Protein AF-0000000084854401 (afdb_homodimer)

Nearest PDB structures (foldseek):
  1ks9-assembly1_A  TM=8.233E-01  e=1.123E-18  Escherichia coli
  5x20-assembly1_A  TM=8.300E-01  e=5.896E-18  Enterococcus faecium DO
  5x20-assembly1_B  TM=8.232E-01  e=4.004E-18  Enterococcus faecium DO
  5ayv-assembly1_A  TM=8.591E-01  e=3.156E-16  Thermococcus kodakarensis KOD1
  5x20-assembly2_D  TM=7.701E-01  e=4.032E-09  Enterococcus faecium DO

pLDDT: mean 88.09, std 14.44, range [35.06, 98.75]

Sequence (808 aa):
MHLHVVGLGSIGSFLAHHLRRALPSEHSITLIHRTPSQAERTLISGNIIRVERDGVVVPSTGYKVDAFQDIPPNSRAPPYSKRNWGDQMSFNTPIHSLFVTTKAHHALTALRDLAPRLSPESTIVLFQNGMGIYEELSTHVFRNAEQRPHFILASNTHGTYTKGFHQVVHTGPGNIEFGIVPNPSRNFEANLSRPSASRVPNTLQLNDITNPEDPDFMRYKSLRDTVAVLLLLDSLHTKWRSISEMHIILRRKLVVNAVINPLTALMGCRNGDILSSPAAERLTSLICREAYLAFKEEFQADANNWFDDLQKQGENVDDIHASRLPTSLTQSALEKDVQRVAYATKGNISSMLSDVRLGRPTEIDWINGYLYKLGMKYDVWMPTNLSLINLVKLRSHIPLDQQLMHLHVVGLGSIGSFLAHHLRRALPSEHSITLIHRTPSQAERTLISGNIIRVERDGVVVPSTGYKVDAFQDIPPNSRAPPYSKRNWGDQMSFNTPIHSLFVTTKAHHALTALRDLAPRLSPESTIVLFQNGMGIYEELSTHVFRNAEQRPHFILASNTHGTYTKGFHQVVHTGPGNIEFGIVPNPSRNFEANLSRPSASRVPNTLQLNDITNPEDPDFMRYKSLRDTVAVLLLLDSLHTKWRSISEMHIILRRKLVVNAVINPLTALMGCRNGDILSSPAAERLTSLICREAYLAFKEEFQADANNWFDDLQKQGENVDDIHASRLPTSLTQSALEKDVQRVAYATKGNISSMLSDVRLGRPTEIDWINGYLYKLGMKYDVWMPTNLSLINLVKLRSHIPLDQQL

Structure (mmCIF, N/CA/C/O backbone):
data_AF-0000000084854401-model_v1
#
loop_
_entity.id
_entity.type
_entity.pdbx_description
1 polymer '2-dehydropantoate 2-reductase'
#
loop_
_atom_site.group_PDB
_atom_site.id
_atom_site.type_symbol
_atom_site.label_atom_id
_atom_site.label_alt_id
_atom_site.label_comp_id
_atom_site.label_asym_id
_atom_site.label_entity_id
_atom_site.label_seq_id
_atom_site.pdbx_PDB_ins_code
_atom_site.Cartn_x
_atom_site.Cartn_y
_atom_site.Cartn_z
_atom_site.occupancy
_atom_site.B_iso_or_equiv
_atom_site.auth_seq_id
_atom_site.auth_comp_id
_atom_site.auth_asym_id
_atom_site.auth_atom_id
_atom_site.pdbx_PDB_model_num
ATOM 1 N N . MET A 1 1 ? -5.461 -45.969 -16.328 1 88.75 1 MET A N 1
ATOM 2 C CA . MET A 1 1 ? -4.762 -45.031 -15.461 1 88.75 1 MET A CA 1
ATOM 3 C C . MET A 1 1 ? -5.688 -44.469 -14.375 1 88.75 1 MET A C 1
ATOM 5 O O . MET A 1 1 ? -6.91 -44.562 -14.5 1 88.75 1 MET A O 1
ATOM 9 N N . HIS A 1 2 ? -5.094 -44.125 -13.297 1 93.25 2 HIS A N 1
ATOM 10 C CA . HIS A 1 2 ? -5.801 -43.562 -12.148 1 93.25 2 HIS A CA 1
ATOM 11 C C . HIS A 1 2 ? -5.242 -42.188 -11.781 1 93.25 2 HIS A C 1
ATOM 13 O O . HIS A 1 2 ? -4.082 -42.062 -11.391 1 93.25 2 HIS A O 1
ATOM 19 N N . LEU A 1 3 ? -6.094 -41.188 -11.961 1 96.25 3 LEU A N 1
ATOM 20 C CA . LEU A 1 3 ? -5.703 -39.812 -11.68 1 96.25 3 LEU A CA 1
ATOM 21 C C . LEU A 1 3 ? -6.277 -39.344 -10.344 1 96.25 3 LEU A C 1
ATOM 23 O O . LEU A 1 3 ? -7.387 -39.719 -9.977 1 96.25 3 LEU A O 1
ATOM 27 N N . HIS A 1 4 ? -5.535 -38.562 -9.633 1 96.44 4 HIS A N 1
ATOM 28 C CA . HIS A 1 4 ? -5.984 -37.938 -8.391 1 96.44 4 HIS A CA 1
ATOM 29 C C . HIS A 1 4 ? -5.945 -36.438 -8.492 1 96.44 4 HIS A C 1
ATOM 31 O O . HIS A 1 4 ? -5.023 -35.875 -9.086 1 96.44 4 HIS A O 1
ATOM 37 N N . VAL A 1 5 ? -6.941 -35.75 -8.008 1 96.56 5 VAL A N 1
ATOM 38 C CA . VAL A 1 5 ? -7 -34.312 -7.965 1 96.56 5 VAL A CA 1
ATOM 39 C C . VAL A 1 5 ? -7.188 -33.844 -6.523 1 96.56 5 VAL A C 1
ATOM 41 O O . VAL A 1 5 ? -8.117 -34.25 -5.84 1 96.56 5 VAL A O 1
ATOM 44 N N . VAL A 1 6 ? -6.262 -33.031 -6.09 1 94.94 6 VAL A N 1
ATOM 45 C CA . VAL A 1 6 ? -6.383 -32.438 -4.75 1 94.94 6 VAL A CA 1
ATOM 46 C C . VAL A 1 6 ? -6.539 -30.938 -4.848 1 94.94 6 VAL A C 1
ATOM 48 O O . VAL A 1 6 ? -5.883 -30.281 -5.668 1 94.94 6 VAL A O 1
ATOM 51 N N . GLY A 1 7 ? -7.395 -30.375 -4.047 1 92.06 7 GLY A N 1
ATOM 52 C CA . GLY A 1 7 ? -7.77 -28.969 -4.148 1 92.06 7 GLY A CA 1
ATOM 53 C C . GLY A 1 7 ? -8.961 -28.734 -5.062 1 92.06 7 GLY A C 1
ATOM 54 O O . GLY A 1 7 ? -8.797 -28.281 -6.199 1 92.06 7 GLY A O 1
ATOM 55 N N . LEU A 1 8 ? -10.117 -28.875 -4.5 1 91.69 8 LEU A N 1
ATOM 56 C CA . LEU A 1 8 ? -11.328 -28.859 -5.312 1 91.69 8 LEU A CA 1
ATOM 57 C C . LEU A 1 8 ? -12.039 -27.516 -5.207 1 91.69 8 LEU A C 1
ATOM 59 O O . LEU A 1 8 ? -13.234 -27.453 -4.918 1 91.69 8 LEU A O 1
ATOM 63 N N . GLY A 1 9 ? -11.234 -26.484 -5.371 1 90.38 9 GLY A N 1
ATOM 64 C CA . GLY A 1 9 ? -11.805 -25.172 -5.602 1 90.38 9 GLY A CA 1
ATOM 65 C C . GLY A 1 9 ? -12.281 -24.969 -7.023 1 90.38 9 GLY A C 1
ATOM 66 O O . GLY A 1 9 ? -12.68 -25.922 -7.695 1 90.38 9 GLY A O 1
ATOM 67 N N . SER A 1 10 ? -12.273 -23.766 -7.461 1 92 10 SER A N 1
ATOM 68 C CA . SER A 1 10 ? -12.766 -23.453 -8.805 1 92 10 SER A CA 1
ATOM 69 C C . SER A 1 10 ? -11.898 -24.109 -9.875 1 92 10 SER A C 1
ATOM 71 O O . SER A 1 10 ? -12.406 -24.75 -10.789 1 92 10 SER A O 1
ATOM 73 N N . ILE A 1 11 ? -10.57 -24 -9.727 1 93.5 11 ILE A N 1
ATOM 74 C CA . ILE A 1 11 ? -9.656 -24.516 -10.734 1 93.5 11 ILE A CA 1
ATOM 75 C C . ILE A 1 11 ? -9.641 -26.047 -10.68 1 93.5 11 ILE A C 1
ATOM 77 O O . ILE A 1 11 ? -9.648 -26.703 -11.719 1 93.5 11 ILE A O 1
ATOM 81 N N . GLY A 1 12 ? -9.594 -26.594 -9.492 1 95.94 12 GLY A N 1
ATOM 82 C CA . GLY A 1 12 ? -9.57 -28.047 -9.344 1 95.94 12 GLY A CA 1
ATOM 83 C C . GLY A 1 12 ? -10.805 -28.719 -9.898 1 95.94 12 GLY A C 1
ATOM 84 O O . GLY A 1 12 ? -10.711 -29.734 -10.602 1 95.94 12 GLY A O 1
ATOM 85 N N . SER A 1 13 ? -11.938 -28.188 -9.586 1 95.69 13 SER A N 1
ATOM 86 C CA . SER A 1 13 ? -13.195 -28.734 -10.109 1 95.69 13 SER A CA 1
ATOM 87 C C . SER A 1 13 ? -13.281 -28.562 -11.625 1 95.69 13 SER A C 1
ATOM 89 O O . SER A 1 13 ? -13.727 -29.469 -12.328 1 95.69 13 SER A O 1
ATOM 91 N N . PHE A 1 14 ? -12.836 -27.391 -12.055 1 96.12 14 PHE A N 1
ATOM 92 C CA . PHE A 1 14 ? -12.797 -27.109 -13.484 1 96.12 14 PHE A CA 1
ATOM 93 C C . PHE A 1 14 ? -11.914 -28.109 -14.211 1 96.12 14 PHE A C 1
ATOM 95 O O . PHE A 1 14 ? -12.312 -28.672 -15.234 1 96.12 14 PHE A O 1
ATOM 102 N N . LEU A 1 15 ? -10.766 -28.391 -13.664 1 97 15 LEU A N 1
ATOM 103 C CA . LEU A 1 15 ? -9.812 -29.344 -14.234 1 97 15 LEU A CA 1
ATOM 104 C C . LEU A 1 15 ? -10.359 -30.766 -14.188 1 97 15 LEU A C 1
ATOM 106 O O . LEU A 1 15 ? -10.289 -31.5 -15.172 1 97 15 LEU A O 1
ATOM 110 N N . ALA A 1 16 ? -10.891 -31.188 -13.047 1 97.06 16 ALA A N 1
ATOM 111 C CA . ALA A 1 16 ? -11.453 -32.531 -12.883 1 97.06 16 ALA A CA 1
ATOM 112 C C . ALA A 1 16 ? -12.562 -32.781 -13.898 1 97.06 16 ALA A C 1
ATOM 114 O O . ALA A 1 16 ? -12.648 -33.875 -14.484 1 97.06 16 ALA A O 1
ATOM 115 N N . HIS A 1 17 ? -13.375 -31.781 -14.094 1 97.06 17 HIS A N 1
ATOM 116 C CA . HIS A 1 17 ? -14.469 -31.859 -15.055 1 97.06 17 HIS A CA 1
ATOM 117 C C . HIS A 1 17 ? -13.945 -32.156 -16.453 1 97.06 17 HIS A C 1
ATOM 119 O O . HIS A 1 17 ? -14.453 -33.031 -17.141 1 97.06 17 HIS A O 1
ATOM 125 N N . HIS A 1 18 ? -12.984 -31.469 -16.875 1 97.06 18 HIS A N 1
ATOM 126 C CA . HIS A 1 18 ? -12.461 -31.625 -18.219 1 97.06 18 HIS A CA 1
ATOM 127 C C . HIS A 1 18 ? -11.656 -32.906 -18.359 1 97.06 18 HIS A C 1
ATOM 129 O O . HIS A 1 18 ? -11.648 -33.531 -19.438 1 97.06 18 HIS A O 1
ATOM 135 N N . LEU A 1 19 ? -10.969 -33.312 -17.281 1 97.25 19 LEU A N 1
ATOM 136 C CA . LEU A 1 19 ? -10.297 -34.625 -17.297 1 97.25 19 LEU A CA 1
ATOM 137 C C . LEU A 1 19 ? -11.297 -35.75 -17.516 1 97.25 19 LEU A C 1
ATOM 139 O O . LEU A 1 19 ? -11.062 -36.656 -18.312 1 97.25 19 LEU A O 1
ATOM 143 N N . ARG A 1 20 ? -12.344 -35.656 -16.797 1 95.88 20 ARG A N 1
ATOM 144 C CA . ARG A 1 20 ? -13.375 -36.688 -16.906 1 95.88 20 ARG A CA 1
ATOM 145 C C . ARG A 1 20 ? -13.938 -36.75 -18.328 1 95.88 20 ARG A C 1
ATOM 147 O O . ARG A 1 20 ? -14.195 -37.844 -18.844 1 95.88 20 ARG A O 1
ATOM 154 N N . ARG A 1 21 ? -14.094 -35.625 -18.891 1 94.94 21 ARG A N 1
ATOM 155 C CA . ARG A 1 21 ? -14.68 -35.562 -20.234 1 94.94 21 ARG A CA 1
ATOM 156 C C . ARG A 1 21 ? -13.695 -36.031 -21.281 1 94.94 21 ARG A C 1
ATOM 158 O O . ARG A 1 21 ? -14.102 -36.562 -22.328 1 94.94 21 ARG A O 1
ATOM 165 N N . ALA A 1 22 ? -12.5 -35.844 -21.078 1 94.62 22 ALA A N 1
ATOM 166 C CA . ALA A 1 22 ? -11.469 -36.188 -22.062 1 94.62 22 ALA A CA 1
ATOM 167 C C . ALA A 1 22 ? -11.094 -37.656 -21.984 1 94.62 22 ALA A C 1
ATOM 169 O O . ALA A 1 22 ? -10.641 -38.25 -22.969 1 94.62 22 ALA A O 1
ATOM 170 N N . LEU A 1 23 ? -11.32 -38.312 -20.828 1 94.56 23 LEU A N 1
ATOM 171 C CA . LEU A 1 23 ? -10.828 -39.688 -20.609 1 94.56 23 LEU A CA 1
ATOM 172 C C . LEU A 1 23 ? -11.984 -40.688 -20.625 1 94.56 23 LEU A C 1
ATOM 174 O O . LEU A 1 23 ? -13.062 -40.375 -20.094 1 94.56 23 LEU A O 1
ATOM 178 N N . PRO A 1 24 ? -11.758 -41.812 -21.188 1 93.19 24 PRO A N 1
ATOM 179 C CA . PRO A 1 24 ? -12.758 -42.875 -21.094 1 93.19 24 PRO A CA 1
ATOM 180 C C . PRO A 1 24 ? -13.047 -43.312 -19.641 1 93.19 24 PRO A C 1
ATOM 182 O O . PRO A 1 24 ? -12.203 -43.094 -18.766 1 93.19 24 PRO A O 1
ATOM 185 N N . SER A 1 25 ? -14.141 -43.938 -19.453 1 90.12 25 SER A N 1
ATOM 186 C CA . SER A 1 25 ? -14.633 -44.25 -18.125 1 90.12 25 SER A CA 1
ATOM 187 C C . SER A 1 25 ? -13.727 -45.281 -17.438 1 90.12 25 SER A C 1
ATOM 189 O O . SER A 1 25 ? -13.742 -45.406 -16.219 1 90.12 25 SER A O 1
ATOM 191 N N . GLU A 1 26 ? -12.961 -45.969 -18.266 1 91.25 26 GLU A N 1
ATOM 192 C CA . GLU A 1 26 ? -12.078 -46.969 -17.703 1 91.25 26 GLU A CA 1
ATOM 193 C C . GLU A 1 26 ? -10.977 -46.344 -16.844 1 91.25 26 GLU A C 1
ATOM 195 O O . GLU A 1 26 ? -10.398 -47 -15.984 1 91.25 26 GLU A O 1
ATOM 200 N N . HIS A 1 27 ? -10.648 -45.125 -17.156 1 92.75 27 HIS A N 1
ATOM 201 C CA . HIS A 1 27 ? -9.672 -44.406 -16.344 1 92.75 27 HIS A CA 1
ATOM 202 C C . HIS A 1 27 ? -10.328 -43.781 -15.125 1 92.75 27 HIS A C 1
ATOM 204 O O . HIS A 1 27 ? -11.32 -43.062 -15.25 1 92.75 27 HIS A O 1
ATOM 210 N N . SER A 1 28 ? -9.859 -44.062 -13.984 1 92.69 28 SER A N 1
ATOM 211 C CA . SER A 1 28 ? -10.453 -43.562 -12.75 1 92.69 28 SER A CA 1
ATOM 212 C C . SER A 1 28 ? -9.914 -42.188 -12.383 1 92.69 28 SER A C 1
ATOM 214 O O . SER A 1 28 ? -8.734 -41.906 -12.609 1 92.69 28 SER A O 1
ATOM 216 N N . ILE A 1 29 ? -10.781 -41.375 -11.883 1 95.06 29 ILE A N 1
ATOM 217 C CA . ILE A 1 29 ? -10.43 -40.062 -11.328 1 95.06 29 ILE A CA 1
ATOM 218 C C . ILE A 1 29 ? -10.906 -39.969 -9.883 1 95.06 29 ILE A C 1
ATOM 220 O O . ILE A 1 29 ? -12.102 -40.125 -9.609 1 95.06 29 ILE A O 1
ATOM 224 N N . THR A 1 30 ? -10.016 -39.781 -8.953 1 94.19 30 THR A N 1
ATOM 225 C CA . THR A 1 30 ? -10.352 -39.688 -7.535 1 94.19 30 THR A CA 1
ATOM 226 C C . THR A 1 30 ? -10.203 -38.219 -7.051 1 94.19 30 THR A C 1
ATOM 228 O O . THR A 1 30 ? -9.156 -37.594 -7.25 1 94.19 30 THR A O 1
ATOM 231 N N . LEU A 1 31 ? -11.242 -37.75 -6.441 1 94.56 31 LEU A N 1
ATOM 232 C CA . LEU A 1 31 ? -11.219 -36.438 -5.805 1 94.56 31 LEU A CA 1
ATOM 233 C C . LEU A 1 31 ? -10.797 -36.531 -4.344 1 94.56 31 LEU A C 1
ATOM 235 O O . LEU A 1 31 ? -11.477 -37.188 -3.541 1 94.56 31 LEU A O 1
ATOM 239 N N . ILE A 1 32 ? -9.68 -35.875 -4.047 1 92.56 32 ILE A N 1
ATOM 240 C CA . ILE A 1 32 ? -9.18 -35.938 -2.68 1 92.56 32 ILE A CA 1
ATOM 241 C C . ILE A 1 32 ? -9.609 -34.688 -1.905 1 92.56 32 ILE A C 1
ATOM 243 O O . ILE A 1 32 ? -9.25 -33.562 -2.27 1 92.56 32 ILE A O 1
ATOM 247 N N . HIS A 1 33 ? -10.312 -34.938 -0.83 1 89.44 33 HIS A N 1
ATOM 248 C CA . HIS A 1 33 ? -10.797 -33.844 0.017 1 89.44 33 HIS A CA 1
ATOM 249 C C . HIS A 1 33 ? -9.938 -33.688 1.269 1 89.44 33 HIS A C 1
ATOM 251 O O . HIS A 1 33 ? -9.242 -34.625 1.665 1 89.44 33 HIS A O 1
ATOM 257 N N . ARG A 1 34 ? -9.953 -32.5 1.84 1 82.81 34 ARG A N 1
ATOM 258 C CA . ARG A 1 34 ? -9.164 -32.25 3.039 1 82.81 34 ARG A CA 1
ATOM 259 C C . ARG A 1 34 ? -9.703 -33.031 4.23 1 82.81 34 ARG A C 1
ATOM 261 O O . ARG A 1 34 ? -8.938 -33.469 5.078 1 82.81 34 ARG A O 1
ATOM 268 N N . THR A 1 35 ? -11.117 -33.031 4.246 1 81 35 THR A N 1
ATOM 269 C CA . THR A 1 35 ? -11.758 -33.656 5.391 1 81 35 THR A CA 1
ATOM 270 C C . THR A 1 35 ? -12.734 -34.75 4.93 1 81 35 THR A C 1
ATOM 272 O O . THR A 1 35 ? -13.281 -34.656 3.828 1 81 35 THR A O 1
ATOM 275 N N . PRO A 1 36 ? -12.969 -35.625 5.82 1 80.94 36 PRO A N 1
ATOM 276 C CA . PRO A 1 36 ? -13.969 -36.656 5.492 1 80.94 36 PRO A CA 1
ATOM 277 C C . PRO A 1 36 ? -15.367 -36.062 5.293 1 80.94 36 PRO A C 1
ATOM 279 O O . PRO A 1 36 ? -16.141 -36.562 4.473 1 80.94 36 PRO A O 1
ATOM 282 N N . SER A 1 37 ? -15.633 -35.031 6.031 1 81.38 37 SER A N 1
ATOM 283 C CA . SER A 1 37 ? -16.938 -34.375 5.902 1 81.38 37 SER A CA 1
ATOM 284 C C . SER A 1 37 ? -17.141 -33.844 4.492 1 81.38 37 SER A C 1
ATOM 286 O O . SER A 1 37 ? -18.234 -33.938 3.941 1 81.38 37 SER A O 1
ATOM 288 N N . GLN A 1 38 ? -16.125 -33.312 3.951 1 83.25 38 GLN A N 1
ATOM 289 C CA . GLN A 1 38 ? -16.203 -32.812 2.586 1 83.25 38 GLN A CA 1
ATOM 290 C C . GLN A 1 38 ? -16.359 -33.938 1.584 1 83.25 38 GLN A C 1
ATOM 292 O O . GLN A 1 38 ? -17.094 -33.812 0.6 1 83.25 38 GLN A O 1
ATOM 297 N N . ALA A 1 39 ? -15.672 -35 1.827 1 84.75 39 ALA A N 1
ATOM 298 C CA . ALA A 1 39 ? -15.789 -36.188 0.977 1 84.75 39 ALA A CA 1
ATOM 299 C C . ALA A 1 39 ? -17.203 -36.75 1.005 1 84.75 39 ALA A C 1
ATOM 301 O O . ALA A 1 39 ? -17.75 -37.156 -0.034 1 84.75 39 ALA A O 1
ATOM 302 N N . GLU A 1 40 ? -17.75 -36.781 2.127 1 82.94 40 GLU A N 1
ATOM 303 C CA . GLU A 1 40 ? -19.109 -37.25 2.293 1 82.94 40 GLU A CA 1
ATOM 304 C C . GLU A 1 40 ? -20.109 -36.375 1.563 1 82.94 40 GLU A C 1
ATOM 306 O O . GLU A 1 40 ? -21.078 -36.844 0.973 1 82.94 40 GLU A O 1
ATOM 311 N N . ARG A 1 41 ? -19.844 -35.156 1.699 1 84.94 41 ARG A N 1
ATOM 312 C CA . ARG A 1 41 ? -20.734 -34.188 1.015 1 84.94 41 ARG A CA 1
ATOM 313 C C . ARG A 1 41 ? -20.703 -34.438 -0.493 1 84.94 41 ARG A C 1
ATOM 315 O O . ARG A 1 41 ? -21.734 -34.312 -1.159 1 84.94 41 ARG A O 1
ATOM 322 N N . THR A 1 42 ? -19.578 -34.688 -0.971 1 86.25 42 THR A N 1
ATOM 323 C CA . THR A 1 42 ? -19.438 -34.969 -2.395 1 86.25 42 THR A CA 1
ATOM 324 C C . THR A 1 42 ? -20.188 -36.25 -2.777 1 86.25 42 THR A C 1
ATOM 326 O O . THR A 1 42 ? -20.859 -36.281 -3.812 1 86.25 42 THR A O 1
ATOM 329 N N . LEU A 1 43 ? -20.156 -37.188 -1.95 1 83.19 43 LEU A N 1
ATOM 330 C CA . LEU A 1 43 ? -20.844 -38.469 -2.199 1 83.19 43 LEU A CA 1
ATOM 331 C C . LEU A 1 43 ? -22.359 -38.25 -2.164 1 83.19 43 LEU A C 1
ATOM 333 O O . LEU A 1 43 ? -23.078 -38.781 -3.02 1 83.19 43 LEU A O 1
ATOM 337 N N . ILE A 1 44 ? -22.75 -37.469 -1.25 1 82.69 44 ILE A N 1
ATOM 338 C CA . ILE A 1 44 ? -24.172 -37.25 -1.062 1 82.69 44 ILE A CA 1
ATOM 339 C C . ILE A 1 44 ? -24.719 -36.406 -2.232 1 82.69 44 ILE A C 1
ATOM 341 O O . ILE A 1 44 ? -25.859 -36.625 -2.662 1 82.69 44 ILE A O 1
ATOM 345 N N . SER A 1 45 ? -23.859 -35.594 -2.744 1 83.06 45 SER A N 1
ATOM 346 C CA . SER A 1 45 ? -24.281 -34.75 -3.84 1 83.06 45 SER A CA 1
ATOM 347 C C . SER A 1 45 ? -24.234 -35.469 -5.176 1 83.06 45 SER A C 1
ATOM 349 O O . SER A 1 45 ? -24.516 -34.875 -6.223 1 83.06 45 SER A O 1
ATOM 351 N N . GLY A 1 46 ? -23.875 -36.812 -5.137 1 81.44 46 GLY A N 1
ATOM 352 C CA . GLY A 1 46 ? -23.938 -37.625 -6.332 1 81.44 46 GLY A CA 1
ATOM 353 C C . GLY A 1 46 ? -22.625 -37.656 -7.09 1 81.44 46 GLY A C 1
ATOM 354 O O . GLY A 1 46 ? -22.578 -38.094 -8.25 1 81.44 46 GLY A O 1
ATOM 355 N N . ASN A 1 47 ? -21.562 -37.125 -6.508 1 85.56 47 ASN A N 1
ATOM 356 C CA . ASN A 1 47 ? -20.234 -37.125 -7.137 1 85.56 47 ASN A CA 1
ATOM 357 C C . ASN A 1 47 ? -20.281 -36.438 -8.492 1 85.56 47 ASN A C 1
ATOM 359 O O . ASN A 1 47 ? -19.812 -36.969 -9.492 1 85.56 47 ASN A O 1
ATOM 363 N N . ILE A 1 48 ? -20.922 -35.312 -8.492 1 92.69 48 ILE A N 1
ATOM 364 C CA . ILE A 1 48 ? -21.125 -34.594 -9.742 1 92.69 48 ILE A CA 1
ATOM 365 C C . ILE A 1 48 ? -20.406 -33.219 -9.688 1 92.69 48 ILE A C 1
ATOM 367 O O . ILE A 1 48 ? -20.453 -32.531 -8.664 1 92.69 48 ILE A O 1
ATOM 371 N N . ILE A 1 49 ? -19.641 -32.906 -10.695 1 96 49 ILE A N 1
ATOM 372 C CA . ILE A 1 49 ? -19.094 -31.578 -10.898 1 96 49 ILE A CA 1
ATOM 373 C C . ILE A 1 49 ? -19.812 -30.906 -12.062 1 96 49 ILE A C 1
ATOM 375 O O . ILE A 1 49 ? -20.031 -31.516 -13.117 1 96 49 ILE A O 1
ATOM 379 N N . ARG A 1 50 ? -20.25 -29.641 -11.828 1 96.69 50 ARG A N 1
ATOM 380 C CA . ARG A 1 50 ? -20.938 -28.891 -12.859 1 96.69 50 ARG A CA 1
ATOM 381 C C . ARG A 1 50 ? -20.141 -27.672 -13.281 1 96.69 50 ARG A C 1
ATOM 383 O O . ARG A 1 50 ? -19.688 -26.891 -12.438 1 96.69 50 ARG A O 1
ATOM 390 N N . VAL A 1 51 ? -19.953 -27.5 -14.586 1 96.44 51 VAL A N 1
ATOM 391 C CA . VAL A 1 51 ? -19.266 -26.344 -15.125 1 96.44 51 VAL A CA 1
ATOM 392 C C . VAL A 1 51 ? -20.219 -25.547 -16.016 1 96.44 51 VAL A C 1
ATOM 394 O O . VAL A 1 51 ? -20.859 -26.094 -16.906 1 96.44 51 VAL A O 1
ATOM 397 N N . GLU A 1 52 ? -20.328 -24.297 -15.672 1 96.38 52 GLU A N 1
ATOM 398 C CA . GLU A 1 52 ? -21.203 -23.391 -16.406 1 96.38 52 GLU A CA 1
ATOM 399 C C . GLU A 1 52 ? -20.391 -22.453 -17.297 1 96.38 52 GLU A C 1
ATOM 401 O O . GLU A 1 52 ? -19.406 -21.859 -16.859 1 96.38 52 GLU A O 1
ATOM 406 N N . ARG A 1 53 ? -20.734 -22.375 -18.562 1 93.19 53 ARG A N 1
ATOM 407 C CA . ARG A 1 53 ? -20.172 -21.438 -19.516 1 93.19 53 ARG A CA 1
ATOM 408 C C . ARG A 1 53 ? -21.25 -20.781 -20.375 1 93.19 53 ARG A C 1
ATOM 410 O O . ARG A 1 53 ? -22.047 -21.484 -21.016 1 93.19 53 ARG A O 1
ATOM 417 N N . ASP A 1 54 ? -21.328 -19.453 -20.312 1 90.75 54 ASP A N 1
ATOM 418 C CA . ASP A 1 54 ? -22.297 -18.703 -21.094 1 90.75 54 ASP A CA 1
ATOM 419 C C . ASP A 1 54 ? -23.719 -19.172 -20.812 1 90.75 54 ASP A C 1
ATOM 421 O O . ASP A 1 54 ? -24.516 -19.391 -21.734 1 90.75 54 ASP A O 1
ATOM 425 N N . GLY A 1 55 ? -23.969 -19.531 -19.609 1 90.5 55 GLY A N 1
ATOM 426 C CA . GLY A 1 55 ? -25.312 -19.891 -19.172 1 90.5 55 GLY A CA 1
ATOM 427 C C . GLY A 1 55 ? -25.594 -21.375 -19.344 1 90.5 55 GLY A C 1
ATOM 428 O O . GLY A 1 55 ? -26.641 -21.859 -18.906 1 90.5 55 GLY A O 1
ATOM 429 N N . VAL A 1 56 ? -24.766 -22.094 -19.953 1 95.12 56 VAL A N 1
ATOM 430 C CA . VAL A 1 56 ? -24.969 -23.531 -20.188 1 95.12 56 VAL A CA 1
ATOM 431 C C . VAL A 1 56 ? -24.219 -24.328 -19.141 1 95.12 56 VAL A C 1
ATOM 433 O O . VAL A 1 56 ? -23 -24.156 -18.953 1 95.12 56 VAL A O 1
ATOM 436 N N . VAL A 1 57 ? -24.891 -25.203 -18.484 1 96.12 57 VAL A N 1
ATOM 437 C CA . VAL A 1 57 ? -24.297 -26.016 -17.422 1 96.12 57 VAL A CA 1
ATOM 438 C C . VAL A 1 57 ? -24.078 -27.438 -17.922 1 96.12 57 VAL A C 1
ATOM 440 O O . VAL A 1 57 ? -25 -28.078 -18.422 1 96.12 57 VAL A O 1
ATOM 443 N N . VAL A 1 58 ? -22.922 -27.953 -17.828 1 96.38 58 VAL A N 1
ATOM 444 C CA . VAL A 1 58 ? -22.578 -29.312 -18.234 1 96.38 58 VAL A CA 1
ATOM 445 C C . VAL A 1 58 ? -22.078 -30.094 -17.031 1 96.38 58 VAL A C 1
ATOM 447 O O . VAL A 1 58 ? -21.094 -29.719 -16.391 1 96.38 58 VAL A O 1
ATOM 450 N N . PRO A 1 59 ? -22.719 -31.172 -16.719 1 96 59 PRO A N 1
ATOM 451 C CA . PRO A 1 59 ? -22.281 -32 -15.594 1 96 59 PRO A CA 1
ATOM 452 C C . PRO A 1 59 ? -21.297 -33.094 -16 1 96 59 PRO A C 1
ATOM 454 O O . PRO A 1 59 ? -21.25 -33.5 -17.172 1 96 59 PRO A O 1
ATOM 457 N N . SER A 1 60 ? -20.469 -33.5 -15.164 1 95.56 60 SER A N 1
ATOM 458 C CA . SER A 1 60 ? -19.625 -34.688 -15.281 1 95.56 60 SER A CA 1
ATOM 459 C C . SER A 1 60 ? -19.703 -35.562 -14.031 1 95.56 60 SER A C 1
ATOM 461 O O . SER A 1 60 ? -19.828 -35.031 -12.914 1 95.56 60 SER A O 1
ATOM 463 N N . THR A 1 61 ? -19.672 -36.906 -14.234 1 92.81 61 THR A N 1
ATOM 464 C CA . THR A 1 61 ? -19.812 -37.844 -13.141 1 92.81 61 THR A CA 1
ATOM 465 C C . THR A 1 61 ? -18.766 -38.938 -13.242 1 92.81 61 THR A C 1
ATOM 467 O O . THR A 1 61 ? -17.875 -38.875 -14.086 1 92.81 61 THR A O 1
ATOM 470 N N . GLY A 1 62 ? -18.859 -39.844 -12.258 1 90.12 62 GLY A N 1
ATOM 471 C CA . GLY A 1 62 ? -17.984 -41 -12.32 1 90.12 62 GLY A CA 1
ATOM 472 C C . GLY A 1 62 ? -16.688 -40.781 -11.547 1 90.12 62 GLY A C 1
ATOM 473 O O . GLY A 1 62 ? -15.656 -41.375 -11.898 1 90.12 62 GLY A O 1
ATOM 474 N N . TYR A 1 63 ? -16.719 -39.969 -10.57 1 92.75 63 TYR A N 1
ATOM 475 C CA . TYR A 1 63 ? -15.547 -39.719 -9.734 1 92.75 63 TYR A CA 1
ATOM 476 C C . TYR A 1 63 ? -15.516 -40.688 -8.547 1 92.75 63 TYR A C 1
ATOM 478 O O . TYR A 1 63 ? -16.562 -41.125 -8.078 1 92.75 63 TYR A O 1
ATOM 486 N N . LYS A 1 64 ? -14.359 -41 -8.172 1 90.06 64 LYS A N 1
ATOM 487 C CA . LYS A 1 64 ? -14.156 -41.594 -6.848 1 90.06 64 LYS A CA 1
ATOM 488 C C . LYS A 1 64 ? -13.797 -40.5 -5.832 1 90.06 64 LYS A C 1
ATOM 490 O O . LYS A 1 64 ? -13.445 -39.375 -6.211 1 90.06 64 LYS A O 1
ATOM 495 N N . VAL A 1 65 ? -13.953 -40.844 -4.547 1 89.88 65 VAL A N 1
ATOM 496 C CA . VAL A 1 65 ? -13.719 -39.812 -3.525 1 89.88 65 VAL A CA 1
ATOM 497 C C . VAL A 1 65 ? -12.758 -40.344 -2.469 1 89.88 65 VAL A C 1
ATOM 499 O O . VAL A 1 65 ? -12.75 -41.562 -2.182 1 89.88 65 VAL A O 1
ATOM 502 N N . ASP A 1 66 ? -11.898 -39.438 -2.021 1 88.44 66 ASP A N 1
ATOM 503 C CA . ASP A 1 66 ? -10.922 -39.75 -0.98 1 88.44 66 ASP A CA 1
ATOM 504 C C . ASP A 1 66 ? -10.719 -38.562 -0.043 1 88.44 66 ASP A C 1
ATOM 506 O O . ASP A 1 66 ? -11.18 -37.469 -0.33 1 88.44 66 ASP A O 1
ATOM 510 N N . ALA A 1 67 ? -10.188 -38.812 1.231 1 83.88 67 ALA A N 1
ATOM 511 C CA . ALA A 1 67 ? -9.867 -37.75 2.178 1 83.88 67 ALA A CA 1
ATOM 512 C C . ALA A 1 67 ? -8.562 -38.031 2.908 1 83.88 67 ALA A C 1
ATOM 514 O O . ALA A 1 67 ? -8.117 -39.188 2.969 1 83.88 67 ALA A O 1
ATOM 515 N N . PHE A 1 68 ? -7.715 -36.938 3.32 1 73.94 68 PHE A N 1
ATOM 516 C CA . PHE A 1 68 ? -6.445 -37.094 4.02 1 73.94 68 PHE A CA 1
ATOM 517 C C . PHE A 1 68 ? -6.629 -37.906 5.301 1 73.94 68 PHE A C 1
ATOM 519 O O . PHE A 1 68 ? -5.863 -38.844 5.57 1 73.94 68 PHE A O 1
ATOM 526 N N . GLN A 1 69 ? -7.211 -37.156 6.508 1 59.72 69 GLN A N 1
ATOM 527 C CA . GLN A 1 69 ? -7.223 -37.75 7.836 1 59.72 69 GLN A CA 1
ATOM 528 C C . GLN A 1 69 ? -8.43 -38.688 8.016 1 59.72 69 GLN A C 1
ATOM 530 O O . GLN A 1 69 ? -9.516 -38.406 7.512 1 59.72 69 GLN A O 1
ATOM 535 N N . ASP A 1 70 ? -7.98 -39.969 8.383 1 51.31 70 ASP A N 1
ATOM 536 C CA . ASP A 1 70 ? -9.031 -40.812 8.914 1 51.31 70 ASP A CA 1
ATOM 537 C C . ASP A 1 70 ? -9.875 -40.094 9.953 1 51.31 70 ASP A C 1
ATOM 539 O O . ASP A 1 70 ? -9.383 -39.188 10.625 1 51.31 70 ASP A O 1
ATOM 543 N N . ILE A 1 71 ? -11.102 -40 9.906 1 45.91 71 ILE A N 1
ATOM 544 C CA . ILE A 1 71 ? -11.961 -39.5 10.977 1 45.91 71 ILE A CA 1
ATOM 545 C C . ILE A 1 71 ? -11.359 -39.844 12.336 1 45.91 71 ILE A C 1
ATOM 547 O O . ILE A 1 71 ? -11.008 -41.031 12.578 1 45.91 71 ILE A O 1
ATOM 551 N N . PRO A 1 72 ? -10.883 -38.875 13.133 1 44.19 72 PRO A N 1
ATOM 552 C CA . PRO A 1 72 ? -10.539 -39.375 14.461 1 44.19 72 PRO A CA 1
ATOM 553 C C . PRO A 1 72 ? -11.602 -40.344 15.016 1 44.19 72 PRO A C 1
ATOM 555 O O . PRO A 1 72 ? -12.789 -40.156 14.734 1 44.19 72 PRO A O 1
ATOM 558 N N . PRO A 1 73 ? -11.07 -41.406 15.609 1 40.56 73 PRO A N 1
ATOM 559 C CA . PRO A 1 73 ? -12.039 -42.312 16.203 1 40.56 73 PRO A CA 1
ATOM 560 C C . PRO A 1 73 ? -13.047 -41.625 17.109 1 40.56 73 PRO A C 1
ATOM 562 O O . PRO A 1 73 ? -14.141 -42.156 17.328 1 40.56 73 PRO A O 1
ATOM 565 N N . ASN A 1 74 ? -12.547 -40.719 18.078 1 39.34 74 ASN A N 1
ATOM 566 C CA . ASN A 1 74 ? -13.398 -40.188 19.141 1 39.34 74 ASN A CA 1
ATOM 567 C C . ASN A 1 74 ? -14.398 -39.156 18.609 1 39.34 74 ASN A C 1
ATOM 569 O O . ASN A 1 74 ? -14.922 -38.344 19.359 1 39.34 74 ASN A O 1
ATOM 573 N N . SER A 1 75 ? -14.375 -38.844 17.562 1 40 75 SER A N 1
ATOM 574 C CA . SER A 1 75 ? -15.352 -37.812 17.219 1 40 75 SER A CA 1
ATOM 575 C C . SER A 1 75 ? -16.781 -38.312 17.469 1 40 75 SER A C 1
ATOM 577 O O . SER A 1 75 ? -17.094 -39.469 17.188 1 40 75 SER A O 1
ATOM 579 N N . ARG A 1 76 ? -17.344 -37.75 18.5 1 42.41 76 ARG A N 1
ATOM 580 C CA . ARG A 1 76 ? -18.734 -38 18.844 1 42.41 76 ARG A CA 1
ATOM 581 C C . ARG A 1 76 ? -19.625 -38 17.594 1 42.41 76 ARG A C 1
ATOM 583 O O . ARG A 1 76 ? -20.844 -37.906 17.688 1 42.41 76 ARG A O 1
ATOM 590 N N . ALA A 1 77 ? -18.953 -37.531 16.578 1 40.31 77 ALA A N 1
ATOM 591 C CA . ALA A 1 77 ? -19.922 -37.625 15.484 1 40.31 77 ALA A CA 1
ATOM 592 C C . ALA A 1 77 ? -20.406 -39.062 15.297 1 40.31 77 ALA A C 1
ATOM 594 O O . ALA A 1 77 ? -19.641 -40 15.508 1 40.31 77 ALA A O 1
ATOM 595 N N . PRO A 1 78 ? -21.75 -39.344 15.445 1 37.69 78 PRO A N 1
ATOM 596 C CA . PRO A 1 78 ? -22.203 -40.719 15.297 1 37.69 78 PRO A CA 1
ATOM 597 C C . PRO A 1 78 ? -21.297 -41.531 14.391 1 37.69 78 PRO A C 1
ATOM 599 O O . PRO A 1 78 ? -20.656 -41 13.492 1 37.69 78 PRO A O 1
ATOM 602 N N . PRO A 1 79 ? -20.75 -42.688 15.039 1 35.88 79 PRO A N 1
ATOM 603 C CA . PRO A 1 79 ? -20.125 -43.594 14.078 1 35.88 79 PRO A CA 1
ATOM 604 C C . PRO A 1 79 ? -20.656 -43.406 12.656 1 35.88 79 PRO A C 1
ATOM 606 O O . PRO A 1 79 ? -21.859 -43.188 12.469 1 35.88 79 PRO A O 1
ATOM 609 N N . TYR A 1 80 ? -19.922 -42.656 11.914 1 38.84 80 TYR A N 1
ATOM 610 C CA . TYR A 1 80 ? -20.266 -42.594 10.5 1 38.84 80 TYR A CA 1
ATOM 611 C C . TYR A 1 80 ? -20.969 -43.875 10.047 1 38.84 80 TYR A C 1
ATOM 613 O O . TYR A 1 80 ? -20.531 -44.969 10.391 1 38.84 80 TYR A O 1
ATOM 621 N N . SER A 1 81 ? -22.266 -43.906 10.242 1 37.78 81 SER A N 1
ATOM 622 C CA . SER A 1 81 ? -22.844 -45.094 9.617 1 37.78 81 SER A CA 1
ATOM 623 C C . SER A 1 81 ? -21.953 -45.625 8.492 1 37.78 81 SER A C 1
ATOM 625 O O . SER A 1 81 ? -21.547 -44.875 7.609 1 37.78 81 SER A O 1
ATOM 627 N N . LYS A 1 82 ? -20.969 -46.438 8.648 1 43.41 82 LYS A N 1
ATOM 628 C CA . LYS A 1 82 ? -20.438 -47.312 7.598 1 43.41 82 LYS A CA 1
ATOM 629 C C . LYS A 1 82 ? -21.422 -47.438 6.438 1 43.41 82 LYS A C 1
ATOM 631 O O . LYS A 1 82 ? -22.203 -48.375 6.375 1 43.41 82 LYS A O 1
ATOM 636 N N . ARG A 1 83 ? -22.109 -46.344 6.141 1 42.25 83 ARG A N 1
ATOM 637 C CA . ARG A 1 83 ? -22.828 -46.656 4.906 1 42.25 83 ARG A CA 1
ATOM 638 C C . ARG A 1 83 ? -21.875 -47.219 3.854 1 42.25 83 ARG A C 1
ATOM 640 O O . ARG A 1 83 ? -20.719 -46.781 3.764 1 42.25 83 ARG A O 1
ATOM 647 N N . ASN A 1 84 ? -21.844 -48.375 3.531 1 42.84 84 ASN A N 1
ATOM 648 C CA . ASN A 1 84 ? -21.188 -49.156 2.494 1 42.84 84 ASN A CA 1
ATOM 649 C C . ASN A 1 84 ? -20.922 -48.312 1.241 1 42.84 84 ASN A C 1
ATOM 651 O O . ASN A 1 84 ? -21.75 -48.281 0.321 1 42.84 84 ASN A O 1
ATOM 655 N N . TRP A 1 85 ? -20.391 -47.094 1.488 1 48.28 85 TRP A N 1
ATOM 656 C CA . TRP A 1 85 ? -20.172 -46.344 0.253 1 48.28 85 TRP A CA 1
ATOM 657 C C . TRP A 1 85 ? -19.391 -47.188 -0.754 1 48.28 85 TRP A C 1
ATOM 659 O O . TRP A 1 85 ? -19.109 -46.719 -1.865 1 48.28 85 TRP A O 1
ATOM 669 N N . GLY A 1 86 ? -19.469 -48.438 -0.478 1 48.59 86 GLY A N 1
ATOM 670 C CA . GLY A 1 86 ? -18.922 -49.406 -1.427 1 48.59 86 GLY A CA 1
ATOM 671 C C . GLY A 1 86 ? -17.562 -49 -1.97 1 48.59 86 GLY A C 1
ATOM 672 O O . GLY A 1 86 ? -16.766 -48.406 -1.253 1 48.59 86 GLY A O 1
ATOM 673 N N . ASP A 1 87 ? -17.281 -49.219 -3.266 1 53.16 87 ASP A N 1
ATOM 674 C CA . ASP A 1 87 ? -16.125 -49.125 -4.16 1 53.16 87 ASP A CA 1
ATOM 675 C C . ASP A 1 87 ? -15.758 -47.688 -4.43 1 53.16 87 ASP A C 1
ATOM 677 O O . ASP A 1 87 ? -14.781 -47.406 -5.125 1 53.16 87 ASP A O 1
ATOM 681 N N . GLN A 1 88 ? -16.438 -46.781 -3.842 1 53.59 88 GLN A N 1
ATOM 682 C CA . GLN A 1 88 ? -16.234 -45.406 -4.246 1 53.59 88 GLN A CA 1
ATOM 683 C C . GLN A 1 88 ? -15.195 -44.719 -3.354 1 53.59 88 GLN A C 1
ATOM 685 O O . GLN A 1 88 ? -14.633 -43.688 -3.725 1 53.59 88 GLN A O 1
ATOM 690 N N . MET A 1 89 ? -14.883 -45.312 -2.152 1 55.53 89 MET A N 1
ATOM 691 C CA . MET A 1 89 ? -13.883 -44.688 -1.285 1 55.53 89 MET A CA 1
ATOM 692 C C . MET A 1 89 ? -12.547 -45.406 -1.392 1 55.53 89 MET A C 1
ATOM 694 O O . MET A 1 89 ? -12.492 -46.656 -1.304 1 55.53 89 MET A O 1
ATOM 698 N N . SER A 1 90 ? -11.547 -44.969 -2.064 1 57.34 90 SER A N 1
ATOM 699 C CA . SER A 1 90 ? -10.203 -45.5 -2.186 1 57.34 90 SER A CA 1
ATOM 700 C C . SER A 1 90 ? -9.234 -44.812 -1.25 1 57.34 90 SER A C 1
ATOM 702 O O . SER A 1 90 ? -8.609 -43.812 -1.631 1 57.34 90 SER A O 1
ATOM 704 N N . PHE A 1 91 ? -9.195 -45.281 0.091 1 62.72 91 PHE A N 1
ATOM 705 C CA . PHE A 1 91 ? -8.297 -44.625 1.041 1 62.72 91 PHE A CA 1
ATOM 706 C C . PHE A 1 91 ? -6.93 -45.312 1.03 1 62.72 91 PHE A C 1
ATOM 708 O O . PHE A 1 91 ? -6.836 -46.531 0.909 1 62.72 91 PHE A O 1
ATOM 715 N N . ASN A 1 92 ? -5.922 -44.531 0.911 1 66.88 92 ASN A N 1
ATOM 716 C CA . ASN A 1 92 ? -4.551 -44.938 1.215 1 66.88 92 ASN A CA 1
ATOM 717 C C . ASN A 1 92 ? -3.949 -45.781 0.098 1 66.88 92 ASN A C 1
ATOM 719 O O . ASN A 1 92 ? -3.158 -46.688 0.361 1 66.88 92 ASN A O 1
ATOM 723 N N . THR A 1 93 ? -4.547 -45.562 -1.08 1 81.56 93 THR A N 1
ATOM 724 C CA . THR A 1 93 ? -3.939 -46.25 -2.215 1 81.56 93 THR A CA 1
ATOM 725 C C . THR A 1 93 ? -2.799 -45.438 -2.799 1 81.56 93 THR A C 1
ATOM 727 O O . THR A 1 93 ? -2.764 -44.219 -2.633 1 81.56 93 THR A O 1
ATOM 730 N N . PRO A 1 94 ? -1.859 -46.156 -3.439 1 91.62 94 PRO A N 1
ATOM 731 C CA . PRO A 1 94 ? -0.767 -45.406 -4.078 1 91.62 94 PRO A CA 1
ATOM 732 C C . PRO A 1 94 ? -1.259 -44.438 -5.137 1 91.62 94 PRO A C 1
ATOM 734 O O . PRO A 1 94 ? -2.244 -44.688 -5.828 1 91.62 94 PRO A O 1
ATOM 737 N N . ILE A 1 95 ? -0.599 -43.344 -5.23 1 95.38 95 ILE A N 1
ATOM 738 C CA . ILE A 1 95 ? -0.943 -42.312 -6.191 1 95.38 95 ILE A CA 1
ATOM 739 C C . ILE A 1 95 ? 0.112 -42.25 -7.293 1 95.38 95 ILE A C 1
ATOM 741 O O . ILE A 1 95 ? 1.288 -41.969 -7.02 1 95.38 95 ILE A O 1
ATOM 745 N N . HIS A 1 96 ? -0.29 -42.5 -8.508 1 95.5 96 HIS A N 1
ATOM 746 C CA . HIS A 1 96 ? 0.64 -42.469 -9.633 1 95.5 96 HIS A CA 1
ATOM 747 C C . HIS A 1 96 ? 0.647 -41.094 -10.312 1 95.5 96 HIS A C 1
ATOM 749 O O . HIS A 1 96 ? 1.686 -40.656 -10.805 1 95.5 96 HIS A O 1
ATOM 755 N N . SER A 1 97 ? -0.499 -40.5 -10.445 1 97.62 97 SER A N 1
ATOM 756 C CA . SER A 1 97 ? -0.652 -39.188 -11.039 1 97.62 97 SER A CA 1
ATOM 757 C C . SER A 1 97 ? -1.509 -38.281 -10.156 1 97.62 97 SER A C 1
ATOM 759 O O . SER A 1 97 ? -2.684 -38.562 -9.922 1 97.62 97 SER A O 1
ATOM 761 N N . LEU A 1 98 ? -0.901 -37.156 -9.742 1 97.62 98 LEU A N 1
ATOM 762 C CA . LEU A 1 98 ? -1.568 -36.25 -8.812 1 97.62 98 LEU A CA 1
ATOM 763 C C . LEU A 1 98 ? -1.59 -34.844 -9.367 1 97.62 98 LEU A C 1
ATOM 765 O O . LEU A 1 98 ? -0.538 -34.25 -9.656 1 97.62 98 LEU A O 1
ATOM 769 N N . PHE A 1 99 ? -2.793 -34.312 -9.555 1 98.12 99 PHE A N 1
ATOM 770 C CA . PHE A 1 99 ? -2.975 -32.875 -9.883 1 98.12 99 PHE A CA 1
ATOM 771 C C . PHE A 1 99 ? -3.223 -32.062 -8.633 1 98.12 99 PHE A C 1
ATOM 773 O O . PHE A 1 99 ? -4.195 -32.312 -7.906 1 98.12 99 PHE A O 1
ATOM 780 N N . VAL A 1 100 ? -2.322 -31.094 -8.398 1 97.19 100 VAL A N 1
ATOM 781 C CA . VAL A 1 100 ? -2.424 -30.266 -7.207 1 97.19 100 VAL A CA 1
ATOM 782 C C . VAL A 1 100 ? -2.918 -28.875 -7.594 1 97.19 100 VAL A C 1
ATOM 784 O O . VAL A 1 100 ? -2.18 -28.094 -8.203 1 97.19 100 VAL A O 1
ATOM 787 N N . THR A 1 101 ? -4.145 -28.594 -7.199 1 95.5 101 THR A N 1
ATOM 788 C CA . THR A 1 101 ? -4.75 -27.312 -7.57 1 95.5 101 THR A CA 1
ATOM 789 C C . THR A 1 101 ? -5.125 -26.516 -6.332 1 95.5 101 THR A C 1
ATOM 791 O O . THR A 1 101 ? -5.973 -25.625 -6.395 1 95.5 101 THR A O 1
ATOM 794 N N . THR A 1 102 ? -4.547 -26.797 -5.207 1 90.25 102 THR A N 1
ATOM 795 C CA . THR A 1 102 ? -4.746 -26.016 -3.992 1 90.25 102 THR A CA 1
ATOM 796 C C . THR A 1 102 ? -4.055 -24.656 -4.098 1 90.25 102 THR A C 1
ATOM 798 O O . THR A 1 102 ? -3.225 -24.453 -4.984 1 90.25 102 THR A O 1
ATOM 801 N N . LYS A 1 103 ? -4.457 -23.844 -3.252 1 89.19 103 LYS A N 1
ATOM 802 C CA . LYS A 1 103 ? -3.658 -22.625 -3.092 1 89.19 103 LYS A CA 1
ATOM 803 C C . LYS A 1 103 ? -2.254 -22.953 -2.596 1 89.19 103 LYS A C 1
ATOM 805 O O . LYS A 1 103 ? -2.033 -24 -1.986 1 89.19 103 LYS A O 1
ATOM 810 N N . ALA A 1 104 ? -1.358 -22.031 -2.812 1 87.56 104 ALA A N 1
ATOM 811 C CA . ALA A 1 104 ? 0.062 -22.25 -2.561 1 87.56 104 ALA A CA 1
ATOM 812 C C . ALA A 1 104 ? 0.308 -22.625 -1.1 1 87.56 104 ALA A C 1
ATOM 814 O O . ALA A 1 104 ? 1.055 -23.562 -0.807 1 87.56 104 ALA A O 1
ATOM 815 N N . HIS A 1 105 ? -0.368 -21.938 -0.211 1 85.06 105 HIS A N 1
ATOM 816 C CA . HIS A 1 105 ? -0.097 -22.141 1.206 1 85.06 105 HIS A CA 1
ATOM 817 C C . HIS A 1 105 ? -0.601 -23.516 1.667 1 85.06 105 HIS A C 1
ATOM 819 O O . HIS A 1 105 ? -0.134 -24.047 2.678 1 85.06 105 HIS A O 1
ATOM 825 N N . HIS A 1 106 ? -1.445 -24.125 0.912 1 89 106 HIS A N 1
ATOM 826 C CA . HIS A 1 106 ? -1.982 -25.438 1.271 1 89 106 HIS A CA 1
ATOM 827 C C . HIS A 1 106 ? -1.259 -26.547 0.523 1 89 106 HIS A C 1
ATOM 829 O O . HIS A 1 106 ? -1.342 -27.719 0.91 1 89 106 HIS A O 1
ATOM 835 N N . ALA A 1 107 ? -0.615 -26.219 -0.517 1 91.38 107 ALA A N 1
ATOM 836 C CA . ALA A 1 107 ? 0.017 -27.219 -1.368 1 91.38 107 ALA A CA 1
ATOM 837 C C . ALA A 1 107 ? 1.076 -28 -0.598 1 91.38 107 ALA A C 1
ATOM 839 O O . ALA A 1 107 ? 1.142 -29.234 -0.695 1 91.38 107 ALA A O 1
ATOM 840 N N . LEU A 1 108 ? 1.86 -27.328 0.172 1 89.94 108 LEU A N 1
ATOM 841 C CA . LEU A 1 108 ? 2.93 -27.969 0.921 1 89.94 108 LEU A CA 1
ATOM 842 C C . LEU A 1 108 ? 2.363 -28.953 1.935 1 89.94 108 LEU A C 1
ATOM 844 O O . LEU A 1 108 ? 2.83 -30.094 2.029 1 89.94 108 LEU A O 1
ATOM 848 N N . THR A 1 109 ? 1.374 -28.5 2.65 1 89.94 109 THR A N 1
ATOM 849 C CA . THR A 1 109 ? 0.764 -29.359 3.662 1 89.94 109 THR A CA 1
ATOM 850 C C . THR A 1 109 ? 0.088 -30.562 3.018 1 89.94 109 THR A C 1
ATOM 852 O O . THR A 1 109 ? 0.221 -31.688 3.5 1 89.94 109 THR A O 1
ATOM 855 N N . ALA A 1 110 ? -0.608 -30.328 1.969 1 91.56 110 ALA A N 1
ATOM 856 C CA . ALA A 1 110 ? -1.292 -31.406 1.26 1 91.56 110 ALA A CA 1
ATOM 857 C C . ALA A 1 110 ? -0.3 -32.438 0.77 1 91.56 110 ALA A C 1
ATOM 859 O O . ALA A 1 110 ? -0.535 -33.656 0.917 1 91.56 110 ALA A O 1
ATOM 860 N N . LEU A 1 111 ? 0.8 -32.031 0.223 1 93.38 111 LEU A N 1
ATOM 861 C CA . LEU A 1 111 ? 1.77 -32.938 -0.349 1 93.38 111 LEU A CA 1
ATOM 862 C C . LEU A 1 111 ? 2.553 -33.656 0.749 1 93.38 111 LEU A C 1
ATOM 864 O O . LEU A 1 111 ? 2.951 -34.812 0.583 1 93.38 111 LEU A O 1
ATOM 868 N N . ARG A 1 112 ? 2.736 -32.938 1.855 1 91.62 112 ARG A N 1
ATOM 869 C CA . ARG A 1 112 ? 3.33 -33.625 3.004 1 91.62 112 ARG A CA 1
ATOM 870 C C . ARG A 1 112 ? 2.439 -34.781 3.486 1 91.62 112 ARG A C 1
ATOM 872 O O . ARG A 1 112 ? 2.93 -35.844 3.797 1 91.62 112 ARG A O 1
ATOM 879 N N . ASP A 1 113 ? 1.199 -34.5 3.541 1 89.25 113 ASP A N 1
ATOM 880 C CA . ASP A 1 113 ? 0.237 -35.469 4.02 1 89.25 113 ASP A CA 1
ATOM 881 C C . ASP A 1 113 ? 0.115 -36.656 3.039 1 89.25 113 ASP A C 1
ATOM 883 O O . ASP A 1 113 ? -0.111 -37.781 3.449 1 89.25 113 ASP A O 1
ATOM 887 N N . LEU A 1 114 ? 0.31 -36.406 1.812 1 92.12 114 LEU A N 1
ATOM 888 C CA . LEU A 1 114 ? 0.146 -37.438 0.786 1 92.12 114 LEU A CA 1
ATOM 889 C C . LEU A 1 114 ? 1.471 -38.125 0.499 1 92.12 114 LEU A C 1
ATOM 891 O O . LEU A 1 114 ? 1.509 -39.125 -0.234 1 92.12 114 LEU A O 1
ATOM 895 N N . ALA A 1 115 ? 2.516 -37.656 1.047 1 92.56 115 ALA A N 1
ATOM 896 C CA . ALA A 1 115 ? 3.869 -38.125 0.747 1 92.56 115 ALA A CA 1
ATOM 897 C C . ALA A 1 115 ? 3.982 -39.625 0.896 1 92.56 115 ALA A C 1
ATOM 899 O O . ALA A 1 115 ? 4.613 -40.312 0.072 1 92.56 115 ALA A O 1
ATOM 900 N N . PRO A 1 116 ? 3.32 -40.25 1.955 1 90.88 116 PRO A N 1
ATOM 901 C CA . PRO A 1 116 ? 3.443 -41.719 2.129 1 90.88 116 PRO A CA 1
ATOM 902 C C . PRO A 1 116 ? 2.826 -42.5 0.975 1 90.88 116 PRO A C 1
ATOM 904 O O . PRO A 1 116 ? 3.145 -43.688 0.786 1 90.88 116 PRO A O 1
ATOM 907 N N . ARG A 1 117 ? 1.989 -41.844 0.211 1 93.56 117 ARG A N 1
ATOM 908 C CA . ARG A 1 117 ? 1.301 -42.5 -0.886 1 93.56 117 ARG A CA 1
ATOM 909 C C . ARG A 1 117 ? 2.006 -42.25 -2.215 1 93.56 117 ARG A C 1
ATOM 911 O O . ARG A 1 117 ? 1.591 -42.781 -3.254 1 93.56 117 ARG A O 1
ATOM 918 N N . LEU A 1 118 ? 3.039 -41.469 -2.17 1 95.19 118 LEU A N 1
ATOM 919 C CA . LEU A 1 118 ? 3.783 -41.094 -3.367 1 95.19 118 LEU A CA 1
ATOM 920 C C . LEU A 1 118 ? 5.113 -41.844 -3.439 1 95.19 118 LEU A C 1
ATOM 922 O O . LEU A 1 118 ? 5.656 -42.25 -2.412 1 95.19 118 LEU A O 1
ATOM 926 N N . SER A 1 119 ? 5.613 -42.094 -4.637 1 94.94 119 SER A N 1
ATOM 927 C CA . SER A 1 119 ? 6.871 -42.781 -4.887 1 94.94 119 SER A CA 1
ATOM 928 C C . SER A 1 119 ? 7.664 -42.094 -6 1 94.94 119 SER A C 1
ATOM 930 O O . SER A 1 119 ? 7.176 -41.156 -6.637 1 94.94 119 SER A O 1
ATOM 932 N N . PRO A 1 120 ? 8.875 -42.531 -6.262 1 94.75 120 PRO A N 1
ATOM 933 C CA . PRO A 1 120 ? 9.656 -42 -7.363 1 94.75 120 PRO A CA 1
ATOM 934 C C . PRO A 1 120 ? 9.008 -42.219 -8.727 1 94.75 120 PRO A C 1
ATOM 936 O O . PRO A 1 120 ? 9.398 -41.594 -9.711 1 94.75 120 PRO A O 1
ATOM 939 N N . GLU A 1 121 ? 8.031 -43.094 -8.742 1 96.06 121 GLU A N 1
ATOM 940 C CA . GLU A 1 121 ? 7.332 -43.406 -9.984 1 96.06 121 GLU A CA 1
ATOM 941 C C . GLU A 1 121 ? 6.082 -42.531 -10.141 1 96.06 121 GLU A C 1
ATOM 943 O O . GLU A 1 121 ? 5.426 -42.562 -11.18 1 96.06 121 GLU A O 1
ATOM 948 N N . SER A 1 122 ? 5.793 -41.719 -9.109 1 97.44 122 SER A N 1
ATOM 949 C CA . SER A 1 122 ? 4.613 -40.875 -9.141 1 97.44 122 SER A CA 1
ATOM 950 C C . SER A 1 122 ? 4.887 -39.594 -9.906 1 97.44 122 SER A C 1
ATOM 952 O O . SER A 1 122 ? 6.039 -39.156 -10.016 1 97.44 122 SER A O 1
ATOM 954 N N . THR A 1 123 ? 3.871 -39.031 -10.5 1 98.19 123 THR A N 1
ATOM 955 C CA . THR A 1 123 ? 3.932 -37.719 -11.164 1 98.19 123 THR A CA 1
ATOM 956 C C . THR A 1 123 ? 3.008 -36.719 -10.484 1 98.19 123 THR A C 1
ATOM 958 O O . THR A 1 123 ? 1.836 -37 -10.234 1 98.19 123 THR A O 1
ATOM 961 N N . ILE A 1 124 ? 3.555 -35.531 -10.148 1 98.06 124 ILE A N 1
ATOM 962 C CA . ILE A 1 124 ? 2.803 -34.469 -9.508 1 98.06 124 ILE A CA 1
ATOM 963 C C . ILE A 1 124 ? 2.732 -33.25 -10.445 1 98.06 124 ILE A C 1
ATOM 965 O O . ILE A 1 124 ? 3.762 -32.781 -10.922 1 98.06 124 ILE A O 1
ATOM 969 N N . VAL A 1 125 ? 1.526 -32.812 -10.75 1 98.31 125 VAL A N 1
ATOM 970 C CA . VAL A 1 125 ? 1.318 -31.625 -11.547 1 98.31 125 VAL A CA 1
ATOM 971 C C . VAL A 1 125 ? 0.938 -30.453 -10.633 1 98.31 125 VAL A C 1
ATOM 973 O O . VAL A 1 125 ? -0.092 -30.5 -9.953 1 98.31 125 VAL A O 1
ATOM 976 N N . LEU A 1 126 ? 1.74 -29.391 -10.648 1 97.25 126 LEU A N 1
ATOM 977 C CA . LEU A 1 126 ? 1.509 -28.219 -9.805 1 97.25 126 LEU A CA 1
ATOM 978 C C . LEU A 1 126 ? 0.822 -27.109 -10.586 1 97.25 126 LEU A C 1
ATOM 980 O O . LEU A 1 126 ? 1.366 -26.609 -11.578 1 97.25 126 LEU A O 1
ATOM 984 N N . PHE A 1 127 ? -0.378 -26.656 -10.117 1 95 127 PHE A N 1
ATOM 985 C CA . PHE A 1 127 ? -1.166 -25.625 -10.797 1 95 127 PHE A CA 1
ATOM 986 C C . PHE A 1 127 ? -1.192 -24.344 -9.984 1 95 127 PHE A C 1
ATOM 988 O O . PHE A 1 127 ? -1.985 -23.438 -10.266 1 95 127 PHE A O 1
ATOM 995 N N . GLN A 1 128 ? -0.404 -24.156 -9.008 1 86 128 GLN A N 1
ATOM 996 C CA . GLN A 1 128 ? -0.506 -23.016 -8.094 1 86 128 GLN A CA 1
ATOM 997 C C . GLN A 1 128 ? -0.127 -21.719 -8.781 1 86 128 GLN A C 1
ATOM 999 O O . GLN A 1 128 ? 0.634 -21.719 -9.758 1 86 128 GLN A O 1
ATOM 1004 N N . ASN A 1 129 ? -0.928 -20.672 -8.164 1 80.81 129 ASN A N 1
ATOM 1005 C CA . ASN A 1 129 ? -0.548 -19.328 -8.547 1 80.81 129 ASN A CA 1
ATOM 1006 C C . ASN A 1 129 ? 0.666 -18.844 -7.758 1 80.81 129 ASN A C 1
ATOM 1008 O O . ASN A 1 129 ? 0.876 -19.25 -6.613 1 80.81 129 ASN A O 1
ATOM 1012 N N . GLY A 1 130 ? 1.724 -18.547 -8.398 1 85.06 130 GLY A N 1
ATOM 1013 C CA . GLY A 1 130 ? 2.965 -18.141 -7.758 1 85.06 130 GLY A CA 1
ATOM 1014 C C . GLY A 1 130 ? 4.129 -19.062 -8.078 1 85.06 130 GLY A C 1
ATOM 1015 O O . GLY A 1 130 ? 4 -19.969 -8.906 1 85.06 130 GLY A O 1
ATOM 1016 N N . MET A 1 131 ? 5.168 -18.734 -7.348 1 92.06 131 MET A N 1
ATOM 1017 C CA . MET A 1 131 ? 6.371 -19.531 -7.594 1 92.06 131 MET A CA 1
ATOM 1018 C C . MET A 1 131 ? 7.062 -19.891 -6.281 1 92.06 131 MET A C 1
ATOM 1020 O O . MET A 1 131 ? 6.762 -19.312 -5.238 1 92.06 131 MET A O 1
ATOM 1024 N N . GLY A 1 132 ? 7.828 -20.969 -6.312 1 92.62 132 GLY A N 1
ATOM 1025 C CA . GLY A 1 132 ? 8.609 -21.375 -5.156 1 92.62 132 GLY A CA 1
ATOM 1026 C C . GLY A 1 132 ? 8.117 -22.672 -4.52 1 92.62 132 GLY A C 1
ATOM 1027 O O . GLY A 1 132 ? 8.773 -23.219 -3.637 1 92.62 132 GLY A O 1
ATOM 1028 N N . ILE A 1 133 ? 6.996 -23.125 -4.945 1 92.62 133 ILE A N 1
ATOM 1029 C CA . ILE A 1 133 ? 6.391 -24.297 -4.332 1 92.62 133 ILE A CA 1
ATOM 1030 C C . ILE A 1 133 ? 7.266 -25.516 -4.598 1 92.62 133 ILE A C 1
ATOM 1032 O O . ILE A 1 133 ? 7.531 -26.312 -3.691 1 92.62 133 ILE A O 1
ATOM 1036 N N . TYR A 1 134 ? 7.648 -25.688 -5.863 1 93.81 134 TYR A N 1
ATOM 1037 C CA . TYR A 1 134 ? 8.5 -26.828 -6.195 1 93.81 134 TYR A CA 1
ATOM 1038 C C . TYR A 1 134 ? 9.773 -26.812 -5.355 1 93.81 134 TYR A C 1
ATOM 1040 O O . TYR A 1 134 ? 10.188 -27.859 -4.844 1 93.81 134 TYR A O 1
ATOM 1048 N N . GLU A 1 135 ? 10.367 -25.609 -5.246 1 92 135 GLU A N 1
ATOM 1049 C CA . GLU A 1 135 ? 11.594 -25.484 -4.469 1 92 135 GLU A CA 1
ATOM 1050 C C . GLU A 1 135 ? 11.367 -25.859 -3.01 1 92 135 GLU A C 1
ATOM 1052 O O . GLU A 1 135 ? 12.18 -26.562 -2.41 1 92 135 GLU A O 1
ATOM 1057 N N . GLU A 1 136 ? 10.281 -25.422 -2.512 1 92.75 136 GLU A N 1
ATOM 1058 C CA . GLU A 1 136 ? 9.961 -25.75 -1.127 1 92.75 136 GLU A CA 1
ATOM 1059 C C . GLU A 1 136 ? 9.727 -27.25 -0.958 1 92.75 136 GLU A C 1
ATOM 1061 O O . GLU A 1 136 ? 10.172 -27.844 0.027 1 92.75 136 GLU A O 1
ATOM 1066 N N . LEU A 1 137 ? 9.07 -27.844 -1.876 1 93.56 137 LEU A N 1
ATOM 1067 C CA . LEU A 1 137 ? 8.789 -29.281 -1.834 1 93.56 137 LEU A CA 1
ATOM 1068 C C . LEU A 1 137 ? 10.086 -30.078 -1.939 1 93.56 137 LEU A C 1
ATOM 1070 O O . LEU A 1 137 ? 10.266 -31.062 -1.219 1 93.56 137 LEU A O 1
ATOM 1074 N N . SER A 1 138 ? 10.945 -29.672 -2.822 1 93.19 138 SER A N 1
ATOM 1075 C CA . SER A 1 138 ? 12.219 -30.359 -3.035 1 93.19 138 SER A CA 1
ATOM 1076 C C . SER A 1 138 ? 13.117 -30.266 -1.808 1 93.19 138 SER A C 1
ATOM 1078 O O . SER A 1 138 ? 13.906 -31.172 -1.526 1 93.19 138 SER A O 1
ATOM 1080 N N . THR A 1 139 ? 12.945 -29.188 -1.058 1 92.81 139 THR A N 1
ATOM 1081 C CA . THR A 1 139 ? 13.805 -28.922 0.088 1 92.81 139 THR A CA 1
ATOM 1082 C C . THR A 1 139 ? 13.242 -29.578 1.35 1 92.81 139 THR A C 1
ATOM 1084 O O . THR A 1 139 ? 14 -30.094 2.182 1 92.81 139 THR A O 1
ATOM 1087 N N . HIS A 1 140 ? 11.93 -29.625 1.441 1 91.94 140 HIS A N 1
ATOM 1088 C CA . HIS A 1 140 ? 11.391 -29.938 2.758 1 91.94 140 HIS A CA 1
ATOM 1089 C C . HIS A 1 140 ? 10.617 -31.25 2.736 1 91.94 140 HIS A C 1
ATOM 1091 O O . HIS A 1 140 ? 10.383 -31.859 3.787 1 91.94 140 HIS A O 1
ATOM 1097 N N . VAL A 1 141 ? 10.156 -31.641 1.597 1 92.31 141 VAL A N 1
ATOM 1098 C CA . VAL A 1 141 ? 9.297 -32.812 1.546 1 92.31 141 VAL A CA 1
ATOM 1099 C C . VAL A 1 141 ? 10.008 -33.938 0.783 1 92.31 141 VAL A C 1
ATOM 1101 O O . VAL A 1 141 ? 10.156 -35.062 1.298 1 92.31 141 VAL A O 1
ATOM 1104 N N . PHE A 1 142 ? 10.367 -33.625 -0.433 1 93.81 142 PHE A N 1
ATOM 1105 C CA . PHE A 1 142 ? 11.055 -34.594 -1.274 1 93.81 142 PHE A CA 1
ATOM 1106 C C . PHE A 1 142 ? 12.539 -34.25 -1.403 1 93.81 142 PHE A C 1
ATOM 1108 O O . PHE A 1 142 ? 13.008 -33.906 -2.492 1 93.81 142 PHE A O 1
ATOM 1115 N N . ARG A 1 143 ? 13.359 -34.5 -0.42 1 90.88 143 ARG A N 1
ATOM 1116 C CA . ARG A 1 143 ? 14.719 -34 -0.261 1 90.88 143 ARG A CA 1
ATOM 1117 C C . ARG A 1 143 ? 15.695 -34.781 -1.141 1 90.88 143 ARG A C 1
ATOM 1119 O O . ARG A 1 143 ? 16.656 -34.219 -1.648 1 90.88 143 ARG A O 1
ATOM 1126 N N . ASN A 1 144 ? 15.422 -36 -1.305 1 91.12 144 ASN A N 1
ATOM 1127 C CA . ASN A 1 144 ? 16.297 -36.844 -2.125 1 91.12 144 ASN A CA 1
ATOM 1128 C C . ASN A 1 144 ? 15.914 -36.781 -3.6 1 91.12 144 ASN A C 1
ATOM 1130 O O . ASN A 1 144 ? 14.906 -37.344 -4.012 1 91.12 144 ASN A O 1
ATOM 1134 N N . ALA A 1 145 ? 16.719 -36.25 -4.43 1 88.19 145 ALA A N 1
ATOM 1135 C CA . ALA A 1 145 ? 16.438 -36 -5.84 1 88.19 145 ALA A CA 1
ATOM 1136 C C . ALA A 1 145 ? 16.188 -37.281 -6.59 1 88.19 145 ALA A C 1
ATOM 1138 O O . ALA A 1 145 ? 15.375 -37.344 -7.516 1 88.19 145 ALA A O 1
ATOM 1139 N N . GLU A 1 146 ? 16.828 -38.312 -6.199 1 86.31 146 GLU A N 1
ATOM 1140 C CA . GLU A 1 146 ? 16.734 -39.594 -6.891 1 86.31 146 GLU A CA 1
ATOM 1141 C C . GLU A 1 146 ? 15.414 -40.281 -6.555 1 86.31 146 GLU A C 1
ATOM 1143 O O . GLU A 1 146 ? 14.922 -41.094 -7.336 1 86.31 146 GLU A O 1
ATOM 1148 N N . GLN A 1 147 ? 14.922 -40 -5.422 1 89.69 147 GLN A N 1
ATOM 1149 C CA . GLN A 1 147 ? 13.703 -40.656 -4.969 1 89.69 147 GLN A CA 1
ATOM 1150 C C . GLN A 1 147 ? 12.5 -39.719 -5.074 1 89.69 147 GLN A C 1
ATOM 1152 O O . GLN A 1 147 ? 11.398 -40.062 -4.633 1 89.69 147 GLN A O 1
ATOM 1157 N N . ARG A 1 148 ? 12.719 -38.562 -5.633 1 94.06 148 ARG A N 1
ATOM 1158 C CA . ARG A 1 148 ? 11.672 -37.562 -5.762 1 94.06 148 ARG A CA 1
ATOM 1159 C C . ARG A 1 148 ? 10.703 -37.938 -6.887 1 94.06 148 ARG A C 1
ATOM 1161 O O . ARG A 1 148 ? 11.117 -38.406 -7.938 1 94.06 148 ARG A O 1
ATOM 1168 N N . PRO A 1 149 ? 9.422 -37.719 -6.652 1 96.88 149 PRO A N 1
ATOM 1169 C CA . PRO A 1 149 ? 8.484 -37.875 -7.762 1 96.88 149 PRO A CA 1
ATOM 1170 C C . PRO A 1 149 ? 8.789 -36.969 -8.945 1 96.88 149 PRO A C 1
ATOM 1172 O O . PRO A 1 149 ? 9.609 -36.062 -8.82 1 96.88 149 PRO A O 1
ATOM 1175 N N . HIS A 1 150 ? 8.203 -37.312 -10.078 1 96.75 150 HIS A N 1
ATOM 1176 C CA . HIS A 1 150 ? 8.281 -36.406 -11.219 1 96.75 150 HIS A CA 1
ATOM 1177 C C . HIS A 1 150 ? 7.363 -35.188 -11.023 1 96.75 150 HIS A C 1
ATOM 1179 O O . HIS A 1 150 ? 6.273 -35.344 -10.469 1 96.75 150 HIS A O 1
ATOM 1185 N N . PHE A 1 151 ? 7.859 -34.031 -11.422 1 97.31 151 PHE A N 1
ATOM 1186 C CA . PHE A 1 151 ? 7.051 -32.844 -11.273 1 97.31 151 PHE A CA 1
ATOM 1187 C C . PHE A 1 151 ? 6.793 -32.188 -12.625 1 97.31 151 PHE A C 1
ATOM 1189 O O . PHE A 1 151 ? 7.691 -32.125 -13.469 1 97.31 151 PHE A O 1
ATOM 1196 N N . ILE A 1 152 ? 5.586 -31.797 -12.828 1 97.94 152 ILE A N 1
ATOM 1197 C CA . ILE A 1 152 ? 5.168 -30.953 -13.938 1 97.94 152 ILE A CA 1
ATOM 1198 C C . ILE A 1 152 ? 4.688 -29.609 -13.406 1 97.94 152 ILE A C 1
ATOM 1200 O O . ILE A 1 152 ? 3.881 -29.547 -12.477 1 97.94 152 ILE A O 1
ATOM 1204 N N . LEU A 1 153 ? 5.297 -28.531 -13.914 1 97.38 153 LEU A N 1
ATOM 1205 C CA . LEU A 1 153 ? 4.805 -27.203 -13.602 1 97.38 153 LEU A CA 1
ATOM 1206 C C . LEU A 1 153 ? 3.756 -26.75 -14.617 1 97.38 153 LEU A C 1
ATOM 1208 O O . LEU A 1 153 ? 3.965 -26.891 -15.828 1 97.38 153 LEU A O 1
ATOM 1212 N N . ALA A 1 154 ? 2.648 -26.266 -14.133 1 97.5 154 ALA A N 1
ATOM 1213 C CA . ALA A 1 154 ? 1.588 -25.828 -15.039 1 97.5 154 ALA A CA 1
ATOM 1214 C C . ALA A 1 154 ? 1.152 -24.406 -14.727 1 97.5 154 ALA A C 1
ATOM 1216 O O . ALA A 1 154 ? 1.156 -23.984 -13.57 1 97.5 154 ALA A O 1
ATOM 1217 N N . SER A 1 155 ? 0.833 -23.656 -15.75 1 96.69 155 SER A N 1
ATOM 1218 C CA . SER A 1 155 ? 0.26 -22.312 -15.664 1 96.69 155 SER A CA 1
ATOM 1219 C C . SER A 1 155 ? -1.132 -22.266 -16.281 1 96.69 155 SER A C 1
ATOM 1221 O O . SER A 1 155 ? -1.311 -22.641 -17.453 1 96.69 155 SER A O 1
ATOM 1223 N N . ASN A 1 156 ? -2.062 -21.891 -15.516 1 95.31 156 ASN A N 1
ATOM 1224 C CA . ASN A 1 156 ? -3.443 -21.781 -15.977 1 95.31 156 ASN A CA 1
ATOM 1225 C C . ASN A 1 156 ? -3.881 -20.312 -16.094 1 95.31 156 ASN A C 1
ATOM 1227 O O . ASN A 1 156 ? -3.619 -19.516 -15.195 1 95.31 156 ASN A O 1
ATOM 1231 N N . THR A 1 157 ? -4.527 -19.891 -17.219 1 93 157 THR A N 1
ATOM 1232 C CA . THR A 1 157 ? -5.02 -18.531 -17.375 1 93 157 THR A CA 1
ATOM 1233 C C . THR A 1 157 ? -6.535 -18.516 -17.562 1 93 157 THR A C 1
ATOM 1235 O O . THR A 1 157 ? -7.133 -17.469 -17.797 1 93 157 THR A O 1
ATOM 1238 N N . HIS A 1 158 ? -7.113 -19.734 -17.484 1 92.31 158 HIS A N 1
ATOM 1239 C CA . HIS A 1 158 ? -8.57 -19.766 -17.5 1 92.31 158 HIS A CA 1
ATOM 1240 C C . HIS A 1 158 ? -9.148 -19.062 -16.266 1 92.31 158 HIS A C 1
ATOM 1242 O O . HIS A 1 158 ? -8.648 -19.25 -15.156 1 92.31 158 HIS A O 1
ATOM 1248 N N . GLY A 1 159 ? -10.164 -18.25 -16.516 1 89.38 159 GLY A N 1
ATOM 1249 C CA . GLY A 1 159 ? -10.891 -17.625 -15.43 1 89.38 159 GLY A CA 1
ATOM 1250 C C . GLY A 1 159 ? -12.078 -18.453 -14.961 1 89.38 159 GLY A C 1
ATOM 1251 O O . GLY A 1 159 ? -12.891 -18.891 -15.773 1 89.38 159 GLY A O 1
ATOM 1252 N N . THR A 1 160 ? -12.102 -18.75 -13.664 1 91.5 160 THR A N 1
ATOM 1253 C CA . THR A 1 160 ? -13.211 -19.516 -13.094 1 91.5 160 THR A CA 1
ATOM 1254 C C . THR A 1 160 ? -13.562 -19 -11.703 1 91.5 160 THR A C 1
ATOM 1256 O O . THR A 1 160 ? -12.734 -18.359 -11.039 1 91.5 160 THR A O 1
ATOM 1259 N N . TYR A 1 161 ? -14.805 -19.156 -11.336 1 89.38 161 TYR A N 1
ATOM 1260 C CA . TYR A 1 161 ? -15.18 -18.953 -9.945 1 89.38 161 TYR A CA 1
ATOM 1261 C C . TYR A 1 161 ? -16.234 -19.969 -9.508 1 89.38 161 TYR A C 1
ATOM 1263 O O . TYR A 1 161 ? -16.922 -20.562 -10.344 1 89.38 161 TYR A O 1
ATOM 1271 N N . THR A 1 162 ? -16.281 -20.188 -8.219 1 90.19 162 THR A N 1
ATOM 1272 C CA . THR A 1 162 ? -17.203 -21.156 -7.668 1 90.19 162 THR A CA 1
ATOM 1273 C C . THR A 1 162 ? -18.547 -20.5 -7.348 1 90.19 162 THR A C 1
ATOM 1275 O O . THR A 1 162 ? -18.594 -19.438 -6.711 1 90.19 162 THR A O 1
ATOM 1278 N N . LYS A 1 163 ? -19.609 -20.938 -7.715 1 87.75 163 LYS A N 1
ATOM 1279 C CA . LYS A 1 163 ? -20.969 -20.5 -7.414 1 87.75 163 LYS A CA 1
ATOM 1280 C C . LYS A 1 163 ? -21.609 -21.359 -6.332 1 87.75 163 LYS A C 1
ATOM 1282 O O . LYS A 1 163 ? -22.578 -20.953 -5.695 1 87.75 163 LYS A O 1
ATOM 1287 N N . GLY A 1 164 ? -21.094 -22.5 -6.027 1 84.38 164 GLY A N 1
ATOM 1288 C CA . GLY A 1 164 ? -21.578 -23.484 -5.066 1 84.38 164 GLY A CA 1
ATOM 1289 C C . GLY A 1 164 ? -20.672 -24.688 -4.938 1 84.38 164 GLY A C 1
ATOM 1290 O O . GLY A 1 164 ? -19.594 -24.719 -5.516 1 84.38 164 GLY A O 1
ATOM 1291 N N . PHE A 1 165 ? -21.203 -25.641 -4.262 1 86.56 165 PHE A N 1
ATOM 1292 C CA . PHE A 1 165 ? -20.406 -26.859 -4.051 1 86.56 165 PHE A CA 1
ATOM 1293 C C . PHE A 1 165 ? -20.234 -27.625 -5.359 1 86.56 165 PHE A C 1
ATOM 1295 O O . PHE A 1 165 ? -21.219 -28.125 -5.922 1 86.56 165 PHE A O 1
ATOM 1302 N N . HIS A 1 166 ? -19 -27.703 -5.879 1 91 166 HIS A N 1
ATOM 1303 C CA . HIS A 1 166 ? -18.625 -28.375 -7.121 1 91 166 HIS A CA 1
ATOM 1304 C C . HIS A 1 166 ? -19.359 -27.766 -8.312 1 91 166 HIS A C 1
ATOM 1306 O O . HIS A 1 166 ? -19.75 -28.484 -9.234 1 91 166 HIS A O 1
ATOM 1312 N N . GLN A 1 167 ? -19.719 -26.547 -8.227 1 93.5 167 GLN A N 1
ATOM 1313 C CA . GLN A 1 167 ? -20.266 -25.766 -9.328 1 93.5 167 GLN A CA 1
ATOM 1314 C C . GLN A 1 167 ? -19.328 -24.609 -9.695 1 93.5 167 GLN A C 1
ATOM 1316 O O . GLN A 1 167 ? -19.094 -23.719 -8.883 1 93.5 167 GLN A O 1
ATOM 1321 N N . VAL A 1 168 ? -18.875 -24.688 -10.914 1 95.69 168 VAL A N 1
ATOM 1322 C CA . VAL A 1 168 ? -17.859 -23.719 -11.344 1 95.69 168 VAL A CA 1
ATOM 1323 C C . VAL A 1 168 ? -18.344 -22.984 -12.586 1 95.69 168 VAL A C 1
ATOM 1325 O O . VAL A 1 168 ? -18.984 -23.578 -13.461 1 95.69 168 VAL A O 1
ATOM 1328 N N . VAL A 1 169 ? -18.156 -21.703 -12.609 1 94.5 169 VAL A N 1
ATOM 1329 C CA . VAL A 1 169 ? -18.453 -20.891 -13.789 1 94.5 169 VAL A CA 1
ATOM 1330 C C . VAL A 1 169 ? -17.156 -20.547 -14.516 1 94.5 169 VAL A C 1
ATOM 1332 O O . VAL A 1 169 ? -16.219 -20.031 -13.906 1 94.5 169 VAL A O 1
ATOM 1335 N N . HIS A 1 170 ? -17.094 -20.938 -15.703 1 94.19 170 HIS A N 1
ATOM 1336 C CA . HIS A 1 170 ? -15.969 -20.594 -16.578 1 94.19 170 HIS A CA 1
ATOM 1337 C C . HIS A 1 170 ? -16.188 -19.219 -17.203 1 94.19 170 HIS A C 1
ATOM 1339 O O . HIS A 1 170 ? -16.953 -19.078 -18.156 1 94.19 170 HIS A O 1
ATOM 1345 N N . THR A 1 171 ? -15.516 -18.188 -16.75 1 86.19 171 THR A N 1
ATOM 1346 C CA . THR A 1 171 ? -15.781 -16.797 -17.094 1 86.19 171 THR A CA 1
ATOM 1347 C C . THR A 1 171 ? -14.914 -16.359 -18.266 1 86.19 171 THR A C 1
ATOM 1349 O O . THR A 1 171 ? -15.289 -15.445 -19.016 1 86.19 171 THR A O 1
ATOM 1352 N N . GLY A 1 172 ? -13.773 -16.875 -18.484 1 84.81 172 GLY A N 1
ATOM 1353 C CA . GLY A 1 172 ? -12.883 -16.406 -19.516 1 84.81 172 GLY A CA 1
ATOM 1354 C C . GLY A 1 172 ? -11.961 -17.484 -20.047 1 84.81 172 GLY A C 1
ATOM 1355 O O . GLY A 1 172 ? -11.195 -18.094 -19.281 1 84.81 172 GLY A O 1
ATOM 1356 N N . PRO A 1 173 ? -12.086 -17.766 -21.344 1 88.81 173 PRO A N 1
ATOM 1357 C CA . PRO A 1 173 ? -11.18 -18.75 -21.938 1 88.81 173 PRO A CA 1
ATOM 1358 C C . PRO A 1 173 ? -9.719 -18.328 -21.875 1 88.81 173 PRO A C 1
ATOM 1360 O O . PRO A 1 173 ? -9.406 -17.141 -22.031 1 88.81 173 PRO A O 1
ATOM 1363 N N . GLY A 1 174 ? -8.891 -19.234 -21.5 1 92.88 174 GLY A N 1
ATOM 1364 C CA . GLY A 1 174 ? -7.441 -19.078 -21.453 1 92.88 174 GLY A CA 1
ATOM 1365 C C . GLY A 1 174 ? -6.703 -20.281 -22.016 1 92.88 174 GLY A C 1
ATOM 1366 O O . GLY A 1 174 ? -7.129 -20.875 -23.016 1 92.88 174 GLY A O 1
ATOM 1367 N N . ASN A 1 175 ? -5.609 -20.531 -21.5 1 95.81 175 ASN A N 1
ATOM 1368 C CA . ASN A 1 175 ? -4.809 -21.688 -21.875 1 95.81 175 ASN A CA 1
ATOM 1369 C C . ASN A 1 175 ? -4.09 -22.297 -20.688 1 95.81 175 ASN A C 1
ATOM 1371 O O . ASN A 1 175 ? -4.051 -21.703 -19.609 1 95.81 175 ASN A O 1
ATOM 1375 N N . ILE A 1 176 ? -3.693 -23.5 -20.812 1 97.38 176 ILE A N 1
ATOM 1376 C CA . ILE A 1 176 ? -2.83 -24.188 -19.859 1 97.38 176 ILE A CA 1
ATOM 1377 C C . ILE A 1 176 ? -1.499 -24.531 -20.531 1 97.38 176 ILE A C 1
ATOM 1379 O O . ILE A 1 176 ? -1.467 -25.219 -21.547 1 97.38 176 ILE A O 1
ATOM 1383 N N . GLU A 1 177 ? -0.448 -23.984 -20.031 1 97.75 177 GLU A N 1
ATOM 1384 C CA . GLU A 1 177 ? 0.902 -24.344 -20.453 1 97.75 177 GLU A CA 1
ATOM 1385 C C . GLU A 1 177 ? 1.646 -25.109 -19.375 1 97.75 177 GLU A C 1
ATOM 1387 O O . GLU A 1 177 ? 1.485 -24.812 -18.188 1 97.75 177 GLU A O 1
ATOM 1392 N N . PHE A 1 178 ? 2.379 -26.141 -19.781 1 97.94 178 PHE A N 1
ATOM 1393 C CA . PHE A 1 178 ? 3.061 -26.922 -18.75 1 97.94 178 PHE A CA 1
ATOM 1394 C C . PHE A 1 178 ? 4.43 -27.375 -19.25 1 97.94 178 PHE A C 1
ATOM 1396 O O . PHE A 1 178 ? 4.695 -27.391 -20.453 1 97.94 178 PHE A O 1
ATOM 1403 N N . GLY A 1 179 ? 5.324 -27.625 -18.312 1 97.62 179 GLY A N 1
ATOM 1404 C CA . GLY A 1 179 ? 6.664 -28.141 -18.562 1 97.62 179 GLY A CA 1
ATOM 1405 C C . GLY A 1 179 ? 7.113 -29.156 -17.531 1 97.62 179 GLY A C 1
ATOM 1406 O O . GLY A 1 179 ? 6.672 -29.125 -16.375 1 97.62 179 GLY A O 1
ATOM 1407 N N . ILE A 1 180 ? 7.988 -30.094 -17.953 1 97.69 180 ILE A N 1
ATOM 1408 C CA . ILE A 1 180 ? 8.484 -31.156 -17.078 1 97.69 180 ILE A CA 1
ATOM 1409 C C . ILE A 1 180 ? 9.75 -30.688 -16.375 1 97.69 180 ILE A C 1
ATOM 1411 O O . ILE A 1 180 ? 10.688 -30.203 -17 1 97.69 180 ILE A O 1
ATOM 1415 N N . VAL A 1 181 ? 9.703 -30.766 -15.008 1 95.62 181 VAL A N 1
ATOM 1416 C CA . VAL A 1 181 ? 10.906 -30.453 -14.25 1 95.62 181 VAL A CA 1
ATOM 1417 C C . VAL A 1 181 ? 12.016 -31.438 -14.602 1 95.62 181 VAL A C 1
ATOM 1419 O O . VAL A 1 181 ? 11.773 -32.656 -14.656 1 95.62 181 VAL A O 1
ATOM 1422 N N . PRO A 1 182 ? 13.148 -30.938 -14.797 1 90.44 182 PRO A N 1
ATOM 1423 C CA . PRO A 1 182 ? 14.234 -31.828 -15.219 1 90.44 182 PRO A CA 1
ATOM 1424 C C . PRO A 1 182 ? 14.602 -32.844 -14.148 1 90.44 182 PRO A C 1
ATOM 1426 O O . PRO A 1 182 ? 14.43 -32.594 -12.953 1 90.44 182 PRO A O 1
ATOM 1429 N N . ASN A 1 183 ? 14.953 -33.969 -14.609 1 85.5 183 ASN A N 1
ATOM 1430 C CA . ASN A 1 183 ? 15.5 -35.062 -13.828 1 85.5 183 ASN A CA 1
ATOM 1431 C C . ASN A 1 183 ? 16.969 -35.312 -14.172 1 85.5 183 ASN A C 1
ATOM 1433 O O . ASN A 1 183 ? 17.344 -35.281 -15.344 1 85.5 183 ASN A O 1
ATOM 1437 N N . PRO A 1 184 ? 17.812 -35.469 -13.172 1 79.5 184 PRO A N 1
ATOM 1438 C CA . PRO A 1 184 ? 19.234 -35.688 -13.453 1 79.5 184 PRO A CA 1
ATOM 1439 C C . PRO A 1 184 ? 19.484 -36.906 -14.32 1 79.5 184 PRO A C 1
ATOM 1441 O O . PRO A 1 184 ? 20.469 -36.938 -15.055 1 79.5 184 PRO A O 1
ATOM 1444 N N . SER A 1 185 ? 18.625 -37.844 -14.273 1 83.12 185 SER A N 1
ATOM 1445 C CA . SER A 1 185 ? 18.891 -39.156 -14.883 1 83.12 185 SER A CA 1
ATOM 1446 C C . SER A 1 185 ? 18.359 -39.219 -16.297 1 83.12 185 SER A C 1
ATOM 1448 O O . SER A 1 185 ? 18.656 -40.156 -17.047 1 83.12 185 SER A O 1
ATOM 1450 N N . ARG A 1 186 ? 17.547 -38.219 -16.688 1 88 186 ARG A N 1
ATOM 1451 C CA . ARG A 1 186 ? 16.922 -38.344 -18 1 88 186 ARG A CA 1
ATOM 1452 C C . ARG A 1 186 ? 16.609 -36.969 -18.594 1 88 186 ARG A C 1
ATOM 1454 O O . ARG A 1 186 ? 16.125 -36.062 -17.875 1 88 186 ARG A O 1
ATOM 1461 N N . ASN A 1 187 ? 16.859 -36.875 -19.875 1 90.06 187 ASN A N 1
ATOM 1462 C CA . ASN A 1 187 ? 16.484 -35.688 -20.625 1 90.06 187 ASN A CA 1
ATOM 1463 C C . ASN A 1 187 ? 15.133 -35.844 -21.297 1 90.06 187 ASN A C 1
ATOM 1465 O O . ASN A 1 187 ? 15.031 -36.5 -22.359 1 90.06 187 ASN A O 1
ATOM 1469 N N . PHE A 1 188 ? 14.156 -35.188 -20.812 1 94 188 PHE A N 1
ATOM 1470 C CA . PHE A 1 188 ? 12.797 -35.312 -21.328 1 94 188 PHE A CA 1
ATOM 1471 C C . PHE A 1 188 ? 12.594 -34.469 -22.578 1 94 188 PHE A C 1
ATOM 1473 O O . PHE A 1 188 ? 11.539 -34.5 -23.203 1 94 188 PHE A O 1
ATOM 1480 N N . GLU A 1 189 ? 13.594 -33.656 -22.922 1 92.81 189 GLU A N 1
ATOM 1481 C CA . GLU A 1 189 ? 13.5 -32.75 -24.047 1 92.81 189 GLU A CA 1
ATOM 1482 C C . GLU A 1 189 ? 14.562 -33.031 -25.094 1 92.81 189 GLU A C 1
ATOM 1484 O O . GLU A 1 189 ? 15.07 -32.125 -25.75 1 92.81 189 GLU A O 1
ATOM 1489 N N . ALA A 1 190 ? 14.953 -34.188 -25.281 1 87.56 190 ALA A N 1
ATOM 1490 C CA . ALA A 1 190 ? 16.078 -34.594 -26.109 1 87.56 190 ALA A CA 1
ATOM 1491 C C . ALA A 1 190 ? 15.844 -34.25 -27.578 1 87.56 190 ALA A C 1
ATOM 1493 O O . ALA A 1 190 ? 16.781 -33.844 -28.281 1 87.56 190 ALA A O 1
ATOM 1494 N N . ASN A 1 191 ? 14.664 -34.375 -28.031 1 87.81 191 ASN A N 1
ATOM 1495 C CA . ASN A 1 191 ? 14.367 -34.156 -29.438 1 87.81 191 ASN A CA 1
ATOM 1496 C C . ASN A 1 191 ? 14.555 -32.688 -29.797 1 87.81 191 ASN A C 1
ATOM 1498 O O . ASN A 1 191 ? 14.719 -32.344 -30.984 1 87.81 191 ASN A O 1
ATOM 1502 N N . LEU A 1 192 ? 14.43 -31.797 -28.812 1 86.62 192 LEU A N 1
ATOM 1503 C CA . LEU A 1 192 ? 14.586 -30.359 -29.094 1 86.62 192 LEU A CA 1
ATOM 1504 C C . LEU A 1 192 ? 16 -30.047 -29.547 1 86.62 192 LEU A C 1
ATOM 1506 O O . LEU A 1 192 ? 16.234 -29.062 -30.234 1 86.62 192 LEU A O 1
ATOM 1510 N N . SER A 1 193 ? 17.031 -30.766 -29.078 1 78.81 193 SER A N 1
ATOM 1511 C CA . SER A 1 193 ? 18.438 -30.516 -29.375 1 78.81 193 SER A CA 1
ATOM 1512 C C . SER A 1 193 ? 18.922 -31.344 -30.562 1 78.81 193 SER A C 1
ATOM 1514 O O . SER A 1 193 ? 20.109 -31.344 -30.891 1 78.81 193 SER A O 1
ATOM 1516 N N . ARG A 1 194 ? 18.094 -32.125 -31.188 1 75.19 194 ARG A N 1
ATOM 1517 C CA . ARG A 1 194 ? 18.531 -32.938 -32.312 1 75.19 194 ARG A CA 1
ATOM 1518 C C . ARG A 1 194 ? 18.844 -32.094 -33.531 1 75.19 194 ARG A C 1
ATOM 1520 O O . ARG A 1 194 ? 18.125 -31.141 -33.812 1 75.19 194 ARG A O 1
ATOM 1527 N N . PRO A 1 195 ? 20.047 -32.375 -34 1 64.38 195 PRO A N 1
ATOM 1528 C CA . PRO A 1 195 ? 20.422 -31.609 -35.219 1 64.38 195 PRO A CA 1
ATOM 1529 C C . PRO A 1 195 ? 19.375 -31.703 -36.312 1 64.38 195 PRO A C 1
ATOM 1531 O O . PRO A 1 195 ? 18.641 -32.688 -36.406 1 64.38 195 PRO A O 1
ATOM 1534 N N . SER A 1 196 ? 19.016 -30.453 -36.969 1 59.56 196 SER A N 1
ATOM 1535 C CA . SER A 1 196 ? 18 -30.234 -37.969 1 59.56 196 SER A CA 1
ATOM 1536 C C . SER A 1 196 ? 18.016 -31.344 -39.031 1 59.56 196 SER A C 1
ATOM 1538 O O . SER A 1 196 ? 17.078 -31.469 -39.812 1 59.56 196 SER A O 1
ATOM 1540 N N . ALA A 1 197 ? 19.047 -31.969 -39.375 1 60.47 197 ALA A N 1
ATOM 1541 C CA . ALA A 1 197 ? 19.109 -32.875 -40.5 1 60.47 197 ALA A CA 1
ATOM 1542 C C . ALA A 1 197 ? 18.156 -34.062 -40.312 1 60.47 197 ALA A C 1
ATOM 1544 O O . ALA A 1 197 ? 17.891 -34.812 -41.25 1 60.47 197 ALA A O 1
ATOM 1545 N N . SER A 1 198 ? 17.656 -34.125 -39.188 1 56.19 198 SER A N 1
ATOM 1546 C CA . SER A 1 198 ? 16.719 -35.219 -38.969 1 56.19 198 SER A CA 1
ATOM 1547 C C . SER A 1 198 ? 15.312 -34.844 -39.406 1 56.19 198 SER A C 1
ATOM 1549 O O . SER A 1 198 ? 14.961 -33.656 -39.438 1 56.19 198 SER A O 1
ATOM 1551 N N . ARG A 1 199 ? 14.812 -35.469 -40.125 1 59.72 199 ARG A N 1
ATOM 1552 C CA . ARG A 1 199 ? 13.484 -35.312 -40.719 1 59.72 199 ARG A CA 1
ATOM 1553 C C . ARG A 1 199 ? 12.422 -35.125 -39.625 1 59.72 199 ARG A C 1
ATOM 1555 O O . ARG A 1 199 ? 11.266 -34.844 -39.938 1 59.72 199 ARG A O 1
ATOM 1562 N N . VAL A 1 200 ? 12.859 -35.219 -38.344 1 58.12 200 VAL A N 1
ATOM 1563 C CA . VAL A 1 200 ? 11.859 -35.094 -37.281 1 58.12 200 VAL A CA 1
ATOM 1564 C C . VAL A 1 200 ? 11.82 -33.656 -36.781 1 58.12 200 VAL A C 1
ATOM 1566 O O . VAL A 1 200 ? 12.867 -33.062 -36.5 1 58.12 200 VAL A O 1
ATOM 1569 N N . PRO A 1 201 ? 10.617 -33.125 -36.688 1 71.38 201 PRO A N 1
ATOM 1570 C CA . PRO A 1 201 ? 10.516 -31.781 -36.156 1 71.38 201 PRO A CA 1
ATOM 1571 C C . PRO A 1 201 ? 11.016 -31.656 -34.719 1 71.38 201 PRO A C 1
ATOM 1573 O O . PRO A 1 201 ? 10.828 -32.594 -33.906 1 71.38 201 PRO A O 1
ATOM 1576 N N . ASN A 1 202 ? 11.758 -30.672 -34.406 1 76.81 202 ASN A N 1
ATOM 1577 C CA . ASN A 1 202 ? 12.305 -30.406 -33.094 1 76.81 202 ASN A CA 1
ATOM 1578 C C . ASN A 1 202 ? 11.211 -29.984 -32.094 1 76.81 202 ASN A C 1
ATOM 1580 O O . ASN A 1 202 ? 11.109 -28.797 -31.766 1 76.81 202 ASN A O 1
ATOM 1584 N N . THR A 1 203 ? 10.336 -31 -31.797 1 88.25 203 THR A N 1
ATOM 1585 C CA . THR A 1 203 ? 9.242 -30.781 -30.859 1 88.25 203 THR A CA 1
ATOM 1586 C C . THR A 1 203 ? 9.352 -31.719 -29.656 1 88.25 203 THR A C 1
ATOM 1588 O O . THR A 1 203 ? 10.07 -32.719 -29.719 1 88.25 203 THR A O 1
ATOM 1591 N N . LEU A 1 204 ? 8.789 -31.375 -28.656 1 93.69 204 LEU A N 1
ATOM 1592 C CA . LEU A 1 204 ? 8.734 -32.25 -27.5 1 93.69 204 LEU A CA 1
ATOM 1593 C C . LEU A 1 204 ? 7.965 -33.531 -27.812 1 93.69 204 LEU A C 1
ATOM 1595 O O . LEU A 1 204 ? 6.906 -33.469 -28.453 1 93.69 204 LEU A O 1
ATOM 1599 N N . GLN A 1 205 ? 8.516 -34.625 -27.453 1 93.69 205 GLN A N 1
ATOM 1600 C CA . GLN A 1 205 ? 7.941 -35.906 -27.812 1 93.69 205 GLN A CA 1
ATOM 1601 C C . GLN A 1 205 ? 7.758 -36.812 -26.578 1 93.69 205 GLN A C 1
ATOM 1603 O O . GLN A 1 205 ? 8.633 -36.844 -25.719 1 93.69 205 GLN A O 1
ATOM 1608 N N . LEU A 1 206 ? 6.645 -37.562 -26.516 1 95.56 206 LEU A N 1
ATOM 1609 C CA . LEU A 1 206 ? 6.352 -38.469 -25.422 1 95.56 206 LEU A CA 1
ATOM 1610 C C . LEU A 1 206 ? 7.422 -39.562 -25.312 1 95.56 206 LEU A C 1
ATOM 1612 O O . LEU A 1 206 ? 7.75 -40 -24.203 1 95.56 206 LEU A O 1
ATOM 1616 N N . ASN A 1 207 ? 7.895 -39.875 -26.453 1 93.75 207 ASN A N 1
ATOM 1617 C CA . ASN A 1 207 ? 8.867 -40.969 -26.469 1 93.75 207 ASN A CA 1
ATOM 1618 C C . ASN A 1 207 ? 10.188 -40.531 -25.828 1 93.75 207 ASN A C 1
ATOM 1620 O O . ASN A 1 207 ? 11.016 -41.375 -25.469 1 93.75 207 ASN A O 1
ATOM 1624 N N . ASP A 1 208 ? 10.445 -39.219 -25.766 1 93.25 208 ASP A N 1
ATOM 1625 C CA . ASP A 1 208 ? 11.625 -38.719 -25.062 1 93.25 208 ASP A CA 1
ATOM 1626 C C . ASP A 1 208 ? 11.508 -38.969 -23.562 1 93.25 208 ASP A C 1
ATOM 1628 O O . ASP A 1 208 ? 12.516 -39 -22.844 1 93.25 208 ASP A O 1
ATOM 1632 N N . ILE A 1 209 ? 10.25 -39.094 -23.078 1 96.5 209 ILE A N 1
ATOM 1633 C CA . ILE A 1 209 ? 10.039 -39.406 -21.656 1 96.5 209 ILE A CA 1
ATOM 1634 C C . ILE A 1 209 ? 10.352 -40.875 -21.391 1 96.5 209 ILE A C 1
ATOM 1636 O O . ILE A 1 209 ? 11.234 -41.188 -20.594 1 96.5 209 ILE A O 1
ATOM 1640 N N . THR A 1 210 ? 9.617 -41.719 -22.078 1 95.56 210 THR A N 1
ATOM 1641 C CA . THR A 1 210 ? 9.883 -43.156 -22.062 1 95.56 210 THR A CA 1
ATOM 1642 C C . 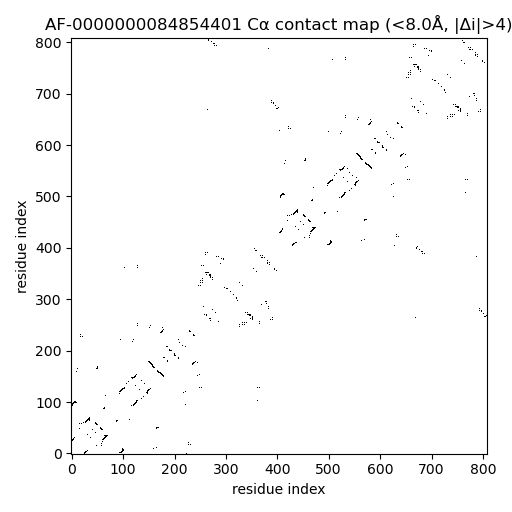THR A 1 210 ? 9.109 -43.875 -23.172 1 95.56 210 THR A C 1
ATOM 1644 O O . THR A 1 210 ? 8.234 -43.281 -23.797 1 95.56 210 THR A O 1
ATOM 1647 N N . ASN A 1 211 ? 9.508 -45.031 -23.516 1 94.25 211 ASN A N 1
ATOM 1648 C CA . ASN A 1 211 ? 8.836 -45.906 -24.469 1 94.25 211 ASN A CA 1
ATOM 1649 C C . ASN A 1 211 ? 8.844 -47.375 -24 1 94.25 211 ASN A C 1
ATOM 1651 O O . ASN A 1 211 ? 9.594 -47.719 -23.094 1 94.25 211 ASN A O 1
ATOM 1655 N N . PRO A 1 212 ? 8 -48.156 -24.578 1 92.12 212 PRO A N 1
ATOM 1656 C CA . PRO A 1 212 ? 7.844 -49.531 -24.094 1 92.12 212 PRO A CA 1
ATOM 1657 C C . PRO A 1 212 ? 9.156 -50.312 -24.109 1 92.12 212 PRO A C 1
ATOM 1659 O O . PRO A 1 212 ? 9.312 -51.281 -23.328 1 92.12 212 PRO A O 1
ATOM 1662 N N . GLU A 1 213 ? 10.07 -49.969 -24.922 1 94.31 213 GLU A N 1
ATOM 1663 C CA . GLU A 1 213 ? 11.336 -50.688 -25.031 1 94.31 213 GLU A CA 1
ATOM 1664 C C . GLU A 1 213 ? 12.359 -50.156 -24.031 1 94.31 213 GLU A C 1
ATOM 1666 O O . GLU A 1 213 ? 13.422 -50.75 -23.844 1 94.31 213 GLU A O 1
ATOM 1671 N N . ASP A 1 214 ? 12 -49.062 -23.406 1 93.81 214 ASP A N 1
ATOM 1672 C CA . ASP A 1 214 ? 12.859 -48.438 -22.406 1 93.81 214 ASP A CA 1
ATOM 1673 C C . ASP A 1 214 ? 13 -49.312 -21.156 1 93.81 214 ASP A C 1
ATOM 1675 O O . ASP A 1 214 ? 11.992 -49.719 -20.578 1 93.81 214 ASP A O 1
ATOM 1679 N N . PRO A 1 215 ? 14.227 -49.719 -20.75 1 94.56 215 PRO A N 1
ATOM 1680 C CA . PRO A 1 215 ? 14.414 -50.531 -19.531 1 94.56 215 PRO A CA 1
ATOM 1681 C C . PRO A 1 215 ? 13.836 -49.844 -18.281 1 94.56 215 PRO A C 1
ATOM 1683 O O . PRO A 1 215 ? 13.477 -50.531 -17.328 1 94.56 215 PRO A O 1
ATOM 1686 N N . ASP A 1 216 ? 13.734 -48.562 -18.266 1 94.19 216 ASP A N 1
ATOM 1687 C CA . ASP A 1 216 ? 13.195 -47.812 -17.125 1 94.19 216 ASP A CA 1
ATOM 1688 C C . ASP A 1 216 ? 11.758 -47.375 -17.375 1 94.19 216 ASP A C 1
ATOM 1690 O O . ASP A 1 216 ? 11.305 -46.375 -16.844 1 94.19 216 ASP A O 1
ATOM 1694 N N . PHE A 1 217 ? 11.062 -48.062 -18.172 1 95.75 217 PHE A N 1
ATOM 1695 C CA . PHE A 1 217 ? 9.711 -47.688 -18.594 1 95.75 217 PHE A CA 1
ATOM 1696 C C . PHE A 1 217 ? 8.805 -47.469 -17.391 1 95.75 217 PHE A C 1
ATOM 1698 O O . PHE A 1 217 ? 8.078 -46.5 -17.328 1 95.75 217 PHE A O 1
ATOM 1705 N N . MET A 1 218 ? 8.875 -48.375 -16.438 1 94.62 218 MET A N 1
ATOM 1706 C CA . MET A 1 218 ? 7.98 -48.312 -15.281 1 94.62 218 MET A CA 1
ATOM 1707 C C . MET A 1 218 ? 8.234 -47.062 -14.461 1 94.62 218 MET A C 1
ATOM 1709 O O . MET A 1 218 ? 7.301 -46.469 -13.906 1 94.62 218 MET A O 1
ATOM 1713 N N . ARG A 1 219 ? 9.422 -46.562 -14.422 1 94.81 219 ARG A N 1
ATOM 1714 C CA . ARG A 1 219 ? 9.82 -45.406 -13.656 1 94.81 219 ARG A CA 1
ATOM 1715 C C . ARG A 1 219 ? 9.172 -44.125 -14.211 1 94.81 219 ARG A C 1
ATOM 1717 O O . ARG A 1 219 ? 8.805 -43.219 -13.461 1 94.81 219 ARG A O 1
ATOM 1724 N N . TYR A 1 220 ? 9.031 -44.125 -15.531 1 96.75 220 TYR A N 1
ATOM 1725 C CA . TYR A 1 220 ? 8.625 -42.875 -16.172 1 96.75 220 TYR A CA 1
ATOM 1726 C C . TYR A 1 220 ? 7.242 -43 -16.797 1 96.75 220 TYR A C 1
ATOM 1728 O O . TYR A 1 220 ? 6.758 -42.062 -17.438 1 96.75 220 TYR A O 1
ATOM 1736 N N . LYS A 1 221 ? 6.629 -44.156 -16.578 1 97.19 221 LYS A N 1
ATOM 1737 C CA . LYS A 1 221 ? 5.336 -44.438 -17.203 1 97.19 221 LYS A CA 1
ATOM 1738 C C . LYS A 1 221 ? 4.285 -43.438 -16.75 1 97.19 221 LYS A C 1
ATOM 1740 O O . LYS A 1 221 ? 3.523 -42.906 -17.562 1 97.19 221 LYS A O 1
ATOM 1745 N N . SER A 1 222 ? 4.188 -43.156 -15.461 1 97.44 222 SER A N 1
ATOM 1746 C CA . SER A 1 222 ? 3.199 -42.219 -14.945 1 97.44 222 SER A CA 1
ATOM 1747 C C . SER A 1 222 ? 3.416 -40.812 -15.523 1 97.44 222 SER A C 1
ATOM 1749 O O . SER A 1 222 ? 2.455 -40.094 -15.789 1 97.44 222 SER A O 1
ATOM 1751 N N . LEU A 1 223 ? 4.684 -40.406 -15.695 1 97.88 223 LEU A N 1
ATOM 1752 C CA . LEU A 1 223 ? 5.004 -39.125 -16.281 1 97.88 223 LEU A CA 1
ATOM 1753 C C . LEU A 1 223 ? 4.531 -39.031 -17.734 1 97.88 223 LEU A C 1
ATOM 1755 O O . LEU A 1 223 ? 3.877 -38.062 -18.125 1 97.88 223 LEU A O 1
ATOM 1759 N N . ARG A 1 224 ? 4.887 -40.062 -18.453 1 97.69 224 ARG A N 1
ATOM 1760 C CA . ARG A 1 224 ? 4.469 -40.125 -19.844 1 97.69 224 ARG A CA 1
ATOM 1761 C C . ARG A 1 224 ? 2.947 -40.094 -19.969 1 97.69 224 ARG A C 1
ATOM 1763 O O . ARG A 1 224 ? 2.406 -39.344 -20.781 1 97.69 224 ARG A O 1
ATOM 1770 N N . ASP A 1 225 ? 2.314 -40.906 -19.188 1 97.25 225 ASP A N 1
ATOM 1771 C CA . ASP A 1 225 ? 0.858 -40.969 -19.234 1 97.25 225 ASP A CA 1
ATOM 1772 C C . ASP A 1 225 ? 0.218 -39.656 -18.844 1 97.25 225 ASP A C 1
ATOM 1774 O O . ASP A 1 225 ? -0.778 -39.25 -19.438 1 97.25 225 ASP A O 1
ATOM 1778 N N . THR A 1 226 ? 0.708 -39 -17.828 1 98.19 226 THR A N 1
ATOM 1779 C CA . THR A 1 226 ? 0.169 -37.719 -17.359 1 98.19 226 THR A CA 1
ATOM 1780 C C . THR A 1 226 ? 0.323 -36.625 -18.422 1 98.19 226 THR A C 1
ATOM 1782 O O . THR A 1 226 ? -0.591 -35.844 -18.641 1 98.19 226 THR A O 1
ATOM 1785 N N . VAL A 1 227 ? 1.482 -36.594 -19.047 1 98.06 227 VAL A N 1
ATOM 1786 C CA . VAL A 1 227 ? 1.708 -35.625 -20.141 1 98.06 227 VAL A CA 1
ATOM 1787 C C . VAL A 1 227 ? 0.717 -35.906 -21.266 1 98.06 227 VAL A C 1
ATOM 1789 O O . VAL A 1 227 ? 0.143 -34.969 -21.828 1 98.06 227 VAL A O 1
ATOM 1792 N N . ALA A 1 228 ? 0.562 -37.156 -21.594 1 97.25 228 ALA A N 1
ATOM 1793 C CA . ALA A 1 228 ? -0.386 -37.531 -22.641 1 97.25 228 ALA A CA 1
ATOM 1794 C C . ALA A 1 228 ? -1.796 -37.062 -22.297 1 97.25 228 ALA A C 1
ATOM 1796 O O . ALA A 1 228 ? -2.518 -36.562 -23.172 1 97.25 228 ALA A O 1
ATOM 1797 N N . VAL A 1 229 ? -2.188 -37.25 -21.078 1 97.38 229 VAL A N 1
ATOM 1798 C CA . VAL A 1 229 ? -3.506 -36.812 -20.625 1 97.38 229 VAL A CA 1
ATOM 1799 C C . VAL A 1 229 ? -3.639 -35.312 -20.766 1 97.38 229 VAL A C 1
ATOM 1801 O O . VAL A 1 229 ? -4.668 -34.812 -21.219 1 97.38 229 VAL A O 1
ATOM 1804 N N . LEU A 1 230 ? -2.648 -34.562 -20.328 1 97.88 230 LEU A N 1
ATOM 1805 C CA . LEU A 1 230 ? -2.664 -33.094 -20.422 1 97.88 230 LEU A CA 1
ATOM 1806 C C . LEU A 1 230 ? -2.824 -32.656 -21.875 1 97.88 230 LEU A C 1
ATOM 1808 O O . LEU A 1 230 ? -3.545 -31.703 -22.156 1 97.88 230 LEU A O 1
ATOM 1812 N N . LEU A 1 231 ? -2.164 -33.344 -22.766 1 96.62 231 LEU A N 1
ATOM 1813 C CA . LEU A 1 231 ? -2.221 -33.031 -24.188 1 96.62 231 LEU A CA 1
ATOM 1814 C C . LEU A 1 231 ? -3.594 -33.344 -24.766 1 96.62 231 LEU A C 1
ATOM 1816 O O . LEU A 1 231 ? -3.975 -32.781 -25.797 1 96.62 231 LEU A O 1
ATOM 1820 N N . LEU A 1 232 ? -4.34 -34.219 -24.141 1 95.88 232 LEU A N 1
ATOM 1821 C CA . LEU A 1 232 ? -5.684 -34.562 -24.594 1 95.88 232 LEU A CA 1
ATOM 1822 C C . LEU A 1 232 ? -6.688 -33.5 -24.203 1 95.88 232 LEU A C 1
ATOM 1824 O O . LEU A 1 232 ? -7.812 -33.469 -24.719 1 95.88 232 LEU A O 1
ATOM 1828 N N . LEU A 1 233 ? -6.32 -32.625 -23.312 1 96.06 233 LEU A N 1
ATOM 1829 C CA . LEU A 1 233 ? -7.199 -31.531 -22.891 1 96.06 233 LEU A CA 1
ATOM 1830 C C . LEU A 1 233 ? -7.191 -30.391 -23.891 1 96.06 233 LEU A C 1
ATOM 1832 O O . LEU A 1 233 ? -6.973 -29.234 -23.531 1 96.06 233 LEU A O 1
ATOM 1836 N N . ASP A 1 234 ? -7.523 -30.641 -25.078 1 90.5 234 ASP A N 1
ATOM 1837 C CA . ASP A 1 234 ? -7.484 -29.688 -26.188 1 90.5 234 ASP A CA 1
ATOM 1838 C C . ASP A 1 234 ? -8.461 -28.531 -25.938 1 90.5 234 ASP A C 1
ATOM 1840 O O . ASP A 1 234 ? -8.188 -27.391 -26.328 1 90.5 234 ASP A O 1
ATOM 1844 N N . SER A 1 235 ? -9.586 -28.844 -25.344 1 90.38 235 SER A N 1
ATOM 1845 C CA . SER A 1 235 ? -10.594 -27.812 -25.062 1 90.38 235 SER A CA 1
ATOM 1846 C C . SER A 1 235 ? -10.055 -26.75 -24.125 1 90.38 235 SER A C 1
ATOM 1848 O O . SER A 1 235 ? -10.609 -25.641 -24.047 1 90.38 235 SER A O 1
ATOM 1850 N N . LEU A 1 236 ? -8.984 -27.047 -23.438 1 95.25 236 LEU A N 1
ATOM 1851 C CA . LEU A 1 236 ? -8.383 -26.078 -22.516 1 95.25 236 LEU A CA 1
ATOM 1852 C C . LEU A 1 236 ? -7.148 -25.438 -23.141 1 95.25 236 LEU A C 1
ATOM 1854 O O . LEU A 1 236 ? -6.375 -24.781 -22.438 1 95.25 236 LEU A O 1
ATOM 1858 N N . HIS A 1 237 ? -6.934 -25.688 -24.438 1 96.5 237 HIS A N 1
ATOM 1859 C CA . HIS A 1 237 ? -5.789 -25.125 -25.156 1 96.5 237 HIS A CA 1
ATOM 1860 C C . HIS A 1 237 ? -4.484 -25.438 -24.438 1 96.5 237 HIS A C 1
ATOM 1862 O O . HIS A 1 237 ? -3.682 -24.531 -24.188 1 96.5 237 HIS A O 1
ATOM 1868 N N . THR A 1 238 ? -4.297 -26.656 -24.078 1 97.06 238 THR A N 1
ATOM 1869 C CA . THR A 1 238 ? -3.117 -27.094 -23.344 1 97.06 238 THR A CA 1
ATOM 1870 C C . THR A 1 238 ? -1.907 -27.188 -24.266 1 97.06 238 THR A C 1
ATOM 1872 O O . THR A 1 238 ? -2.018 -27.672 -25.391 1 97.06 238 THR A O 1
ATOM 1875 N N . LYS A 1 239 ? -0.768 -26.703 -23.844 1 97.12 239 LYS A N 1
ATOM 1876 C CA . LYS A 1 239 ? 0.466 -26.75 -24.625 1 97.12 239 LYS A CA 1
ATOM 1877 C C . LYS A 1 239 ? 1.644 -27.203 -23.766 1 97.12 239 LYS A C 1
ATOM 1879 O O . LYS A 1 239 ? 1.816 -26.734 -22.641 1 97.12 239 LYS A O 1
ATOM 1884 N N . TRP A 1 240 ? 2.365 -28.172 -24.297 1 97.69 240 TRP A N 1
ATOM 1885 C CA . TRP A 1 240 ? 3.609 -28.625 -23.688 1 97.69 240 TRP A CA 1
ATOM 1886 C C . TRP A 1 240 ? 4.773 -27.719 -24.078 1 97.69 240 TRP A C 1
ATOM 1888 O O . TRP A 1 240 ? 5.035 -27.516 -25.266 1 97.69 240 TRP A O 1
ATOM 1898 N N . ARG A 1 241 ? 5.402 -27.062 -23.062 1 97.12 241 ARG A N 1
ATOM 1899 C CA . ARG A 1 241 ? 6.531 -26.156 -23.281 1 97.12 241 ARG A CA 1
ATOM 1900 C C . ARG A 1 241 ? 7.82 -26.766 -22.719 1 97.12 241 ARG A C 1
ATOM 1902 O O . ARG A 1 241 ? 7.777 -27.594 -21.797 1 97.12 241 ARG A O 1
ATOM 1909 N N . SER A 1 242 ? 8.953 -26.328 -23.344 1 95.38 242 SER A N 1
ATOM 1910 C CA . SER A 1 242 ? 10.211 -26.641 -22.688 1 95.38 242 SER A CA 1
ATOM 1911 C C . SER A 1 242 ? 10.281 -26.031 -21.297 1 95.38 242 SER A C 1
ATOM 1913 O O . SER A 1 242 ? 9.594 -25.047 -21.016 1 95.38 242 SER A O 1
ATOM 1915 N N . ILE A 1 243 ? 11.055 -26.609 -20.453 1 94.69 243 ILE A N 1
ATOM 1916 C CA . ILE A 1 243 ? 11.133 -26.125 -19.078 1 94.69 243 ILE A CA 1
ATOM 1917 C C . ILE A 1 243 ? 11.688 -24.703 -19.062 1 94.69 243 ILE A C 1
ATOM 1919 O O . ILE A 1 243 ? 11.297 -23.891 -18.219 1 94.69 243 ILE A O 1
ATOM 1923 N N . SER A 1 244 ? 12.609 -24.344 -19.953 1 91.88 244 SER A N 1
ATOM 1924 C CA . SER A 1 244 ? 13.141 -22.984 -20.078 1 91.88 244 SER A CA 1
ATOM 1925 C C . SER A 1 244 ? 12.047 -21.984 -20.453 1 91.88 244 SER A C 1
ATOM 1927 O O . SER A 1 244 ? 11.969 -20.906 -19.875 1 91.88 244 SER A O 1
ATOM 1929 N N . GLU A 1 245 ? 11.242 -22.391 -21.391 1 94.44 245 GLU A N 1
ATOM 1930 C CA . GLU A 1 245 ? 10.117 -21.547 -21.766 1 94.44 245 GLU A CA 1
ATOM 1931 C C . GLU A 1 245 ? 9.109 -21.422 -20.625 1 94.44 245 GLU A C 1
ATOM 1933 O O . GLU A 1 245 ? 8.562 -20.328 -20.406 1 94.44 245 GLU A O 1
ATOM 1938 N N . MET A 1 246 ? 8.898 -22.516 -19.984 1 95.38 246 MET A N 1
ATOM 1939 C CA . MET A 1 246 ? 7.93 -22.531 -18.891 1 95.38 246 MET A CA 1
ATOM 1940 C C . MET A 1 246 ? 8.352 -21.578 -17.781 1 95.38 246 MET A C 1
ATOM 1942 O O . MET A 1 246 ? 7.508 -20.891 -17.188 1 95.38 246 MET A O 1
ATOM 1946 N N . HIS A 1 247 ? 9.625 -21.531 -17.516 1 94.44 247 HIS A N 1
ATOM 1947 C CA . HIS A 1 247 ? 10.125 -20.641 -16.469 1 94.44 247 HIS A CA 1
ATOM 1948 C C . HIS A 1 247 ? 9.859 -19.188 -16.812 1 94.44 247 HIS A C 1
ATOM 1950 O O . HIS A 1 247 ? 9.547 -18.391 -15.93 1 94.44 247 HIS A O 1
ATOM 1956 N N . ILE A 1 248 ? 10.008 -18.828 -18.047 1 96.19 248 ILE A N 1
ATOM 1957 C CA . ILE A 1 248 ? 9.742 -17.469 -18.5 1 96.19 248 ILE A CA 1
ATOM 1958 C C . ILE A 1 248 ? 8.25 -17.156 -18.359 1 96.19 248 ILE A C 1
ATOM 1960 O O . ILE A 1 248 ? 7.871 -16.109 -17.844 1 96.19 248 ILE A O 1
ATOM 1964 N N . ILE A 1 249 ? 7.449 -18.125 -18.766 1 96.69 249 ILE A N 1
ATOM 1965 C CA . ILE A 1 249 ? 6 -17.984 -18.703 1 96.69 249 ILE A CA 1
ATOM 1966 C C . ILE A 1 249 ? 5.566 -17.781 -17.25 1 96.69 249 ILE A C 1
ATOM 1968 O O . ILE A 1 249 ? 4.766 -16.891 -16.953 1 96.69 249 ILE A O 1
ATOM 1972 N N . LEU A 1 250 ? 6.094 -18.547 -16.359 1 97.12 250 LEU A N 1
ATOM 1973 C CA . LEU A 1 250 ? 5.742 -18.469 -14.953 1 97.12 250 LEU A CA 1
ATOM 1974 C C . LEU A 1 250 ? 6.18 -17.141 -14.352 1 97.12 250 LEU A C 1
ATOM 1976 O O . LEU A 1 250 ? 5.461 -16.547 -13.547 1 97.12 250 LEU A O 1
ATOM 1980 N N . ARG A 1 251 ? 7.363 -16.672 -14.727 1 97.31 251 ARG A N 1
ATOM 1981 C CA . ARG A 1 251 ? 7.883 -15.414 -14.211 1 97.31 251 ARG A CA 1
ATOM 1982 C C . ARG A 1 251 ? 7.039 -14.234 -14.688 1 97.31 251 ARG A C 1
ATOM 1984 O O . ARG A 1 251 ? 6.746 -13.32 -13.922 1 97.31 251 ARG A O 1
ATOM 1991 N N . ARG A 1 252 ? 6.723 -14.258 -15.953 1 97.81 252 ARG A N 1
ATOM 1992 C CA . ARG A 1 252 ? 5.871 -13.203 -16.5 1 97.81 252 ARG A CA 1
ATOM 1993 C C . ARG A 1 252 ? 4.523 -13.164 -15.797 1 97.81 252 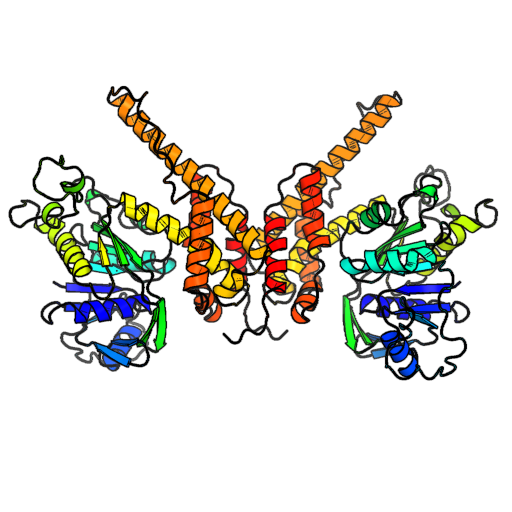ARG A C 1
ATOM 1995 O O . ARG A 1 252 ? 4.051 -12.094 -15.414 1 97.81 252 ARG A O 1
ATOM 2002 N N . LYS A 1 253 ? 3.904 -14.289 -15.617 1 97.31 253 LYS A N 1
ATOM 2003 C CA . LYS A 1 253 ? 2.625 -14.383 -14.922 1 97.31 253 LYS A CA 1
ATOM 2004 C C . LYS A 1 253 ? 2.75 -13.914 -13.477 1 97.31 253 LYS A C 1
ATOM 2006 O O . LYS A 1 253 ? 1.849 -13.258 -12.945 1 97.31 253 LYS A O 1
ATOM 2011 N N . LEU A 1 254 ? 3.832 -14.273 -12.859 1 98.06 254 LEU A N 1
ATOM 2012 C CA . LEU A 1 254 ? 4.102 -13.867 -11.484 1 98.06 254 LEU A CA 1
ATOM 2013 C C . LEU A 1 254 ? 4.074 -12.352 -11.344 1 98.06 254 LEU A C 1
ATOM 2015 O O . LEU A 1 254 ? 3.459 -11.82 -10.414 1 98.06 254 LEU A O 1
ATOM 2019 N N . VAL A 1 255 ? 4.738 -11.648 -12.25 1 98.69 255 VAL A N 1
ATOM 2020 C CA . VAL A 1 255 ? 4.848 -10.195 -12.18 1 98.69 255 VAL A CA 1
ATOM 2021 C C . VAL A 1 255 ? 3.48 -9.562 -12.43 1 98.69 255 VAL A C 1
ATOM 2023 O O . VAL A 1 255 ? 3.102 -8.609 -11.758 1 98.69 255 VAL A O 1
ATOM 2026 N N . VAL A 1 256 ? 2.756 -10.086 -13.391 1 98.12 256 VAL A N 1
ATOM 2027 C CA . VAL A 1 256 ? 1.405 -9.602 -13.656 1 98.12 256 VAL A CA 1
ATOM 2028 C C . VAL A 1 256 ? 0.561 -9.703 -12.391 1 98.12 256 VAL A C 1
ATOM 2030 O O . VAL A 1 256 ? -0.097 -8.734 -11.992 1 98.12 256 VAL A O 1
ATOM 2033 N N . ASN A 1 257 ? 0.592 -10.852 -11.781 1 97.38 257 ASN A N 1
ATOM 2034 C CA . ASN A 1 257 ? -0.167 -11.086 -10.555 1 97.38 257 ASN A CA 1
ATOM 2035 C C . ASN A 1 257 ? 0.329 -10.203 -9.414 1 97.38 257 ASN A C 1
ATOM 2037 O O . ASN A 1 257 ? -0.456 -9.781 -8.562 1 97.38 257 ASN A O 1
ATOM 2041 N N . ALA A 1 258 ? 1.642 -9.914 -9.406 1 98.69 258 ALA A N 1
ATOM 2042 C CA . ALA A 1 258 ? 2.248 -9.125 -8.344 1 98.69 258 ALA A CA 1
ATOM 2043 C C . ALA A 1 258 ? 1.785 -7.672 -8.406 1 98.69 258 ALA A C 1
ATOM 2045 O O . ALA A 1 258 ? 1.908 -6.93 -7.426 1 98.69 258 ALA A O 1
ATOM 2046 N N . VAL A 1 259 ? 1.336 -7.258 -9.555 1 98.62 259 VAL A N 1
ATOM 2047 C CA . VAL A 1 259 ? 0.824 -5.902 -9.719 1 98.62 259 VAL A CA 1
ATOM 2048 C C . VAL A 1 259 ? -0.688 -5.891 -9.5 1 98.62 259 VAL A C 1
ATOM 2050 O O . VAL A 1 259 ? -1.192 -5.195 -8.617 1 98.62 259 VAL A O 1
ATOM 2053 N N . ILE A 1 260 ? -1.444 -6.711 -10.203 1 97.75 260 ILE A N 1
ATOM 2054 C CA . ILE A 1 260 ? -2.898 -6.629 -10.297 1 97.75 260 ILE A CA 1
ATOM 2055 C C . ILE A 1 260 ? -3.525 -7.105 -8.992 1 97.75 260 ILE A C 1
ATOM 2057 O O . ILE A 1 260 ? -4.414 -6.449 -8.445 1 97.75 260 ILE A O 1
ATOM 2061 N N . ASN A 1 261 ? -3.043 -8.242 -8.492 1 97.56 261 ASN A N 1
ATOM 2062 C CA . ASN A 1 261 ? -3.711 -8.883 -7.363 1 97.56 261 ASN A CA 1
ATOM 2063 C C . ASN A 1 261 ? -3.654 -8.023 -6.105 1 97.56 261 ASN A C 1
ATOM 2065 O O . ASN A 1 261 ? -4.688 -7.738 -5.496 1 97.56 261 ASN A O 1
ATOM 2069 N N . PRO A 1 262 ? -2.451 -7.574 -5.684 1 98.31 262 PRO A N 1
ATOM 2070 C CA . PRO A 1 262 ? -2.432 -6.777 -4.453 1 98.31 262 PRO A CA 1
ATOM 2071 C C . PRO A 1 262 ? -3.148 -5.438 -4.605 1 98.31 262 PRO A C 1
ATOM 2073 O O . PRO A 1 262 ? -3.824 -4.988 -3.68 1 98.31 262 PRO A O 1
ATOM 2076 N N . LEU A 1 263 ? -2.992 -4.742 -5.742 1 97.88 263 LEU A N 1
ATOM 2077 C CA . LEU A 1 263 ? -3.615 -3.439 -5.93 1 97.88 263 LEU A CA 1
ATOM 2078 C C . LEU A 1 263 ? -5.137 -3.553 -5.898 1 97.88 263 LEU A C 1
ATOM 2080 O O . LEU A 1 263 ? -5.809 -2.756 -5.242 1 97.88 263 LEU A O 1
ATOM 2084 N N . THR A 1 264 ? -5.719 -4.539 -6.543 1 96.56 264 THR A N 1
ATOM 2085 C CA . THR A 1 264 ? -7.164 -4.719 -6.555 1 96.56 264 THR A CA 1
ATOM 2086 C C . THR A 1 264 ? -7.664 -5.172 -5.188 1 96.56 264 THR A C 1
ATOM 2088 O O . THR A 1 264 ? -8.758 -4.793 -4.762 1 96.56 264 THR A O 1
ATOM 2091 N N . ALA A 1 265 ? -6.883 -6.012 -4.57 1 96.38 265 ALA A N 1
ATOM 2092 C CA . ALA A 1 265 ? -7.266 -6.488 -3.244 1 96.38 265 ALA A CA 1
ATOM 2093 C C . ALA A 1 265 ? -7.297 -5.34 -2.236 1 96.38 265 ALA A C 1
ATOM 2095 O O . ALA A 1 265 ? -8.172 -5.297 -1.364 1 96.38 265 ALA A O 1
ATOM 2096 N N . LEU A 1 266 ? -6.367 -4.441 -2.354 1 96.31 266 LEU A N 1
ATOM 2097 C CA . LEU A 1 266 ? -6.297 -3.307 -1.439 1 96.31 266 LEU A CA 1
ATOM 2098 C C . LEU A 1 266 ? -7.395 -2.295 -1.742 1 96.31 266 LEU A C 1
ATOM 2100 O O . LEU A 1 266 ? -7.977 -1.711 -0.825 1 96.31 266 LEU A O 1
ATOM 2104 N N . MET A 1 267 ? -7.68 -2.113 -3.004 1 95 267 MET A N 1
ATOM 2105 C CA . MET A 1 267 ? -8.617 -1.076 -3.416 1 95 267 MET A CA 1
ATOM 2106 C C . MET A 1 267 ? -10.047 -1.602 -3.402 1 95 267 MET A C 1
ATOM 2108 O O . MET A 1 267 ? -11 -0.82 -3.414 1 95 267 MET A O 1
ATOM 2112 N N . GLY A 1 268 ? -10.203 -2.9 -3.373 1 93.12 268 GLY A N 1
ATOM 2113 C CA . GLY A 1 268 ? -11.539 -3.465 -3.5 1 93.12 268 GLY A CA 1
ATOM 2114 C C . GLY A 1 268 ? -12.195 -3.143 -4.828 1 93.12 268 GLY A C 1
ATOM 2115 O O . GLY A 1 268 ? -13.344 -2.691 -4.863 1 93.12 268 GLY A O 1
ATOM 2116 N N . CYS A 1 269 ? -11.477 -3.455 -5.906 1 94 269 CYS A N 1
ATOM 2117 C CA . CYS A 1 269 ? -12 -3.051 -7.207 1 94 269 CYS A CA 1
ATOM 2118 C C . CYS A 1 269 ? -11.727 -4.121 -8.258 1 94 269 CYS A C 1
ATOM 2120 O O . CYS A 1 269 ? -11.047 -5.109 -7.984 1 94 269 CYS A O 1
ATOM 2122 N N . ARG A 1 270 ? -12.328 -3.963 -9.43 1 94 270 ARG A N 1
ATOM 2123 C CA . ARG A 1 270 ? -12.109 -4.879 -10.547 1 94 270 ARG A CA 1
ATOM 2124 C C . ARG A 1 270 ? -10.758 -4.625 -11.203 1 94 270 ARG A C 1
ATOM 2126 O O . ARG A 1 270 ? -10.156 -3.566 -11.016 1 94 270 ARG A O 1
ATOM 2133 N N . ASN A 1 271 ? -10.242 -5.578 -12.047 1 93.75 271 ASN A N 1
ATOM 2134 C CA . ASN A 1 271 ? -8.922 -5.504 -12.664 1 93.75 271 ASN A CA 1
ATOM 2135 C C . ASN A 1 271 ? -8.789 -4.273 -13.555 1 93.75 271 ASN A C 1
ATOM 2137 O O . ASN A 1 271 ? -7.738 -3.637 -13.594 1 93.75 271 ASN A O 1
ATOM 2141 N N . GLY A 1 272 ? -9.828 -3.887 -14.188 1 93.12 272 GLY A N 1
ATOM 2142 C CA . GLY A 1 272 ? -9.789 -2.779 -15.125 1 93.12 272 GLY A CA 1
ATOM 2143 C C . GLY A 1 272 ? -9.672 -1.426 -14.445 1 93.12 272 GLY A C 1
ATOM 2144 O O . GLY A 1 272 ? -9.289 -0.441 -15.078 1 93.12 272 GLY A O 1
ATOM 2145 N N . ASP A 1 273 ? -10.016 -1.322 -13.188 1 91.75 273 ASP A N 1
ATOM 2146 C CA . ASP A 1 273 ? -10.055 -0.056 -12.461 1 91.75 273 ASP A CA 1
ATOM 2147 C C . ASP A 1 273 ? -8.641 0.476 -12.219 1 91.75 273 ASP A C 1
ATOM 2149 O O . ASP A 1 273 ? -8.453 1.668 -11.961 1 91.75 273 ASP A O 1
ATOM 2153 N N . ILE A 1 274 ? -7.645 -0.336 -12.289 1 92.31 274 ILE A N 1
ATOM 2154 C CA . ILE A 1 274 ? -6.281 0.111 -12.016 1 92.31 274 ILE A CA 1
ATOM 2155 C C . ILE A 1 274 ? -5.656 0.667 -13.297 1 92.31 274 ILE A C 1
ATOM 2157 O O . ILE A 1 274 ? -4.586 1.278 -13.25 1 92.31 274 ILE A O 1
ATOM 2161 N N . LEU A 1 275 ? -6.242 0.528 -14.477 1 86.12 275 LEU A N 1
ATOM 2162 C CA . LEU A 1 275 ? -5.699 0.893 -15.773 1 86.12 275 LEU A CA 1
ATOM 2163 C C . LEU A 1 275 ? -5.711 2.406 -15.969 1 86.12 275 LEU A C 1
ATOM 2165 O O . LEU A 1 275 ? -4.859 2.955 -16.672 1 86.12 275 LEU A O 1
ATOM 2169 N N . SER A 1 276 ? -6.5 3.072 -15.406 1 82.38 276 SER A N 1
ATOM 2170 C CA . SER A 1 276 ? -6.707 4.473 -15.758 1 82.38 276 SER A CA 1
ATOM 2171 C C . SER A 1 276 ? -6.117 5.402 -14.703 1 82.38 276 SER A C 1
ATOM 2173 O O . SER A 1 276 ? -6.266 6.621 -14.789 1 82.38 276 SER A O 1
ATOM 2175 N N . SER A 1 277 ? -5.387 4.961 -13.891 1 90.62 277 SER A N 1
ATOM 2176 C CA . SER A 1 277 ? -4.852 5.797 -12.82 1 90.62 277 SER A CA 1
ATOM 2177 C C . SER A 1 277 ? -3.352 6.016 -12.992 1 90.62 277 SER A C 1
ATOM 2179 O O . SER A 1 277 ? -2.58 5.059 -13.062 1 90.62 277 SER A O 1
ATOM 2181 N N . PRO A 1 278 ? -2.926 7.289 -13.102 1 94.75 278 PRO A N 1
ATOM 2182 C CA . PRO A 1 278 ? -1.484 7.543 -13.156 1 94.75 278 PRO A CA 1
ATOM 2183 C C . PRO A 1 278 ? -0.738 6.945 -11.969 1 94.75 278 PRO A C 1
ATOM 2185 O O . PRO A 1 278 ? 0.407 6.508 -12.109 1 94.75 278 PRO A O 1
ATOM 2188 N N . ALA A 1 279 ? -1.392 6.965 -10.867 1 96.31 279 ALA A N 1
ATOM 2189 C CA . ALA A 1 279 ? -0.78 6.383 -9.672 1 96.31 279 ALA A CA 1
ATOM 2190 C C . ALA A 1 279 ? -0.562 4.883 -9.844 1 96.31 279 ALA A C 1
ATOM 2192 O O . ALA A 1 279 ? 0.467 4.348 -9.422 1 96.31 279 ALA A O 1
ATOM 2193 N N . ALA A 1 280 ? -1.508 4.215 -10.43 1 96.25 280 ALA A N 1
ATOM 2194 C CA . ALA A 1 280 ? -1.371 2.785 -10.688 1 96.25 280 ALA A CA 1
ATOM 2195 C C . ALA A 1 280 ? -0.245 2.514 -11.68 1 96.25 280 ALA A C 1
ATOM 2197 O O . ALA A 1 280 ? 0.464 1.512 -11.57 1 96.25 280 ALA A O 1
ATOM 2198 N N . GLU A 1 281 ? -0.158 3.383 -12.641 1 96.94 281 GLU A N 1
ATOM 2199 C CA . GLU A 1 281 ? 0.92 3.256 -13.617 1 96.94 281 GLU A CA 1
ATOM 2200 C C . GLU A 1 281 ? 2.287 3.361 -12.945 1 96.94 281 GLU A C 1
ATOM 2202 O O . GLU A 1 281 ? 3.203 2.602 -13.273 1 96.94 281 GLU A O 1
ATOM 2207 N N . ARG A 1 282 ? 2.418 4.305 -12.086 1 97.56 282 ARG A N 1
ATOM 2208 C CA . ARG A 1 282 ? 3.678 4.477 -11.367 1 97.56 282 ARG A CA 1
ATOM 2209 C C . ARG A 1 282 ? 3.984 3.264 -10.5 1 97.56 282 ARG A C 1
ATOM 2211 O O . ARG A 1 282 ? 5.129 2.805 -10.445 1 97.56 282 ARG A O 1
ATOM 2218 N N . LEU A 1 283 ? 2.973 2.76 -9.789 1 98 283 LEU A N 1
ATOM 2219 C CA . LEU A 1 283 ? 3.154 1.568 -8.969 1 98 283 LEU A CA 1
ATOM 2220 C C . LEU A 1 283 ? 3.564 0.375 -9.828 1 98 283 LEU A C 1
ATOM 2222 O O . LEU A 1 283 ? 4.449 -0.394 -9.445 1 98 283 LEU A O 1
ATOM 2226 N N . THR A 1 284 ? 2.885 0.224 -10.984 1 98.31 284 THR A N 1
ATOM 2227 C CA . THR A 1 284 ? 3.221 -0.846 -11.914 1 98.31 284 THR A CA 1
ATOM 2228 C C . THR A 1 284 ? 4.688 -0.766 -12.32 1 98.31 284 THR A C 1
ATOM 2230 O O . THR A 1 284 ? 5.395 -1.775 -12.312 1 98.31 284 THR A O 1
ATOM 2233 N N . SER A 1 285 ? 5.078 0.449 -12.617 1 98.25 285 SER A N 1
ATOM 2234 C CA . SER A 1 285 ? 6.461 0.664 -13.039 1 98.25 285 SER A CA 1
ATOM 2235 C C . SER A 1 285 ? 7.441 0.286 -11.938 1 98.25 285 SER A C 1
ATOM 2237 O O . SER A 1 285 ? 8.484 -0.311 -12.203 1 98.25 285 SER A O 1
ATOM 2239 N N . LEU A 1 286 ? 7.156 0.644 -10.734 1 97.88 286 LEU A N 1
ATOM 2240 C CA . LEU A 1 286 ? 8.031 0.349 -9.609 1 97.88 286 LEU A CA 1
ATOM 2241 C C . LEU A 1 286 ? 8.133 -1.154 -9.375 1 97.88 286 LEU A C 1
ATOM 2243 O O . LEU A 1 286 ? 9.227 -1.686 -9.18 1 97.88 286 LEU A O 1
ATOM 2247 N N . ILE A 1 287 ? 7.027 -1.861 -9.398 1 98.69 287 ILE A N 1
ATOM 2248 C CA . ILE A 1 287 ? 6.988 -3.301 -9.164 1 98.69 287 ILE A CA 1
ATOM 2249 C C . ILE A 1 287 ? 7.734 -4.027 -10.281 1 98.69 287 ILE A C 1
ATOM 2251 O O . ILE A 1 287 ? 8.547 -4.918 -10.016 1 98.69 287 ILE A O 1
ATOM 2255 N N . CYS A 1 288 ? 7.457 -3.623 -11.5 1 98.75 288 CYS A N 1
ATOM 2256 C CA . CYS A 1 288 ? 8.094 -4.254 -12.656 1 98.75 288 CYS A CA 1
ATOM 2257 C C . CYS A 1 288 ? 9.594 -3.996 -12.656 1 98.75 288 CYS A C 1
ATOM 2259 O O . CYS A 1 288 ? 10.375 -4.863 -13.055 1 98.75 288 CYS A O 1
ATOM 2261 N N . ARG A 1 289 ? 9.992 -2.805 -12.25 1 98.5 289 ARG A N 1
ATOM 2262 C CA . ARG A 1 289 ? 11.414 -2.492 -12.172 1 98.5 289 ARG A CA 1
ATOM 2263 C C . ARG A 1 289 ? 12.117 -3.398 -11.164 1 98.5 289 ARG A C 1
ATOM 2265 O O . ARG A 1 289 ? 13.195 -3.928 -11.445 1 98.5 289 ARG A O 1
ATOM 2272 N N . GLU A 1 290 ? 11.516 -3.521 -9.984 1 98.56 290 GLU A N 1
ATOM 2273 C CA . GLU A 1 290 ? 12.078 -4.406 -8.977 1 98.56 290 GLU A CA 1
ATOM 2274 C C . GLU A 1 290 ? 12.203 -5.836 -9.492 1 98.56 290 GLU A C 1
ATOM 2276 O O . GLU A 1 290 ? 13.234 -6.484 -9.305 1 98.56 290 GLU A O 1
ATOM 2281 N N . ALA A 1 291 ? 11.188 -6.348 -10.164 1 98.69 291 ALA A N 1
ATOM 2282 C CA . ALA A 1 291 ? 11.195 -7.699 -10.711 1 98.69 291 ALA A CA 1
ATOM 2283 C C . ALA A 1 291 ? 12.281 -7.848 -11.773 1 98.69 291 ALA A C 1
ATOM 2285 O O . ALA A 1 291 ? 13.039 -8.82 -11.766 1 98.69 291 ALA A O 1
ATOM 2286 N N . TYR A 1 292 ? 12.359 -6.855 -12.688 1 98.56 292 TYR A N 1
ATOM 2287 C CA . TYR A 1 292 ? 13.359 -6.848 -13.75 1 98.56 292 TYR A CA 1
ATOM 2288 C C . TYR A 1 292 ? 14.766 -6.945 -13.18 1 98.56 292 TYR A C 1
ATOM 2290 O O . TYR A 1 292 ? 15.578 -7.754 -13.633 1 98.56 292 TYR A O 1
ATOM 2298 N N . LEU A 1 293 ? 15.039 -6.117 -12.156 1 97.94 293 LEU A N 1
ATOM 2299 C CA . LEU A 1 293 ? 16.375 -6.094 -11.555 1 97.94 293 LEU A CA 1
ATOM 2300 C C . LEU A 1 293 ? 16.688 -7.426 -10.891 1 97.94 293 LEU A C 1
ATOM 2302 O O . LEU A 1 293 ? 17.828 -7.914 -10.984 1 97.94 293 LEU A O 1
ATOM 2306 N N . ALA A 1 294 ? 15.719 -8.008 -10.203 1 98 294 ALA A N 1
ATOM 2307 C CA . ALA A 1 294 ? 15.922 -9.312 -9.57 1 98 294 ALA A CA 1
ATOM 2308 C C . ALA A 1 294 ? 16.203 -10.391 -10.617 1 98 294 ALA A C 1
ATOM 2310 O O . ALA A 1 294 ? 17.125 -11.203 -10.445 1 98 294 ALA A O 1
ATOM 2311 N N . PHE A 1 295 ? 15.406 -10.422 -11.711 1 97.75 295 PHE A N 1
ATOM 2312 C CA . PHE A 1 295 ? 15.602 -11.391 -12.773 1 97.75 295 PHE A CA 1
ATOM 2313 C C . PHE A 1 295 ? 16.969 -11.211 -13.438 1 97.75 295 PHE A C 1
ATOM 2315 O O . PHE A 1 295 ? 17.641 -12.195 -13.758 1 97.75 295 PHE A O 1
ATOM 2322 N N . LYS A 1 296 ? 17.281 -9.945 -13.664 1 96.31 296 LYS A N 1
ATOM 2323 C CA . LYS A 1 296 ? 18.578 -9.633 -14.281 1 96.31 296 LYS A CA 1
ATOM 2324 C C . LYS A 1 296 ? 19.734 -10.227 -13.477 1 96.31 296 LYS A C 1
ATOM 2326 O O . LYS A 1 296 ? 20.609 -10.875 -14.039 1 96.31 296 LYS A O 1
ATOM 2331 N N . GLU A 1 297 ? 19.688 -10 -12.18 1 95.88 297 GLU A N 1
ATOM 2332 C CA . GLU A 1 297 ? 20.75 -10.516 -11.312 1 95.88 297 GLU A CA 1
ATOM 2333 C C . GLU A 1 297 ? 20.734 -12.039 -11.258 1 95.88 297 GLU A C 1
ATOM 2335 O O . GLU A 1 297 ? 21.781 -12.68 -11.211 1 95.88 297 GLU A O 1
ATOM 2340 N N . GLU A 1 298 ? 19.578 -12.641 -11.227 1 93.94 298 GLU A N 1
ATOM 2341 C CA . GLU A 1 298 ? 19.453 -14.094 -11.242 1 93.94 298 GLU A CA 1
ATOM 2342 C C . GLU A 1 298 ? 20.062 -14.688 -12.508 1 93.94 298 GLU A C 1
ATOM 2344 O O . GLU A 1 298 ? 20.828 -15.656 -12.438 1 93.94 298 GLU A O 1
ATOM 2349 N N . PHE A 1 299 ? 19.703 -14.125 -13.633 1 92.31 299 PHE A N 1
ATOM 2350 C CA . PHE A 1 299 ? 20.203 -14.625 -14.906 1 92.31 299 PHE A CA 1
ATOM 2351 C C . PHE A 1 299 ? 21.703 -14.438 -15.016 1 92.31 299 PHE A C 1
ATOM 2353 O O . PHE A 1 299 ? 22.406 -15.281 -15.586 1 92.31 299 PHE A O 1
ATOM 2360 N N . GLN A 1 300 ? 22.172 -13.352 -14.492 1 90.06 300 GLN A N 1
ATOM 2361 C CA . GLN A 1 300 ? 23.609 -13.109 -14.477 1 90.06 300 GLN A CA 1
ATOM 2362 C C . GLN A 1 300 ? 24.328 -14.141 -13.617 1 90.06 300 GLN A C 1
ATOM 2364 O O . GLN A 1 300 ? 25.406 -14.633 -14 1 90.06 300 GLN A O 1
ATOM 2369 N N . ALA A 1 301 ? 23.766 -14.414 -12.523 1 90 301 ALA A N 1
ATOM 2370 C CA . ALA A 1 301 ? 24.359 -15.414 -11.641 1 90 301 ALA A CA 1
ATOM 2371 C C . ALA A 1 301 ? 24.391 -16.781 -12.305 1 90 301 ALA A C 1
ATOM 2373 O O . ALA A 1 301 ? 25.359 -17.531 -12.172 1 90 301 ALA A O 1
ATOM 2374 N N . ASP A 1 302 ? 23.344 -17.203 -12.938 1 85.12 302 ASP A N 1
ATOM 2375 C CA . ASP A 1 302 ? 23.266 -18.469 -13.641 1 85.12 302 ASP A CA 1
ATOM 2376 C C . ASP A 1 302 ? 24.281 -18.562 -14.758 1 85.12 302 ASP A C 1
ATOM 2378 O O . ASP A 1 302 ? 24.891 -19.609 -14.992 1 85.12 302 ASP A O 1
ATOM 2382 N N . ALA A 1 303 ? 24.438 -17.469 -15.477 1 78.19 303 ALA A N 1
ATOM 2383 C CA . ALA A 1 303 ? 25.422 -17.406 -16.547 1 78.19 303 ALA A CA 1
ATOM 2384 C C . ALA A 1 303 ? 26.844 -17.578 -16 1 78.19 303 ALA A C 1
ATOM 2386 O O . ALA A 1 303 ? 27.656 -18.281 -16.578 1 78.19 303 ALA A O 1
ATOM 2387 N N . ASN A 1 304 ? 27.078 -16.938 -14.922 1 77.88 304 ASN A N 1
ATOM 2388 C CA . ASN A 1 304 ? 28.406 -17.031 -14.297 1 77.88 304 ASN A CA 1
ATOM 2389 C C . ASN A 1 304 ? 28.703 -18.453 -13.844 1 77.88 304 ASN A C 1
ATOM 2391 O O . ASN A 1 304 ? 29.812 -18.938 -14.008 1 77.88 304 ASN A O 1
ATOM 2395 N N . ASN A 1 305 ? 27.719 -19.031 -13.336 1 75.88 305 ASN A N 1
ATOM 2396 C CA . ASN A 1 305 ? 27.891 -20.422 -12.906 1 75.88 305 ASN A CA 1
ATOM 2397 C C . ASN A 1 305 ? 28.156 -21.344 -14.094 1 75.88 305 ASN A C 1
ATOM 2399 O O . ASN A 1 305 ? 28.953 -22.281 -13.992 1 75.88 305 ASN A O 1
ATOM 2403 N N . TRP A 1 306 ? 27.516 -21.094 -15.102 1 69.62 306 TRP A N 1
ATOM 2404 C CA . TRP A 1 306 ? 27.703 -21.891 -16.312 1 69.62 306 TRP A CA 1
ATOM 2405 C C . TRP A 1 306 ? 29.109 -21.703 -16.875 1 69.62 306 TRP A C 1
ATOM 2407 O O . TRP A 1 306 ? 29.766 -22.656 -17.281 1 69.62 306 TRP A O 1
ATOM 2417 N N . PHE A 1 307 ? 29.469 -20.438 -16.859 1 64.5 307 PHE A N 1
ATOM 2418 C CA . PHE A 1 307 ? 30.812 -20.125 -17.328 1 64.5 307 PHE A CA 1
ATOM 2419 C C . PHE A 1 307 ? 31.875 -20.797 -16.469 1 64.5 307 PHE A C 1
ATOM 2421 O O . PHE A 1 307 ? 32.844 -21.344 -16.984 1 64.5 307 PHE A O 1
ATOM 2428 N N . ASP A 1 308 ? 31.594 -20.734 -15.266 1 68.69 308 ASP A N 1
ATOM 2429 C CA . ASP A 1 308 ? 32.531 -21.359 -14.336 1 68.69 308 ASP A CA 1
ATOM 2430 C C . ASP A 1 308 ? 32.594 -22.859 -14.562 1 68.69 308 ASP A C 1
ATOM 2432 O O . ASP A 1 308 ? 33.688 -23.453 -14.516 1 68.69 308 ASP A O 1
ATOM 2436 N N . ASP A 1 309 ? 31.438 -23.422 -14.844 1 68.44 309 ASP A N 1
ATOM 2437 C CA . ASP A 1 309 ? 31.391 -24.859 -15.094 1 68.44 309 ASP A CA 1
ATOM 2438 C C . ASP A 1 309 ? 32.094 -25.234 -16.391 1 68.44 309 ASP A C 1
ATOM 2440 O O . ASP A 1 309 ? 32.781 -26.234 -16.453 1 68.44 309 ASP A O 1
ATOM 2444 N N . LEU A 1 310 ? 31.969 -24.328 -17.312 1 64.38 310 LEU A N 1
ATOM 2445 C CA . LEU A 1 310 ? 32.656 -24.562 -18.594 1 64.38 310 LEU A CA 1
ATOM 2446 C C . LEU A 1 310 ? 34.156 -24.391 -18.438 1 64.38 310 LEU A C 1
ATOM 2448 O O . LEU A 1 310 ? 34.938 -25.156 -19.031 1 64.38 310 LEU A O 1
ATOM 2452 N N . GLN A 1 311 ? 34.531 -23.297 -17.781 1 63.5 311 GLN A N 1
ATOM 2453 C CA . GLN A 1 311 ? 35.969 -23.062 -17.531 1 63.5 311 GLN A CA 1
ATOM 2454 C C . GLN A 1 311 ? 36.594 -24.25 -16.812 1 63.5 311 GLN A C 1
ATOM 2456 O O . GLN A 1 311 ? 37.719 -24.656 -17.141 1 63.5 311 GLN A O 1
ATOM 2461 N N . LYS A 1 312 ? 35.906 -24.781 -16.016 1 68.44 312 LYS A N 1
ATOM 2462 C CA . LYS A 1 312 ? 36.406 -25.938 -15.281 1 68.44 312 LYS A CA 1
ATOM 2463 C C . LYS A 1 312 ? 36.594 -27.141 -16.203 1 68.44 312 LYS A C 1
ATOM 2465 O O . LYS A 1 312 ? 37.438 -27.984 -15.961 1 68.44 312 LYS A O 1
ATOM 2470 N N . GLN A 1 313 ? 35.656 -27.031 -17.281 1 62.25 313 GLN A N 1
ATOM 2471 C CA . GLN A 1 313 ? 35.719 -28.109 -18.25 1 62.25 313 GLN A CA 1
ATOM 2472 C C . GLN A 1 313 ? 36.719 -27.797 -19.359 1 62.25 313 GLN A C 1
ATOM 2474 O O . GLN A 1 313 ? 36.938 -28.594 -20.266 1 62.25 313 GLN A O 1
ATOM 2479 N N . GLY A 1 314 ? 37.344 -26.688 -19.25 1 61.03 314 GLY A N 1
ATOM 2480 C CA . GLY A 1 314 ? 38.406 -26.312 -20.172 1 61.03 314 GLY A CA 1
ATOM 2481 C C . GLY A 1 314 ? 37.906 -25.609 -21.406 1 61.03 314 GLY A C 1
ATOM 2482 O O . GLY A 1 314 ? 38.625 -25.5 -22.406 1 61.03 314 GLY A O 1
ATOM 2483 N N . GLU A 1 315 ? 36.656 -25.312 -21.406 1 58.41 315 GLU A N 1
ATOM 2484 C CA . GLU A 1 315 ? 36.125 -24.688 -22.609 1 58.41 315 GLU A CA 1
ATOM 2485 C C . GLU A 1 315 ? 36.375 -23.172 -22.594 1 58.41 315 GLU A C 1
ATOM 2487 O O . GLU A 1 315 ? 36.438 -22.562 -21.531 1 58.41 315 GLU A O 1
ATOM 2492 N N . ASN A 1 316 ? 36.875 -22.656 -23.828 1 53.56 316 ASN A N 1
ATOM 2493 C CA . ASN A 1 316 ? 37.094 -21.203 -23.953 1 53.56 316 ASN A CA 1
ATOM 2494 C C . ASN A 1 316 ? 35.781 -20.438 -23.891 1 53.56 316 ASN A C 1
ATOM 2496 O O . ASN A 1 316 ? 34.938 -20.578 -24.781 1 53.56 316 ASN A O 1
ATOM 2500 N N . VAL A 1 317 ? 35.438 -19.859 -22.844 1 54.94 317 VAL A N 1
ATOM 2501 C CA . VAL A 1 317 ? 34.156 -19.234 -22.516 1 54.94 317 VAL A CA 1
ATOM 2502 C C . VAL A 1 317 ? 34.188 -17.766 -22.969 1 54.94 317 VAL A C 1
ATOM 2504 O O . VAL A 1 317 ? 33.188 -17.047 -22.75 1 54.94 317 VAL A O 1
ATOM 2507 N N . ASP A 1 318 ? 35.219 -17.328 -23.5 1 52.84 318 ASP A N 1
ATOM 2508 C CA . ASP A 1 318 ? 35.344 -15.93 -23.875 1 52.84 318 ASP A CA 1
ATOM 2509 C C . ASP A 1 318 ? 34.25 -15.516 -24.828 1 52.84 318 ASP A C 1
ATOM 2511 O O . ASP A 1 318 ? 33.812 -14.352 -24.844 1 52.84 318 ASP A O 1
ATOM 2515 N N . ASP A 1 319 ? 33.781 -16.547 -25.625 1 48.09 319 ASP A N 1
ATOM 2516 C CA . ASP A 1 319 ? 32.844 -16.203 -26.688 1 48.09 319 ASP A CA 1
ATOM 2517 C C . ASP A 1 319 ? 31.406 -16.422 -26.234 1 48.09 319 ASP A C 1
ATOM 2519 O O . ASP A 1 319 ? 30.469 -16.266 -27.031 1 48.09 319 ASP A O 1
ATOM 2523 N N . ILE A 1 320 ? 31.359 -17.094 -25.234 1 49.25 320 ILE A N 1
ATOM 2524 C CA . ILE A 1 320 ? 29.984 -17.422 -24.859 1 49.25 320 ILE A CA 1
ATOM 2525 C C . ILE A 1 320 ? 29.297 -16.203 -24.266 1 49.25 320 ILE A C 1
ATOM 2527 O O . ILE A 1 320 ? 29.781 -15.617 -23.297 1 49.25 320 ILE A O 1
ATOM 2531 N N . HIS A 1 321 ? 28.594 -15.531 -25.031 1 47.41 321 HIS A N 1
ATOM 2532 C CA . HIS A 1 321 ? 27.781 -14.375 -24.672 1 47.41 321 HIS A CA 1
ATOM 2533 C C . HIS A 1 321 ? 26.891 -14.688 -23.469 1 47.41 321 HIS A C 1
ATOM 2535 O O . HIS A 1 321 ? 26.219 -15.711 -23.438 1 47.41 321 HIS A O 1
ATOM 2541 N N . ALA A 1 322 ? 27.266 -14.25 -22.422 1 51.12 322 ALA A N 1
ATOM 2542 C CA . ALA A 1 322 ? 26.578 -14.203 -21.141 1 51.12 322 ALA A CA 1
ATOM 2543 C C . ALA A 1 322 ? 25.062 -14.219 -21.312 1 51.12 322 ALA A C 1
ATOM 2545 O O . ALA A 1 322 ? 24.547 -13.586 -22.234 1 51.12 322 ALA A O 1
ATOM 2546 N N . SER A 1 323 ? 24.391 -15.391 -20.812 1 57.06 323 SER A N 1
ATOM 2547 C CA . SER A 1 323 ? 22.953 -15.625 -20.766 1 57.06 323 SER A CA 1
ATOM 2548 C C . SER A 1 323 ? 22.188 -14.336 -20.516 1 57.06 323 SER A C 1
ATOM 2550 O O . SER A 1 323 ? 22.312 -13.734 -19.438 1 57.06 323 SER A O 1
ATOM 2552 N N . ARG A 1 324 ? 21.734 -13.711 -21.594 1 75.81 324 ARG A N 1
ATOM 2553 C CA . ARG A 1 324 ? 21.016 -12.445 -21.688 1 75.81 324 ARG A CA 1
ATOM 2554 C C . ARG A 1 324 ? 19.578 -12.594 -21.203 1 75.81 324 ARG A C 1
ATOM 2556 O O . ARG A 1 324 ? 18.953 -13.633 -21.406 1 75.81 324 ARG A O 1
ATOM 2563 N N . LEU A 1 325 ? 19.234 -11.906 -20.312 1 88.88 325 LEU A N 1
ATOM 2564 C CA . LEU A 1 325 ? 17.844 -11.82 -19.875 1 88.88 325 LEU A CA 1
ATOM 2565 C C . LEU A 1 325 ? 16.891 -11.812 -21.078 1 88.88 325 LEU A C 1
ATOM 2567 O O . LEU A 1 325 ? 17.062 -11.031 -22 1 88.88 325 LEU A O 1
ATOM 2571 N N . PRO A 1 326 ? 16.062 -12.805 -21.141 1 93.25 326 PRO A N 1
ATOM 2572 C CA . PRO A 1 326 ? 15.078 -12.797 -22.234 1 93.25 326 PRO A CA 1
ATOM 2573 C C . PRO A 1 326 ? 14.391 -11.438 -22.375 1 93.25 326 PRO A C 1
ATOM 2575 O O . PRO A 1 326 ? 14.086 -10.781 -21.375 1 93.25 326 PRO A O 1
ATOM 2578 N N . THR A 1 327 ? 14.086 -11.055 -23.578 1 94.56 327 THR A N 1
ATOM 2579 C CA . THR A 1 327 ? 13.5 -9.75 -23.859 1 94.56 327 THR A CA 1
ATOM 2580 C C . THR A 1 327 ? 12.117 -9.633 -23.234 1 94.56 327 THR A C 1
ATOM 2582 O O . THR A 1 327 ? 11.672 -8.531 -22.906 1 94.56 327 THR A O 1
ATOM 2585 N N . SER A 1 328 ? 11.492 -10.75 -23.016 1 96.5 328 SER A N 1
ATOM 2586 C CA . SER A 1 328 ? 10.141 -10.75 -22.469 1 96.5 328 SER A CA 1
ATOM 2587 C C . SER A 1 328 ? 10.164 -10.461 -20.969 1 96.5 328 SER A C 1
ATOM 2589 O O . SER A 1 328 ? 9.117 -10.211 -20.359 1 96.5 328 SER A O 1
ATOM 2591 N N . LEU A 1 329 ? 11.383 -10.367 -20.391 1 97.75 329 LEU A N 1
ATOM 2592 C CA . LEU A 1 329 ? 11.484 -10.133 -18.953 1 97.75 329 LEU A CA 1
ATOM 2593 C C . LEU A 1 329 ? 12.07 -8.75 -18.672 1 97.75 329 LEU A C 1
ATOM 2595 O O . LEU A 1 329 ? 12.438 -8.453 -17.531 1 97.75 329 LEU A O 1
ATOM 2599 N N . THR A 1 330 ? 12.164 -7.902 -19.75 1 97.62 330 THR A N 1
ATOM 2600 C CA . THR A 1 330 ? 12.547 -6.512 -19.531 1 97.62 330 THR A CA 1
ATOM 2601 C C . THR A 1 330 ? 11.438 -5.754 -18.812 1 97.62 330 THR A C 1
ATOM 2603 O O . THR A 1 330 ? 10.281 -6.168 -18.828 1 97.62 330 THR A O 1
ATOM 2606 N N . GLN A 1 331 ? 11.867 -4.699 -18.188 1 98 331 GLN A N 1
ATOM 2607 C CA . GLN A 1 331 ? 10.883 -3.908 -17.453 1 98 331 GLN A CA 1
ATOM 2608 C C . GLN A 1 331 ? 9.727 -3.498 -18.359 1 98 331 GLN A C 1
ATOM 2610 O O . GLN A 1 331 ? 8.562 -3.635 -17.984 1 98 331 GLN A O 1
ATOM 2615 N N . SER A 1 332 ? 10.023 -2.961 -19.531 1 98.12 332 SER A N 1
ATOM 2616 C CA . SER A 1 332 ? 9.008 -2.488 -20.469 1 98.12 332 SER A CA 1
ATOM 2617 C C . SER A 1 332 ? 8.078 -3.617 -20.906 1 98.12 332 SER A C 1
ATOM 2619 O O . SER A 1 332 ? 6.863 -3.428 -20.984 1 98.12 332 SER A O 1
ATOM 2621 N N . ALA A 1 333 ? 8.625 -4.777 -21.172 1 98.38 333 ALA A N 1
ATOM 2622 C CA . ALA A 1 333 ? 7.824 -5.926 -21.578 1 98.38 333 ALA A CA 1
ATOM 2623 C C . ALA A 1 333 ? 6.887 -6.367 -20.453 1 98.38 333 ALA A C 1
ATOM 2625 O O . ALA A 1 333 ? 5.73 -6.711 -20.703 1 98.38 333 ALA A O 1
ATOM 2626 N N . LEU A 1 334 ? 7.438 -6.395 -19.281 1 98.62 334 LEU A N 1
ATOM 2627 C CA . LEU A 1 334 ? 6.629 -6.777 -18.141 1 98.62 334 LEU A CA 1
ATOM 2628 C C . LEU A 1 334 ? 5.477 -5.797 -17.938 1 98.62 334 LEU A C 1
ATOM 2630 O O . LEU A 1 334 ? 4.348 -6.211 -17.656 1 98.62 334 LEU A O 1
ATOM 2634 N N . GLU A 1 335 ? 5.746 -4.504 -18.047 1 98.25 335 GLU A N 1
ATOM 2635 C CA . GLU A 1 335 ? 4.711 -3.484 -17.906 1 98.25 335 GLU A CA 1
ATOM 2636 C C . GLU A 1 335 ? 3.619 -3.658 -18.953 1 98.25 335 GLU A C 1
ATOM 2638 O O . GLU A 1 335 ? 2.434 -3.506 -18.656 1 98.25 335 GLU A O 1
ATOM 2643 N N . LYS A 1 336 ? 4.016 -3.949 -20.156 1 98 336 LYS A N 1
ATOM 2644 C CA . LYS A 1 336 ? 3.059 -4.184 -21.234 1 98 336 LYS A CA 1
ATOM 2645 C C . LYS A 1 336 ? 2.191 -5.406 -20.953 1 98 336 LYS A C 1
ATOM 2647 O O . LYS A 1 336 ? 0.999 -5.418 -21.266 1 98 336 LYS A O 1
ATOM 2652 N N . ASP A 1 337 ? 2.783 -6.43 -20.406 1 97.75 337 ASP A N 1
ATOM 2653 C CA . ASP A 1 337 ? 2.035 -7.629 -20.047 1 97.75 337 ASP A CA 1
ATOM 2654 C C . ASP A 1 337 ? 0.962 -7.305 -19 1 97.75 337 ASP A C 1
ATOM 2656 O O . ASP A 1 337 ? -0.165 -7.797 -19.094 1 97.75 337 ASP A O 1
ATOM 2660 N N . VAL A 1 338 ? 1.369 -6.52 -18 1 98.06 338 VAL A N 1
ATOM 2661 C CA . VAL A 1 338 ? 0.432 -6.141 -16.953 1 98.06 338 VAL A CA 1
ATOM 2662 C C . VAL A 1 338 ? -0.757 -5.398 -17.562 1 98.06 338 VAL A C 1
ATOM 2664 O O . VAL A 1 338 ? -1.911 -5.699 -17.25 1 98.06 338 VAL A O 1
ATOM 2667 N N . GLN A 1 339 ? -0.479 -4.477 -18.453 1 97.06 339 GLN A N 1
ATOM 2668 C CA . GLN A 1 339 ? -1.533 -3.705 -19.094 1 97.06 339 GLN A CA 1
ATOM 2669 C C . GLN A 1 339 ? -2.443 -4.605 -19.922 1 97.06 339 GLN A C 1
ATOM 2671 O O . GLN A 1 339 ? -3.668 -4.473 -19.875 1 97.06 339 GLN A O 1
ATOM 2676 N N . ARG A 1 340 ? -1.866 -5.461 -20.641 1 96.06 340 ARG A N 1
ATOM 2677 C CA . ARG A 1 340 ? -2.615 -6.379 -21.484 1 96.06 340 ARG A CA 1
ATOM 2678 C C . ARG A 1 340 ? -3.555 -7.25 -20.656 1 96.06 340 ARG A C 1
ATOM 2680 O O . ARG A 1 340 ? -4.734 -7.387 -20.984 1 96.06 340 ARG A O 1
ATOM 2687 N N . VAL A 1 341 ? -3.068 -7.84 -19.625 1 95.12 341 VAL A N 1
ATOM 2688 C CA . VAL A 1 341 ? -3.861 -8.75 -18.812 1 95.12 341 VAL A CA 1
ATOM 2689 C C . VAL A 1 341 ? -4.945 -7.969 -18.062 1 95.12 341 VAL A C 1
ATOM 2691 O O . VAL A 1 341 ? -6.086 -8.422 -17.969 1 95.12 341 VAL A O 1
ATOM 2694 N N . ALA A 1 342 ? -4.594 -6.801 -17.531 1 95.56 342 ALA A N 1
ATOM 2695 C CA . ALA A 1 342 ? -5.582 -5.965 -16.844 1 95.56 342 ALA A CA 1
ATOM 2696 C C . ALA A 1 342 ? -6.734 -5.613 -17.781 1 95.56 342 ALA A C 1
ATOM 2698 O O . ALA A 1 342 ? -7.898 -5.621 -17.375 1 95.56 342 ALA A O 1
ATOM 2699 N N . TYR A 1 343 ? -6.371 -5.324 -19 1 94.5 343 TYR A N 1
ATOM 2700 C CA . TYR A 1 343 ? -7.383 -4.977 -20 1 94.5 343 TYR A CA 1
ATOM 2701 C C . TYR A 1 343 ? -8.227 -6.191 -20.359 1 94.5 343 TYR A C 1
ATOM 2703 O O . TYR A 1 343 ? -9.453 -6.109 -20.422 1 94.5 343 TYR A O 1
ATOM 2711 N N . ALA A 1 344 ? -7.613 -7.305 -20.609 1 91.44 344 ALA A N 1
ATOM 2712 C CA . ALA A 1 344 ? -8.297 -8.531 -21.016 1 91.44 344 ALA A CA 1
ATOM 2713 C C . ALA A 1 344 ? -9.219 -9.039 -19.906 1 91.44 344 ALA A C 1
ATOM 2715 O O . ALA A 1 344 ? -10.234 -9.68 -20.188 1 91.44 344 ALA A O 1
ATOM 2716 N N . THR A 1 345 ? -8.867 -8.75 -18.719 1 91.06 345 THR A N 1
ATOM 2717 C CA . THR A 1 345 ? -9.656 -9.227 -17.578 1 91.06 345 THR A CA 1
ATOM 2718 C C . THR A 1 345 ? -10.305 -8.055 -16.844 1 91.06 345 THR A C 1
ATOM 2720 O O . THR A 1 345 ? -10.5 -8.117 -15.633 1 91.06 345 THR A O 1
ATOM 2723 N N . LYS A 1 346 ? -10.633 -6.973 -17.5 1 92.62 346 LYS A N 1
ATOM 2724 C CA . LYS A 1 346 ? -11.031 -5.695 -16.906 1 92.62 346 LYS A CA 1
ATOM 2725 C C . LYS A 1 346 ? -12.258 -5.859 -16.031 1 92.62 346 LYS A C 1
ATOM 2727 O O . LYS A 1 346 ? -12.383 -5.199 -14.992 1 92.62 346 LYS A O 1
ATOM 2732 N N . GLY A 1 347 ? -13.148 -6.723 -16.375 1 90.25 347 GLY A N 1
ATOM 2733 C CA . GLY A 1 347 ? -14.383 -6.898 -15.617 1 90.25 347 GLY A CA 1
ATOM 2734 C C . GLY A 1 347 ? -14.258 -7.926 -14.508 1 90.25 347 GLY A C 1
ATOM 2735 O O . GLY A 1 347 ? -15.18 -8.086 -13.703 1 90.25 347 GLY A O 1
ATOM 2736 N N . ASN A 1 348 ? -13.102 -8.578 -14.336 1 89 348 ASN A N 1
ATOM 2737 C CA . ASN A 1 348 ? -12.93 -9.68 -13.398 1 89 348 ASN A CA 1
ATOM 2738 C C . ASN A 1 348 ? -12.469 -9.18 -12.031 1 89 348 ASN A C 1
ATOM 2740 O O . ASN A 1 348 ? -11.945 -8.07 -11.914 1 89 348 ASN A O 1
ATOM 2744 N N . ILE A 1 349 ? -12.773 -10.023 -11.07 1 92.12 349 ILE A N 1
ATOM 2745 C CA . ILE A 1 349 ? -12.227 -9.891 -9.719 1 92.12 349 ILE A CA 1
ATOM 2746 C C . ILE A 1 349 ? -11.008 -10.789 -9.57 1 92.12 349 ILE A C 1
ATOM 2748 O O . ILE A 1 349 ? -11.047 -11.969 -9.914 1 92.12 349 ILE A O 1
ATOM 2752 N N . SER A 1 350 ? -9.945 -10.094 -9.109 1 93.56 350 SER A N 1
ATOM 2753 C CA . SER A 1 350 ? -8.742 -10.898 -8.945 1 93.56 350 SER A CA 1
ATOM 2754 C C . SER A 1 350 ? -8.945 -11.992 -7.906 1 93.56 350 SER A C 1
ATOM 2756 O O . SER A 1 350 ? -9.828 -11.883 -7.047 1 93.56 350 SER A O 1
ATOM 2758 N N . SER A 1 351 ? -8.164 -13.07 -8.016 1 91.31 351 SER A N 1
ATOM 2759 C CA . SER A 1 351 ? -8.25 -14.164 -7.059 1 91.31 351 SER A CA 1
ATOM 2760 C C . SER A 1 351 ? -7.895 -13.695 -5.648 1 91.31 351 SER A C 1
ATOM 2762 O O . SER A 1 351 ? -8.477 -14.164 -4.672 1 91.31 351 SER A O 1
ATOM 2764 N N . MET A 1 352 ? -7.039 -12.758 -5.547 1 95.25 352 MET A N 1
ATOM 2765 C CA . MET A 1 352 ? -6.637 -12.25 -4.234 1 95.25 352 MET A CA 1
ATOM 2766 C C . MET A 1 352 ? -7.75 -11.414 -3.611 1 95.25 352 MET A C 1
ATOM 2768 O O . MET A 1 352 ? -8.008 -11.508 -2.408 1 95.25 352 MET A O 1
ATOM 2772 N N . LEU A 1 353 ? -8.359 -10.555 -4.418 1 95.31 353 LEU A N 1
ATOM 2773 C CA . LEU A 1 353 ? -9.508 -9.812 -3.904 1 95.31 353 LEU A CA 1
ATOM 2774 C C . LEU A 1 353 ? -10.602 -10.758 -3.434 1 95.31 353 LEU A C 1
ATOM 2776 O O . LEU A 1 353 ? -11.234 -10.523 -2.398 1 95.31 353 LEU A O 1
ATOM 2780 N N . SER A 1 354 ? -10.844 -11.82 -4.211 1 91.25 354 SER A N 1
ATOM 2781 C CA . SER A 1 354 ? -11.828 -12.828 -3.816 1 91.25 354 SER A CA 1
ATOM 2782 C C . SER A 1 354 ? -11.492 -13.414 -2.449 1 91.25 354 SER A C 1
ATOM 2784 O O . SER A 1 354 ? -12.375 -13.586 -1.605 1 91.25 354 SER A O 1
ATOM 2786 N N . ASP A 1 355 ? -10.242 -13.719 -2.256 1 92.88 355 ASP A N 1
ATOM 2787 C CA . ASP A 1 355 ? -9.805 -14.266 -0.978 1 92.88 355 ASP A CA 1
ATOM 2788 C C . ASP A 1 355 ? -10.023 -13.266 0.155 1 92.88 355 ASP A C 1
ATOM 2790 O O . ASP A 1 355 ? -10.516 -13.633 1.225 1 92.88 355 ASP A O 1
ATOM 2794 N N . VAL A 1 356 ? -9.672 -12.023 -0.053 1 94.25 356 VAL A N 1
ATOM 2795 C CA . VAL A 1 356 ? -9.836 -10.984 0.953 1 94.25 356 VAL A CA 1
ATOM 2796 C C . VAL A 1 356 ? -11.312 -10.836 1.307 1 94.25 356 VAL A C 1
ATOM 2798 O O . VAL A 1 356 ? -11.672 -10.758 2.484 1 94.25 356 VAL A O 1
ATOM 2801 N N . ARG A 1 357 ? -12.18 -10.844 0.355 1 91.31 357 ARG A N 1
ATOM 2802 C CA . ARG A 1 357 ? -13.609 -10.664 0.56 1 91.31 357 ARG A CA 1
ATOM 2803 C C . ARG A 1 357 ? -14.203 -11.836 1.332 1 91.31 357 ARG A C 1
ATOM 2805 O O . ARG A 1 357 ? -15.164 -11.664 2.092 1 91.31 357 ARG A O 1
ATOM 2812 N N . LEU A 1 358 ? -13.609 -12.953 1.139 1 89.12 358 LEU A N 1
ATOM 2813 C CA . LEU A 1 358 ? -14.117 -14.164 1.781 1 89.12 358 LEU A CA 1
ATOM 2814 C C . LEU A 1 358 ? -13.406 -14.406 3.109 1 89.12 358 LEU A C 1
ATOM 2816 O O . LEU A 1 358 ? -13.68 -15.406 3.783 1 89.12 358 LEU A O 1
ATOM 2820 N N . GLY A 1 359 ? -12.477 -13.539 3.436 1 91.12 359 GLY A N 1
ATOM 2821 C CA . GLY A 1 359 ? -11.742 -13.672 4.684 1 91.12 359 GLY A CA 1
ATOM 2822 C C . GLY A 1 359 ? -10.773 -14.844 4.684 1 91.12 359 GLY A C 1
ATOM 2823 O O . GLY A 1 359 ? -10.562 -15.477 5.719 1 91.12 359 GLY A O 1
ATOM 2824 N N . ARG A 1 360 ? -10.234 -15.227 3.543 1 90.19 360 ARG A N 1
ATOM 2825 C CA . ARG A 1 360 ? -9.289 -16.328 3.381 1 90.19 360 ARG A CA 1
ATOM 2826 C C . ARG A 1 360 ? -7.859 -15.812 3.248 1 90.19 360 ARG A C 1
ATOM 2828 O O . ARG A 1 360 ? -7.645 -14.656 2.869 1 90.19 360 ARG A O 1
ATOM 2835 N N . PRO A 1 361 ? -6.91 -16.672 3.629 1 91.88 361 PRO A N 1
ATOM 2836 C CA . PRO A 1 361 ? -5.52 -16.281 3.377 1 91.88 361 PRO A CA 1
ATOM 2837 C C . PRO A 1 361 ? -5.227 -16.062 1.894 1 91.88 361 PRO A C 1
ATOM 2839 O O . PRO A 1 361 ? -5.742 -16.797 1.046 1 91.88 361 PRO A O 1
ATOM 2842 N N . THR A 1 362 ? -4.398 -15.102 1.66 1 94.88 362 THR A N 1
ATOM 2843 C CA . THR A 1 362 ? -4.043 -14.812 0.275 1 94.88 362 THR A CA 1
ATOM 2844 C C . THR A 1 362 ? -2.734 -15.5 -0.103 1 94.88 362 THR A C 1
ATOM 2846 O O . THR A 1 362 ? -2.062 -16.078 0.752 1 94.88 362 THR A O 1
ATOM 2849 N N . GLU A 1 363 ? -2.387 -15.43 -1.348 1 95.44 363 GLU A N 1
ATOM 2850 C CA . GLU A 1 363 ? -1.153 -16.031 -1.853 1 95.44 363 GLU A CA 1
ATOM 2851 C C . GLU A 1 363 ? -0.048 -14.984 -1.979 1 95.44 363 GLU A C 1
ATOM 2853 O O . GLU A 1 363 ? 0.913 -15.172 -2.729 1 95.44 363 GLU A O 1
ATOM 2858 N N . ILE A 1 364 ? -0.143 -13.867 -1.225 1 97.56 364 ILE A N 1
ATOM 2859 C CA . ILE A 1 364 ? 0.763 -12.727 -1.33 1 97.56 364 ILE A CA 1
ATOM 2860 C C . ILE A 1 364 ? 2.199 -13.188 -1.081 1 97.56 364 ILE A C 1
ATOM 2862 O O . ILE A 1 364 ? 3.135 -12.68 -1.705 1 97.56 364 ILE A O 1
ATOM 2866 N N . ASP A 1 365 ? 2.455 -14.18 -0.206 1 96.25 365 ASP A N 1
ATOM 2867 C CA . ASP A 1 365 ? 3.789 -14.648 0.151 1 96.25 365 ASP A CA 1
ATOM 2868 C C . ASP A 1 365 ? 4.426 -15.43 -1.001 1 96.25 365 ASP A C 1
ATOM 2870 O O . ASP A 1 365 ? 5.648 -15.523 -1.091 1 96.25 365 ASP A O 1
ATOM 2874 N N . TRP A 1 366 ? 3.564 -15.922 -1.88 1 96.31 366 TRP A N 1
ATOM 2875 C CA . TRP A 1 366 ? 4.051 -16.766 -2.973 1 96.31 366 TRP A CA 1
ATOM 2876 C C . TRP A 1 366 ? 4.09 -15.977 -4.281 1 96.31 366 TRP A C 1
ATOM 2878 O O . TRP A 1 366 ? 4.504 -16.5 -5.316 1 96.31 366 TRP A O 1
ATOM 2888 N N . ILE A 1 367 ? 3.596 -14.789 -4.215 1 97.5 367 ILE A N 1
ATOM 2889 C CA . ILE A 1 367 ? 3.627 -13.898 -5.371 1 97.5 367 ILE A CA 1
ATOM 2890 C C . ILE A 1 367 ? 4.648 -12.789 -5.145 1 97.5 367 ILE A C 1
ATOM 2892 O O . ILE A 1 367 ? 5.82 -12.93 -5.5 1 97.5 367 ILE A O 1
ATOM 2896 N N . ASN A 1 368 ? 4.203 -11.719 -4.41 1 98.56 368 ASN A N 1
ATOM 2897 C CA . ASN A 1 368 ? 5.148 -10.664 -4.078 1 98.56 368 ASN A CA 1
ATOM 2898 C C . ASN A 1 368 ? 6.234 -11.156 -3.121 1 98.56 368 ASN A C 1
ATOM 2900 O O . ASN A 1 368 ? 7.375 -10.703 -3.184 1 98.56 368 ASN A O 1
ATOM 2904 N N . GLY A 1 369 ? 5.836 -12.031 -2.244 1 97.88 369 GLY A N 1
ATOM 2905 C CA . GLY A 1 369 ? 6.812 -12.617 -1.337 1 97.88 369 GLY A CA 1
ATOM 2906 C C . GLY A 1 369 ? 7.91 -13.375 -2.055 1 97.88 369 GLY A C 1
ATOM 2907 O O . GLY A 1 369 ? 9.078 -13.32 -1.653 1 97.88 369 GLY A O 1
ATOM 2908 N N . TYR A 1 370 ? 7.566 -14.102 -3.102 1 97.56 370 TYR A N 1
ATOM 2909 C CA . TYR A 1 370 ? 8.586 -14.797 -3.887 1 97.56 370 TYR A CA 1
ATOM 2910 C C . TYR A 1 370 ? 9.555 -13.812 -4.516 1 97.56 370 TYR A C 1
ATOM 2912 O O . TYR A 1 370 ? 10.773 -14.016 -4.477 1 97.56 370 TYR A O 1
ATOM 2920 N N . LEU A 1 371 ? 9.008 -12.773 -5.145 1 98.31 371 LEU A N 1
ATOM 2921 C CA . LEU A 1 371 ? 9.852 -11.75 -5.758 1 98.31 371 LEU A CA 1
ATOM 2922 C C . LEU A 1 371 ? 10.789 -11.125 -4.727 1 98.31 371 LEU A C 1
ATOM 2924 O O . LEU A 1 371 ? 11.977 -10.922 -5.004 1 98.31 371 LEU A O 1
ATOM 2928 N N . TYR A 1 372 ? 10.219 -10.844 -3.578 1 98.38 372 TYR A N 1
ATOM 2929 C CA . TYR A 1 372 ? 11.008 -10.258 -2.502 1 98.38 372 TYR A CA 1
ATOM 2930 C C . TYR A 1 372 ? 12.156 -11.172 -2.102 1 98.38 372 TYR A C 1
ATOM 2932 O O . TYR A 1 372 ? 13.297 -10.727 -1.953 1 98.38 372 TYR A O 1
ATOM 2940 N N . LYS A 1 373 ? 11.883 -12.414 -1.867 1 97.44 373 LYS A N 1
ATOM 2941 C CA . LYS A 1 373 ? 12.906 -13.391 -1.504 1 97.44 373 LYS A CA 1
ATOM 2942 C C . LYS A 1 373 ? 13.969 -13.508 -2.594 1 97.44 373 LYS A C 1
ATOM 2944 O O . LYS A 1 373 ? 15.164 -13.625 -2.297 1 97.44 373 LYS A O 1
ATOM 2949 N N . LEU A 1 374 ? 13.508 -13.547 -3.832 1 97.12 374 LEU A N 1
ATOM 2950 C CA . LEU A 1 374 ? 14.43 -13.594 -4.957 1 97.12 374 LEU A CA 1
ATOM 2951 C C . LEU A 1 374 ? 15.375 -12.391 -4.934 1 97.12 374 LEU A C 1
ATOM 2953 O O . LEU A 1 374 ? 16.578 -12.539 -5.137 1 97.12 374 LEU A O 1
ATOM 2957 N N . GLY A 1 375 ? 14.797 -11.188 -4.77 1 97.88 375 GLY A N 1
ATOM 2958 C CA . GLY A 1 375 ? 15.625 -9.992 -4.66 1 97.88 375 GLY A CA 1
ATOM 2959 C C . GLY A 1 375 ? 16.656 -10.086 -3.555 1 97.88 375 GLY A C 1
ATOM 2960 O O . GLY A 1 375 ? 17.828 -9.766 -3.766 1 97.88 375 GLY A O 1
ATOM 2961 N N . MET A 1 376 ? 16.234 -10.508 -2.404 1 96.5 376 MET A N 1
ATOM 2962 C CA . MET A 1 376 ? 17.141 -10.641 -1.264 1 96.5 376 MET A CA 1
ATOM 2963 C C . MET A 1 376 ? 18.281 -11.609 -1.579 1 96.5 376 MET A C 1
ATOM 2965 O O . MET A 1 376 ? 19.438 -11.359 -1.217 1 96.5 376 MET A O 1
ATOM 2969 N N . LYS A 1 377 ? 17.984 -12.68 -2.254 1 96.06 377 LYS A N 1
ATOM 2970 C CA . LYS A 1 377 ? 18.969 -13.688 -2.619 1 96.06 377 LYS A CA 1
ATOM 2971 C C . LYS A 1 377 ? 20.078 -13.086 -3.467 1 96.06 377 LYS A C 1
ATOM 2973 O O . LYS A 1 377 ? 21.25 -13.477 -3.348 1 96.06 377 LYS A O 1
ATOM 2978 N N . TYR A 1 378 ? 19.75 -12.164 -4.25 1 96 378 TYR A N 1
ATOM 2979 C CA . TYR A 1 378 ? 20.734 -11.617 -5.184 1 96 378 TYR A CA 1
ATOM 2980 C C . TYR A 1 378 ? 21.047 -10.164 -4.848 1 96 378 TYR A C 1
ATOM 2982 O O . TYR A 1 378 ? 21.469 -9.398 -5.719 1 96 378 TYR A O 1
ATOM 2990 N N . ASP A 1 379 ? 20.656 -9.719 -3.635 1 96.44 379 ASP A N 1
ATOM 2991 C CA . ASP A 1 379 ? 21 -8.43 -3.062 1 96.44 379 ASP A CA 1
ATOM 2992 C C . ASP A 1 379 ? 20.344 -7.285 -3.826 1 96.44 379 ASP A C 1
ATOM 2994 O O . ASP A 1 379 ? 20.984 -6.277 -4.129 1 96.44 379 ASP A O 1
ATOM 2998 N N . VAL A 1 380 ? 19.219 -7.531 -4.332 1 96.88 380 VAL A N 1
ATOM 2999 C CA . VAL A 1 380 ? 18.375 -6.496 -4.941 1 96.88 380 VAL A CA 1
ATOM 3000 C C . VAL A 1 380 ? 17.328 -6.027 -3.938 1 96.88 380 VAL A C 1
ATOM 3002 O O . VAL A 1 380 ? 16.562 -6.836 -3.398 1 96.88 380 VAL A O 1
ATOM 3005 N N . TRP A 1 381 ? 17.281 -4.754 -3.641 1 94.94 381 TRP A N 1
ATOM 3006 C CA . TRP A 1 381 ? 16.312 -4.184 -2.709 1 94.94 381 TRP A CA 1
ATOM 3007 C C . TRP A 1 381 ? 14.945 -4.07 -3.357 1 94.94 381 TRP A C 1
ATOM 3009 O O . TRP A 1 381 ? 14.805 -3.508 -4.445 1 94.94 381 TRP A O 1
ATOM 3019 N N . MET A 1 382 ? 13.914 -4.707 -2.703 1 97.56 382 MET A N 1
ATOM 3020 C CA . MET A 1 382 ? 12.57 -4.801 -3.266 1 97.56 382 MET A CA 1
ATOM 3021 C C . MET A 1 382 ? 11.555 -4.082 -2.381 1 97.56 382 MET A C 1
ATOM 3023 O O . MET A 1 382 ? 10.609 -4.695 -1.893 1 97.56 382 MET A O 1
ATOM 3027 N N . PRO A 1 383 ? 11.664 -2.779 -2.238 1 97.38 383 PRO A N 1
ATOM 3028 C CA . PRO A 1 383 ? 10.867 -2.086 -1.229 1 97.38 383 PRO A CA 1
ATOM 3029 C C . PRO A 1 383 ? 9.383 -2.029 -1.589 1 97.38 383 PRO A C 1
ATOM 3031 O O . PRO A 1 383 ? 8.523 -2.094 -0.705 1 97.38 383 PRO A O 1
ATOM 3034 N N . THR A 1 384 ? 9.031 -1.791 -2.84 1 98.12 384 THR A N 1
ATOM 3035 C CA . THR A 1 384 ? 7.629 -1.712 -3.23 1 98.12 384 THR A CA 1
ATOM 3036 C C . THR A 1 384 ? 6.922 -3.043 -2.984 1 98.12 384 THR A C 1
ATOM 3038 O O . THR A 1 384 ? 5.812 -3.072 -2.445 1 98.12 384 THR A O 1
ATOM 3041 N N . ASN A 1 385 ? 7.574 -4.125 -3.373 1 98.56 385 ASN A N 1
ATOM 3042 C CA . ASN A 1 385 ? 7.016 -5.445 -3.104 1 98.56 385 ASN A CA 1
ATOM 3043 C C . ASN A 1 385 ? 6.863 -5.691 -1.605 1 98.56 385 ASN A C 1
ATOM 3045 O O . ASN A 1 385 ? 5.855 -6.254 -1.166 1 98.56 385 ASN A O 1
ATOM 3049 N N . LEU A 1 386 ? 7.879 -5.324 -0.832 1 98.31 386 LEU A N 1
ATOM 3050 C CA . LEU A 1 386 ? 7.82 -5.492 0.617 1 98.31 386 LEU A CA 1
ATOM 3051 C C . LEU A 1 386 ? 6.645 -4.719 1.205 1 98.31 386 LEU A C 1
ATOM 3053 O O . LEU A 1 386 ? 5.941 -5.223 2.084 1 98.31 386 LEU A O 1
ATOM 3057 N N . SER A 1 387 ? 6.461 -3.48 0.755 1 98.25 387 SER A N 1
ATOM 3058 C CA . SER A 1 387 ? 5.34 -2.672 1.222 1 98.25 387 SER A CA 1
ATOM 3059 C C . SER A 1 387 ? 4.004 -3.34 0.901 1 98.25 387 SER A C 1
ATOM 3061 O O . SER A 1 387 ? 3.107 -3.381 1.745 1 98.25 387 SER A O 1
ATOM 3063 N N . LEU A 1 388 ? 3.869 -3.873 -0.311 1 98.69 388 LEU A N 1
ATOM 3064 C CA . LEU A 1 388 ? 2.625 -4.512 -0.729 1 98.69 388 LEU A CA 1
ATOM 3065 C C . LEU A 1 388 ? 2.361 -5.773 0.087 1 98.69 388 LEU A C 1
ATOM 3067 O O . LEU A 1 388 ? 1.212 -6.066 0.428 1 98.69 388 LEU A O 1
ATOM 3071 N N . ILE A 1 389 ? 3.457 -6.559 0.363 1 98.56 389 ILE A N 1
ATOM 3072 C CA . ILE A 1 389 ? 3.322 -7.754 1.191 1 98.56 389 ILE A CA 1
ATOM 3073 C C . ILE A 1 389 ? 2.703 -7.379 2.537 1 98.56 389 ILE A C 1
ATOM 3075 O O . ILE A 1 389 ? 1.707 -7.973 2.953 1 98.56 389 ILE A O 1
ATOM 3079 N N . ASN A 1 390 ? 3.221 -6.375 3.141 1 98.25 390 ASN A N 1
ATOM 3080 C CA . ASN A 1 390 ? 2.754 -5.98 4.465 1 98.25 390 ASN A CA 1
ATOM 3081 C C . ASN A 1 390 ? 1.362 -5.355 4.406 1 98.25 390 ASN A C 1
ATOM 3083 O O . ASN A 1 390 ? 0.547 -5.559 5.309 1 98.25 390 ASN A O 1
ATOM 3087 N N . LEU A 1 391 ? 1.075 -4.598 3.396 1 98.38 391 LEU A N 1
ATOM 3088 C CA . LEU A 1 391 ? -0.229 -3.955 3.264 1 98.38 391 LEU A CA 1
ATOM 3089 C C . LEU A 1 391 ? -1.327 -4.996 3.062 1 98.38 391 LEU A C 1
ATOM 3091 O O . LEU A 1 391 ? -2.406 -4.887 3.648 1 98.38 391 LEU A O 1
ATOM 3095 N N . VAL A 1 392 ? -1.075 -5.961 2.207 1 98.06 392 VAL A N 1
ATOM 3096 C CA . VAL A 1 392 ? -2.072 -7 1.969 1 98.06 392 VAL A CA 1
ATOM 3097 C C . VAL A 1 392 ? -2.279 -7.82 3.24 1 98.06 392 VAL A C 1
ATOM 3099 O O . VAL A 1 392 ? -3.408 -8.195 3.566 1 98.06 392 VAL A O 1
ATOM 3102 N N . LYS A 1 393 ? -1.165 -8.148 3.912 1 97.19 393 LYS A N 1
ATOM 3103 C CA . LYS A 1 393 ? -1.288 -8.859 5.184 1 97.19 393 LYS A CA 1
ATOM 3104 C C . LYS A 1 393 ? -2.098 -8.047 6.191 1 97.19 393 LYS A C 1
ATOM 3106 O O . LYS A 1 393 ? -2.908 -8.602 6.934 1 97.19 393 LYS A O 1
ATOM 3111 N N . LEU A 1 394 ? -1.879 -6.742 6.207 1 95.88 394 LEU A N 1
ATOM 3112 C CA . LEU A 1 394 ? -2.654 -5.859 7.07 1 95.88 394 LEU A CA 1
ATOM 3113 C C . LEU A 1 394 ? -4.129 -5.867 6.68 1 95.88 394 LEU A C 1
ATOM 3115 O O . LEU A 1 394 ? -5.004 -5.938 7.543 1 95.88 394 LEU A O 1
ATOM 3119 N N . ARG A 1 395 ? -4.41 -5.805 5.418 1 94.44 395 ARG A N 1
ATOM 3120 C CA . ARG A 1 395 ? -5.773 -5.852 4.898 1 94.44 395 ARG A CA 1
ATOM 3121 C C . ARG A 1 395 ? -6.488 -7.121 5.352 1 94.44 395 ARG A C 1
ATOM 3123 O O . ARG A 1 395 ? -7.672 -7.082 5.691 1 94.44 395 ARG A O 1
ATOM 3130 N N . SER A 1 396 ? -5.766 -8.18 5.332 1 92.12 396 SER A N 1
ATOM 3131 C CA . SER A 1 396 ? -6.34 -9.469 5.703 1 92.12 396 SER A CA 1
ATOM 3132 C C . SER A 1 396 ? -6.621 -9.539 7.203 1 92.12 396 SER A C 1
ATOM 3134 O O . SER A 1 396 ? -7.469 -10.312 7.645 1 92.12 396 SER A O 1
ATOM 3136 N N . HIS A 1 397 ? -5.922 -8.695 7.945 1 89.25 397 HIS A N 1
ATOM 3137 C CA . HIS A 1 397 ? -6.062 -8.688 9.398 1 89.25 397 HIS A CA 1
ATOM 3138 C C . HIS A 1 397 ? -7.242 -7.82 9.828 1 89.25 397 HIS A C 1
ATOM 3140 O O . HIS A 1 397 ? -7.824 -8.047 10.891 1 89.25 397 HIS A O 1
ATOM 3146 N N . ILE A 1 398 ? -7.547 -6.805 9.086 1 88.38 398 ILE A N 1
ATOM 3147 C CA . ILE A 1 398 ? -8.586 -5.836 9.414 1 88.38 398 ILE A CA 1
ATOM 3148 C C . ILE A 1 398 ? -9.914 -6.266 8.797 1 88.38 398 ILE A C 1
ATOM 3150 O O . ILE A 1 398 ? -10.008 -6.445 7.582 1 88.38 398 ILE A O 1
ATOM 3154 N N . PRO A 1 399 ? -10.922 -6.379 9.555 1 80.69 399 PRO A N 1
ATOM 3155 C CA . PRO A 1 399 ? -12.219 -6.762 9 1 80.69 399 PRO A CA 1
ATOM 3156 C C . PRO A 1 399 ? -12.742 -5.762 7.973 1 80.69 399 PRO A C 1
ATOM 3158 O O . PRO A 1 399 ? -12.547 -4.555 8.125 1 80.69 399 PRO A O 1
ATOM 3161 N N . LEU A 1 400 ? -13.344 -6.184 6.895 1 76.06 400 LEU A N 1
ATOM 3162 C CA . LEU A 1 400 ? -13.828 -5.34 5.805 1 76.06 400 LEU A CA 1
ATOM 3163 C C . LEU A 1 400 ? -15.055 -4.547 6.234 1 76.06 400 LEU A C 1
ATOM 3165 O O . LEU A 1 400 ? -15.25 -3.404 5.805 1 76.06 400 LEU A O 1
ATOM 3169 N N . ASP A 1 401 ? -15.938 -5.086 6.887 1 66.5 401 ASP A N 1
ATOM 3170 C CA . ASP A 1 401 ? -17.203 -4.441 7.238 1 66.5 401 ASP A CA 1
ATOM 3171 C C . ASP A 1 401 ? -17.062 -3.631 8.523 1 66.5 401 ASP A C 1
ATOM 3173 O O . ASP A 1 401 ? -17.562 -4.031 9.578 1 66.5 401 ASP A O 1
ATOM 3177 N N . GLN A 1 402 ? -16.266 -2.703 8.359 1 67 402 GLN A N 1
ATOM 3178 C CA . GLN A 1 402 ? -16.188 -1.899 9.578 1 67 402 GLN A CA 1
ATOM 3179 C C . GLN A 1 402 ? -17.281 -0.84 9.609 1 67 402 GLN A C 1
ATOM 3181 O O . GLN A 1 402 ? -17.609 -0.248 8.578 1 67 402 GLN A O 1
ATOM 3186 N N . GLN A 1 403 ? -18.219 -1.02 10.367 1 65.62 403 GLN A N 1
ATOM 3187 C CA . GLN A 1 403 ? -19.219 0.012 10.555 1 65.62 403 GLN A CA 1
ATOM 3188 C C . GLN A 1 403 ? -18.609 1.294 11.109 1 65.62 403 GLN A C 1
ATOM 3190 O O . GLN A 1 403 ? -18.422 1.427 12.32 1 65.62 403 GLN A O 1
ATOM 3195 N N . LEU A 1 404 ? -17.984 1.997 10.172 1 69.62 404 LEU A N 1
ATOM 3196 C CA . LEU A 1 404 ? -17.406 3.25 10.633 1 69.62 404 LEU A CA 1
ATOM 3197 C C . LEU A 1 404 ? -18.422 4.383 10.578 1 69.62 404 LEU A C 1
ATOM 3199 O O . LEU A 1 404 ? -19.281 4.406 9.703 1 69.62 404 LEU A O 1
ATOM 3203 N N . MET B 1 1 ? -8.766 44.906 17.719 1 88.69 1 MET B N 1
ATOM 3204 C CA . MET B 1 1 ? -8.133 44.062 16.719 1 88.69 1 MET B CA 1
ATOM 3205 C C . MET B 1 1 ? -9.18 43.375 15.844 1 88.69 1 MET B C 1
ATOM 3207 O O . MET B 1 1 ? -10.344 43.25 16.234 1 88.69 1 MET B O 1
ATOM 3211 N N . HIS B 1 2 ? -8.797 43.094 14.648 1 93 2 HIS B N 1
ATOM 3212 C CA . HIS B 1 2 ? -9.641 42.406 13.688 1 93 2 HIS B CA 1
ATOM 3213 C C . HIS B 1 2 ? -8.969 41.125 13.18 1 93 2 HIS B C 1
ATOM 3215 O O . HIS B 1 2 ? -7.918 41.188 12.539 1 93 2 HIS B O 1
ATOM 3221 N N . LEU B 1 3 ? -9.594 40 13.531 1 96.25 3 LEU B N 1
ATOM 3222 C CA . LEU B 1 3 ? -9.07 38.688 13.148 1 96.25 3 LEU B CA 1
ATOM 3223 C C . LEU B 1 3 ? -9.844 38.125 11.961 1 96.25 3 LEU B C 1
ATOM 3225 O O . LEU B 1 3 ? -11.055 38.344 11.852 1 96.25 3 LEU B O 1
ATOM 3229 N N . HIS B 1 4 ? -9.164 37.469 11.094 1 96.38 4 HIS B N 1
ATOM 3230 C CA . HIS B 1 4 ? -9.773 36.781 9.969 1 96.38 4 HIS B CA 1
ATOM 3231 C C . HIS B 1 4 ? -9.477 35.281 10.039 1 96.38 4 HIS B C 1
ATOM 3233 O O . HIS B 1 4 ? -8.375 34.875 10.406 1 96.38 4 HIS B O 1
ATOM 3239 N N . VAL B 1 5 ? -10.445 34.438 9.773 1 96.5 5 VAL B N 1
ATOM 3240 C CA . VAL B 1 5 ? -10.281 33 9.727 1 96.5 5 VAL B CA 1
ATOM 3241 C C . VAL B 1 5 ? -10.703 32.469 8.352 1 96.5 5 VAL B C 1
ATOM 3243 O O . VAL B 1 5 ? -11.82 32.75 7.891 1 96.5 5 VAL B O 1
ATOM 3246 N N . VAL B 1 6 ? -9.789 31.812 7.699 1 94.88 6 VAL B N 1
ATOM 3247 C CA . VAL B 1 6 ? -10.109 31.203 6.414 1 94.88 6 VAL B CA 1
ATOM 3248 C C . VAL B 1 6 ? -10.008 29.688 6.52 1 94.88 6 VAL B C 1
ATOM 3250 O O . VAL B 1 6 ? -9.094 29.172 7.164 1 94.88 6 VAL B O 1
ATOM 3253 N N . GLY B 1 7 ? -10.922 28.984 5.918 1 92 7 GLY B N 1
ATOM 3254 C CA . GLY B 1 7 ? -11.047 27.547 6.082 1 92 7 GLY B CA 1
ATOM 3255 C C . GLY B 1 7 ? -11.953 27.156 7.227 1 92 7 GLY B C 1
ATOM 3256 O O . GLY B 1 7 ? -11.484 26.766 8.297 1 92 7 GLY B O 1
ATOM 3257 N N . LEU B 1 8 ? -13.211 27.109 6.941 1 91.44 8 LEU B N 1
ATOM 3258 C CA . LEU B 1 8 ? -14.203 26.906 8 1 91.44 8 LEU B CA 1
ATOM 3259 C C . LEU B 1 8 ? -14.695 25.469 8.023 1 91.44 8 LEU B C 1
ATOM 3261 O O . LEU B 1 8 ? -15.906 25.219 8 1 91.44 8 LEU B O 1
ATOM 3265 N N . GLY B 1 9 ? -13.734 24.578 7.988 1 90.25 9 GLY B N 1
ATOM 3266 C CA . GLY B 1 9 ? -14.031 23.188 8.312 1 90.25 9 GLY B CA 1
ATOM 3267 C C . GLY B 1 9 ? -14.148 22.938 9.805 1 90.25 9 GLY B C 1
ATOM 3268 O O . GLY B 1 9 ? -14.531 23.828 10.562 1 90.25 9 GLY B O 1
ATOM 3269 N N . SER B 1 10 ? -13.844 21.766 10.211 1 91.94 10 SER B N 1
ATOM 3270 C CA . SER B 1 10 ? -13.977 21.406 11.625 1 91.94 10 SER B CA 1
ATOM 3271 C C . SER B 1 10 ? -13.008 22.203 12.492 1 91.94 10 SER B C 1
ATOM 3273 O O . SER B 1 10 ? -13.406 22.797 13.5 1 91.94 10 SER B O 1
ATOM 3275 N N . ILE B 1 11 ? -11.75 22.297 12.055 1 93.38 11 ILE B N 1
ATOM 3276 C CA . ILE B 1 11 ? -10.734 22.969 12.844 1 93.38 11 ILE B CA 1
ATOM 3277 C C . ILE B 1 11 ? -10.961 24.484 12.812 1 93.38 11 ILE B C 1
ATOM 3279 O O . ILE B 1 11 ? -10.844 25.156 13.836 1 93.38 11 ILE B O 1
ATOM 3283 N N . GLY B 1 12 ? -11.266 25.016 11.656 1 95.81 12 GLY B N 1
ATOM 3284 C CA . GLY B 1 12 ? -11.5 26.453 11.531 1 95.81 12 GLY B CA 1
ATOM 3285 C C . GLY B 1 12 ? -12.672 26.938 12.352 1 95.81 12 GLY B C 1
ATOM 3286 O O . GLY B 1 12 ? -12.578 27.969 13.023 1 95.81 12 GLY B O 1
ATOM 3287 N N . SER B 1 13 ? -13.75 26.234 12.289 1 95.62 13 SER B N 1
ATOM 3288 C CA . SER B 1 13 ? -14.93 26.594 13.078 1 95.62 13 SER B CA 1
ATOM 3289 C C . SER B 1 13 ? -14.656 26.438 14.57 1 95.62 13 SER B C 1
ATOM 3291 O O . SER B 1 13 ? -15.078 27.266 15.375 1 95.62 13 SER B O 1
ATOM 3293 N N . PHE B 1 14 ? -13.953 25.328 14.867 1 95.94 14 PHE B N 1
ATOM 3294 C CA . PHE B 1 14 ? -13.562 25.094 16.25 1 95.94 14 PHE B CA 1
ATOM 3295 C C . PHE B 1 14 ? -12.695 26.219 16.781 1 95.94 14 PHE B C 1
ATOM 3297 O O . PHE B 1 14 ? -12.945 26.734 17.875 1 95.94 14 PHE B O 1
ATOM 3304 N N . LEU B 1 15 ? -11.75 26.688 16.016 1 96.94 15 LEU B N 1
ATOM 3305 C CA . LEU B 1 15 ? -10.852 27.781 16.375 1 96.94 15 LEU B CA 1
ATOM 3306 C C . LEU B 1 15 ? -11.617 29.094 16.469 1 96.94 15 LEU B C 1
ATOM 3308 O O . LEU B 1 15 ? -11.445 29.859 17.422 1 96.94 15 LEU B O 1
ATOM 3312 N N . ALA B 1 16 ? -12.438 29.422 15.477 1 96.94 16 ALA B N 1
ATOM 3313 C CA . ALA B 1 16 ? -13.227 30.641 15.469 1 96.94 16 ALA B CA 1
ATOM 3314 C C . ALA B 1 16 ? -14.117 30.734 16.703 1 96.94 16 ALA B C 1
ATOM 3316 O O . ALA B 1 16 ? -14.234 31.812 17.312 1 96.94 16 ALA B O 1
ATOM 3317 N N . HIS B 1 17 ? -14.703 29.625 17.062 1 97 17 HIS B N 1
ATOM 3318 C CA . HIS B 1 17 ? -15.555 29.562 18.234 1 97 17 HIS B CA 1
ATOM 3319 C C . HIS B 1 17 ? -14.781 29.953 19.5 1 97 17 HIS B C 1
ATOM 3321 O O . HIS B 1 17 ? -15.266 30.766 20.297 1 97 17 HIS B O 1
ATOM 3327 N N . HIS B 1 18 ? -13.68 29.438 19.672 1 96.94 18 HIS B N 1
ATOM 3328 C CA . HIS B 1 18 ? -12.898 29.688 20.875 1 96.94 18 HIS B CA 1
ATOM 3329 C C . HIS B 1 18 ? -12.289 31.094 20.859 1 96.94 18 HIS B C 1
ATOM 3331 O O . HIS B 1 18 ? -12.141 31.719 21.906 1 96.94 18 HIS B O 1
ATOM 3337 N N . LEU B 1 19 ? -11.922 31.594 19.656 1 97.12 19 LEU B N 1
ATOM 3338 C CA . LEU B 1 19 ? -11.477 32.969 19.547 1 97.12 19 LEU B CA 1
ATOM 3339 C C . LEU B 1 19 ? -12.57 33.938 19.984 1 97.12 19 LEU B C 1
ATOM 3341 O O . LEU B 1 19 ? -12.297 34.875 20.734 1 97.12 19 LEU B O 1
ATOM 3345 N N . ARG B 1 20 ? -13.727 33.688 19.516 1 95.75 20 ARG B N 1
ATOM 3346 C CA . ARG B 1 20 ? -14.852 34.531 19.875 1 95.75 20 ARG B CA 1
ATOM 3347 C C . ARG B 1 20 ? -15.094 34.531 21.375 1 95.75 20 ARG B C 1
ATOM 3349 O O . ARG B 1 20 ? -15.391 35.594 21.953 1 95.75 20 ARG B O 1
ATOM 3356 N N . ARG B 1 21 ? -14.938 33.406 21.953 1 94.75 21 ARG B N 1
ATOM 3357 C CA . ARG B 1 21 ? -15.195 33.281 23.391 1 94.75 21 ARG B CA 1
ATOM 3358 C C . ARG B 1 21 ? -14.094 33.938 24.203 1 94.75 21 ARG B C 1
ATOM 3360 O O . ARG B 1 21 ? -14.336 34.406 25.312 1 94.75 21 ARG B O 1
ATOM 3367 N N . ALA B 1 22 ? -12.969 33.938 23.734 1 94.44 22 ALA B N 1
ATOM 3368 C CA . ALA B 1 22 ? -11.805 34.438 24.469 1 94.44 22 ALA B CA 1
ATOM 3369 C C . ALA B 1 22 ? -11.695 35.938 24.328 1 94.44 22 ALA B C 1
ATOM 3371 O O . ALA B 1 22 ? -11.125 36.594 25.203 1 94.44 22 ALA B O 1
ATOM 3372 N N . LEU B 1 23 ? -12.266 36.531 23.266 1 94.38 23 LEU B N 1
ATOM 3373 C CA . LEU B 1 23 ? -12.055 37.938 22.969 1 94.38 23 LEU B CA 1
ATOM 3374 C C . LEU B 1 23 ? -13.32 38.75 23.234 1 94.38 23 LEU B C 1
ATOM 3376 O O . LEU B 1 23 ? -14.43 38.281 22.953 1 94.38 23 LEU B O 1
ATOM 3380 N N . PRO B 1 24 ? -13.164 39.938 23.781 1 92.94 24 PRO B N 1
ATOM 3381 C CA . PRO B 1 24 ? -14.312 40.812 23.922 1 92.94 24 PRO B CA 1
ATOM 3382 C C . PRO B 1 24 ? -14.969 41.156 22.578 1 92.94 24 PRO B C 1
ATOM 3384 O O . PRO B 1 24 ? -14.32 41.062 21.531 1 92.94 24 PRO B O 1
ATOM 3387 N N . SER B 1 25 ? -16.156 41.625 22.641 1 89.94 25 SER B N 1
ATOM 3388 C CA . SER B 1 25 ? -16.969 41.844 21.453 1 89.94 25 SER B CA 1
ATOM 3389 C C . SER B 1 25 ? -16.406 42.969 20.609 1 89.94 25 SER B C 1
ATOM 3391 O O . SER B 1 25 ? -16.703 43.062 19.406 1 89.94 25 SER B O 1
ATOM 3393 N N . GLU B 1 26 ? -15.594 43.781 21.25 1 91.06 26 GLU B N 1
ATOM 3394 C CA . GLU B 1 26 ? -15.023 44.906 20.516 1 91.06 26 GLU B CA 1
ATOM 3395 C C . GLU B 1 26 ? -14.047 44.438 19.438 1 91.06 26 GLU B C 1
ATOM 3397 O O . GLU B 1 26 ? -13.781 45.156 18.484 1 91.06 26 GLU B O 1
ATOM 3402 N N . HIS B 1 27 ? -13.484 43.312 19.656 1 92.56 27 HIS B N 1
ATOM 3403 C CA . HIS B 1 27 ? -12.602 42.719 18.641 1 92.56 27 HIS B CA 1
ATOM 3404 C C . HIS B 1 27 ? -13.406 41.969 17.578 1 92.56 27 HIS B C 1
ATOM 3406 O O . HIS B 1 27 ? -14.227 41.125 17.906 1 92.56 27 HIS B O 1
ATOM 3412 N N . SER B 1 28 ? -13.25 42.312 16.359 1 92.56 28 SER B N 1
ATOM 3413 C CA . SER B 1 28 ? -14.016 41.688 15.273 1 92.56 28 SER B CA 1
ATOM 3414 C C . SER B 1 28 ? -13.359 40.406 14.781 1 92.56 28 SER B C 1
ATOM 3416 O O . SER B 1 28 ? -12.125 40.312 14.742 1 92.56 28 SER B O 1
ATOM 3418 N N . ILE B 1 29 ? -14.164 39.469 14.484 1 95 29 ILE B N 1
ATOM 3419 C CA . ILE B 1 29 ? -13.742 38.219 13.844 1 95 29 ILE B CA 1
ATOM 3420 C C . ILE B 1 29 ? -14.516 38.031 12.539 1 95 29 ILE B C 1
ATOM 3422 O O . ILE B 1 29 ? -15.742 38 12.539 1 95 29 ILE B O 1
ATOM 3426 N N . THR B 1 30 ? -13.82 37.969 11.43 1 94.06 30 THR B N 1
ATOM 3427 C CA . THR B 1 30 ? -14.438 37.781 10.125 1 94.06 30 THR B CA 1
ATOM 3428 C C . THR B 1 30 ? -14.18 36.375 9.594 1 94.06 30 THR B C 1
ATOM 3430 O O . THR B 1 30 ? -13.031 35.906 9.547 1 94.06 30 THR B O 1
ATOM 3433 N N . LEU B 1 31 ? -15.234 35.719 9.219 1 94.44 31 LEU B N 1
ATOM 3434 C CA . LEU B 1 31 ? -15.156 34.406 8.578 1 94.44 31 LEU B CA 1
ATOM 3435 C C . LEU B 1 31 ? -15.078 34.562 7.059 1 94.44 31 LEU B C 1
ATOM 3437 O O . LEU B 1 31 ? -16.016 35.062 6.434 1 94.44 31 LEU B O 1
ATOM 3441 N N . ILE B 1 32 ? -13.969 34.062 6.512 1 92.44 32 ILE B N 1
ATOM 3442 C CA . ILE B 1 32 ? -13.797 34.188 5.07 1 92.44 32 ILE B CA 1
ATOM 3443 C C . ILE B 1 32 ? -14.18 32.875 4.391 1 92.44 32 ILE B C 1
ATOM 3445 O O . ILE B 1 32 ? -13.586 31.844 4.656 1 92.44 32 ILE B O 1
ATOM 3449 N N . HIS B 1 33 ? -15.141 32.969 3.506 1 89.25 33 HIS B N 1
ATOM 3450 C CA . HIS B 1 33 ? -15.617 31.812 2.771 1 89.25 33 HIS B CA 1
ATOM 3451 C C . HIS B 1 33 ? -15.039 31.766 1.361 1 89.25 33 HIS B C 1
ATOM 3453 O O . HIS B 1 33 ? -14.602 32.812 0.838 1 89.25 33 HIS B O 1
ATOM 3459 N N . ARG B 1 34 ? -15 30.578 0.788 1 82.38 34 ARG B N 1
ATOM 3460 C CA . ARG B 1 34 ? -14.461 30.406 -0.56 1 82.38 34 ARG B CA 1
ATOM 3461 C C . ARG B 1 34 ? -15.367 31.078 -1.592 1 82.38 34 ARG B C 1
ATOM 3463 O O . ARG B 1 34 ? -14.883 31.625 -2.58 1 82.38 34 ARG B O 1
ATOM 3470 N N . THR B 1 35 ? -16.719 30.875 -1.297 1 80.5 35 THR B N 1
ATOM 3471 C CA . THR B 1 35 ? -17.688 31.391 -2.266 1 80.5 35 THR B CA 1
ATOM 3472 C C . THR B 1 35 ? -18.703 32.312 -1.588 1 80.5 35 THR B C 1
ATOM 3474 O O . THR B 1 35 ? -18.969 32.156 -0.395 1 80.5 35 THR B O 1
ATOM 3477 N N . PRO B 1 36 ? -19.25 33.094 -2.42 1 80.62 36 PRO B N 1
ATOM 3478 C CA . PRO B 1 36 ? -20.297 33.969 -1.865 1 80.62 36 PRO B CA 1
ATOM 3479 C C . PRO B 1 36 ? -21.516 33.188 -1.373 1 80.62 36 PRO B C 1
ATOM 3481 O O . PRO B 1 36 ? -22.156 33.594 -0.399 1 80.62 36 PRO B O 1
ATOM 3484 N N . SER B 1 37 ? -21.766 32.094 -2.039 1 81.06 37 SER B N 1
ATOM 3485 C CA . SER B 1 37 ? -22.891 31.281 -1.637 1 81.06 37 SER B CA 1
ATOM 3486 C C . SER B 1 37 ? -22.703 30.734 -0.223 1 81.06 37 SER B C 1
ATOM 3488 O O . SER B 1 37 ? -23.656 30.672 0.556 1 81.06 37 SER B O 1
ATOM 3490 N N . GLN B 1 38 ? -21.531 30.375 0.08 1 83.12 38 GLN B N 1
ATOM 3491 C CA . GLN B 1 38 ? -21.234 29.891 1.424 1 83.12 38 GLN B CA 1
ATOM 3492 C C . GLN B 1 38 ? -21.344 31.016 2.451 1 83.12 38 GLN B C 1
ATOM 3494 O O . GLN B 1 38 ? -21.812 30.797 3.568 1 83.12 38 GLN B O 1
ATOM 3499 N N . ALA B 1 39 ? -20.891 32.188 2.078 1 84.38 39 ALA B N 1
ATOM 3500 C CA . ALA B 1 39 ? -21 33.344 2.947 1 84.38 39 ALA B CA 1
ATOM 3501 C C . ALA B 1 39 ? -22.453 33.688 3.236 1 84.38 39 ALA B C 1
ATOM 3503 O O . ALA B 1 39 ? -22.812 34 4.375 1 84.38 39 ALA B O 1
ATOM 3504 N N . GLU B 1 40 ? -23.219 33.562 2.248 1 82.81 40 GLU B N 1
ATOM 3505 C CA . GLU B 1 40 ? -24.656 33.844 2.391 1 82.81 40 GLU B CA 1
ATOM 3506 C C . GLU B 1 40 ? -25.312 32.812 3.307 1 82.81 40 GLU B C 1
ATOM 3508 O O . GLU B 1 40 ? -26.188 33.188 4.102 1 82.81 40 GLU B O 1
ATOM 3513 N N . ARG B 1 41 ? -24.906 31.656 3.117 1 84.56 41 ARG B N 1
ATOM 3514 C CA . ARG B 1 41 ? -25.453 30.609 3.965 1 84.56 41 ARG B CA 1
ATOM 3515 C C . ARG B 1 41 ? -25.141 30.875 5.434 1 84.56 41 ARG B C 1
ATOM 3517 O O . ARG B 1 41 ? -25.969 30.609 6.309 1 84.56 41 ARG B O 1
ATOM 3524 N N . THR B 1 42 ? -23.984 31.312 5.66 1 85.94 42 THR B N 1
ATOM 3525 C CA . THR B 1 42 ? -23.578 31.656 7.02 1 85.94 42 THR B CA 1
ATOM 3526 C C . THR B 1 42 ? -24.422 32.781 7.578 1 85.94 42 THR B C 1
ATOM 3528 O O . THR B 1 42 ? -24.844 32.75 8.734 1 85.94 42 THR B O 1
ATOM 3531 N N . LEU B 1 43 ? -24.719 33.719 6.77 1 82.94 43 LEU B N 1
ATOM 3532 C CA . LEU B 1 43 ? -25.531 34.844 7.184 1 82.94 43 LEU B CA 1
ATOM 3533 C C . LEU B 1 43 ? -26.969 34.438 7.477 1 82.94 43 LEU B C 1
ATOM 3535 O O . LEU B 1 43 ? -27.547 34.844 8.477 1 82.94 43 LEU B O 1
ATOM 3539 N N . ILE B 1 44 ? -27.406 33.594 6.66 1 82.25 44 ILE B N 1
ATOM 3540 C CA . ILE B 1 44 ? -28.781 33.125 6.785 1 82.25 44 ILE B CA 1
ATOM 3541 C C . ILE B 1 44 ? -28.922 32.25 8.031 1 82.25 44 ILE B C 1
ATOM 3543 O O . ILE B 1 44 ? -29.953 32.281 8.703 1 82.25 44 ILE B O 1
ATOM 3547 N N . SER B 1 45 ? -27.875 31.594 8.336 1 82.88 45 SER B N 1
ATOM 3548 C CA . SER B 1 45 ? -27.906 30.688 9.484 1 82.88 45 SER B CA 1
ATOM 3549 C C . SER B 1 45 ? -27.672 31.453 10.789 1 82.88 45 SER B C 1
ATOM 3551 O O . SER B 1 45 ? -27.656 30.844 11.859 1 82.88 45 SER B O 1
ATOM 3553 N N . GLY B 1 46 ? -27.547 32.812 10.68 1 81.25 46 GLY B N 1
ATOM 3554 C CA . GLY B 1 46 ? -27.469 33.656 11.867 1 81.25 46 GLY B CA 1
ATOM 3555 C C . GLY B 1 46 ? -26.031 33.906 12.328 1 81.25 46 GLY B C 1
ATOM 3556 O O . GLY B 1 46 ? -25.812 34.344 13.453 1 81.25 46 GLY B O 1
ATOM 3557 N N . ASN B 1 47 ? -25.062 33.531 11.523 1 85.06 47 ASN B N 1
ATOM 3558 C CA . ASN B 1 47 ? -23.656 33.719 11.852 1 85.06 47 ASN B CA 1
ATOM 3559 C C . ASN B 1 47 ? -23.281 33.062 13.172 1 85.06 47 ASN B C 1
ATOM 3561 O O . ASN B 1 47 ? -22.703 33.688 14.055 1 85.06 47 ASN B O 1
ATOM 3565 N N . ILE B 1 48 ? -23.734 31.859 13.297 1 92.44 48 ILE B N 1
ATOM 3566 C CA . ILE B 1 48 ? -23.547 31.141 14.547 1 92.44 48 ILE B CA 1
ATOM 3567 C C . ILE B 1 48 ? -22.656 29.906 14.312 1 92.44 48 ILE B C 1
ATOM 3569 O O . ILE B 1 48 ? -22.812 29.203 13.312 1 92.44 48 ILE B O 1
ATOM 3573 N N . ILE B 1 49 ? -21.656 29.719 15.133 1 95.88 49 ILE B N 1
ATOM 3574 C CA . ILE B 1 49 ? -20.891 28.484 15.188 1 95.88 49 ILE B CA 1
ATOM 3575 C C . ILE B 1 49 ? -21.219 27.734 16.469 1 95.88 49 ILE B C 1
ATOM 3577 O O . ILE B 1 49 ? -21.297 28.328 17.547 1 95.88 49 ILE B O 1
ATOM 3581 N N . ARG B 1 50 ? -21.484 26.438 16.312 1 96.62 50 ARG B N 1
ATOM 3582 C CA . ARG B 1 50 ? -21.812 25.594 17.469 1 96.62 50 ARG B CA 1
ATOM 3583 C C . ARG B 1 50 ? -20.75 24.516 17.672 1 96.62 50 ARG B C 1
ATOM 3585 O O . ARG B 1 50 ? -20.391 23.812 16.734 1 96.62 50 ARG B O 1
ATOM 3592 N N . VAL B 1 51 ? -20.266 24.406 18.906 1 96.38 51 VAL B N 1
ATOM 3593 C CA . VAL B 1 51 ? -19.312 23.359 19.266 1 96.38 51 VAL B CA 1
ATOM 3594 C C . VAL B 1 51 ? -19.922 22.438 20.312 1 96.38 51 VAL B C 1
ATOM 3596 O O . VAL B 1 51 ? -20.422 22.906 21.344 1 96.38 51 VAL B O 1
ATOM 3599 N N . GLU B 1 52 ? -19.906 21.188 19.984 1 96.31 52 GLU B N 1
ATOM 3600 C CA . GLU B 1 52 ? -20.438 20.172 20.891 1 96.31 52 GLU B CA 1
ATOM 3601 C C . GLU B 1 52 ? -19.328 19.391 21.562 1 96.31 52 GLU B C 1
ATOM 3603 O O . GLU B 1 52 ? -18.375 18.953 20.906 1 96.31 52 GLU B O 1
ATOM 3608 N N . ARG B 1 53 ? -19.375 19.297 22.875 1 93 53 ARG B N 1
ATOM 3609 C CA . ARG B 1 53 ? -18.469 18.453 23.656 1 93 53 ARG B CA 1
ATOM 3610 C C . ARG B 1 53 ? -19.234 17.672 24.703 1 93 53 ARG B C 1
ATOM 3612 O O . ARG B 1 53 ? -19.953 18.25 25.516 1 93 53 ARG B O 1
ATOM 3619 N N . ASP B 1 54 ? -19.109 16.344 24.656 1 90.69 54 ASP B N 1
ATOM 3620 C CA . ASP B 1 54 ? -19.766 15.461 25.609 1 90.69 54 ASP B CA 1
ATOM 3621 C C . ASP B 1 54 ? -21.266 15.703 25.656 1 90.69 54 ASP B C 1
ATOM 3623 O O . ASP B 1 54 ? -21.859 15.805 26.734 1 90.69 54 ASP B O 1
ATOM 3627 N N . GLY B 1 55 ? -21.812 16 24.531 1 90.44 55 GLY B N 1
ATOM 3628 C CA . GLY B 1 55 ? -23.266 16.156 24.422 1 90.44 55 GLY B CA 1
ATOM 3629 C C . GLY B 1 55 ? -23.734 17.578 24.672 1 90.44 55 GLY B C 1
ATOM 3630 O O . GLY B 1 55 ? -24.906 17.891 24.469 1 90.44 55 GLY B O 1
ATOM 3631 N N . VAL B 1 56 ? -22.906 18.438 25.109 1 95.06 56 VAL B N 1
ATOM 3632 C CA . VAL B 1 56 ? -23.266 19.812 25.406 1 95.06 56 VAL B CA 1
ATOM 3633 C C . VAL B 1 56 ? -22.906 20.703 24.219 1 95.06 56 VAL B C 1
ATOM 3635 O O . VAL B 1 56 ? -21.75 20.734 23.797 1 95.06 56 VAL B O 1
ATOM 3638 N N . VAL B 1 57 ? -23.812 21.438 23.734 1 96.06 57 VAL B N 1
ATOM 3639 C CA . VAL B 1 57 ? -23.609 22.312 22.578 1 96.06 57 VAL B CA 1
ATOM 3640 C C . VAL B 1 57 ? -23.5 23.766 23.047 1 96.06 57 VAL B C 1
ATOM 3642 O O . VAL B 1 57 ? -24.375 24.266 23.75 1 96.06 57 VAL B O 1
ATOM 3645 N N . VAL B 1 58 ? -22.5 24.453 22.734 1 96.25 58 VAL B N 1
ATOM 3646 C CA . VAL B 1 58 ? -22.266 25.859 23.078 1 96.25 58 VAL B CA 1
ATOM 3647 C C . VAL B 1 58 ? -22.188 26.688 21.797 1 96.25 58 VAL B C 1
ATOM 3649 O O . VAL B 1 58 ? -21.312 26.453 20.953 1 96.25 58 VAL B O 1
ATOM 3652 N N . PRO B 1 59 ? -23.031 27.641 21.641 1 95.94 59 PRO B N 1
ATOM 3653 C CA . PRO B 1 59 ? -23 28.516 20.469 1 95.94 59 PRO B CA 1
ATOM 3654 C C . PRO B 1 59 ? -22.125 29.75 20.672 1 95.94 59 PRO B C 1
ATOM 3656 O O . PRO B 1 59 ? -21.891 30.156 21.812 1 95.94 59 PRO B O 1
ATOM 3659 N N . SER B 1 60 ? -21.562 30.281 19.672 1 95.44 60 SER B N 1
ATOM 3660 C CA . SER B 1 60 ? -20.922 31.578 19.625 1 95.44 60 SER B CA 1
ATOM 3661 C C . SER B 1 60 ? -21.391 32.406 18.438 1 95.44 60 SER B C 1
ATOM 3663 O O . SER B 1 60 ? -21.672 31.844 17.375 1 95.44 60 SER B O 1
ATOM 3665 N N . THR B 1 61 ? -21.547 33.719 18.656 1 92.62 61 THR B N 1
ATOM 3666 C CA . THR B 1 61 ? -22.062 34.625 17.625 1 92.62 61 THR B CA 1
ATOM 3667 C C . THR B 1 61 ? -21.203 35.875 17.516 1 92.62 61 THR B C 1
ATOM 3669 O O . THR B 1 61 ? -20.141 35.969 18.141 1 92.62 61 THR B O 1
ATOM 3672 N N . GLY B 1 62 ? -21.625 36.719 16.594 1 90 62 GLY B N 1
ATOM 3673 C CA . GLY B 1 62 ? -20.938 38 16.469 1 90 62 GLY B CA 1
ATOM 3674 C C . GLY B 1 62 ? -19.844 37.969 15.43 1 90 62 GLY B C 1
ATOM 3675 O O . GLY B 1 62 ? -18.859 38.719 15.555 1 90 62 GLY B O 1
ATOM 3676 N N . TYR B 1 63 ? -19.953 37.125 14.477 1 92.62 63 TYR B N 1
ATOM 3677 C CA . TYR B 1 63 ? -18.969 37.062 13.398 1 92.62 63 TYR B CA 1
ATOM 3678 C C . TYR B 1 63 ? -19.344 37.969 12.25 1 92.62 63 TYR B C 1
ATOM 3680 O O . TYR B 1 63 ? -20.531 38.25 12.031 1 92.62 63 TYR B O 1
ATOM 3688 N N . LYS B 1 64 ? -18.375 38.5 11.641 1 89.88 64 LYS B N 1
ATOM 3689 C CA . LYS B 1 64 ? -18.547 39.062 10.305 1 89.88 64 LYS B CA 1
ATOM 3690 C C . LYS B 1 64 ? -18.266 38.031 9.219 1 89.88 64 LYS B C 1
ATOM 3692 O O . LYS B 1 64 ? -17.656 37 9.492 1 89.88 64 LYS B O 1
ATOM 3697 N N . VAL B 1 65 ? -18.75 38.312 8.008 1 89.75 65 VAL B N 1
ATOM 3698 C CA . VAL B 1 65 ? -18.594 37.312 6.945 1 89.75 65 VAL B CA 1
ATOM 3699 C C . VAL B 1 65 ? -17.984 38 5.715 1 89.75 65 VAL B C 1
ATOM 3701 O O . VAL B 1 65 ? -18.219 39.156 5.445 1 89.75 65 VAL B O 1
ATOM 3704 N N . ASP B 1 66 ? -17.109 37.219 5.086 1 88.12 66 ASP B N 1
ATOM 3705 C CA . ASP B 1 66 ? -16.438 37.656 3.859 1 88.12 66 ASP B CA 1
ATOM 3706 C C . ASP B 1 66 ? -16.266 36.5 2.885 1 88.12 66 ASP B C 1
ATOM 3708 O O . ASP B 1 66 ? -16.469 35.344 3.25 1 88.12 66 ASP B O 1
ATOM 3712 N N . ALA B 1 67 ? -16.094 36.781 1.542 1 83.25 67 ALA B N 1
ATOM 3713 C CA . ALA B 1 67 ? -15.82 35.75 0.53 1 83.25 67 ALA B CA 1
ATOM 3714 C C . ALA B 1 67 ? -14.758 36.219 -0.456 1 83.25 67 ALA B C 1
ATOM 3716 O O . ALA B 1 67 ? -14.516 37.438 -0.586 1 83.25 67 ALA B O 1
ATOM 3717 N N . PHE B 1 68 ? -13.891 35.25 -1.001 1 73.88 68 PHE B N 1
ATOM 3718 C CA . PHE B 1 68 ? -12.859 35.625 -1.963 1 73.88 68 PHE B CA 1
ATOM 3719 C C . PHE B 1 68 ? -13.453 36.406 -3.123 1 73.88 68 PHE B C 1
ATOM 3721 O O . PHE B 1 68 ? -12.984 37.5 -3.432 1 73.88 68 PHE B O 1
ATOM 3728 N N . GLN B 1 69 ? -13.906 35.594 -4.387 1 58.59 69 GLN B N 1
ATOM 3729 C CA . GLN B 1 69 ? -14.258 36.219 -5.652 1 58.59 69 GLN B CA 1
ATOM 3730 C C . GLN B 1 69 ? -15.641 36.844 -5.582 1 58.59 69 GLN B C 1
ATOM 3732 O O . GLN B 1 69 ? -16.531 36.344 -4.906 1 58.59 69 GLN B O 1
ATOM 3737 N N . ASP B 1 70 ? -15.57 38.156 -5.953 1 50.66 70 ASP B N 1
ATOM 3738 C CA . ASP B 1 70 ? -16.828 38.844 -6.301 1 50.66 70 ASP B CA 1
ATOM 3739 C C . ASP B 1 70 ? -17.719 37.906 -7.133 1 50.66 70 ASP B C 1
ATOM 3741 O O . ASP B 1 70 ? -17.234 37.062 -7.855 1 50.66 70 ASP B O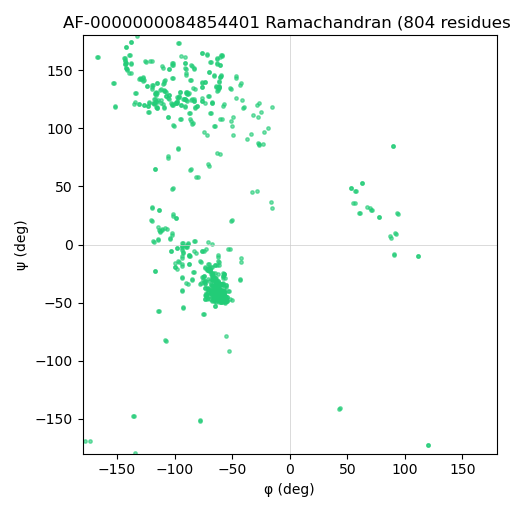 1
ATOM 3745 N N . ILE B 1 71 ? -18.875 37.594 -6.84 1 45.38 71 ILE B N 1
ATOM 3746 C CA . ILE B 1 71 ? -19.844 36.938 -7.715 1 45.38 71 ILE B CA 1
ATOM 3747 C C . ILE B 1 71 ? -19.547 37.281 -9.172 1 45.38 71 ILE B C 1
ATOM 3749 O O . ILE B 1 71 ? -19.406 38.469 -9.516 1 45.38 71 ILE B O 1
ATOM 3753 N N . PRO B 1 72 ? -19.078 36.344 -9.984 1 43.62 72 PRO B N 1
ATOM 3754 C CA . PRO B 1 72 ? -19.062 36.812 -11.375 1 43.62 72 PRO B CA 1
ATOM 3755 C C . PRO B 1 72 ? -20.328 37.594 -11.75 1 43.62 72 PRO B C 1
ATOM 3757 O O . PRO B 1 72 ? -21.406 37.312 -11.219 1 43.62 72 PRO B O 1
ATOM 3760 N N . PRO B 1 73 ? -20.078 38.656 -12.492 1 39.81 73 PRO B N 1
ATOM 3761 C CA . PRO B 1 73 ? -21.25 39.438 -12.906 1 39.81 73 PRO B CA 1
ATOM 3762 C C . PRO B 1 73 ? -22.328 38.562 -13.57 1 39.81 73 PRO B C 1
ATOM 3764 O O . PRO B 1 73 ? -23.5 38.938 -13.602 1 39.81 73 PRO B O 1
ATOM 3767 N N . ASN B 1 74 ? -21.891 37.625 -14.586 1 38.47 74 ASN B N 1
ATOM 3768 C CA . ASN B 1 74 ? -22.859 36.96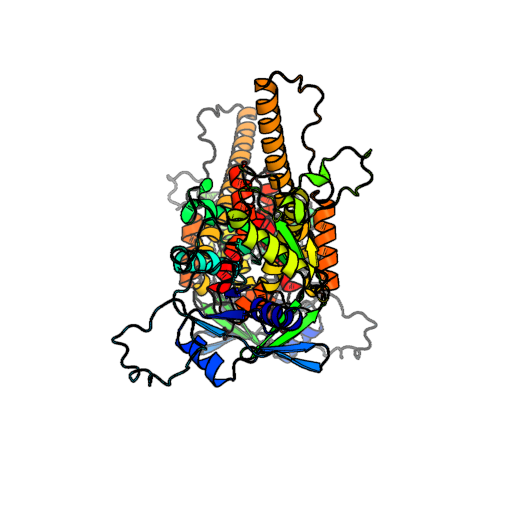9 -15.438 1 38.47 74 ASN B CA 1
ATOM 3769 C C . ASN B 1 74 ? -23.594 35.844 -14.688 1 38.47 74 ASN B C 1
ATOM 3771 O O . ASN B 1 74 ? -24.125 34.938 -15.297 1 38.47 74 ASN B O 1
ATOM 3775 N N . SER B 1 75 ? -23.312 35.562 -13.68 1 39.41 75 SER B N 1
ATOM 3776 C CA . SER B 1 75 ? -24.062 34.438 -13.125 1 39.41 75 SER B CA 1
ATOM 3777 C C . SER B 1 75 ? -25.562 34.75 -13.094 1 39.41 75 SER B C 1
ATOM 3779 O O . SER B 1 75 ? -25.969 35.844 -12.766 1 39.41 75 SER B O 1
ATOM 3781 N N . ARG B 1 76 ? -26.219 34.062 -13.984 1 42.28 76 ARG B N 1
ATOM 3782 C CA . ARG B 1 76 ? -27.688 34.094 -14.047 1 42.28 76 ARG B CA 1
ATOM 3783 C C . ARG B 1 76 ? -28.281 34.031 -12.648 1 42.28 76 ARG B C 1
ATOM 3785 O O . ARG B 1 76 ? -29.484 33.75 -12.5 1 42.28 76 ARG B O 1
ATOM 3792 N N . ALA B 1 77 ? -27.375 33.656 -11.773 1 40.25 77 ALA B N 1
ATOM 3793 C CA . ALA B 1 77 ? -28.109 33.625 -10.508 1 40.25 77 ALA B CA 1
ATOM 3794 C C . ALA B 1 77 ? -28.75 35 -10.219 1 40.25 77 ALA B C 1
ATOM 3796 O O . ALA B 1 77 ? -28.188 36.031 -10.57 1 40.25 77 ALA B O 1
ATOM 3797 N N . PRO B 1 78 ? -30.109 35.062 -10.07 1 37.44 78 PRO B N 1
ATOM 3798 C CA . PRO B 1 78 ? -30.719 36.375 -9.828 1 37.44 78 PRO B CA 1
ATOM 3799 C C . PRO B 1 78 ? -29.766 37.344 -9.102 1 37.44 78 PRO B C 1
ATOM 3801 O O . PRO B 1 78 ? -28.891 36.906 -8.352 1 37.44 78 PRO B O 1
ATOM 3804 N N . PRO B 1 79 ? -29.453 38.531 -9.797 1 35.06 79 PRO B N 1
ATOM 3805 C CA . PRO B 1 79 ? -28.766 39.531 -8.977 1 35.06 79 PRO B CA 1
ATOM 3806 C C . PRO B 1 79 ? -28.953 39.281 -7.48 1 35.06 79 PRO B C 1
ATOM 3808 O O . PRO B 1 79 ? -30.047 38.906 -7.047 1 35.06 79 PRO B O 1
ATOM 3811 N N . TYR B 1 80 ? -27.953 38.688 -6.867 1 38.84 80 TYR B N 1
ATOM 3812 C CA . TYR B 1 80 ? -27.969 38.625 -5.41 1 38.84 80 TYR B CA 1
ATOM 3813 C C . TYR B 1 80 ? -28.781 39.781 -4.84 1 38.84 80 TYR B C 1
ATOM 3815 O O . TYR B 1 80 ? -28.625 40.938 -5.277 1 38.84 80 TYR B O 1
ATOM 3823 N N . SER B 1 81 ? -30 39.625 -4.723 1 37.78 81 SER B N 1
ATOM 3824 C CA . SER B 1 81 ? -30.672 40.719 -4.02 1 37.78 81 SER B CA 1
ATOM 3825 C C . SER B 1 81 ? -29.719 41.406 -3.045 1 37.78 81 SER B C 1
ATOM 3827 O O . SER B 1 81 ? -29.078 40.75 -2.229 1 37.78 81 SER B O 1
ATOM 3829 N N . LYS B 1 82 ? -28.859 42.469 -3.383 1 41.53 82 LYS B N 1
ATOM 3830 C CA . LYS B 1 82 ? -28.297 43.438 -2.455 1 41.53 82 LYS B CA 1
ATOM 3831 C C . LYS B 1 82 ? -29.031 43.406 -1.114 1 41.53 82 LYS B C 1
ATOM 3833 O O . LYS B 1 82 ? -29.922 44.219 -0.873 1 41.53 82 LYS B O 1
ATOM 3838 N N . ARG B 1 83 ? -29.516 42.312 -0.703 1 42.94 83 ARG B N 1
ATOM 3839 C CA . ARG B 1 83 ? -29.969 42.562 0.662 1 42.94 83 ARG B CA 1
ATOM 3840 C C . ARG B 1 83 ? -28.891 43.25 1.491 1 42.94 83 ARG B C 1
ATOM 3842 O O . ARG B 1 83 ? -27.703 43 1.306 1 42.94 83 ARG B O 1
ATOM 3849 N N . ASN B 1 84 ? -29.047 44.406 1.809 1 42.06 84 ASN B N 1
ATOM 3850 C CA . ASN B 1 84 ? -28.297 45.312 2.674 1 42.06 84 ASN B CA 1
ATOM 3851 C C . ASN B 1 84 ? -27.656 44.562 3.84 1 42.06 84 ASN B C 1
ATOM 3853 O O . ASN B 1 84 ? -28.25 44.469 4.914 1 42.06 84 ASN B O 1
ATOM 3857 N N . TRP B 1 85 ? -27.062 43.438 3.494 1 47.28 85 TRP B N 1
ATOM 3858 C CA . TRP B 1 85 ? -26.484 42.75 4.652 1 47.28 85 TRP B CA 1
ATOM 3859 C C . TRP B 1 85 ? -25.625 43.719 5.477 1 47.28 85 TRP B C 1
ATOM 3861 O O . TRP B 1 85 ? -25.047 43.344 6.492 1 47.28 85 TRP B O 1
ATOM 3871 N N . GLY B 1 86 ? -25.984 45 5.219 1 48.19 86 GLY B N 1
ATOM 3872 C CA . GLY B 1 86 ? -25.406 46.031 6.035 1 48.19 86 GLY B CA 1
ATOM 3873 C C . GLY B 1 86 ? -23.922 45.844 6.289 1 48.19 86 GLY B C 1
ATOM 3874 O O . GLY B 1 86 ? -23.203 45.375 5.414 1 48.19 86 GLY B O 1
ATOM 3875 N N . ASP B 1 87 ? -23.406 46.156 7.52 1 52.75 87 ASP B N 1
ATOM 3876 C CA . ASP B 1 87 ? -22.109 46.219 8.164 1 52.75 87 ASP B CA 1
ATOM 3877 C C . ASP B 1 87 ? -21.484 44.844 8.336 1 52.75 87 ASP B C 1
ATOM 3879 O O . ASP B 1 87 ? -20.344 44.719 8.797 1 52.75 87 ASP B O 1
ATOM 3883 N N . GLN B 1 88 ? -22.156 43.844 7.906 1 53.06 88 GLN B N 1
ATOM 3884 C CA . GLN B 1 88 ? -21.672 42.531 8.242 1 53.06 88 GLN B CA 1
ATOM 3885 C C . GLN B 1 88 ? -20.766 41.969 7.145 1 53.06 88 GLN B C 1
ATOM 3887 O O . GLN B 1 88 ? -19.969 41.062 7.383 1 53.06 88 GLN B O 1
ATOM 3892 N N . MET B 1 89 ? -20.828 42.531 5.906 1 55.22 89 MET B N 1
ATOM 3893 C CA . MET B 1 89 ? -19.953 42.062 4.84 1 55.22 89 MET B CA 1
ATOM 3894 C C . MET B 1 89 ? -18.766 43 4.641 1 55.22 89 MET B C 1
ATOM 3896 O O . MET B 1 89 ? -18.938 44.219 4.531 1 55.22 89 MET B O 1
ATOM 3900 N N . SER B 1 90 ? -17.594 42.75 5.086 1 57.22 90 SER B N 1
ATOM 3901 C CA . SER B 1 90 ? -16.359 43.5 4.906 1 57.22 90 SER B CA 1
ATOM 3902 C C . SER B 1 90 ? -15.516 42.938 3.777 1 57.22 90 SER B C 1
ATOM 3904 O O . SER B 1 90 ? -14.695 42.031 4 1 57.22 90 SER B O 1
ATOM 3906 N N . PHE B 1 91 ? -15.852 43.344 2.469 1 62.53 91 PHE B N 1
ATOM 3907 C CA . PHE B 1 91 ? -15.078 42.844 1.339 1 62.53 91 PHE B CA 1
ATOM 3908 C C . PHE B 1 91 ? -13.867 43.719 1.072 1 62.53 91 PHE B C 1
ATOM 3910 O O . PHE B 1 91 ? -13.938 44.969 1.204 1 62.53 91 PHE B O 1
ATOM 3917 N N . ASN B 1 92 ? -12.758 43.125 0.954 1 66.81 92 ASN B N 1
ATOM 3918 C CA . ASN B 1 92 ? -11.555 43.719 0.375 1 66.81 92 ASN B CA 1
ATOM 3919 C C . ASN B 1 92 ? -10.867 44.656 1.357 1 66.81 92 ASN B C 1
ATOM 3921 O O . ASN B 1 92 ? -10.305 45.688 0.953 1 66.81 92 ASN B O 1
ATOM 3925 N N . THR B 1 93 ? -11.164 44.375 2.627 1 81.31 93 THR B N 1
ATOM 3926 C CA . THR B 1 93 ? -10.445 45.156 3.621 1 81.31 93 THR B CA 1
ATOM 3927 C C . THR B 1 93 ? -9.086 44.531 3.928 1 81.31 93 THR B C 1
ATOM 3929 O O . THR B 1 93 ? -8.906 43.312 3.744 1 81.31 93 THR B O 1
ATOM 3932 N N . PRO B 1 94 ? -8.156 45.406 4.359 1 91.5 94 PRO B N 1
ATOM 3933 C CA . PRO B 1 94 ? -6.848 44.844 4.73 1 91.5 94 PRO B CA 1
ATOM 3934 C C . PRO B 1 94 ? -6.938 43.812 5.855 1 91.5 94 PRO B C 1
ATOM 3936 O O . PRO B 1 94 ? -7.773 43.969 6.754 1 91.5 94 PRO B O 1
ATOM 3939 N N . ILE B 1 95 ? -6.109 42.844 5.789 1 95.31 95 ILE B N 1
ATOM 3940 C CA . ILE B 1 95 ? -6.07 41.781 6.785 1 95.31 95 ILE B CA 1
ATOM 3941 C C . ILE B 1 95 ? -4.805 41.906 7.629 1 95.31 95 ILE B C 1
ATOM 3943 O O . ILE B 1 95 ? -3.691 41.844 7.102 1 95.31 95 ILE B O 1
ATOM 3947 N N . HIS B 1 96 ? -4.965 42.125 8.906 1 95.44 96 HIS B N 1
ATOM 3948 C CA . HIS B 1 96 ? -3.816 42.25 9.797 1 95.44 96 HIS B CA 1
ATOM 3949 C C . HIS B 1 96 ? -3.449 40.938 10.438 1 95.44 96 HIS B C 1
ATOM 3951 O O . HIS B 1 96 ? -2.271 40.656 10.664 1 95.44 96 HIS B O 1
ATOM 3957 N N . SER B 1 97 ? -4.434 40.156 10.82 1 97.62 97 SER B N 1
ATOM 3958 C CA . SER B 1 97 ? -4.246 38.844 11.406 1 97.62 97 SER B CA 1
ATOM 3959 C C . SER B 1 97 ? -5.125 37.812 10.719 1 97.62 97 SER B C 1
ATOM 3961 O O . SER B 1 97 ? -6.352 37.906 10.75 1 97.62 97 SER B O 1
ATOM 3963 N N . LEU B 1 98 ? -4.469 36.781 10.156 1 97.56 98 LEU B N 1
ATOM 3964 C CA . LEU B 1 98 ? -5.176 35.781 9.383 1 97.56 98 LEU B CA 1
ATOM 3965 C C . LEU B 1 98 ? -4.855 34.375 9.906 1 97.56 98 LEU B C 1
ATOM 3967 O O . LEU B 1 98 ? -3.688 34 9.953 1 97.56 98 LEU B O 1
ATOM 3971 N N . PHE B 1 99 ? -5.887 33.656 10.344 1 98.12 99 PHE B N 1
ATOM 3972 C CA . PHE B 1 99 ? -5.77 32.25 10.688 1 98.12 99 PHE B CA 1
ATOM 3973 C C . PHE B 1 99 ? -6.16 31.375 9.5 1 98.12 99 PHE B C 1
ATOM 3975 O O . PHE B 1 99 ? -7.293 31.438 9.023 1 98.12 99 PHE B O 1
ATOM 3982 N N . VAL B 1 100 ? -5.199 30.562 9.055 1 97.19 100 VAL B N 1
ATOM 3983 C CA . VAL B 1 100 ? -5.43 29.688 7.906 1 97.19 100 VAL B CA 1
ATOM 3984 C C . VAL B 1 100 ? -5.605 28.25 8.375 1 97.19 100 VAL B C 1
ATOM 3986 O O . VAL B 1 100 ? -4.641 27.609 8.797 1 97.19 100 VAL B O 1
ATOM 3989 N N . THR B 1 101 ? -6.824 27.781 8.258 1 95.44 101 THR B N 1
ATOM 3990 C CA . THR B 1 101 ? -7.129 26.438 8.734 1 95.44 101 THR B CA 1
ATOM 3991 C C . THR B 1 101 ? -7.633 25.562 7.594 1 95.44 101 THR B C 1
ATOM 3993 O O . THR B 1 101 ? -8.297 24.547 7.824 1 95.44 101 THR B O 1
ATOM 3996 N N . THR B 1 102 ? -7.367 25.906 6.371 1 90.12 102 THR B N 1
ATOM 3997 C CA . THR B 1 102 ? -7.707 25.078 5.219 1 90.12 102 THR B CA 1
ATOM 3998 C C . THR B 1 102 ? -6.805 23.859 5.145 1 90.12 102 THR B C 1
ATOM 4000 O O . THR B 1 102 ? -5.773 23.797 5.812 1 90.12 102 THR B O 1
ATOM 4003 N N . LYS B 1 103 ? -7.25 22.969 4.387 1 89.12 103 LYS B N 1
ATOM 4004 C CA . LYS B 1 103 ? -6.328 21.891 4.035 1 89.12 103 LYS B CA 1
ATOM 4005 C C . LYS B 1 103 ? -5.137 22.422 3.246 1 89.12 103 LYS B C 1
ATOM 4007 O O . LYS B 1 103 ? -5.223 23.484 2.625 1 89.12 103 LYS B O 1
ATOM 4012 N N . ALA B 1 104 ? -4.09 21.641 3.242 1 87.44 104 ALA B N 1
ATOM 4013 C CA . ALA B 1 104 ? -2.814 22.094 2.686 1 87.44 104 ALA B CA 1
ATOM 4014 C C . ALA B 1 104 ? -2.957 22.469 1.214 1 87.44 104 ALA B C 1
ATOM 4016 O O . ALA B 1 104 ? -2.441 23.5 0.777 1 87.44 104 ALA B O 1
ATOM 4017 N N . HIS B 1 105 ? -3.705 21.672 0.478 1 84.88 105 HIS B N 1
ATOM 4018 C CA . HIS B 1 105 ? -3.791 21.891 -0.961 1 84.88 105 HIS B CA 1
ATOM 4019 C C . HIS B 1 105 ? -4.586 23.156 -1.276 1 84.88 105 HIS B C 1
ATOM 4021 O O . HIS B 1 105 ? -4.434 23.734 -2.354 1 84.88 105 HIS B O 1
ATOM 4027 N N . HIS B 1 106 ? -5.332 23.641 -0.337 1 88.81 106 HIS B N 1
ATOM 4028 C CA . HIS B 1 106 ? -6.129 24.844 -0.543 1 88.81 106 HIS B CA 1
ATOM 4029 C C . HIS B 1 106 ? -5.441 26.078 0.045 1 88.81 106 HIS B C 1
ATOM 4031 O O . HIS B 1 106 ? -5.781 27.203 -0.296 1 88.81 106 HIS B O 1
ATOM 4037 N N . ALA B 1 107 ? -4.539 25.844 0.918 1 91.25 107 ALA B N 1
ATOM 4038 C CA . ALA B 1 107 ? -3.896 26.953 1.625 1 91.25 107 ALA B CA 1
ATOM 4039 C C . ALA B 1 107 ? -3.166 27.875 0.653 1 91.25 107 ALA B C 1
ATOM 4041 O O . ALA B 1 107 ? -3.264 29.094 0.757 1 91.25 107 ALA B O 1
ATOM 4042 N N . LEU B 1 108 ? -2.479 27.312 -0.288 1 89.94 108 LEU B N 1
ATOM 4043 C CA . LEU B 1 108 ? -1.712 28.109 -1.245 1 89.94 108 LEU B CA 1
ATOM 4044 C C . LEU B 1 108 ? -2.633 28.984 -2.094 1 89.94 108 LEU B C 1
ATOM 4046 O O . LEU B 1 108 ? -2.375 30.172 -2.271 1 89.94 108 LEU B O 1
ATOM 4050 N N . THR B 1 109 ? -3.67 28.375 -2.572 1 89.81 109 THR B N 1
ATOM 4051 C CA . THR B 1 109 ? -4.613 29.094 -3.412 1 89.81 109 THR B CA 1
ATOM 4052 C C . THR B 1 109 ? -5.309 30.203 -2.615 1 89.81 109 THR B C 1
ATOM 4054 O O . THR B 1 109 ? -5.457 31.328 -3.1 1 89.81 109 THR B O 1
ATOM 4057 N N . ALA B 1 110 ? -5.699 29.875 -1.444 1 91.44 110 ALA B N 1
ATOM 4058 C CA . ALA B 1 110 ? -6.371 30.844 -0.585 1 91.44 110 ALA B CA 1
ATOM 4059 C C . ALA B 1 110 ? -5.465 32.062 -0.308 1 91.44 110 ALA B C 1
ATOM 4061 O O . ALA B 1 110 ? -5.91 33.188 -0.377 1 91.44 110 ALA B O 1
ATOM 4062 N N . LEU B 1 111 ? -4.227 31.797 -0.021 1 93.31 111 LEU B N 1
ATOM 4063 C CA . LEU B 1 111 ? -3.309 32.875 0.34 1 93.31 111 LEU B CA 1
ATOM 4064 C C . LEU B 1 111 ? -2.902 33.656 -0.89 1 93.31 111 LEU B C 1
ATOM 4066 O O . LEU B 1 111 ? -2.66 34.875 -0.796 1 93.31 111 LEU B O 1
ATOM 4070 N N . ARG B 1 112 ? -2.863 32.969 -2.025 1 91.5 112 ARG B N 1
ATOM 4071 C CA . ARG B 1 112 ? -2.648 33.719 -3.266 1 91.5 112 ARG B CA 1
ATOM 4072 C C . ARG B 1 112 ? -3.785 34.719 -3.521 1 91.5 112 ARG B C 1
ATOM 4074 O O . ARG B 1 112 ? -3.547 35.844 -3.916 1 91.5 112 ARG B O 1
ATOM 4081 N N . ASP B 1 113 ? -4.953 34.25 -3.309 1 89 113 ASP B N 1
ATOM 4082 C CA . ASP B 1 113 ? -6.133 35.062 -3.543 1 89 113 ASP B CA 1
ATOM 4083 C C . ASP B 1 113 ? -6.211 36.219 -2.541 1 89 113 ASP B C 1
ATOM 4085 O O . ASP B 1 113 ? -6.695 37.312 -2.869 1 89 113 ASP B O 1
ATOM 4089 N N . LEU B 1 114 ? -5.715 36.031 -1.388 1 92 114 LEU B N 1
ATOM 4090 C CA . LEU B 1 114 ? -5.801 37.031 -0.332 1 92 114 LEU B CA 1
ATOM 4091 C C . LEU B 1 114 ? -4.566 37.938 -0.33 1 92 114 LEU B C 1
ATOM 4093 O O . LEU B 1 114 ? -4.523 38.938 0.391 1 92 114 LEU B O 1
ATOM 4097 N N . ALA B 1 115 ? -3.611 37.625 -1.105 1 92.5 115 ALA B N 1
ATOM 4098 C CA . ALA B 1 115 ? -2.311 38.281 -1.103 1 92.5 115 ALA B CA 1
ATOM 4099 C C . ALA B 1 115 ? -2.465 39.781 -1.25 1 92.5 115 ALA B C 1
ATOM 4101 O O . ALA B 1 115 ? -1.776 40.562 -0.577 1 92.5 115 ALA B O 1
ATOM 4102 N N . PRO B 1 116 ? -3.434 40.281 -2.131 1 90.75 116 PRO B N 1
ATOM 4103 C CA . PRO B 1 116 ? -3.574 41.75 -2.305 1 90.75 116 PRO B CA 1
ATOM 4104 C C . PRO B 1 116 ? -4.035 42.438 -1.031 1 90.75 116 PRO B C 1
ATOM 4106 O O . PRO B 1 116 ? -3.867 43.656 -0.898 1 90.75 116 PRO B O 1
ATOM 4109 N N . ARG B 1 117 ? -4.578 41.688 -0.114 1 93.5 117 ARG B N 1
ATOM 4110 C CA . ARG B 1 117 ? -5.105 42.25 1.118 1 93.5 117 ARG B CA 1
ATOM 4111 C C . ARG B 1 117 ? -4.094 42.125 2.254 1 93.5 117 ARG B C 1
ATOM 4113 O O . ARG B 1 117 ? -4.34 42.594 3.365 1 93.5 117 ARG B O 1
ATOM 4120 N N . LEU B 1 118 ? -2.984 41.5 1.963 1 95.12 118 LEU B N 1
ATOM 4121 C CA . LEU B 1 118 ? -1.948 41.281 2.963 1 95.12 118 LEU B CA 1
ATOM 4122 C C . LEU B 1 118 ? -0.765 42.219 2.752 1 95.12 118 LEU B C 1
ATOM 4124 O O . LEU B 1 118 ? -0.522 42.688 1.635 1 95.12 118 LEU B O 1
ATOM 4128 N N . SER B 1 119 ? -0.063 42.562 3.822 1 94.88 119 SER B N 1
ATOM 4129 C CA . SER B 1 119 ? 1.1 43.438 3.801 1 94.88 119 SER B CA 1
ATOM 4130 C C . SER B 1 119 ? 2.211 42.906 4.699 1 94.88 119 SER B C 1
ATOM 4132 O O . SER B 1 119 ? 2.021 41.938 5.418 1 94.88 119 SER B O 1
ATOM 4134 N N . PRO B 1 120 ? 3.357 43.531 4.695 1 94.69 120 PRO B N 1
ATOM 4135 C CA . PRO B 1 120 ? 4.445 43.125 5.59 1 94.69 120 PRO B CA 1
ATOM 4136 C C . PRO B 1 120 ? 4.082 43.281 7.066 1 94.69 120 PRO B C 1
ATOM 4138 O O . PRO B 1 120 ? 4.77 42.75 7.934 1 94.69 120 PRO B O 1
ATOM 4141 N N . GLU B 1 121 ? 3.014 44 7.309 1 96.06 121 GLU B N 1
ATOM 4142 C CA . GLU B 1 121 ? 2.568 44.219 8.68 1 96.06 121 GLU B CA 1
ATOM 4143 C C . GLU B 1 121 ? 1.528 43.188 9.094 1 96.06 121 GLU B C 1
ATOM 4145 O O . GLU B 1 121 ? 1.124 43.125 10.258 1 96.06 121 GLU B O 1
ATOM 4150 N N . SER B 1 122 ? 1.147 42.312 8.141 1 97.44 122 SER B N 1
ATOM 4151 C CA . SER B 1 122 ? 0.148 41.281 8.414 1 97.44 122 SER B CA 1
ATOM 4152 C C . SER B 1 122 ? 0.779 40.062 9.078 1 97.44 122 SER B C 1
ATOM 4154 O O . SER B 1 122 ? 1.978 39.812 8.93 1 97.44 122 SER B O 1
ATOM 4156 N N . THR B 1 123 ? 0.015 39.375 9.875 1 98.12 123 THR B N 1
ATOM 4157 C CA . THR B 1 123 ? 0.418 38.125 10.492 1 98.12 123 THR B CA 1
ATOM 4158 C C . THR B 1 123 ? -0.468 36.969 10.008 1 98.12 123 THR B C 1
ATOM 4160 O O . THR B 1 123 ? -1.695 37.062 10.031 1 98.12 123 THR B O 1
ATOM 4163 N N . ILE B 1 124 ? 0.169 35.875 9.539 1 98 124 ILE B N 1
ATOM 4164 C CA . ILE B 1 124 ? -0.531 34.688 9.07 1 98 124 ILE B CA 1
ATOM 4165 C C . ILE B 1 124 ? -0.208 33.5 9.977 1 98 124 ILE B C 1
ATOM 4167 O O . ILE B 1 124 ? 0.963 33.188 10.211 1 98 124 ILE B O 1
ATOM 4171 N N . VAL B 1 125 ? -1.239 32.906 10.539 1 98.31 125 VAL B N 1
ATOM 4172 C CA . VAL B 1 125 ? -1.08 31.703 11.344 1 98.31 125 VAL B CA 1
ATOM 4173 C C . VAL B 1 125 ? -1.467 30.469 10.516 1 98.31 125 VAL B C 1
ATOM 4175 O O . VAL B 1 125 ? -2.615 30.344 10.086 1 98.31 125 VAL B O 1
ATOM 4178 N N . LEU B 1 126 ? -0.531 29.531 10.328 1 97.19 126 LEU B N 1
ATOM 4179 C CA . LEU B 1 126 ? -0.76 28.328 9.539 1 97.19 126 LEU B CA 1
ATOM 4180 C C . LEU B 1 126 ? -1.078 27.141 10.438 1 97.19 126 LEU B C 1
ATOM 4182 O O . LEU B 1 126 ? -0.26 26.75 11.273 1 97.19 126 LEU B O 1
ATOM 4186 N N . PHE B 1 127 ? -2.266 26.5 10.242 1 94.88 127 PHE B N 1
ATOM 4187 C CA . PHE B 1 127 ? -2.719 25.391 11.055 1 94.88 127 PHE B CA 1
ATOM 4188 C C . PHE B 1 127 ? -2.721 24.094 10.242 1 94.88 127 PHE B C 1
ATOM 4190 O O . PHE B 1 127 ? -3.285 23.078 10.672 1 94.88 127 PHE B O 1
ATOM 4197 N N . GLN B 1 128 ? -2.143 24.016 9.117 1 85.88 128 GLN B N 1
ATOM 4198 C CA . GLN B 1 128 ? -2.262 22.859 8.234 1 85.88 128 GLN B CA 1
ATOM 4199 C C . GLN B 1 128 ? -1.542 21.641 8.805 1 85.88 128 GLN B C 1
ATOM 4201 O O . GLN B 1 128 ? -0.598 21.781 9.586 1 85.88 128 GLN B O 1
ATOM 4206 N N . ASN B 1 129 ? -2.289 20.484 8.352 1 80.69 129 ASN B N 1
ATOM 4207 C CA . ASN B 1 129 ? -1.623 19.203 8.625 1 80.69 129 ASN B CA 1
ATOM 4208 C C . ASN B 1 129 ? -0.556 18.906 7.574 1 80.69 129 ASN B C 1
ATOM 4210 O O . ASN B 1 129 ? -0.676 19.312 6.422 1 80.69 129 ASN B O 1
ATOM 4214 N N . GLY B 1 130 ? 0.646 18.781 7.973 1 85.19 130 GLY B N 1
ATOM 4215 C CA . GLY B 1 130 ? 1.758 18.562 7.062 1 85.19 130 GLY B CA 1
ATOM 4216 C C . GLY B 1 130 ? 2.811 19.656 7.137 1 85.19 130 GLY B C 1
ATOM 4217 O O . GLY B 1 130 ? 2.738 20.531 7.992 1 85.19 130 GLY B O 1
ATOM 4218 N N . MET B 1 131 ? 3.695 19.484 6.188 1 91.88 131 MET B N 1
ATOM 4219 C CA . MET B 1 131 ? 4.793 20.453 6.18 1 91.88 131 MET B CA 1
ATOM 4220 C C . MET B 1 131 ? 5.113 20.891 4.754 1 91.88 131 MET B C 1
ATOM 4222 O O . MET B 1 131 ? 4.684 20.266 3.791 1 91.88 131 MET B O 1
ATOM 4226 N N . GLY B 1 132 ? 5.688 22.078 4.633 1 92.62 132 GLY B N 1
ATOM 4227 C CA . GLY B 1 132 ? 6.121 22.578 3.34 1 92.62 132 GLY B CA 1
ATOM 4228 C C . GLY B 1 132 ? 5.305 23.766 2.85 1 92.62 132 GLY B C 1
ATOM 4229 O O . GLY B 1 132 ? 5.66 24.406 1.856 1 92.62 132 GLY B O 1
ATOM 4230 N N . ILE B 1 133 ? 4.25 24.047 3.512 1 92.62 133 ILE B N 1
ATOM 4231 C CA . ILE B 1 133 ? 3.352 25.109 3.07 1 92.62 133 ILE B CA 1
ATOM 4232 C C . ILE B 1 133 ? 4.062 26.453 3.16 1 92.62 133 ILE B C 1
ATOM 4234 O O . ILE B 1 133 ? 3.996 27.266 2.23 1 92.62 133 ILE B O 1
ATOM 4238 N N . TYR B 1 134 ? 4.691 26.688 4.309 1 93.69 134 TYR B N 1
ATOM 4239 C CA . TYR B 1 134 ? 5.41 27.953 4.465 1 93.69 134 TYR B CA 1
ATOM 4240 C C . TYR B 1 134 ? 6.449 28.125 3.365 1 93.69 134 TYR B C 1
ATOM 4242 O O . TYR B 1 134 ? 6.582 29.203 2.793 1 93.69 134 TYR B O 1
ATOM 4250 N N . GLU B 1 135 ? 7.172 27.031 3.104 1 91.94 135 GLU B N 1
ATOM 4251 C CA . GLU B 1 135 ? 8.203 27.078 2.07 1 91.94 135 GLU B CA 1
ATOM 4252 C C . GLU B 1 135 ? 7.602 27.391 0.704 1 91.94 135 GLU B C 1
ATOM 4254 O O . GLU B 1 135 ? 8.148 28.203 -0.05 1 91.94 135 GLU B O 1
ATOM 4259 N N . GLU B 1 136 ? 6.531 26.781 0.449 1 92.75 136 GLU B N 1
ATOM 4260 C CA . GLU B 1 136 ? 5.859 27.031 -0.823 1 92.75 136 GLU B CA 1
ATOM 4261 C C . GLU B 1 136 ? 5.375 28.469 -0.915 1 92.75 136 GLU B C 1
ATOM 4263 O O . GLU B 1 136 ? 5.492 29.109 -1.965 1 92.75 136 GLU B O 1
ATOM 4268 N N . LEU B 1 137 ? 4.848 28.969 0.145 1 93.5 137 LEU B N 1
ATOM 4269 C CA . LEU B 1 137 ? 4.355 30.344 0.19 1 93.5 137 LEU B CA 1
ATOM 4270 C C . LEU B 1 137 ? 5.496 31.344 0.025 1 93.5 137 LEU B C 1
ATOM 4272 O O . LEU B 1 137 ? 5.363 32.344 -0.699 1 93.5 137 LEU B O 1
ATOM 4276 N N . SER B 1 138 ? 6.59 31.094 0.693 1 93.12 138 SER B N 1
ATOM 4277 C CA . SER B 1 138 ? 7.754 31.969 0.636 1 93.12 138 SER B CA 1
ATOM 4278 C C . SER B 1 138 ? 8.367 31.984 -0.759 1 93.12 138 SER B C 1
ATOM 4280 O O . SER B 1 138 ? 8.93 33 -1.188 1 93.12 138 SER B O 1
ATOM 4282 N N . THR B 1 139 ? 8.195 30.891 -1.478 1 92.75 139 THR B N 1
ATOM 4283 C CA . THR B 1 139 ? 8.82 30.75 -2.789 1 92.75 139 THR B CA 1
ATOM 4284 C C . THR B 1 139 ? 7.902 31.281 -3.887 1 92.75 139 THR B C 1
ATOM 4286 O O . THR B 1 139 ? 8.367 31.875 -4.855 1 92.75 139 THR B O 1
ATOM 4289 N N . HIS B 1 140 ? 6.613 31.125 -3.688 1 91.88 140 HIS B N 1
ATOM 4290 C CA . HIS B 1 140 ? 5.754 31.328 -4.848 1 91.88 140 HIS B CA 1
ATOM 4291 C C . HIS B 1 140 ? 4.812 32.5 -4.641 1 91.88 140 HIS B C 1
ATOM 4293 O O . HIS B 1 140 ? 4.262 33.031 -5.605 1 91.88 140 HIS B O 1
ATOM 4299 N N . VAL B 1 141 ? 4.555 32.844 -3.418 1 92.19 141 VAL B N 1
ATOM 4300 C CA . VAL B 1 141 ? 3.557 33.875 -3.162 1 92.19 141 VAL B CA 1
ATOM 4301 C C . VAL B 1 141 ? 4.23 35.094 -2.555 1 92.19 141 VAL B C 1
ATOM 4303 O O . VAL B 1 141 ? 4.09 36.219 -3.072 1 92.19 141 VAL B O 1
ATOM 4306 N N . PHE B 1 142 ? 4.902 34.875 -1.45 1 93.81 142 PHE B N 1
ATOM 4307 C CA . PHE B 1 142 ? 5.598 35.938 -0.764 1 93.81 142 PHE B CA 1
ATOM 4308 C C . PHE B 1 142 ? 7.105 35.844 -0.966 1 93.81 142 PHE B C 1
ATOM 4310 O O . PHE B 1 142 ? 7.848 35.594 -0.011 1 93.81 142 PHE B O 1
ATOM 4317 N N . ARG B 1 143 ? 7.637 36.188 -2.107 1 90.94 143 ARG B N 1
ATOM 4318 C CA . ARG B 1 143 ? 8.992 35.906 -2.566 1 90.94 143 ARG B CA 1
ATOM 4319 C C . ARG B 1 143 ? 10.008 36.844 -1.91 1 90.94 143 ARG B C 1
ATOM 4321 O O . ARG B 1 143 ? 11.141 36.438 -1.642 1 90.94 143 ARG B O 1
ATOM 4328 N N . ASN B 1 144 ? 9.586 38 -1.668 1 91.06 144 ASN B N 1
ATOM 4329 C CA . ASN B 1 144 ? 10.484 38.969 -1.046 1 91.06 144 ASN B CA 1
ATOM 4330 C C . ASN B 1 144 ? 10.445 38.875 0.477 1 91.06 144 ASN B C 1
ATOM 4332 O O . ASN B 1 144 ? 9.477 39.312 1.108 1 91.06 144 ASN B O 1
ATOM 4336 N N . ALA B 1 145 ? 11.484 38.469 1.099 1 88.06 145 ALA B N 1
ATOM 4337 C CA . ALA B 1 145 ? 11.555 38.219 2.533 1 88.06 145 ALA B CA 1
ATOM 4338 C C . ALA B 1 145 ? 11.281 39.469 3.342 1 88.06 145 ALA B C 1
ATOM 4340 O O . ALA B 1 145 ? 10.688 39.406 4.422 1 88.06 145 ALA B O 1
ATOM 4341 N N . GLU B 1 146 ? 11.672 40.562 2.832 1 86.06 146 GLU B N 1
ATOM 4342 C CA . GLU B 1 146 ? 11.523 41.844 3.553 1 86.06 146 GLU B CA 1
ATOM 4343 C C . GLU B 1 146 ? 10.078 42.312 3.521 1 86.06 146 GLU B C 1
ATOM 4345 O O . GLU B 1 146 ? 9.641 43.062 4.406 1 86.06 146 GLU B O 1
ATOM 4350 N N . GLN B 1 147 ? 9.391 41.938 2.514 1 89.44 147 GLN B N 1
ATOM 4351 C CA . GLN B 1 147 ? 8.016 42.406 2.346 1 89.44 147 GLN B CA 1
ATOM 4352 C C . GLN B 1 147 ? 7.02 41.312 2.699 1 89.44 147 GLN B C 1
ATOM 4354 O O . GLN B 1 147 ? 5.812 41.469 2.521 1 89.44 147 GLN B O 1
ATOM 4359 N N . ARG B 1 148 ? 7.535 40.188 3.189 1 94 148 ARG B N 1
ATOM 4360 C CA . ARG B 1 148 ? 6.707 39.031 3.529 1 94 148 ARG B CA 1
ATOM 4361 C C . ARG B 1 148 ? 5.969 39.281 4.844 1 94 148 ARG B C 1
ATOM 4363 O O . ARG B 1 148 ? 6.523 39.844 5.789 1 94 148 ARG B O 1
ATOM 4370 N N . PRO B 1 149 ? 4.723 38.875 4.883 1 96.81 149 PRO B N 1
ATOM 4371 C CA . PRO B 1 149 ? 4.035 38.906 6.176 1 96.81 149 PRO B CA 1
ATOM 4372 C C . PRO B 1 149 ? 4.727 38.062 7.246 1 96.81 149 PRO B C 1
ATOM 4374 O O . PRO B 1 149 ? 5.621 37.281 6.934 1 96.81 149 PRO B O 1
ATOM 4377 N N . HIS B 1 150 ? 4.367 38.344 8.492 1 96.69 150 HIS B N 1
ATOM 4378 C CA . HIS B 1 150 ? 4.828 37.469 9.57 1 96.69 150 HIS B CA 1
ATOM 4379 C C . HIS B 1 150 ? 4.094 36.156 9.57 1 96.69 150 HIS B C 1
ATOM 4381 O O . HIS B 1 150 ? 2.9 36.094 9.258 1 96.69 150 HIS B O 1
ATOM 4387 N N . PHE B 1 151 ? 4.824 35.062 9.82 1 97.25 151 PHE B N 1
ATOM 4388 C CA . PHE B 1 151 ? 4.199 33.75 9.828 1 97.25 151 PHE B CA 1
ATOM 4389 C C . PHE B 1 151 ? 4.348 33.094 11.195 1 97.25 151 PHE B C 1
ATOM 4391 O O . PHE B 1 151 ? 5.406 33.188 11.828 1 97.25 151 PHE B O 1
ATOM 4398 N N . ILE B 1 152 ? 3.291 32.562 11.664 1 97.94 152 ILE B N 1
ATOM 4399 C CA . ILE B 1 152 ? 3.262 31.672 12.828 1 97.94 152 ILE B CA 1
ATOM 4400 C C . ILE B 1 152 ? 2.887 30.25 12.383 1 97.94 152 ILE B C 1
ATOM 4402 O O . ILE B 1 152 ? 1.917 30.062 11.648 1 97.94 152 ILE B O 1
ATOM 4406 N N . LEU B 1 153 ? 3.744 29.297 12.719 1 97.31 153 LEU B N 1
ATOM 4407 C CA . LEU B 1 153 ? 3.408 27.891 12.508 1 97.31 153 LEU B CA 1
ATOM 4408 C C . LEU B 1 153 ? 2.689 27.312 13.719 1 97.31 153 LEU B C 1
ATOM 4410 O O . LEU B 1 153 ? 3.133 27.5 14.852 1 97.31 153 LEU B O 1
ATOM 4414 N N . ALA B 1 154 ? 1.599 26.656 13.484 1 97.44 154 ALA B N 1
ATOM 4415 C CA . ALA B 1 154 ? 0.843 26.078 14.594 1 97.44 154 ALA B CA 1
ATOM 4416 C C . ALA B 1 154 ? 0.575 24.594 14.367 1 97.44 154 ALA B C 1
ATOM 4418 O O . ALA B 1 154 ? 0.39 24.156 13.227 1 97.44 154 ALA B O 1
ATOM 4419 N N . SER B 1 155 ? 0.598 23.812 15.406 1 96.62 155 SER B N 1
ATOM 4420 C CA . SER B 1 155 ? 0.233 22.406 15.43 1 96.62 155 SER B CA 1
ATOM 4421 C C . SER B 1 155 ? -0.963 22.156 16.344 1 96.62 155 SER B C 1
ATOM 4423 O O . SER B 1 155 ? -0.937 22.516 17.531 1 96.62 155 SER B O 1
ATOM 4425 N N . ASN B 1 156 ? -1.97 21.625 15.797 1 95.31 156 ASN B N 1
ATOM 4426 C CA . ASN B 1 156 ? -3.18 21.312 16.547 1 95.31 156 ASN B CA 1
ATOM 4427 C C . ASN B 1 156 ? -3.355 19.812 16.734 1 95.31 156 ASN B C 1
ATOM 4429 O O . ASN B 1 156 ? -3.18 19.047 15.781 1 95.31 156 ASN B O 1
ATOM 4433 N N . THR B 1 157 ? -3.66 19.312 17.969 1 92.88 157 THR B N 1
ATOM 4434 C CA . THR B 1 157 ? -3.891 17.891 18.203 1 92.88 157 THR B CA 1
ATOM 4435 C C . THR B 1 157 ? -5.312 17.656 18.703 1 92.88 157 THR B C 1
ATOM 4437 O O . THR B 1 157 ? -5.672 16.531 19.047 1 92.88 157 THR B O 1
ATOM 4440 N N . HIS B 1 158 ? -6.066 18.766 18.781 1 92.19 158 HIS B N 1
ATOM 4441 C CA . HIS B 1 158 ? -7.473 18.562 19.125 1 92.19 158 HIS B CA 1
ATOM 4442 C C . HIS B 1 158 ? -8.188 17.766 18.031 1 92.19 158 HIS B C 1
ATOM 4444 O O . HIS B 1 158 ? -7.988 18.016 16.844 1 92.19 158 HIS B O 1
ATOM 4450 N N . GLY B 1 159 ? -8.984 16.812 18.484 1 89.31 159 GLY B N 1
ATOM 4451 C CA . GLY B 1 159 ? -9.836 16.062 17.562 1 89.31 159 GLY B CA 1
ATOM 4452 C C . GLY B 1 159 ? -11.203 16.688 17.391 1 89.31 159 GLY B C 1
ATOM 4453 O O . GLY B 1 159 ? -11.883 17 18.359 1 89.31 159 GLY B O 1
ATOM 4454 N N . THR B 1 160 ? -11.57 16.953 16.141 1 91.38 160 THR B N 1
ATOM 4455 C CA . THR B 1 160 ? -12.875 17.531 15.836 1 91.38 160 THR B CA 1
ATOM 4456 C C . THR B 1 160 ? -13.438 16.938 14.547 1 91.38 160 THR B C 1
ATOM 4458 O O . THR B 1 160 ? -12.688 16.422 13.711 1 91.38 160 THR B O 1
ATOM 4461 N N . TYR B 1 161 ? -14.742 16.906 14.461 1 89.25 161 TYR B N 1
ATOM 4462 C CA . TYR B 1 161 ? -15.383 16.609 13.188 1 89.25 161 TYR B CA 1
ATOM 4463 C C . TYR B 1 161 ? -16.641 17.453 13.008 1 89.25 161 TYR B C 1
ATOM 4465 O O . TYR B 1 161 ? -17.219 17.938 13.984 1 89.25 161 TYR B O 1
ATOM 4473 N N . THR B 1 162 ? -17 17.641 11.758 1 90.06 162 THR B N 1
ATOM 4474 C CA . THR B 1 162 ? -18.172 18.438 11.445 1 90.06 162 THR B CA 1
ATOM 4475 C C . THR B 1 162 ? -19.422 17.578 11.414 1 90.06 162 THR B C 1
ATOM 4477 O O . THR B 1 162 ? -19.453 16.531 10.773 1 90.06 162 THR B O 1
ATOM 4480 N N . LYS B 1 163 ? -20.422 17.859 12.023 1 87.69 163 LYS B N 1
ATOM 4481 C CA . LYS B 1 163 ? -21.734 17.203 12.016 1 87.69 163 LYS B CA 1
ATOM 4482 C C . LYS B 1 163 ? -22.703 17.922 11.086 1 87.69 163 LYS B C 1
ATOM 4484 O O . LYS B 1 163 ? -23.688 17.328 10.633 1 87.69 163 LYS B O 1
ATOM 4489 N N . GLY B 1 164 ? -22.469 19.156 10.758 1 84.38 164 GLY B N 1
ATOM 4490 C CA . GLY B 1 164 ? -23.281 20.016 9.922 1 84.38 164 GLY B CA 1
ATOM 4491 C C . GLY B 1 164 ? -22.625 21.344 9.617 1 84.38 164 GLY B C 1
ATOM 4492 O O . GLY B 1 164 ? -21.469 21.562 9.953 1 84.38 164 GLY B O 1
ATOM 4493 N N . PHE B 1 165 ? -23.438 22.188 9.07 1 86.38 165 PHE B N 1
ATOM 4494 C CA . PHE B 1 165 ? -22.906 23.5 8.719 1 86.38 165 PHE B CA 1
ATOM 4495 C C . PHE B 1 165 ? -22.578 24.312 9.969 1 86.38 165 PHE B C 1
ATOM 4497 O O . PHE B 1 165 ? -23.469 24.672 10.734 1 86.38 165 PHE B O 1
ATOM 4504 N N . HIS B 1 166 ? -21.297 24.578 10.211 1 90.69 166 HIS B N 1
ATOM 4505 C CA . HIS B 1 166 ? -20.766 25.328 11.352 1 90.69 166 HIS B CA 1
ATOM 4506 C C . HIS B 1 166 ? -21.109 24.625 12.664 1 90.69 166 HIS B C 1
ATOM 4508 O O . HIS B 1 166 ? -21.406 25.297 13.664 1 90.69 166 HIS B O 1
ATOM 4514 N N . GLN B 1 167 ? -21.281 23.375 12.633 1 93.31 167 GLN B N 1
ATOM 4515 C CA . GLN B 1 167 ? -21.453 22.531 13.812 1 93.31 167 GLN B CA 1
ATOM 4516 C C . GLN B 1 167 ? -20.297 21.547 13.945 1 93.31 167 GLN B C 1
ATOM 4518 O O . GLN B 1 167 ? -20.109 20.688 13.086 1 93.31 167 GLN B O 1
ATOM 4523 N N . VAL B 1 168 ? -19.609 21.719 15.039 1 95.69 168 VAL B N 1
ATOM 4524 C CA . VAL B 1 168 ? -18.391 20.938 15.219 1 95.69 168 VAL B CA 1
ATOM 4525 C C . VAL B 1 168 ? -18.469 20.141 16.531 1 95.69 168 VAL B C 1
ATOM 4527 O O . VAL B 1 168 ? -18.984 20.656 17.531 1 95.69 168 VAL B O 1
ATOM 4530 N N . VAL B 1 169 ? -18.078 18.922 16.484 1 94.5 169 VAL B N 1
ATOM 4531 C CA . VAL B 1 169 ? -17.984 18.094 17.688 1 94.5 169 VAL B CA 1
ATOM 4532 C C . VAL B 1 169 ? -16.516 17.969 18.109 1 94.5 169 VAL B C 1
ATOM 4534 O O . VAL B 1 169 ? -15.664 17.594 17.297 1 94.5 169 VAL B O 1
ATOM 4537 N N . HIS B 1 170 ? -16.25 18.375 19.266 1 94.12 170 HIS B N 1
ATOM 4538 C CA . HIS B 1 170 ? -14.93 18.219 19.859 1 94.12 170 HIS B CA 1
ATOM 4539 C C . HIS B 1 170 ? -14.781 16.844 20.5 1 94.12 170 HIS B C 1
ATOM 4541 O O . HIS B 1 170 ? -15.297 16.594 21.594 1 94.12 170 HIS B O 1
ATOM 4547 N N . THR B 1 171 ? -14.086 15.93 19.891 1 86.12 171 THR B N 1
ATOM 4548 C CA . THR B 1 171 ? -14.055 14.516 20.266 1 86.12 171 THR B CA 1
ATOM 4549 C C . THR B 1 171 ? -12.891 14.234 21.203 1 86.12 171 THR B C 1
ATOM 4551 O O . THR B 1 171 ? -12.953 13.289 22 1 86.12 171 THR B O 1
ATOM 4554 N N . GLY B 1 172 ? -11.836 14.922 21.172 1 84.44 172 GLY B N 1
ATOM 4555 C CA . GLY B 1 172 ? -10.664 14.617 21.984 1 84.44 172 GLY B CA 1
ATOM 4556 C C . GLY B 1 172 ? -9.828 15.836 22.312 1 84.44 172 GLY B C 1
ATOM 4557 O O . GLY B 1 172 ? -9.359 16.531 21.406 1 84.44 172 GLY B O 1
ATOM 4558 N N . PRO B 1 173 ? -9.711 16.125 23.594 1 88.56 173 PRO B N 1
ATOM 4559 C CA . PRO B 1 173 ? -8.859 17.25 24 1 88.56 173 PRO B CA 1
ATOM 4560 C C . PRO B 1 173 ? -7.398 17.047 23.609 1 88.56 173 PRO B C 1
ATOM 4562 O O . PRO B 1 173 ? -6.875 15.93 23.688 1 88.56 173 PRO B O 1
ATOM 4565 N N . GLY B 1 174 ? -6.816 18.062 23.078 1 92.75 174 GLY B N 1
ATOM 4566 C CA . GLY B 1 174 ? -5.41 18.141 22.719 1 92.75 174 GLY B CA 1
ATOM 4567 C C . GLY B 1 174 ? -4.758 19.438 23.125 1 92.75 174 GLY B C 1
ATOM 4568 O O . GLY B 1 174 ? -5.043 19.969 24.203 1 92.75 174 GLY B O 1
ATOM 4569 N N . ASN B 1 175 ? -3.861 19.859 22.391 1 95.75 175 ASN B N 1
ATOM 4570 C CA . ASN B 1 175 ? -3.186 21.125 22.609 1 95.75 175 ASN B CA 1
ATOM 4571 C C . ASN B 1 175 ? -2.848 21.812 21.297 1 95.75 175 ASN B C 1
ATOM 4573 O O . ASN B 1 175 ? -2.947 21.219 20.219 1 95.75 175 ASN B O 1
ATOM 4577 N N . ILE B 1 176 ? -2.621 23.062 21.359 1 97.31 176 ILE B N 1
ATOM 4578 C CA . ILE B 1 176 ? -2.107 23.844 20.234 1 97.31 176 ILE B CA 1
ATOM 4579 C C . ILE B 1 176 ? -0.733 24.406 20.594 1 97.31 176 ILE B C 1
ATOM 4581 O O . ILE B 1 176 ? -0.586 25.125 21.594 1 97.31 176 ILE B O 1
ATOM 4585 N N . GLU B 1 177 ? 0.25 24.031 19.875 1 97.69 177 GLU B N 1
ATOM 4586 C CA . GLU B 1 177 ? 1.59 24.594 20 1 97.69 177 GLU B CA 1
ATOM 4587 C C . GLU B 1 177 ? 1.947 25.438 18.781 1 97.69 177 GLU B C 1
ATOM 4589 O O . GLU B 1 177 ? 1.579 25.109 17.656 1 97.69 177 GLU B O 1
ATOM 4594 N N . PHE B 1 178 ? 2.582 26.578 19.047 1 97.94 178 PHE B N 1
ATOM 4595 C CA . PHE B 1 178 ? 2.896 27.438 17.906 1 97.94 178 PHE B CA 1
ATOM 4596 C C . PHE B 1 178 ? 4.254 28.109 18.094 1 97.94 178 PHE B C 1
ATOM 4598 O O . PHE B 1 178 ? 4.77 28.188 19.203 1 97.94 178 PHE B O 1
ATOM 4605 N N . GLY B 1 179 ? 4.875 28.484 17 1 97.62 179 GLY B N 1
ATOM 4606 C CA . GLY B 1 179 ? 6.141 29.203 16.953 1 97.62 179 GLY B CA 1
ATOM 4607 C C . GLY B 1 179 ? 6.191 30.25 15.859 1 97.62 179 GLY B C 1
ATOM 4608 O O . GLY B 1 179 ? 5.52 30.125 14.836 1 97.62 179 GLY B O 1
ATOM 4609 N N . ILE B 1 180 ? 6.98 31.328 16.094 1 97.62 180 ILE B N 1
ATOM 4610 C CA . ILE B 1 180 ? 7.109 32.438 15.164 1 97.62 180 ILE B CA 1
ATOM 4611 C C . ILE B 1 180 ? 8.242 32.156 14.18 1 97.62 180 ILE B C 1
ATOM 4613 O O . ILE B 1 180 ? 9.359 31.828 14.586 1 97.62 180 ILE B O 1
ATOM 4617 N N . VAL B 1 181 ? 7.895 32.188 12.859 1 95.5 181 VAL B N 1
ATOM 4618 C CA . VAL B 1 181 ? 8.938 32.062 11.852 1 95.5 181 VAL B CA 1
ATOM 4619 C C . VAL B 1 181 ? 9.93 33.219 11.969 1 95.5 181 VAL B C 1
ATOM 4621 O O . VAL B 1 181 ? 9.523 34.375 12.094 1 95.5 181 VAL B O 1
ATOM 4624 N N . PRO B 1 182 ? 11.141 32.875 11.898 1 90.25 182 PRO B N 1
ATOM 4625 C CA . PRO B 1 182 ? 12.141 33.938 12.078 1 90.25 182 PRO B CA 1
ATOM 4626 C C . PRO B 1 182 ? 12.102 34.969 10.969 1 90.25 182 PRO B C 1
ATOM 4628 O O . PRO B 1 182 ? 11.711 34.688 9.844 1 90.25 182 PRO B O 1
ATOM 4631 N N . ASN B 1 183 ? 12.367 36.125 11.367 1 85.38 183 ASN B N 1
ATOM 4632 C CA . ASN B 1 183 ? 12.562 37.281 10.492 1 85.38 183 ASN B CA 1
ATOM 4633 C C . ASN B 1 183 ? 14.008 37.781 10.516 1 85.38 183 ASN B C 1
ATOM 4635 O O . ASN B 1 183 ? 14.633 37.844 11.57 1 85.38 183 ASN B O 1
ATOM 4639 N N . PRO B 1 184 ? 14.57 38.031 9.359 1 79.25 184 PRO B N 1
ATOM 4640 C CA . PRO B 1 184 ? 15.969 38.469 9.32 1 79.25 184 PRO B CA 1
ATOM 4641 C C . PRO B 1 184 ? 16.203 39.75 10.133 1 79.25 184 PRO B C 1
ATOM 4643 O O . PRO B 1 184 ? 17.312 39.969 10.633 1 79.25 184 PRO B O 1
ATOM 4646 N N . SER B 1 185 ? 15.227 40.562 10.297 1 82.88 185 SER B N 1
ATOM 4647 C CA . SER B 1 185 ? 15.422 41.875 10.844 1 82.88 185 SER B CA 1
ATOM 4648 C C . SER B 1 185 ? 15.195 41.906 12.359 1 82.88 185 SER B C 1
ATOM 4650 O O . SER B 1 185 ? 15.5 42.875 13.023 1 82.88 185 SER B O 1
ATOM 4652 N N . ARG B 1 186 ? 14.664 40.781 12.906 1 87.88 186 ARG B N 1
ATOM 4653 C CA . ARG B 1 186 ? 14.328 40.812 14.32 1 87.88 186 ARG B CA 1
ATOM 4654 C C . ARG B 1 186 ? 14.367 39.438 14.945 1 87.88 186 ARG B C 1
ATOM 4656 O O . ARG B 1 186 ? 13.891 38.469 14.344 1 87.88 186 ARG B O 1
ATOM 4663 N N . ASN B 1 187 ? 14.898 39.406 16.141 1 89.88 187 ASN B N 1
ATOM 4664 C CA . ASN B 1 187 ? 14.883 38.188 16.938 1 89.88 187 ASN B CA 1
ATOM 4665 C C . ASN B 1 187 ? 13.703 38.156 17.906 1 89.88 187 ASN B C 1
ATOM 4667 O O . ASN B 1 187 ? 13.734 38.781 18.953 1 89.88 187 ASN B O 1
ATOM 4671 N N . PHE B 1 188 ? 12.758 37.344 17.641 1 93.94 188 PHE B N 1
ATOM 4672 C CA . PHE B 1 188 ? 11.531 37.281 18.422 1 93.94 188 PHE B CA 1
ATOM 4673 C C . PHE B 1 188 ? 11.75 36.406 19.672 1 93.94 188 PHE B C 1
ATOM 4675 O O . PHE B 1 188 ? 10.852 36.312 20.516 1 93.94 188 PHE B O 1
ATOM 4682 N N . GLU B 1 189 ? 12.906 35.781 19.781 1 92.62 189 GLU B N 1
ATOM 4683 C CA . GLU B 1 189 ? 13.211 34.875 20.891 1 92.62 189 GLU B CA 1
ATOM 4684 C C . GLU B 1 189 ? 14.414 35.375 21.688 1 92.62 189 GLU B C 1
ATOM 4686 O O . GLU B 1 189 ? 15.188 34.562 22.203 1 92.62 189 GLU B O 1
ATOM 4691 N N . ALA B 1 190 ? 14.656 36.562 21.797 1 87.44 190 ALA B N 1
ATOM 4692 C CA . ALA B 1 190 ? 15.859 37.156 22.375 1 87.44 190 ALA B CA 1
ATOM 4693 C C . ALA B 1 190 ? 16.016 36.781 23.844 1 87.44 190 ALA B C 1
ATOM 4695 O O . ALA B 1 190 ? 17.125 36.562 24.312 1 87.44 190 ALA B O 1
ATOM 4696 N N . ASN B 1 191 ? 14.945 36.75 24.547 1 87.69 191 ASN B N 1
ATOM 4697 C CA . ASN B 1 191 ? 15.008 36.5 25.984 1 87.69 191 ASN B CA 1
ATOM 4698 C C . ASN B 1 191 ? 15.492 35.062 26.281 1 87.69 191 ASN B C 1
ATOM 4700 O O . ASN B 1 191 ? 15.961 34.781 27.375 1 87.69 191 ASN B O 1
ATOM 4704 N N . LEU B 1 192 ? 15.289 34.156 25.312 1 86.44 192 LEU B N 1
ATOM 4705 C CA . LEU B 1 192 ? 15.719 32.781 25.516 1 86.44 192 LEU B CA 1
ATOM 4706 C C . LEU B 1 192 ? 17.234 32.719 25.641 1 86.44 192 LEU B C 1
ATOM 4708 O O . LEU B 1 192 ? 17.766 31.766 26.25 1 86.44 192 LEU B O 1
ATOM 4712 N N . SER B 1 193 ? 18.016 33.562 24.969 1 78.88 193 SER B N 1
ATOM 4713 C CA . SER B 1 193 ? 19.469 33.531 24.953 1 78.88 193 SER B CA 1
ATOM 4714 C C . SER B 1 193 ? 20.062 34.438 26.031 1 78.88 193 SER B C 1
ATOM 4716 O O . SER B 1 193 ? 21.281 34.625 26.094 1 78.88 193 SER B O 1
ATOM 4718 N N . ARG B 1 194 ? 19.297 35.094 26.828 1 75.06 194 ARG B N 1
ATOM 4719 C CA . ARG B 1 194 ? 19.828 36 27.828 1 75.06 194 ARG B CA 1
ATOM 4720 C C . ARG B 1 194 ? 20.516 35.219 28.953 1 75.06 194 ARG B C 1
ATOM 4722 O O . ARG B 1 194 ? 20.047 34.156 29.359 1 75.06 194 ARG B O 1
ATOM 4729 N N . PRO B 1 195 ? 21.75 35.656 29.188 1 64.31 195 PRO B N 1
ATOM 4730 C CA . PRO B 1 195 ? 22.484 35 30.266 1 64.31 195 PRO B CA 1
ATOM 4731 C C . PRO B 1 195 ? 21.688 34.938 31.562 1 64.31 195 PRO B C 1
ATOM 4733 O O . PRO B 1 195 ? 20.859 35.812 31.828 1 64.31 195 PRO B O 1
ATOM 4736 N N . SER B 1 196 ? 21.672 33.656 32.25 1 59.47 196 SER B N 1
ATOM 4737 C CA . SER B 1 196 ? 20.922 33.312 33.469 1 59.47 196 SER B CA 1
ATOM 4738 C C . SER B 1 196 ? 21.016 34.406 34.5 1 59.47 196 SER B C 1
ATOM 4740 O O . SER B 1 196 ? 20.281 34.406 35.5 1 59.47 196 SER B O 1
ATOM 4742 N N . ALA B 1 197 ? 21.984 35.188 34.625 1 60.53 197 ALA B N 1
ATOM 4743 C CA . ALA B 1 197 ? 22.156 36.125 35.75 1 60.53 197 ALA B CA 1
ATOM 4744 C C . ALA B 1 197 ? 21.031 37.125 35.781 1 60.53 197 ALA B C 1
ATOM 4746 O O . ALA B 1 197 ? 20.875 37.875 36.75 1 60.53 197 ALA B O 1
ATOM 4747 N N . SER B 1 198 ? 20.297 37.125 34.781 1 56.12 198 SER B N 1
ATOM 4748 C CA . SER B 1 198 ? 19.203 38.062 34.781 1 56.12 198 SER B CA 1
ATOM 4749 C C . SER B 1 198 ? 17.984 37.5 35.5 1 56.12 198 SER B C 1
ATOM 4751 O O . SER B 1 198 ? 17.812 36.281 35.594 1 56.12 198 SER B O 1
ATOM 4753 N N . ARG B 1 199 ? 17.562 38.094 36.312 1 60.03 199 ARG B N 1
ATOM 4754 C CA . ARG B 1 199 ? 16.438 37.75 37.188 1 60.03 199 ARG B CA 1
ATOM 4755 C C . ARG B 1 199 ? 15.203 37.375 36.375 1 60.03 199 ARG B C 1
ATOM 4757 O O . ARG B 1 199 ? 14.203 36.938 36.938 1 60.03 199 ARG B O 1
ATOM 4764 N N . VAL B 1 200 ? 15.32 37.5 35 1 58 200 VAL B N 1
ATOM 4765 C CA . VAL B 1 200 ? 14.148 37.188 34.188 1 58 200 VAL B CA 1
ATOM 4766 C C . VAL B 1 200 ? 14.219 35.75 33.688 1 58 200 VAL B C 1
ATOM 4768 O O . VAL B 1 200 ? 15.258 35.312 33.156 1 58 200 VAL B O 1
ATOM 4771 N N . PRO B 1 201 ? 13.117 35.062 33.875 1 71 201 PRO B N 1
ATOM 4772 C CA . PRO B 1 201 ? 13.117 33.688 33.344 1 71 201 PRO B CA 1
ATOM 4773 C C . PRO B 1 201 ? 13.305 33.625 31.828 1 71 201 PRO B C 1
ATOM 4775 O O . PRO B 1 201 ? 12.812 34.5 31.109 1 71 201 PRO B O 1
ATOM 4778 N N . ASN B 1 202 ? 14.102 32.75 31.359 1 76.75 202 ASN B N 1
ATOM 4779 C CA . ASN B 1 202 ? 14.383 32.562 29.938 1 76.75 202 ASN B CA 1
ATOM 4780 C C . ASN B 1 202 ? 13.188 31.953 29.219 1 76.75 202 ASN B C 1
ATOM 4782 O O . ASN B 1 202 ? 13.188 30.766 28.891 1 76.75 202 ASN B O 1
ATOM 4786 N N . THR B 1 203 ? 12.109 32.844 29.125 1 87.94 203 THR B N 1
ATOM 4787 C CA . THR B 1 203 ? 10.883 32.406 28.453 1 87.94 203 THR B CA 1
ATOM 4788 C C . THR B 1 203 ? 10.586 33.344 27.281 1 87.94 203 THR B C 1
ATOM 4790 O O . THR B 1 203 ? 11.133 34.438 27.188 1 87.94 203 THR B O 1
ATOM 4793 N N . LEU B 1 204 ? 9.883 32.906 26.406 1 93.56 204 LEU B N 1
ATOM 4794 C CA . LEU B 1 204 ? 9.445 33.75 25.297 1 93.56 204 LEU B CA 1
ATOM 4795 C C . LEU B 1 204 ? 8.578 34.906 25.797 1 93.56 204 LEU B C 1
ATOM 4797 O O . LEU B 1 204 ? 7.703 34.688 26.641 1 93.56 204 LEU B O 1
ATOM 4801 N N . GLN B 1 205 ? 8.867 36.062 25.344 1 93.62 205 GLN B N 1
ATOM 4802 C CA . GLN B 1 205 ? 8.188 37.25 25.828 1 93.62 205 GLN B CA 1
ATOM 4803 C C . GLN B 1 205 ? 7.598 38.062 24.672 1 93.62 205 GLN B C 1
ATOM 4805 O O . GLN B 1 205 ? 8.242 38.25 23.641 1 93.62 205 GLN B O 1
ATOM 4810 N N . LEU B 1 206 ? 6.398 38.625 24.875 1 95.56 206 LEU B N 1
ATOM 4811 C CA . LEU B 1 206 ? 5.73 39.469 23.875 1 95.56 206 LEU B CA 1
ATOM 4812 C C . LEU B 1 206 ? 6.57 40.688 23.562 1 95.56 206 LEU B C 1
ATOM 4814 O O . LEU B 1 206 ? 6.574 41.156 22.406 1 95.56 206 LEU B O 1
ATOM 4818 N N . ASN B 1 207 ? 7.234 41.125 24.578 1 93.69 207 ASN B N 1
ATOM 4819 C CA . ASN B 1 207 ? 8.008 42.344 24.391 1 93.69 207 ASN B CA 1
ATOM 4820 C C . ASN B 1 207 ? 9.211 42.125 23.469 1 93.69 207 ASN B C 1
ATOM 4822 O O . ASN B 1 207 ? 9.789 43.094 22.953 1 93.69 207 ASN B O 1
ATOM 4826 N N . ASP B 1 208 ? 9.633 40.875 23.328 1 93.25 208 ASP B N 1
ATOM 4827 C CA . ASP B 1 208 ? 10.695 40.531 22.391 1 93.25 208 ASP B CA 1
ATOM 4828 C C . ASP B 1 208 ? 10.219 40.719 20.938 1 93.25 208 ASP B C 1
ATOM 4830 O O . ASP B 1 208 ? 11.023 40.875 20.031 1 93.25 208 ASP B O 1
ATOM 4834 N N . ILE B 1 209 ? 8.883 40.625 20.75 1 96.5 209 ILE B N 1
ATOM 4835 C CA . ILE B 1 209 ? 8.328 40.875 19.422 1 96.5 209 ILE B CA 1
ATOM 4836 C C . ILE B 1 209 ? 8.344 42.375 19.125 1 96.5 209 ILE B C 1
ATOM 4838 O O . ILE B 1 209 ? 8.961 42.812 18.156 1 96.5 209 ILE B O 1
ATOM 4842 N N . THR B 1 210 ? 7.656 43.125 19.953 1 95.5 210 THR B N 1
ATOM 4843 C CA . THR B 1 210 ? 7.684 44.594 19.891 1 95.5 210 THR B CA 1
ATOM 4844 C C . THR B 1 210 ? 7.078 45.188 21.156 1 95.5 210 THR B C 1
ATOM 4846 O O . THR B 1 210 ? 6.469 44.469 21.969 1 95.5 210 THR B O 1
ATOM 4849 N N . ASN B 1 211 ? 7.344 46.406 21.438 1 94.19 211 ASN B N 1
ATOM 4850 C CA . ASN B 1 211 ? 6.773 47.188 22.531 1 94.19 211 ASN B CA 1
ATOM 4851 C C . ASN B 1 211 ? 6.453 48.625 22.094 1 94.19 211 ASN B C 1
ATOM 4853 O O . ASN B 1 211 ? 6.918 49.062 21.047 1 94.19 211 ASN B O 1
ATOM 4857 N N . PRO B 1 212 ? 5.652 49.281 22.859 1 92.06 212 PRO B N 1
ATOM 4858 C CA . PRO B 1 212 ? 5.176 50.594 22.453 1 92.06 212 PRO B CA 1
ATOM 4859 C C . PRO B 1 212 ? 6.316 51.594 22.188 1 92.06 212 PRO B C 1
ATOM 4861 O O . PRO B 1 212 ? 6.152 52.531 21.422 1 92.06 212 PRO B O 1
ATOM 4864 N N . GLU B 1 213 ? 7.441 51.406 22.766 1 94.31 213 GLU B N 1
ATOM 4865 C CA . GLU B 1 213 ? 8.57 52.312 22.609 1 94.31 213 GLU B CA 1
ATOM 4866 C C . GLU B 1 213 ? 9.422 51.938 21.391 1 94.31 213 GLU B C 1
ATOM 4868 O O . GLU B 1 213 ? 10.305 52.688 20.984 1 94.31 213 GLU B O 1
ATOM 4873 N N . ASP B 1 214 ? 9.102 50.781 20.844 1 93.69 214 ASP B N 1
ATOM 4874 C CA . ASP B 1 214 ? 9.82 50.25 19.672 1 93.69 214 ASP B CA 1
ATOM 4875 C C . ASP B 1 214 ? 9.547 51.125 18.453 1 93.69 214 ASP B C 1
ATOM 4877 O O . ASP B 1 214 ? 8.383 51.344 18.094 1 93.69 214 ASP B O 1
ATOM 4881 N N . PRO B 1 215 ? 10.578 51.719 17.766 1 94.44 215 PRO B N 1
ATOM 4882 C CA . PRO B 1 215 ? 10.375 52.531 16.562 1 94.44 215 PRO B CA 1
ATOM 4883 C C . PRO B 1 215 ? 9.648 51.75 15.461 1 94.44 215 PRO B C 1
ATOM 4885 O O . PRO B 1 215 ? 8.977 52.344 14.617 1 94.44 215 PRO B O 1
ATOM 4888 N N . ASP B 1 216 ? 9.734 50.438 15.438 1 94.06 216 ASP B N 1
ATOM 4889 C CA . ASP B 1 216 ? 9.086 49.594 14.438 1 94.06 216 ASP B CA 1
ATOM 4890 C C . ASP B 1 216 ? 7.816 48.969 14.992 1 94.06 216 ASP B C 1
ATOM 4892 O O . ASP B 1 216 ? 7.418 47.875 14.547 1 94.06 216 ASP B O 1
ATOM 4896 N N . PHE B 1 217 ? 7.211 49.531 15.93 1 95.69 217 PHE B N 1
ATOM 4897 C CA . PHE B 1 217 ? 6.055 48.969 16.625 1 95.69 217 PHE B CA 1
ATOM 4898 C C . PHE B 1 217 ? 4.957 48.594 15.648 1 95.69 217 PHE B C 1
ATOM 4900 O O . PHE B 1 217 ? 4.395 47.5 15.734 1 95.69 217 PHE B O 1
ATOM 4907 N N . MET B 1 218 ? 4.68 49.469 14.711 1 94.62 218 MET B N 1
ATOM 4908 C CA . MET B 1 218 ? 3.578 49.25 13.773 1 94.62 218 MET B CA 1
ATOM 4909 C C . MET B 1 218 ? 3.84 48.031 12.898 1 94.62 218 MET B C 1
ATOM 4911 O O . MET B 1 218 ? 2.91 47.312 12.555 1 94.62 218 MET B O 1
ATOM 4915 N N . ARG B 1 219 ? 5.059 47.75 12.602 1 94.81 219 ARG B N 1
ATOM 4916 C CA . ARG B 1 219 ? 5.453 46.625 11.742 1 94.81 219 ARG B CA 1
ATOM 4917 C C . ARG B 1 219 ? 5.145 45.281 12.414 1 94.81 219 ARG B C 1
ATOM 4919 O O . ARG B 1 219 ? 4.781 44.344 11.742 1 94.81 219 ARG B O 1
ATOM 4926 N N . TYR B 1 220 ? 5.297 45.281 13.734 1 96.69 220 TYR B N 1
ATOM 4927 C CA . TYR B 1 220 ? 5.238 44 14.422 1 96.69 220 TYR B CA 1
ATOM 4928 C C . TYR B 1 220 ? 4.02 43.938 15.336 1 96.69 220 TYR B C 1
ATOM 4930 O O . TYR B 1 220 ? 3.836 42.938 16.062 1 96.69 220 TYR B O 1
ATOM 4938 N N . LYS B 1 221 ? 3.201 44.969 15.281 1 97.12 221 LYS B N 1
A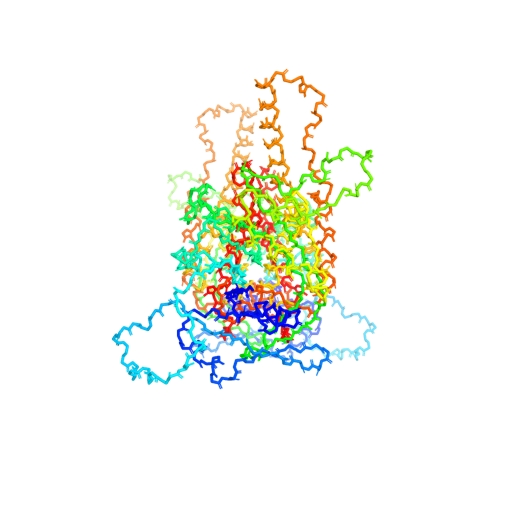TOM 4939 C CA . LYS B 1 221 ? 2.047 45.062 16.172 1 97.12 221 LYS B CA 1
ATOM 4940 C C . LYS B 1 221 ? 1.092 43.906 15.953 1 97.12 221 LYS B C 1
ATOM 4942 O O . LYS B 1 221 ? 0.616 43.281 16.906 1 97.12 221 LYS B O 1
ATOM 4947 N N . SER B 1 222 ? 0.754 43.594 14.711 1 97.38 222 SER B N 1
ATOM 4948 C CA . SER B 1 222 ? -0.165 42.5 14.414 1 97.38 222 SER B CA 1
ATOM 4949 C C . SER B 1 222 ? 0.388 41.156 14.906 1 97.38 222 SER B C 1
ATOM 4951 O O . SER B 1 222 ? -0.367 40.281 15.367 1 97.38 222 SER B O 1
ATOM 4953 N N . LEU B 1 223 ? 1.708 40.969 14.789 1 97.88 223 LEU B N 1
ATOM 4954 C CA . LEU B 1 223 ? 2.346 39.719 15.266 1 97.88 223 LEU B CA 1
ATOM 4955 C C . LEU B 1 223 ? 2.217 39.594 16.781 1 97.88 223 LEU B C 1
ATOM 4957 O O . LEU B 1 223 ? 1.822 38.562 17.281 1 97.88 223 LEU B O 1
ATOM 4961 N N . ARG B 1 224 ? 2.568 40.688 17.438 1 97.69 224 ARG B N 1
ATOM 4962 C CA . ARG B 1 224 ? 2.459 40.719 18.891 1 97.69 224 ARG B CA 1
ATOM 4963 C C . ARG B 1 224 ? 1.028 40.438 19.328 1 97.69 224 ARG B C 1
ATOM 4965 O O . ARG B 1 224 ? 0.801 39.625 20.234 1 97.69 224 ARG B O 1
ATOM 4972 N N . ASP B 1 225 ? 0.121 41.125 18.734 1 97.19 225 ASP B N 1
ATOM 4973 C CA . ASP B 1 225 ? -1.285 41 19.094 1 97.19 225 ASP B CA 1
ATOM 4974 C C . ASP B 1 225 ? -1.785 39.562 18.828 1 97.19 225 ASP B C 1
ATOM 4976 O O . ASP B 1 225 ? -2.549 39.031 19.625 1 97.19 225 ASP B O 1
ATOM 4980 N N . THR B 1 226 ? -1.431 38.969 17.719 1 98.12 226 THR B N 1
ATOM 4981 C CA . THR B 1 226 ? -1.855 37.625 17.359 1 98.12 226 THR B CA 1
ATOM 4982 C C . THR B 1 226 ? -1.306 36.594 18.359 1 98.12 226 THR B C 1
ATOM 4984 O O . THR B 1 226 ? -2.014 35.688 18.75 1 98.12 226 THR B O 1
ATOM 4987 N N . VAL B 1 227 ? -0.044 36.75 18.703 1 98.06 227 VAL B N 1
ATOM 4988 C CA . VAL B 1 227 ? 0.557 35.875 19.703 1 98.06 227 VAL B CA 1
ATOM 4989 C C . VAL B 1 227 ? -0.192 36 21.016 1 98.06 227 VAL B C 1
ATOM 4991 O O . VAL B 1 227 ? -0.474 35 21.688 1 98.06 227 VAL B O 1
ATOM 4994 N N . ALA B 1 228 ? -0.467 37.219 21.391 1 97.19 228 ALA B N 1
ATOM 4995 C CA . ALA B 1 228 ? -1.209 37.469 22.625 1 97.19 228 ALA B CA 1
ATOM 4996 C C . ALA B 1 228 ? -2.568 36.781 22.594 1 97.19 228 ALA B C 1
ATOM 4998 O O . ALA B 1 228 ? -2.998 36.188 23.594 1 97.19 228 ALA B O 1
ATOM 4999 N N . VAL B 1 229 ? -3.242 36.875 21.5 1 97.31 229 VAL B N 1
ATOM 5000 C CA . VAL B 1 229 ? -4.547 36.25 21.344 1 97.31 229 VAL B CA 1
ATOM 5001 C C . VAL B 1 229 ? -4.414 34.719 21.469 1 97.31 229 VAL B C 1
ATOM 5003 O O . VAL B 1 229 ? -5.23 34.094 22.141 1 97.31 229 VAL B O 1
ATOM 5006 N N . LEU B 1 230 ? -3.436 34.125 20.812 1 97.88 230 LEU B N 1
ATOM 5007 C CA . LEU B 1 230 ? -3.203 32.688 20.906 1 97.88 230 LEU B CA 1
ATOM 5008 C C . LEU B 1 230 ? -2.971 32.25 22.344 1 97.88 230 LEU B C 1
ATOM 5010 O O . LEU B 1 230 ? -3.455 31.203 22.766 1 97.88 230 LEU B O 1
ATOM 5014 N N . LEU B 1 231 ? -2.244 33.062 23.078 1 96.56 231 LEU B N 1
ATOM 5015 C CA . LEU B 1 231 ? -1.934 32.75 24.469 1 96.56 231 LEU B CA 1
ATOM 5016 C C . LEU B 1 231 ? -3.18 32.875 25.344 1 96.56 231 LEU B C 1
ATOM 5018 O O . LEU B 1 231 ? -3.234 32.281 26.438 1 96.56 231 LEU B O 1
ATOM 5022 N N . LEU B 1 232 ? -4.176 33.625 24.906 1 95.75 232 LEU B N 1
ATOM 5023 C CA . LEU B 1 232 ? -5.426 33.781 25.641 1 95.75 232 LEU B CA 1
ATOM 5024 C C . LEU B 1 232 ? -6.312 32.562 25.484 1 95.75 232 LEU B C 1
ATOM 5026 O O . LEU B 1 232 ? -7.277 32.375 26.234 1 95.75 232 LEU B O 1
ATOM 5030 N N . LEU B 1 233 ? -6.016 31.703 24.516 1 96 233 LEU B N 1
ATOM 5031 C CA . LEU B 1 233 ? -6.793 30.5 24.266 1 96 233 LEU B CA 1
ATOM 5032 C C . LEU B 1 233 ? -6.387 29.391 25.234 1 96 233 LEU B C 1
ATOM 5034 O O . LEU B 1 233 ? -6.074 28.266 24.812 1 96 233 LEU B O 1
ATOM 5038 N N . ASP B 1 234 ? -6.484 29.609 26.469 1 90.38 234 ASP B N 1
ATOM 5039 C CA . ASP B 1 234 ? -6.059 28.703 27.531 1 90.38 234 ASP B CA 1
ATOM 5040 C C . ASP B 1 234 ? -6.867 27.406 27.484 1 90.38 234 ASP B C 1
ATOM 5042 O O . ASP B 1 234 ? -6.344 26.328 27.781 1 90.38 234 ASP B O 1
ATOM 5046 N N . SER B 1 235 ? -8.133 27.516 27.141 1 90.19 235 SER B N 1
ATOM 5047 C CA . SER B 1 235 ? -9.008 26.344 27.078 1 90.19 235 SER B CA 1
ATOM 5048 C C . SER B 1 235 ? -8.531 25.344 26.016 1 90.19 235 SER B C 1
ATOM 5050 O O . SER B 1 235 ? -8.898 24.172 26.062 1 90.19 235 SER B O 1
ATOM 5052 N N . LEU B 1 236 ? -7.695 25.797 25.125 1 95.12 236 LEU B N 1
ATOM 5053 C CA . LEU B 1 236 ? -7.168 24.938 24.078 1 95.12 236 LEU B CA 1
ATOM 5054 C C . LEU B 1 236 ? -5.742 24.484 24.391 1 95.12 236 LEU B C 1
ATOM 5056 O O . LEU B 1 236 ? -5.051 23.938 23.531 1 95.12 236 LEU B O 1
ATOM 5060 N N . HIS B 1 237 ? -5.285 24.797 25.625 1 96.44 237 HIS B N 1
ATOM 5061 C CA . HIS B 1 237 ? -3.941 24.438 26.062 1 96.44 237 HIS B CA 1
ATOM 5062 C C . HIS B 1 237 ? -2.887 24.922 25.078 1 96.44 237 HIS B C 1
ATOM 5064 O O . HIS B 1 237 ? -2.033 24.141 24.641 1 96.44 237 HIS B O 1
ATOM 5070 N N . THR B 1 238 ? -2.984 26.156 24.703 1 97.06 238 THR B N 1
ATOM 5071 C CA . THR B 1 238 ? -2.072 26.75 23.734 1 97.06 238 THR B CA 1
ATOM 5072 C C . THR B 1 238 ? -0.718 27.047 24.375 1 97.06 238 THR B C 1
ATOM 5074 O O . THR B 1 238 ? -0.651 27.516 25.516 1 97.06 238 THR B O 1
ATOM 5077 N N . LYS B 1 239 ? 0.363 26.734 23.719 1 97.12 239 LYS B N 1
ATOM 5078 C CA . LYS B 1 239 ? 1.717 26.984 24.203 1 97.12 239 LYS B CA 1
ATOM 5079 C C . LYS B 1 239 ? 2.594 27.594 23.125 1 97.12 239 LYS B C 1
ATOM 5081 O O . LYS B 1 239 ? 2.586 27.141 21.969 1 97.12 239 LYS B O 1
ATOM 5086 N N . TRP B 1 240 ? 3.258 28.672 23.484 1 97.69 240 TRP B N 1
ATOM 5087 C CA . TRP B 1 240 ? 4.254 29.312 22.625 1 97.69 240 TRP B CA 1
ATOM 5088 C C . TRP B 1 240 ? 5.598 28.609 22.734 1 97.69 240 TRP B C 1
ATOM 5090 O O . TRP B 1 240 ? 6.148 28.469 23.844 1 97.69 240 TRP B O 1
ATOM 5100 N N . ARG B 1 241 ? 6.078 28.031 21.609 1 97.06 241 ARG B N 1
ATOM 5101 C CA . ARG B 1 241 ? 7.352 27.312 21.547 1 97.06 241 ARG B CA 1
ATOM 5102 C C . ARG B 1 241 ? 8.375 28.094 20.719 1 97.06 241 ARG B C 1
ATOM 5104 O O . ARG B 1 241 ? 8.008 28.891 19.859 1 97.06 241 ARG B O 1
ATOM 5111 N N . SER B 1 242 ? 9.672 27.844 21.094 1 95.31 242 SER B N 1
ATOM 5112 C CA . SER B 1 242 ? 10.695 28.344 20.188 1 95.31 242 SER B CA 1
ATOM 5113 C C . SER B 1 242 ? 10.547 27.719 18.797 1 95.31 242 SER B C 1
ATOM 5115 O O . SER B 1 242 ? 9.977 26.625 18.656 1 95.31 242 SER B O 1
ATOM 5117 N N . ILE B 1 243 ? 11.008 28.391 17.797 1 94.62 243 ILE B N 1
ATOM 5118 C CA . ILE B 1 243 ? 10.859 27.906 16.438 1 94.62 243 ILE B CA 1
ATOM 5119 C C . ILE B 1 243 ? 11.609 26.578 16.281 1 94.62 243 ILE B C 1
ATOM 5121 O O . ILE B 1 243 ? 11.18 25.703 15.531 1 94.62 243 ILE B O 1
ATOM 5125 N N . SER B 1 244 ? 12.758 26.375 16.953 1 91.81 244 SER B N 1
ATOM 5126 C CA . SER B 1 244 ? 13.5 25.125 16.922 1 91.81 244 SER B CA 1
ATOM 5127 C C . SER B 1 244 ? 12.68 23.984 17.516 1 91.81 244 SER B C 1
ATOM 5129 O O . SER B 1 244 ? 12.648 22.891 16.953 1 91.81 244 SER B O 1
ATOM 5131 N N . GLU B 1 245 ? 12.055 24.281 18.609 1 94.31 245 GLU B N 1
ATOM 5132 C CA . GLU B 1 245 ? 11.18 23.281 19.219 1 94.31 245 GLU B CA 1
ATOM 5133 C C . GLU B 1 245 ? 9.984 22.969 18.328 1 94.31 245 GLU B C 1
ATOM 5135 O O . GLU B 1 245 ? 9.578 21.812 18.219 1 94.31 245 GLU B O 1
ATOM 5140 N N . MET B 1 246 ? 9.469 24.016 17.766 1 95.25 246 MET B N 1
ATOM 5141 C CA . MET B 1 246 ? 8.297 23.859 16.906 1 95.25 246 MET B CA 1
ATOM 5142 C C . MET B 1 246 ? 8.609 22.969 15.711 1 95.25 246 MET B C 1
ATOM 5144 O O . MET B 1 246 ? 7.773 22.141 15.312 1 95.25 246 MET B O 1
ATOM 5148 N N . HIS B 1 247 ? 9.781 23.109 15.172 1 94.38 247 HIS B N 1
ATOM 5149 C CA . HIS B 1 247 ? 10.172 22.297 14.031 1 94.38 247 HIS B CA 1
ATOM 5150 C C . HIS B 1 247 ? 10.219 20.812 14.398 1 94.38 247 HIS B C 1
ATOM 5152 O O . HIS B 1 247 ? 9.844 19.953 13.594 1 94.38 247 HIS B O 1
ATOM 5158 N N . ILE B 1 248 ? 10.695 20.516 15.562 1 96.06 248 ILE B N 1
ATOM 5159 C CA . ILE B 1 248 ? 10.742 19.141 16.031 1 96.06 248 ILE B CA 1
ATOM 5160 C C . ILE B 1 248 ? 9.32 18.594 16.219 1 96.06 248 ILE B C 1
ATOM 5162 O O . ILE B 1 248 ? 9.008 17.484 15.797 1 96.06 248 ILE B O 1
ATOM 5166 N N . ILE B 1 249 ? 8.492 19.438 16.812 1 96.69 249 ILE B N 1
ATOM 5167 C CA . ILE B 1 249 ? 7.102 19.078 17.062 1 96.69 249 ILE B CA 1
ATOM 5168 C C . ILE B 1 249 ? 6.402 18.781 15.742 1 96.69 249 ILE B C 1
ATOM 5170 O O . ILE B 1 249 ? 5.699 17.766 15.617 1 96.69 249 ILE B O 1
ATOM 5174 N N . LEU B 1 250 ? 6.602 19.594 14.766 1 97.06 250 LEU B N 1
ATOM 5175 C CA . LEU B 1 250 ? 5.965 19.438 13.461 1 97.06 250 LEU B CA 1
ATOM 5176 C C . LEU B 1 250 ? 6.461 18.188 12.766 1 97.06 250 LEU B C 1
ATOM 5178 O O . LEU B 1 250 ? 5.684 17.469 12.125 1 97.06 250 LEU B O 1
ATOM 5182 N N . ARG B 1 251 ? 7.75 17.922 12.875 1 97.25 251 ARG B N 1
ATOM 5183 C CA . ARG B 1 251 ? 8.328 16.734 12.234 1 97.25 251 ARG B CA 1
ATOM 5184 C C . ARG B 1 251 ? 7.797 15.461 12.867 1 97.25 251 ARG B C 1
ATOM 5186 O O . ARG B 1 251 ? 7.488 14.492 12.164 1 97.25 251 ARG B O 1
ATOM 5193 N N . ARG B 1 252 ? 7.766 15.445 14.164 1 97.75 252 ARG B N 1
ATOM 5194 C CA . ARG B 1 252 ? 7.23 14.281 14.875 1 97.75 252 ARG B CA 1
ATOM 5195 C C . ARG B 1 252 ? 5.781 14.023 14.477 1 97.75 252 ARG B C 1
ATOM 5197 O O . ARG B 1 252 ? 5.406 12.891 14.188 1 97.75 252 ARG B O 1
ATOM 5204 N N . LYS B 1 253 ? 4.977 15.047 14.453 1 97.31 253 LYS B N 1
ATOM 5205 C CA . LYS B 1 253 ? 3.576 14.93 14.055 1 97.31 253 LYS B CA 1
ATOM 5206 C C . LYS B 1 253 ? 3.453 14.461 12.609 1 97.31 253 LYS B C 1
ATOM 5208 O O . LYS B 1 253 ? 2.568 13.664 12.281 1 97.31 253 LYS B O 1
ATOM 5213 N N . LEU B 1 254 ? 4.305 14.961 11.781 1 98 254 LEU B N 1
ATOM 5214 C CA . LEU B 1 254 ? 4.324 14.586 10.367 1 98 254 LEU B CA 1
ATOM 5215 C C . LEU B 1 254 ? 4.5 13.078 10.219 1 98 254 LEU B C 1
ATOM 5217 O O . LEU B 1 254 ? 3.789 12.438 9.438 1 98 254 LEU B O 1
ATOM 5221 N N . VAL B 1 255 ? 5.445 12.508 10.953 1 98.69 255 VAL B N 1
ATOM 5222 C CA . VAL B 1 255 ? 5.758 11.086 10.836 1 98.69 255 VAL B CA 1
ATOM 5223 C C . VAL B 1 255 ? 4.594 10.258 11.367 1 98.69 255 VAL B C 1
ATOM 5225 O O . VAL B 1 255 ? 4.227 9.234 10.773 1 98.69 255 VAL B O 1
ATOM 5228 N N . VAL B 1 256 ? 4.031 10.672 12.469 1 98.12 256 VAL B N 1
ATOM 5229 C CA . VAL B 1 256 ? 2.863 9.992 13.016 1 98.12 256 VAL B CA 1
ATOM 5230 C C . VAL B 1 256 ? 1.754 9.938 11.969 1 98.12 256 VAL B C 1
ATOM 5232 O O . VAL B 1 256 ? 1.182 8.875 11.719 1 98.12 256 VAL B O 1
ATOM 5235 N N . ASN B 1 257 ? 1.474 11.078 11.391 1 97.38 257 ASN B N 1
ATOM 5236 C CA . ASN B 1 257 ? 0.438 11.164 10.367 1 97.38 257 ASN B CA 1
ATOM 5237 C C . ASN B 1 257 ? 0.8 10.352 9.133 1 97.38 257 ASN B C 1
ATOM 5239 O O . ASN B 1 257 ? -0.08 9.797 8.469 1 97.38 257 ASN B O 1
ATOM 5243 N N . ALA B 1 258 ? 2.105 10.266 8.82 1 98.62 258 ALA B N 1
ATOM 5244 C CA . ALA B 1 258 ? 2.574 9.562 7.633 1 98.62 258 ALA B CA 1
ATOM 5245 C C . ALA B 1 258 ? 2.367 8.055 7.773 1 98.62 258 ALA B C 1
ATOM 5247 O O . ALA B 1 258 ? 2.381 7.324 6.777 1 98.62 258 ALA B O 1
ATOM 5248 N N . VAL B 1 259 ? 2.256 7.594 8.984 1 98.56 259 VAL B N 1
ATOM 5249 C CA . VAL B 1 259 ? 2.006 6.176 9.234 1 98.56 259 VAL B CA 1
ATOM 5250 C C . VAL B 1 259 ? 0.503 5.934 9.352 1 98.56 259 VAL B C 1
ATOM 5252 O O . VAL B 1 259 ? -0.07 5.152 8.594 1 98.56 259 VAL B O 1
ATOM 5255 N N . ILE B 1 260 ? -0.2 6.637 10.219 1 97.75 260 ILE B N 1
ATOM 5256 C CA . ILE B 1 260 ? -1.568 6.336 10.625 1 97.75 260 ILE B CA 1
ATOM 5257 C C . ILE B 1 260 ? -2.533 6.688 9.5 1 97.75 260 ILE B C 1
ATOM 5259 O O . ILE B 1 260 ? -3.408 5.891 9.148 1 97.75 260 ILE B O 1
ATOM 5263 N N . ASN B 1 261 ? -2.354 7.875 8.922 1 97.56 261 ASN B N 1
ATOM 5264 C CA . ASN B 1 261 ? -3.344 8.391 7.98 1 97.56 261 ASN B CA 1
ATOM 5265 C C . ASN B 1 261 ? -3.436 7.527 6.73 1 97.56 261 ASN B C 1
ATOM 5267 O O . ASN B 1 261 ? -4.523 7.078 6.355 1 97.56 261 ASN B O 1
ATOM 5271 N N . PRO B 1 262 ? -2.305 7.258 6.043 1 98.31 262 PRO B N 1
ATOM 5272 C CA . PRO B 1 262 ? -2.436 6.453 4.828 1 98.31 262 PRO B CA 1
ATOM 5273 C C . PRO B 1 262 ? -2.887 5.023 5.113 1 98.31 262 PRO B C 1
ATOM 5275 O O . PRO B 1 262 ? -3.676 4.457 4.352 1 98.31 262 PRO B O 1
ATOM 5278 N N . LEU B 1 263 ? -2.375 4.379 6.172 1 97.88 263 LEU B N 1
ATOM 5279 C CA . LEU B 1 263 ? -2.734 2.998 6.473 1 97.88 263 LEU B CA 1
ATOM 5280 C C . LEU B 1 263 ? -4.223 2.877 6.777 1 97.88 263 LEU B C 1
ATOM 5282 O O . LEU B 1 263 ? -4.895 1.975 6.27 1 97.88 263 LEU B O 1
ATOM 5286 N N . THR B 1 264 ? -4.793 3.773 7.551 1 96.56 264 THR B N 1
ATOM 5287 C CA . THR B 1 264 ? -6.215 3.729 7.883 1 96.56 264 THR B CA 1
ATOM 5288 C C . THR B 1 264 ? -7.062 4.078 6.664 1 96.56 264 THR B C 1
ATOM 5290 O O . THR B 1 264 ? -8.156 3.531 6.484 1 96.56 264 THR B O 1
ATOM 5293 N N . ALA B 1 265 ? -6.574 5.023 5.906 1 96.38 265 ALA B N 1
ATOM 5294 C CA . ALA B 1 265 ? -7.305 5.414 4.707 1 96.38 265 ALA B CA 1
ATOM 5295 C C . ALA B 1 265 ? -7.383 4.258 3.711 1 96.38 265 ALA B C 1
ATOM 5297 O O . ALA B 1 265 ? -8.406 4.07 3.049 1 96.38 265 ALA B O 1
ATOM 5298 N N . LEU B 1 266 ? -6.324 3.508 3.604 1 96.31 266 LEU B N 1
ATOM 5299 C CA . LEU B 1 266 ? -6.281 2.383 2.674 1 96.31 266 LEU B CA 1
ATOM 5300 C C . LEU B 1 266 ? -7.117 1.218 3.191 1 96.31 266 LEU B C 1
ATOM 5302 O O . LEU B 1 266 ? -7.789 0.537 2.414 1 96.31 266 LEU B O 1
ATOM 5306 N N . MET B 1 267 ? -7.086 1.02 4.488 1 94.94 267 MET B N 1
ATOM 5307 C CA . MET B 1 267 ? -7.746 -0.142 5.074 1 94.94 267 MET B CA 1
ATOM 5308 C C . MET B 1 267 ? -9.211 0.16 5.383 1 94.94 267 MET B C 1
ATOM 5310 O O . MET B 1 267 ? -10.008 -0.756 5.59 1 94.94 267 MET B O 1
ATOM 5314 N N . GLY B 1 268 ? -9.562 1.42 5.41 1 93.06 268 GLY B N 1
ATOM 5315 C CA . GLY B 1 268 ? -10.914 1.774 5.836 1 93.06 268 GLY B CA 1
ATOM 5316 C C . GLY B 1 268 ? -11.203 1.38 7.27 1 93.06 268 GLY B C 1
ATOM 5317 O O . GLY B 1 268 ? -12.234 0.758 7.551 1 93.06 268 GLY B O 1
ATOM 5318 N N . CYS B 1 269 ? -10.32 1.813 8.164 1 93.94 269 CYS B N 1
ATOM 5319 C CA . CYS B 1 269 ? -10.477 1.356 9.539 1 93.94 269 CYS B CA 1
ATOM 5320 C C . CYS B 1 269 ? -10.148 2.475 10.52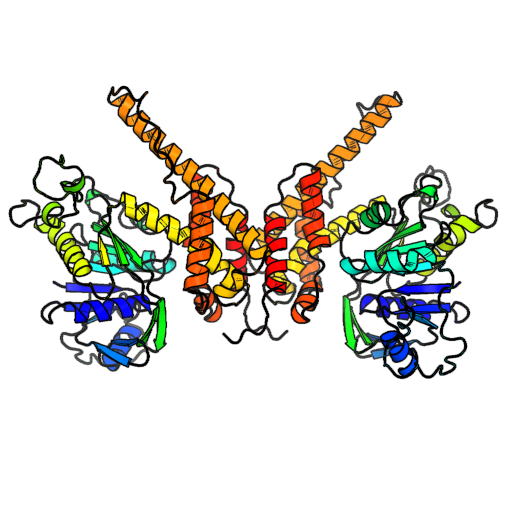3 1 93.94 269 CYS B C 1
ATOM 5322 O O . CYS B 1 269 ? -9.703 3.551 10.125 1 93.94 269 CYS B O 1
ATOM 5324 N N . ARG B 1 270 ? -10.445 2.254 11.805 1 93.88 270 ARG B N 1
ATOM 5325 C CA . ARG B 1 270 ? -10.133 3.213 12.859 1 93.88 270 ARG B CA 1
ATOM 5326 C C . ARG B 1 270 ? -8.648 3.182 13.195 1 93.88 270 ARG B C 1
ATOM 5328 O O . ARG B 1 270 ? -7.945 2.227 12.852 1 93.88 270 ARG B O 1
ATOM 5335 N N . ASN B 1 271 ? -8.117 4.203 13.914 1 93.69 271 ASN B N 1
ATOM 5336 C CA . ASN B 1 271 ? -6.699 4.344 14.234 1 93.69 271 ASN B CA 1
ATOM 5337 C C . ASN B 1 271 ? -6.188 3.16 15.055 1 93.69 271 ASN B C 1
ATOM 5339 O O . ASN B 1 271 ? -5.066 2.695 14.852 1 93.69 271 ASN B O 1
ATOM 5343 N N . GLY B 1 272 ? -6.996 2.637 15.891 1 92.94 272 GLY B N 1
ATOM 5344 C CA . GLY B 1 272 ? -6.578 1.564 16.781 1 92.94 272 GLY B CA 1
ATOM 5345 C C . GLY B 1 272 ? -6.402 0.235 16.078 1 92.94 272 GLY B C 1
ATOM 5346 O O . GLY B 1 272 ? -5.738 -0.667 16.594 1 92.94 272 GLY B O 1
ATOM 5347 N N . ASP B 1 273 ? -6.98 0.055 14.914 1 91.75 273 ASP B N 1
ATOM 5348 C CA . ASP B 1 273 ? -6.973 -1.214 14.188 1 91.75 273 ASP B CA 1
ATOM 5349 C C . ASP B 1 273 ? -5.582 -1.524 13.641 1 91.75 273 ASP B C 1
ATOM 5351 O O . ASP B 1 273 ? -5.273 -2.676 13.32 1 91.75 273 ASP B O 1
ATOM 5355 N N . ILE B 1 274 ? -4.73 -0.562 13.508 1 92.19 274 ILE B N 1
ATOM 5356 C CA . ILE B 1 274 ? -3.41 -0.795 12.938 1 92.19 274 ILE B CA 1
ATOM 5357 C C . ILE B 1 274 ? -2.438 -1.209 14.039 1 92.19 274 ILE B C 1
ATOM 5359 O O . ILE B 1 274 ? -1.31 -1.621 13.758 1 92.19 274 ILE B O 1
ATOM 5363 N N . LEU B 1 275 ? -2.771 -1.156 15.32 1 85.75 275 LEU B N 1
ATOM 5364 C CA . LEU B 1 275 ? -1.904 -1.397 16.469 1 85.75 275 LEU B CA 1
ATOM 5365 C C . LEU B 1 275 ? -1.617 -2.887 16.625 1 85.75 275 LEU B C 1
ATOM 5367 O O . LEU B 1 275 ? -0.552 -3.268 17.125 1 85.75 275 LEU B O 1
ATOM 5371 N N . SER B 1 276 ? -2.387 -3.691 16.234 1 82.19 276 SER B N 1
ATOM 5372 C CA . SER B 1 276 ? -2.26 -5.098 16.609 1 82.19 276 SER B CA 1
ATOM 5373 C C . SER B 1 276 ? -1.806 -5.945 15.43 1 82.19 276 SER B C 1
ATOM 5375 O O . SER B 1 276 ? -1.74 -7.172 15.531 1 82.19 276 SER B O 1
ATOM 5377 N N . SER B 1 277 ? -1.372 -5.422 14.484 1 90.69 277 SER B N 1
ATOM 5378 C CA . SER B 1 277 ? -0.971 -6.184 13.305 1 90.69 277 SER B CA 1
ATOM 5379 C C . SER B 1 277 ? 0.544 -6.176 13.133 1 90.69 277 SER B C 1
ATOM 5381 O O . SER B 1 277 ? 1.156 -5.109 13.031 1 90.69 277 SER B O 1
ATOM 5383 N N . PRO B 1 278 ? 1.173 -7.367 13.125 1 94.81 278 PRO B N 1
ATOM 5384 C CA . PRO B 1 278 ? 2.609 -7.398 12.852 1 94.81 278 PRO B CA 1
ATOM 5385 C C . PRO B 1 278 ? 2.973 -6.715 11.531 1 94.81 278 PRO B C 1
ATOM 5387 O O . PRO B 1 278 ? 4.039 -6.105 11.422 1 94.81 278 PRO B O 1
ATOM 5390 N N . ALA B 1 279 ? 2.1 -6.855 10.609 1 96.38 279 ALA B N 1
ATOM 5391 C CA . ALA B 1 279 ? 2.334 -6.207 9.32 1 96.38 279 ALA B CA 1
ATOM 5392 C C . ALA B 1 279 ? 2.35 -4.688 9.469 1 96.38 279 ALA B C 1
ATOM 5394 O O . ALA B 1 279 ? 3.166 -4.008 8.836 1 96.38 279 ALA B O 1
ATOM 5395 N N . ALA B 1 280 ? 1.466 -4.16 10.266 1 96.25 280 ALA B N 1
ATOM 5396 C CA . ALA B 1 280 ? 1.435 -2.721 10.516 1 96.25 280 ALA B CA 1
ATOM 5397 C C . ALA B 1 280 ? 2.697 -2.264 11.234 1 96.25 280 ALA B C 1
ATOM 5399 O O . ALA B 1 280 ? 3.201 -1.166 10.984 1 96.25 280 ALA B O 1
ATOM 5400 N N . GLU B 1 281 ? 3.123 -3.09 12.133 1 96.88 281 GLU B N 1
ATOM 5401 C CA . GLU B 1 281 ? 4.359 -2.783 12.852 1 96.88 281 GLU B CA 1
ATOM 5402 C C . GLU B 1 281 ? 5.543 -2.691 11.898 1 96.88 281 GLU B C 1
ATOM 5404 O O . GLU B 1 281 ? 6.383 -1.797 12.023 1 96.88 281 GLU B O 1
ATOM 5409 N N . ARG B 1 282 ? 5.625 -3.617 11.008 1 97.5 282 ARG B N 1
ATOM 5410 C CA . ARG B 1 282 ? 6.707 -3.607 10.031 1 97.5 282 ARG B CA 1
ATOM 5411 C C . ARG B 1 282 ? 6.625 -2.377 9.133 1 97.5 282 ARG B C 1
ATOM 5413 O O . ARG B 1 282 ? 7.645 -1.749 8.836 1 97.5 282 ARG B O 1
ATOM 5420 N N . LEU B 1 283 ? 5.418 -2.051 8.68 1 98 283 LEU B N 1
ATOM 5421 C CA . LEU B 1 283 ? 5.23 -0.859 7.859 1 98 283 LEU B CA 1
ATOM 5422 C C . LEU B 1 283 ? 5.633 0.397 8.625 1 98 283 LEU B C 1
ATOM 5424 O O . LEU B 1 283 ? 6.281 1.285 8.07 1 98 283 LEU B O 1
ATOM 5428 N N . THR B 1 284 ? 5.203 0.475 9.914 1 98.31 284 THR B N 1
ATOM 5429 C CA . THR B 1 284 ? 5.566 1.598 10.766 1 98.31 284 THR B CA 1
ATOM 5430 C C . THR B 1 284 ? 7.082 1.751 10.844 1 98.31 284 THR B C 1
ATOM 5432 O O . THR B 1 284 ? 7.609 2.857 10.695 1 98.31 284 THR B O 1
ATOM 5435 N N . SER B 1 285 ? 7.715 0.609 11.016 1 98.25 285 SER B N 1
ATOM 5436 C CA . SER B 1 285 ? 9.172 0.616 11.125 1 98.25 285 SER B CA 1
ATOM 5437 C C . SER B 1 285 ? 9.812 1.118 9.836 1 98.25 285 SER B C 1
ATOM 5439 O O . SER B 1 285 ? 10.789 1.873 9.875 1 98.25 285 SER B O 1
ATOM 5441 N N . LEU B 1 286 ? 9.336 0.699 8.719 1 97.88 286 LEU B N 1
ATOM 5442 C CA . LEU B 1 286 ? 9.883 1.104 7.43 1 97.88 286 LEU B CA 1
ATOM 5443 C C . LEU B 1 286 ? 9.703 2.602 7.207 1 97.88 286 LEU B C 1
ATOM 5445 O O . LEU B 1 286 ? 10.633 3.291 6.785 1 97.88 286 LEU B O 1
ATOM 5449 N N . ILE B 1 287 ? 8.523 3.127 7.492 1 98.69 287 ILE B N 1
ATOM 5450 C CA . ILE B 1 287 ? 8.219 4.539 7.289 1 98.69 287 ILE B CA 1
ATOM 5451 C C . ILE B 1 287 ? 9.07 5.391 8.227 1 98.69 287 ILE B C 1
ATOM 5453 O O . ILE B 1 287 ? 9.656 6.391 7.809 1 98.69 287 ILE B O 1
ATOM 5457 N N . CYS B 1 288 ? 9.133 4.977 9.484 1 98.75 288 CYS B N 1
ATOM 5458 C CA . CYS B 1 288 ? 9.906 5.719 10.477 1 98.75 288 CYS B CA 1
ATOM 5459 C C . CYS B 1 288 ? 11.391 5.691 10.148 1 98.75 288 CYS B C 1
ATOM 5461 O O . CYS B 1 288 ? 12.102 6.676 10.375 1 98.75 288 CYS B O 1
ATOM 5463 N N . ARG B 1 289 ? 11.867 4.566 9.633 1 98.44 289 ARG B N 1
ATOM 5464 C CA . ARG B 1 289 ? 13.266 4.477 9.242 1 98.44 289 ARG B CA 1
ATOM 5465 C C . ARG B 1 289 ? 13.586 5.461 8.125 1 98.44 289 ARG B C 1
ATOM 5467 O O . ARG B 1 289 ? 14.609 6.152 8.172 1 98.44 289 ARG B O 1
ATOM 5474 N N . GLU B 1 290 ? 12.727 5.473 7.113 1 98.56 290 GLU B N 1
ATOM 5475 C CA . GLU B 1 290 ? 12.922 6.414 6.012 1 98.56 290 GLU B CA 1
ATOM 5476 C C . GLU B 1 290 ? 12.93 7.852 6.516 1 98.56 290 GLU B C 1
ATOM 5478 O O . GLU B 1 290 ? 13.781 8.648 6.117 1 98.56 290 GLU B O 1
ATOM 5483 N N . ALA B 1 291 ? 12.016 8.219 7.402 1 98.62 291 ALA B N 1
ATOM 5484 C CA . ALA B 1 291 ? 11.938 9.562 7.961 1 98.62 291 ALA B CA 1
ATOM 5485 C C . ALA B 1 291 ? 13.195 9.898 8.758 1 98.62 291 ALA B C 1
ATOM 5487 O O . ALA B 1 291 ? 13.773 10.977 8.594 1 98.62 291 ALA B O 1
ATOM 5488 N N . TYR B 1 292 ? 13.625 8.945 9.617 1 98.5 292 TYR B N 1
ATOM 5489 C CA . TYR B 1 292 ? 14.82 9.109 10.43 1 98.5 292 TYR B CA 1
ATOM 5490 C C . TYR B 1 292 ? 16.031 9.406 9.562 1 98.5 292 TYR B C 1
ATOM 5492 O O . TYR B 1 292 ? 16.797 10.336 9.844 1 98.5 292 TYR B O 1
ATOM 5500 N N . LEU B 1 293 ? 16.203 8.617 8.5 1 97.88 293 LEU B N 1
ATOM 5501 C CA . LEU B 1 293 ? 17.359 8.789 7.625 1 97.88 293 LEU B CA 1
ATOM 5502 C C . LEU B 1 293 ? 17.328 10.141 6.922 1 97.88 293 LEU B C 1
ATOM 5504 O O . LEU B 1 293 ? 18.359 10.797 6.77 1 97.88 293 LEU B O 1
ATOM 5508 N N . ALA B 1 294 ? 16.141 10.555 6.48 1 97.94 294 ALA B N 1
ATOM 5509 C CA . ALA B 1 294 ? 16 11.859 5.84 1 97.94 294 ALA B CA 1
ATOM 5510 C C . ALA B 1 294 ? 16.344 12.984 6.812 1 97.94 294 ALA B C 1
ATOM 5512 O O . ALA B 1 294 ? 17.047 13.93 6.457 1 97.94 294 ALA B O 1
ATOM 5513 N N . PHE B 1 295 ? 15.797 12.914 8.062 1 97.69 295 PHE B N 1
ATOM 5514 C CA . PHE B 1 295 ? 16.062 13.922 9.078 1 97.69 295 PHE B CA 1
ATOM 5515 C C . PHE B 1 295 ? 17.547 13.969 9.422 1 97.69 295 PHE B C 1
ATOM 5517 O O . PHE B 1 295 ? 18.125 15.047 9.594 1 97.69 295 PHE B O 1
ATOM 5524 N N . LYS B 1 296 ? 18.109 12.773 9.547 1 96.25 296 LYS B N 1
ATOM 5525 C CA . LYS B 1 296 ? 19.531 12.68 9.867 1 96.25 296 LYS B CA 1
ATOM 5526 C C . LYS B 1 296 ? 20.375 13.422 8.836 1 96.25 296 LYS B C 1
ATOM 5528 O O . LYS B 1 296 ? 21.266 14.211 9.195 1 96.25 296 LYS B O 1
ATOM 5533 N N . GLU B 1 297 ? 20.094 13.172 7.566 1 95.75 297 GLU B N 1
ATOM 5534 C CA . GLU B 1 297 ? 20.844 13.828 6.5 1 95.75 297 GLU B CA 1
ATOM 5535 C C . GLU B 1 297 ? 20.578 15.328 6.477 1 95.75 297 GLU B C 1
ATOM 5537 O O . GLU B 1 297 ? 21.484 16.125 6.203 1 95.75 297 GLU B O 1
ATOM 5542 N N . GLU B 1 298 ? 19.359 15.742 6.707 1 93.94 298 GLU B N 1
ATOM 5543 C CA . GLU B 1 298 ? 19.016 17.156 6.773 1 93.94 298 GLU B CA 1
ATOM 5544 C C . GLU B 1 298 ? 19.797 17.859 7.883 1 93.94 298 GLU B C 1
ATOM 5546 O O . GLU B 1 298 ? 20.375 18.938 7.668 1 93.94 298 GLU B O 1
ATOM 5551 N N . PHE B 1 299 ? 19.797 17.281 9.062 1 92.06 299 PHE B N 1
ATOM 5552 C CA . PHE B 1 299 ? 20.469 17.875 10.203 1 92.06 299 PHE B CA 1
ATOM 5553 C C . PHE B 1 299 ? 21.984 17.906 9.977 1 92.06 299 PHE B C 1
ATOM 5555 O O . PHE B 1 299 ? 22.641 18.859 10.398 1 92.06 299 PHE B O 1
ATOM 5562 N N . GLN B 1 300 ? 22.469 16.906 9.336 1 89.81 300 GLN B N 1
ATOM 5563 C CA . GLN B 1 300 ? 23.891 16.875 9.008 1 89.81 300 GLN B CA 1
ATOM 5564 C C . GLN B 1 300 ? 24.25 18 8.031 1 89.81 300 GLN B C 1
ATOM 5566 O O . GLN B 1 300 ? 25.281 18.641 8.172 1 89.81 300 GLN B O 1
ATOM 5571 N N . ALA B 1 301 ? 23.422 18.156 7.09 1 89.88 301 ALA B N 1
ATOM 5572 C CA . ALA B 1 301 ? 23.656 19.219 6.113 1 89.88 301 ALA B CA 1
ATOM 5573 C C . ALA B 1 301 ? 23.609 20.594 6.777 1 89.88 301 ALA B C 1
ATOM 5575 O O . ALA B 1 301 ? 24.422 21.469 6.445 1 89.88 301 ALA B O 1
ATOM 5576 N N . ASP B 1 302 ? 22.688 20.859 7.633 1 84.81 302 ASP B N 1
ATOM 5577 C CA . ASP B 1 302 ? 22.562 22.109 8.359 1 84.81 302 ASP B CA 1
ATOM 5578 C C . ASP B 1 302 ? 23.781 22.375 9.227 1 84.81 302 ASP B C 1
ATOM 5580 O O . ASP B 1 302 ? 24.25 23.516 9.336 1 84.81 302 ASP B O 1
ATOM 5584 N N . ALA B 1 303 ? 24.25 21.344 9.867 1 78 303 ALA B N 1
ATOM 5585 C CA . ALA B 1 303 ? 25.453 21.438 10.695 1 78 303 ALA B CA 1
ATOM 5586 C C . ALA B 1 303 ? 26.672 21.812 9.852 1 78 303 ALA B C 1
ATOM 5588 O O . ALA B 1 303 ? 27.484 22.641 10.258 1 78 303 ALA B O 1
ATOM 5589 N N . ASN B 1 304 ? 26.766 21.188 8.742 1 77.62 304 ASN B N 1
ATOM 5590 C CA . ASN B 1 304 ? 27.875 21.469 7.848 1 77.62 304 ASN B CA 1
ATOM 5591 C C . ASN B 1 304 ? 27.844 22.922 7.363 1 77.62 304 ASN B C 1
ATOM 5593 O O . ASN B 1 304 ? 28.891 23.562 7.285 1 77.62 304 ASN B O 1
ATOM 5597 N N . ASN B 1 305 ? 26.719 23.344 7.09 1 75.69 305 ASN B N 1
ATOM 5598 C CA . ASN B 1 305 ? 26.578 24.734 6.656 1 75.69 305 ASN B CA 1
ATOM 5599 C C . ASN B 1 305 ? 26.953 25.703 7.773 1 75.69 305 ASN B C 1
ATOM 5601 O O . ASN B 1 305 ? 27.562 26.734 7.516 1 75.69 305 ASN B O 1
ATOM 5605 N N . TRP B 1 306 ? 26.594 25.375 8.891 1 69.31 306 TRP B N 1
ATOM 5606 C CA . TRP B 1 306 ? 26.922 26.203 10.047 1 69.31 306 TRP B CA 1
ATOM 5607 C C . TRP B 1 306 ? 28.422 26.234 10.297 1 69.31 306 TRP B C 1
ATOM 5609 O O . TRP B 1 306 ? 29 27.297 10.57 1 69.31 306 TRP B O 1
ATOM 5619 N N . PHE B 1 307 ? 28.953 25.031 10.172 1 64.44 307 PHE B N 1
ATOM 5620 C CA . PHE B 1 307 ? 30.391 24.938 10.344 1 64.44 307 PHE B CA 1
ATOM 5621 C C . PHE B 1 307 ? 31.125 25.75 9.289 1 64.44 307 PHE B C 1
ATOM 5623 O O . PHE B 1 307 ? 32.094 26.453 9.594 1 64.44 307 PHE B O 1
ATOM 5630 N N . ASP B 1 308 ? 30.609 25.625 8.172 1 68.44 308 ASP B N 1
ATOM 5631 C CA . ASP B 1 308 ? 31.219 26.375 7.074 1 68.44 308 ASP B CA 1
ATOM 5632 C C . ASP B 1 308 ? 31.109 27.875 7.312 1 68.44 308 ASP B C 1
ATOM 5634 O O . ASP B 1 308 ? 32.062 28.625 7.043 1 68.44 308 ASP B O 1
ATOM 5638 N N . ASP B 1 309 ? 29.969 28.266 7.848 1 68.31 309 ASP B N 1
ATOM 5639 C CA . ASP B 1 309 ? 29.75 29.672 8.133 1 68.31 309 ASP B CA 1
ATOM 5640 C C . ASP B 1 309 ? 30.672 30.156 9.25 1 68.31 309 ASP B C 1
ATOM 5642 O O . ASP B 1 309 ? 31.203 31.266 9.188 1 68.31 309 ASP B O 1
ATOM 5646 N N . LEU B 1 310 ? 30.875 29.266 10.172 1 63.97 310 LEU B N 1
ATOM 5647 C CA . LEU B 1 310 ? 31.766 29.609 11.273 1 63.97 310 LEU B CA 1
ATOM 5648 C C . LEU B 1 310 ? 33.219 29.672 10.805 1 63.97 310 LEU B C 1
ATOM 5650 O O . LEU B 1 310 ? 33.969 30.562 11.219 1 63.97 310 LEU B O 1
ATOM 5654 N N . GLN B 1 311 ? 33.594 28.641 10.039 1 62.97 311 GLN B N 1
ATOM 5655 C CA . GLN B 1 311 ? 34.969 28.625 9.484 1 62.97 311 GLN B CA 1
ATOM 5656 C C . GLN B 1 311 ? 35.219 29.875 8.672 1 62.97 311 GLN B C 1
ATOM 5658 O O . GLN B 1 311 ? 36.312 30.438 8.75 1 62.97 311 GLN B O 1
ATOM 5663 N N . LYS B 1 312 ? 34.312 30.281 8.031 1 68.5 312 LYS B N 1
ATOM 5664 C CA . LYS B 1 312 ? 34.469 31.484 7.227 1 68.5 312 LYS B CA 1
ATOM 5665 C C . LYS B 1 312 ? 34.656 32.719 8.117 1 68.5 312 LYS B C 1
ATOM 5667 O O . LYS B 1 312 ? 35.312 33.688 7.703 1 68.5 312 LYS B O 1
ATOM 5672 N N . GLN B 1 313 ? 34 32.5 9.391 1 61.22 313 GLN B N 1
ATOM 5673 C CA . GLN B 1 313 ? 34.094 33.594 10.344 1 61.22 313 GLN B CA 1
ATOM 5674 C C . GLN B 1 313 ? 35.375 33.438 11.203 1 61.22 313 GLN B C 1
ATOM 5676 O O . GLN B 1 313 ? 35.625 34.281 12.07 1 61.22 313 GLN B O 1
ATOM 5681 N N . GLY B 1 314 ? 36.125 32.438 10.953 1 60.91 314 GLY B N 1
ATOM 5682 C CA . GLY B 1 314 ? 37.406 32.25 11.602 1 60.91 314 GLY B CA 1
ATOM 5683 C C . GLY B 1 314 ? 37.312 31.484 12.914 1 60.91 314 GLY B C 1
ATOM 5684 O O . GLY B 1 314 ? 38.219 31.516 13.727 1 60.91 314 GLY B O 1
ATOM 5685 N N . GLU B 1 315 ? 36.125 31.016 13.18 1 58.09 315 GLU B N 1
ATOM 5686 C CA . GLU B 1 315 ? 35.969 30.328 14.453 1 58.09 315 GLU B CA 1
ATOM 5687 C C . GLU B 1 315 ? 36.438 28.875 14.367 1 58.09 315 GLU B C 1
ATOM 5689 O O . GLU B 1 315 ? 36.344 28.266 13.297 1 58.09 315 GLU B O 1
ATOM 5694 N N . ASN B 1 316 ? 37.281 28.453 15.445 1 53.06 316 ASN B N 1
ATOM 5695 C 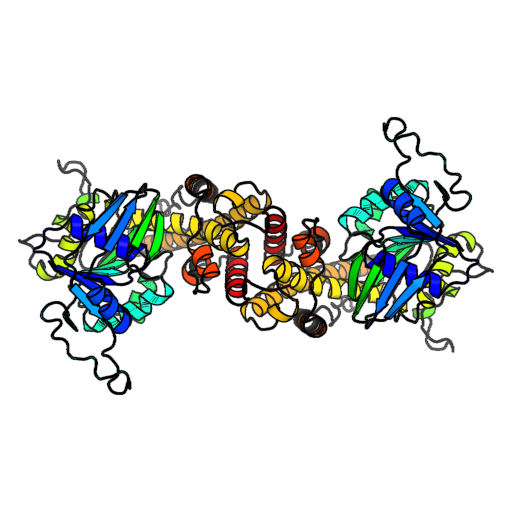CA . ASN B 1 316 ? 37.719 27.062 15.5 1 53.06 316 ASN B CA 1
ATOM 5696 C C . ASN B 1 316 ? 36.562 26.109 15.711 1 53.06 316 ASN B C 1
ATOM 5698 O O . ASN B 1 316 ? 35.906 26.125 16.766 1 53.06 316 ASN B O 1
ATOM 5702 N N . VAL B 1 317 ? 36.094 25.453 14.758 1 54.62 317 VAL B N 1
ATOM 5703 C CA . VAL B 1 317 ? 34.906 24.641 14.703 1 54.62 317 VAL B CA 1
ATOM 5704 C C . VAL B 1 317 ? 35.219 23.203 15.109 1 54.62 317 VAL B C 1
ATOM 5706 O O . VAL B 1 317 ? 34.344 22.328 15.07 1 54.62 317 VAL B O 1
ATOM 5709 N N . ASP B 1 318 ? 36.438 22.922 15.391 1 52.28 318 ASP B N 1
ATOM 5710 C CA . ASP B 1 318 ? 36.844 21.562 15.695 1 52.28 318 ASP B CA 1
ATOM 5711 C C . ASP B 1 318 ? 36.031 21 16.859 1 52.28 318 ASP B C 1
ATOM 5713 O O . ASP B 1 318 ? 35.812 19.781 16.938 1 52.28 318 ASP B O 1
ATOM 5717 N N . ASP B 1 319 ? 35.594 21.922 17.75 1 47.22 319 ASP B N 1
ATOM 5718 C CA . ASP B 1 319 ? 34.969 21.453 18.984 1 47.22 319 ASP B CA 1
ATOM 5719 C C . ASP B 1 319 ? 33.438 21.469 18.859 1 47.22 319 ASP B C 1
ATOM 5721 O O . ASP B 1 319 ? 32.75 21.203 19.828 1 47.22 319 ASP B O 1
ATOM 5725 N N . ILE B 1 320 ? 33.062 22.125 17.891 1 48.25 320 ILE B N 1
ATOM 5726 C CA . ILE B 1 320 ? 31.609 22.234 17.812 1 48.25 320 ILE B CA 1
ATOM 5727 C C . ILE B 1 320 ? 31 20.891 17.391 1 48.25 320 ILE B C 1
ATOM 5729 O O . ILE B 1 320 ? 31.328 20.375 16.312 1 48.25 320 ILE B O 1
ATOM 5733 N N . HIS B 1 321 ? 30.609 20.125 18.328 1 45.84 321 HIS B N 1
ATOM 5734 C CA . HIS B 1 321 ? 29.906 18.859 18.141 1 45.84 321 HIS B CA 1
ATOM 5735 C C . HIS B 1 321 ? 28.734 19.016 17.188 1 45.84 321 HIS B C 1
ATOM 5737 O O . HIS B 1 321 ? 27.922 19.922 17.344 1 45.84 321 HIS B O 1
ATOM 5743 N N . ALA B 1 322 ? 28.922 18.75 15.953 1 50.06 322 ALA B N 1
ATOM 5744 C CA . ALA B 1 322 ? 27.969 18.594 14.859 1 50.06 322 ALA B CA 1
ATOM 5745 C C . ALA B 1 322 ? 26.547 18.406 15.391 1 50.06 322 ALA B C 1
ATOM 5747 O O . ALA B 1 322 ? 26.344 17.766 16.438 1 50.06 322 ALA B O 1
ATOM 5748 N N . SER B 1 323 ? 25.594 19.344 15.047 1 57.62 323 SER B N 1
ATOM 5749 C CA . SER B 1 323 ? 24.172 19.375 15.32 1 57.62 323 SER B CA 1
ATOM 5750 C C . SER B 1 323 ? 23.562 17.984 15.234 1 57.62 323 SER B C 1
ATOM 5752 O O . SER B 1 323 ? 23.594 17.344 14.18 1 57.62 323 SER B O 1
ATOM 5754 N N . ARG B 1 324 ? 23.547 17.312 16.391 1 75.38 324 ARG B N 1
ATOM 5755 C CA . ARG B 1 324 ? 23.062 15.945 16.625 1 75.38 324 ARG B CA 1
ATOM 5756 C C . ARG B 1 324 ? 21.562 15.867 16.453 1 75.38 324 ARG B C 1
ATOM 5758 O O . ARG B 1 324 ? 20.828 16.797 16.828 1 75.38 324 ARG B O 1
ATOM 5765 N N . LEU B 1 325 ? 21.109 15.117 15.656 1 88.75 325 LEU B N 1
ATOM 5766 C CA . LEU B 1 325 ? 19.688 14.812 15.531 1 88.75 325 LEU B CA 1
ATOM 5767 C C . LEU B 1 325 ? 19.047 14.68 16.906 1 88.75 325 LEU B C 1
ATOM 5769 O O . LEU B 1 325 ? 19.531 13.953 17.766 1 88.75 325 LEU B O 1
ATOM 5773 N N . PRO B 1 326 ? 18.125 15.555 17.156 1 93.19 326 PRO B N 1
ATOM 5774 C CA . PRO B 1 326 ? 17.422 15.406 18.438 1 93.19 326 PRO B CA 1
ATOM 5775 C C . PRO B 1 326 ? 16.984 13.961 18.703 1 93.19 326 PRO B C 1
ATOM 5777 O O . PRO B 1 326 ? 16.578 13.25 17.781 1 93.19 326 PRO B O 1
ATOM 5780 N N . THR B 1 327 ? 17.047 13.555 19.922 1 94.5 327 THR B N 1
ATOM 5781 C CA . THR B 1 327 ? 16.734 12.18 20.297 1 94.5 327 THR B CA 1
ATOM 5782 C C . THR B 1 327 ? 15.281 11.836 19.984 1 94.5 327 THR B C 1
ATOM 5784 O O . THR B 1 327 ? 14.953 10.68 19.734 1 94.5 327 THR B O 1
ATOM 5787 N N . SER B 1 328 ? 14.453 12.844 19.953 1 96.44 328 SER B N 1
ATOM 5788 C CA . SER B 1 328 ? 13.031 12.633 19.703 1 96.44 328 SER B CA 1
ATOM 5789 C C . SER B 1 328 ? 12.766 12.32 18.234 1 96.44 328 SER B C 1
ATOM 5791 O O . SER B 1 328 ? 11.664 11.898 17.875 1 96.44 328 SER B O 1
ATOM 5793 N N . LEU B 1 329 ? 13.82 12.398 17.406 1 97.69 329 LEU B N 1
ATOM 5794 C CA . LEU B 1 329 ? 13.641 12.156 15.977 1 97.69 329 LEU B CA 1
ATOM 5795 C C . LEU B 1 329 ? 14.359 10.875 15.547 1 97.69 329 LEU B C 1
ATOM 5797 O O . LEU B 1 329 ? 14.5 10.609 14.352 1 97.69 329 LEU B O 1
ATOM 5801 N N . THR B 1 330 ? 14.82 10.078 16.562 1 97.62 330 THR B N 1
ATOM 5802 C CA . THR B 1 330 ? 15.352 8.758 16.25 1 97.62 330 THR B CA 1
ATOM 5803 C C . THR B 1 330 ? 14.242 7.828 15.766 1 97.62 330 THR B C 1
ATOM 5805 O O . THR B 1 330 ? 13.062 8.055 16.047 1 97.62 330 THR B O 1
ATOM 5808 N N . GLN B 1 331 ? 14.68 6.836 15.047 1 97.94 331 GLN B N 1
ATOM 5809 C CA . GLN B 1 331 ? 13.688 5.891 14.539 1 97.94 331 GLN B CA 1
ATOM 5810 C C . GLN B 1 331 ? 12.836 5.324 15.672 1 97.94 331 GLN B C 1
ATOM 5812 O O . GLN B 1 331 ? 11.609 5.273 15.562 1 97.94 331 GLN B O 1
ATOM 5817 N N . SER B 1 332 ? 13.461 4.863 16.734 1 98.12 332 SER B N 1
ATOM 5818 C CA . SER B 1 332 ? 12.766 4.258 17.875 1 98.12 332 SER B CA 1
ATOM 5819 C C . SER B 1 332 ? 11.789 5.238 18.516 1 98.12 332 SER B C 1
ATOM 5821 O O . SER B 1 332 ? 10.664 4.867 18.859 1 98.12 332 SER B O 1
ATOM 5823 N N . ALA B 1 333 ? 12.203 6.484 18.672 1 98.31 333 ALA B N 1
ATOM 5824 C CA . ALA B 1 333 ? 11.344 7.504 19.266 1 98.31 333 ALA B CA 1
ATOM 5825 C C . ALA B 1 333 ? 10.125 7.773 18.391 1 98.31 333 ALA B C 1
ATOM 5827 O O . ALA B 1 333 ? 9.008 7.945 18.891 1 98.31 333 ALA B O 1
ATOM 5828 N N . LEU B 1 334 ? 10.391 7.859 17.125 1 98.56 334 LEU B N 1
ATOM 5829 C CA . LEU B 1 334 ? 9.305 8.086 16.188 1 98.56 334 LEU B CA 1
ATOM 5830 C C . LEU B 1 334 ? 8.297 6.941 16.219 1 98.56 334 LEU B C 1
ATOM 5832 O O . LEU B 1 334 ? 7.086 7.172 16.219 1 98.56 334 LEU B O 1
ATOM 5836 N N . GLU B 1 335 ? 8.789 5.711 16.25 1 98.25 335 GLU B N 1
ATOM 5837 C CA . GLU B 1 335 ? 7.914 4.543 16.328 1 98.25 335 GLU B CA 1
ATOM 5838 C C . GLU B 1 335 ? 7.07 4.562 17.594 1 98.25 335 GLU B C 1
ATOM 5840 O O . GLU B 1 335 ? 5.883 4.223 17.562 1 98.25 335 GLU B O 1
ATOM 5845 N N . LYS B 1 336 ? 7.664 4.93 18.688 1 98 336 LYS B N 1
ATOM 5846 C CA . LYS B 1 336 ? 6.941 5.035 19.953 1 98 336 LYS B CA 1
ATOM 5847 C C . LYS B 1 336 ? 5.852 6.098 19.875 1 98 336 LYS B C 1
ATOM 5849 O O . LYS B 1 336 ? 4.77 5.93 20.453 1 98 336 LYS B O 1
ATOM 5854 N N . ASP B 1 337 ? 6.145 7.191 19.234 1 97.69 337 ASP B N 1
ATOM 5855 C CA . ASP B 1 337 ? 5.16 8.25 19.062 1 97.69 337 ASP B CA 1
ATOM 5856 C C . ASP B 1 337 ? 3.945 7.75 18.281 1 97.69 337 ASP B C 1
ATOM 5858 O O . ASP B 1 337 ? 2.805 8.062 18.625 1 97.69 337 ASP B O 1
ATOM 5862 N N . VAL B 1 338 ? 4.246 7.012 17.203 1 98 338 VAL B N 1
ATOM 5863 C CA . VAL B 1 338 ? 3.17 6.473 16.375 1 98 338 VAL B CA 1
ATOM 5864 C C . VAL B 1 338 ? 2.271 5.57 17.219 1 98 338 VAL B C 1
ATOM 5866 O O . VAL B 1 338 ? 1.045 5.68 17.172 1 98 338 VAL B O 1
ATOM 5869 N N . GLN B 1 339 ? 2.877 4.727 18.016 1 97 339 GLN B N 1
ATOM 5870 C CA . GLN B 1 339 ? 2.121 3.814 18.859 1 97 339 GLN B CA 1
ATOM 5871 C C . GLN B 1 339 ? 1.288 4.582 19.891 1 97 339 GLN B C 1
ATOM 5873 O O . GLN B 1 339 ? 0.118 4.262 20.109 1 97 339 GLN B O 1
ATOM 5878 N N . ARG B 1 340 ? 1.863 5.531 20.469 1 96 340 ARG B N 1
ATOM 5879 C CA . ARG B 1 340 ? 1.188 6.336 21.484 1 96 340 ARG B CA 1
ATOM 5880 C C . ARG B 1 340 ? -0.032 7.039 20.891 1 96 340 ARG B C 1
ATOM 5882 O O . ARG B 1 340 ? -1.117 7 21.469 1 96 340 ARG B O 1
ATOM 5889 N N . VAL B 1 341 ? 0.123 7.68 19.797 1 95.06 341 VAL B N 1
ATOM 5890 C CA . VAL B 1 341 ? -0.959 8.445 19.172 1 95.06 341 VAL B CA 1
ATOM 5891 C C . VAL B 1 341 ? -2.047 7.496 18.688 1 95.06 341 VAL B C 1
ATOM 5893 O O . VAL B 1 341 ? -3.24 7.77 18.844 1 95.06 341 VAL B O 1
ATOM 5896 N N . ALA B 1 342 ? -1.646 6.379 18.047 1 95.44 342 ALA B N 1
ATOM 5897 C CA . ALA B 1 342 ? -2.621 5.395 17.594 1 95.44 342 ALA B CA 1
ATOM 5898 C C . ALA B 1 342 ? -3.471 4.883 18.75 1 95.44 342 ALA B C 1
ATOM 5900 O O . ALA B 1 342 ? -4.68 4.699 18.609 1 95.44 342 ALA B O 1
ATOM 5901 N N . TYR B 1 343 ? -2.811 4.676 19.859 1 94.5 343 TYR B N 1
ATOM 5902 C CA . TYR B 1 343 ? -3.516 4.191 21.031 1 94.5 343 TYR B CA 1
ATOM 5903 C C . TYR B 1 343 ? -4.43 5.27 21.609 1 94.5 343 TYR B C 1
ATOM 5905 O O . TYR B 1 343 ? -5.59 5.004 21.938 1 94.5 343 TYR B O 1
ATOM 5913 N N . ALA B 1 344 ? -3.957 6.469 21.719 1 91.31 344 ALA B N 1
ATOM 5914 C CA . ALA B 1 344 ? -4.711 7.582 22.297 1 91.31 344 ALA B CA 1
ATOM 5915 C C . ALA B 1 344 ? -5.922 7.926 21.438 1 91.31 344 ALA B C 1
ATOM 5917 O O . ALA B 1 344 ? -6.938 8.406 21.938 1 91.31 344 ALA B O 1
ATOM 5918 N N . THR B 1 345 ? -5.805 7.68 20.188 1 91 345 THR B N 1
ATOM 5919 C CA . THR B 1 345 ? -6.883 8.008 19.25 1 91 345 THR B CA 1
ATOM 5920 C C . THR B 1 345 ? -7.488 6.742 18.656 1 91 345 THR B C 1
ATOM 5922 O O . THR B 1 345 ? -7.961 6.75 17.516 1 91 345 THR B O 1
ATOM 5925 N N . LYS B 1 346 ? -7.496 5.621 19.344 1 92.56 346 LYS B N 1
ATOM 5926 C CA . LYS B 1 346 ? -7.816 4.289 18.844 1 92.56 346 LYS B CA 1
ATOM 5927 C C . LYS B 1 346 ? -9.227 4.25 18.25 1 92.56 346 LYS B C 1
ATOM 5929 O O . LYS B 1 346 ? -9.469 3.559 17.266 1 92.56 346 LYS B O 1
ATOM 5934 N N . GLY B 1 347 ? -10.125 4.98 18.797 1 90.12 347 GLY B N 1
ATOM 5935 C CA . GLY B 1 347 ? -11.5 4.957 18.344 1 90.12 347 GLY B CA 1
ATOM 5936 C C . GLY B 1 347 ? -11.789 5.965 17.25 1 90.12 347 GLY B C 1
ATOM 5937 O O . GLY B 1 347 ? -12.875 5.969 16.672 1 90.12 347 GLY B O 1
ATOM 5938 N N . ASN B 1 348 ? -10.812 6.773 16.844 1 88.88 348 ASN B N 1
ATOM 5939 C CA . ASN B 1 348 ? -11.023 7.875 15.898 1 88.88 348 ASN B CA 1
ATOM 5940 C C . ASN B 1 348 ? -10.812 7.426 14.461 1 88.88 348 ASN B C 1
ATOM 5942 O O . ASN B 1 348 ? -10.156 6.41 14.211 1 88.88 348 ASN B O 1
ATOM 5946 N N . ILE B 1 349 ? -11.445 8.188 13.602 1 92.06 349 ILE B N 1
ATOM 5947 C CA . ILE B 1 349 ? -11.195 8.117 12.164 1 92.06 349 ILE B CA 1
ATOM 5948 C C . ILE B 1 349 ? -10.188 9.195 11.758 1 92.06 349 ILE B C 1
ATOM 5950 O O . ILE B 1 349 ? -10.336 10.359 12.125 1 92.06 349 ILE B O 1
ATOM 5954 N N . SER B 1 350 ? -9.164 8.656 11.07 1 93.5 350 SER B N 1
ATOM 5955 C CA . SER B 1 350 ? -8.164 9.641 10.664 1 93.5 350 SER B CA 1
ATOM 5956 C C . SER B 1 350 ? -8.758 10.672 9.711 1 93.5 350 SER B C 1
ATOM 5958 O O . SER B 1 350 ? -9.773 10.414 9.062 1 93.5 350 SER B O 1
ATOM 5960 N N . SER B 1 351 ? -8.141 11.859 9.664 1 91.31 351 SER B N 1
ATOM 5961 C CA . SER B 1 351 ? -8.602 12.914 8.766 1 91.31 351 SER B CA 1
ATOM 5962 C C . SER B 1 351 ? -8.492 12.484 7.309 1 91.31 351 SER B C 1
ATOM 5964 O O . SER B 1 351 ? -9.344 12.836 6.488 1 91.31 351 SER B O 1
ATOM 5966 N N . MET B 1 352 ? -7.547 11.68 7 1 95.25 352 MET B N 1
ATOM 5967 C CA . MET B 1 352 ? -7.367 11.219 5.629 1 95.25 352 MET B CA 1
ATOM 5968 C C . MET B 1 352 ? -8.445 10.211 5.25 1 95.25 352 MET B C 1
ATOM 5970 O O . MET B 1 352 ? -8.969 10.242 4.133 1 95.25 352 MET B O 1
ATOM 5974 N N . LEU B 1 353 ? -8.734 9.281 6.16 1 95.25 353 LEU B N 1
ATOM 5975 C CA . LEU B 1 353 ? -9.836 8.367 5.898 1 95.25 353 LEU B CA 1
ATOM 5976 C C . LEU B 1 353 ? -11.141 9.133 5.695 1 95.25 353 LEU B C 1
ATOM 5978 O O . LEU B 1 353 ? -11.938 8.781 4.82 1 95.25 353 LEU B O 1
ATOM 5982 N N . SER B 1 354 ? -11.367 10.148 6.523 1 91.25 354 SER B N 1
ATOM 5983 C CA . SER B 1 354 ? -12.547 10.992 6.367 1 91.25 354 SER B CA 1
ATOM 5984 C C . SER B 1 354 ? -12.617 11.594 4.973 1 91.25 354 SER B C 1
ATOM 5986 O O . SER B 1 354 ? -13.688 11.617 4.352 1 91.25 354 SER B O 1
ATOM 5988 N N . ASP B 1 355 ? -11.508 12.078 4.508 1 92.88 355 ASP B N 1
ATOM 5989 C CA . ASP B 1 355 ? -11.453 12.664 3.174 1 92.88 355 ASP B CA 1
ATOM 5990 C C . ASP B 1 355 ? -11.766 11.617 2.104 1 92.88 355 ASP B C 1
ATOM 5992 O O . ASP B 1 355 ? -12.531 11.883 1.173 1 92.88 355 ASP B O 1
ATOM 5996 N N . VAL B 1 356 ? -11.188 10.453 2.211 1 94.19 356 VAL B N 1
ATOM 5997 C CA . VAL B 1 356 ? -11.406 9.375 1.249 1 94.19 356 VAL B CA 1
ATOM 5998 C C . VAL B 1 356 ? -12.883 8.992 1.227 1 94.19 356 VAL B C 1
ATOM 6000 O O . VAL B 1 356 ? -13.477 8.844 0.155 1 94.19 356 VAL B O 1
ATOM 6003 N N . ARG B 1 357 ? -13.508 8.891 2.346 1 91.25 357 ARG B N 1
ATOM 6004 C CA . ARG B 1 357 ? -14.906 8.492 2.459 1 91.25 357 ARG B CA 1
ATOM 6005 C C . ARG B 1 357 ? -15.828 9.547 1.855 1 91.25 357 ARG B C 1
ATOM 6007 O O . ARG B 1 357 ? -16.891 9.219 1.321 1 91.25 357 ARG B O 1
ATOM 6014 N N . LEU B 1 358 ? -15.375 10.75 1.928 1 89.06 358 LEU B N 1
ATOM 6015 C CA . LEU B 1 358 ? -16.188 11.859 1.434 1 89.06 358 LEU B CA 1
ATOM 6016 C C . LEU B 1 358 ? -15.844 12.188 -0.013 1 89.06 358 LEU B C 1
ATOM 6018 O O . LEU B 1 358 ? -16.406 13.117 -0.596 1 89.06 358 LEU B O 1
ATOM 6022 N N . GLY B 1 359 ? -14.875 11.461 -0.557 1 91.12 359 GLY B N 1
ATOM 6023 C CA . GLY B 1 359 ? -14.469 11.68 -1.935 1 91.12 359 GLY B CA 1
ATOM 6024 C C . GLY B 1 359 ? -13.711 12.984 -2.127 1 91.12 359 GLY B C 1
ATOM 6025 O O . GLY B 1 359 ? -13.836 13.625 -3.17 1 91.12 359 GLY B O 1
ATOM 6026 N N . ARG B 1 360 ? -12.992 13.461 -1.131 1 90.12 360 ARG B N 1
ATOM 6027 C CA . ARG B 1 360 ? -12.219 14.695 -1.161 1 90.12 360 ARG B CA 1
ATOM 6028 C C . ARG B 1 360 ? -10.734 14.406 -1.35 1 90.12 360 ARG B C 1
ATOM 6030 O O . ARG B 1 360 ? -10.266 13.305 -1.044 1 90.12 360 ARG B O 1
ATOM 6037 N N . PRO B 1 361 ? -10.031 15.391 -1.909 1 91.75 361 PRO B N 1
ATOM 6038 C CA . PRO B 1 361 ? -8.578 15.227 -1.97 1 91.75 361 PRO B CA 1
ATOM 6039 C C . PRO B 1 361 ? -7.938 15.086 -0.588 1 91.75 361 PRO B C 1
ATOM 6041 O O . PRO B 1 361 ? -8.367 15.75 0.362 1 91.75 361 PRO B O 1
ATOM 6044 N N . THR B 1 362 ? -6.934 14.273 -0.561 1 94.81 362 THR B N 1
ATOM 6045 C CA . THR B 1 362 ? -6.246 14.07 0.709 1 94.81 362 THR B CA 1
ATOM 6046 C C . THR B 1 362 ? -5.008 14.953 0.802 1 94.81 362 THR B C 1
ATOM 6048 O O . THR B 1 362 ? -4.641 15.625 -0.168 1 94.81 362 THR B O 1
ATOM 6051 N N . GLU B 1 363 ? -4.387 14.961 1.943 1 95.31 363 GLU B N 1
ATOM 6052 C CA . GLU B 1 363 ? -3.18 15.75 2.174 1 95.31 363 GLU B CA 1
ATOM 6053 C C . GLU B 1 363 ? -1.926 14.891 2.035 1 95.31 363 GLU B C 1
ATOM 6055 O O . GLU B 1 363 ? -0.865 15.242 2.555 1 95.31 363 GLU B O 1
ATOM 6060 N N . ILE B 1 364 ? -2.014 13.758 1.297 1 97.5 364 ILE B N 1
ATOM 6061 C CA . ILE B 1 364 ? -0.943 12.773 1.185 1 97.5 364 ILE B CA 1
ATOM 6062 C C . ILE B 1 364 ? 0.315 13.438 0.632 1 97.5 364 ILE B C 1
ATOM 6064 O O . ILE B 1 364 ? 1.432 13.094 1.026 1 97.5 364 ILE B O 1
ATOM 6068 N N . ASP B 1 365 ? 0.219 14.445 -0.257 1 96.25 365 ASP B N 1
ATOM 6069 C CA . ASP B 1 365 ? 1.354 15.109 -0.892 1 96.25 365 ASP B CA 1
ATOM 6070 C C . ASP B 1 365 ? 2.1 15.992 0.104 1 96.25 365 ASP B C 1
ATOM 6072 O O . ASP B 1 365 ? 3.283 16.281 -0.078 1 96.25 365 ASP B O 1
ATOM 6076 N N . TRP B 1 366 ? 1.385 16.375 1.159 1 96.31 366 TRP B N 1
ATOM 6077 C CA . TRP B 1 366 ? 1.965 17.297 2.133 1 96.31 366 TRP B CA 1
ATOM 6078 C C . TRP B 1 366 ? 2.408 16.547 3.389 1 96.31 366 TRP B C 1
ATOM 6080 O O . TRP B 1 366 ? 2.949 17.156 4.316 1 96.31 366 TRP B O 1
ATOM 6090 N N . ILE B 1 367 ? 2.104 15.281 3.416 1 97.44 367 ILE B N 1
ATOM 6091 C CA . ILE B 1 367 ? 2.523 14.43 4.523 1 97.44 367 ILE B CA 1
ATOM 6092 C C . ILE B 1 367 ? 3.627 13.484 4.059 1 97.44 367 ILE B C 1
ATOM 6094 O O . ILE B 1 367 ? 4.812 13.805 4.168 1 97.44 367 ILE B O 1
ATOM 6098 N N . ASN B 1 368 ? 3.201 12.359 3.418 1 98.56 368 ASN B N 1
ATOM 6099 C CA . ASN B 1 368 ? 4.203 11.445 2.867 1 98.56 368 ASN B CA 1
ATOM 6100 C C . ASN B 1 368 ? 4.961 12.086 1.708 1 98.56 368 ASN B C 1
ATOM 6102 O O . ASN B 1 368 ? 6.145 11.812 1.51 1 98.56 368 ASN B O 1
ATOM 6106 N N . GLY B 1 369 ? 4.254 12.875 0.947 1 97.88 369 GLY B N 1
ATOM 6107 C CA . GLY B 1 369 ? 4.906 13.594 -0.141 1 97.88 369 GLY B CA 1
ATOM 6108 C C . GLY B 1 369 ? 6.004 14.523 0.33 1 97.88 369 GLY B C 1
ATOM 6109 O O . GLY B 1 369 ? 7.047 14.641 -0.318 1 97.88 369 GLY B O 1
ATOM 6110 N N . TYR B 1 370 ? 5.789 15.211 1.439 1 97.44 370 TYR B N 1
ATOM 6111 C CA . TYR B 1 370 ? 6.832 16.062 1.994 1 97.44 370 TYR B CA 1
ATOM 6112 C C . TYR B 1 370 ? 8.062 15.25 2.377 1 97.44 370 TYR B C 1
ATOM 6114 O O . TYR B 1 370 ? 9.188 15.641 2.078 1 97.44 370 TYR B O 1
ATOM 6122 N N . LEU B 1 371 ? 7.836 14.148 3.092 1 98.31 371 LEU B N 1
ATOM 6123 C CA . LEU B 1 371 ? 8.945 13.281 3.486 1 98.31 371 LEU B CA 1
ATOM 6124 C C . LEU B 1 371 ? 9.711 12.789 2.266 1 98.31 371 LEU B C 1
ATOM 6126 O O . LEU B 1 371 ? 10.945 12.766 2.271 1 98.31 371 LEU B O 1
ATOM 6130 N N . TYR B 1 372 ? 8.953 12.406 1.266 1 98.38 372 TYR B N 1
ATOM 6131 C CA . TYR B 1 372 ? 9.57 11.93 0.032 1 98.38 372 TYR B CA 1
ATOM 6132 C C . TYR B 1 372 ? 10.445 13.008 -0.593 1 98.38 372 TYR B C 1
ATOM 6134 O O . TYR B 1 372 ? 11.578 12.734 -0.994 1 98.38 372 TYR B O 1
ATOM 6142 N N . LYS B 1 373 ? 9.945 14.18 -0.743 1 97.44 373 LYS B N 1
ATOM 6143 C CA . LYS B 1 373 ? 10.703 15.297 -1.304 1 97.44 373 LYS B CA 1
ATOM 6144 C C . LYS B 1 373 ? 11.945 15.586 -0.472 1 97.44 373 LYS B C 1
ATOM 6146 O O . LYS B 1 373 ? 13.008 15.883 -1.021 1 97.44 373 LYS B O 1
ATOM 6151 N N . LEU B 1 374 ? 11.758 15.586 0.845 1 97.12 374 LEU B N 1
ATOM 6152 C CA . LEU B 1 374 ? 12.891 15.789 1.739 1 97.12 374 LEU B CA 1
ATOM 6153 C C . LEU B 1 374 ? 13.977 14.742 1.491 1 97.12 374 LEU B C 1
ATOM 6155 O O . LEU B 1 374 ? 15.156 15.078 1.426 1 97.12 374 LEU B O 1
ATOM 6159 N N . GLY B 1 375 ? 13.57 13.453 1.437 1 97.88 375 GLY B N 1
ATOM 6160 C CA . GLY B 1 375 ? 14.523 12.398 1.128 1 97.88 375 GLY B CA 1
ATOM 6161 C C . GLY B 1 375 ? 15.266 12.625 -0.177 1 97.88 375 GLY B C 1
ATOM 6162 O O . GLY B 1 375 ? 16.484 12.5 -0.233 1 97.88 375 GLY B O 1
ATOM 6163 N N . MET B 1 376 ? 14.547 12.961 -1.203 1 96.56 376 MET B N 1
ATOM 6164 C CA . MET B 1 376 ? 15.148 13.211 -2.512 1 96.56 376 MET B CA 1
ATOM 6165 C C . MET B 1 376 ? 16.156 14.352 -2.438 1 96.56 376 MET B C 1
ATOM 6167 O O . MET B 1 376 ? 17.234 14.273 -3.049 1 96.56 376 MET B O 1
ATOM 6171 N N . LYS B 1 377 ? 15.859 15.375 -1.694 1 96.06 377 LYS B N 1
ATOM 6172 C CA . LYS B 1 377 ? 16.734 16.531 -1.537 1 96.06 377 LYS B CA 1
ATOM 6173 C C . LYS B 1 377 ? 18.094 16.125 -0.964 1 96.06 377 LYS B C 1
ATOM 6175 O O . LYS B 1 377 ? 19.125 16.688 -1.329 1 96.06 377 LYS B O 1
ATOM 6180 N N . TYR B 1 378 ? 18.094 15.18 -0.139 1 96 378 TYR B N 1
ATOM 6181 C CA . TYR B 1 378 ? 19.312 14.805 0.548 1 96 378 TYR B CA 1
ATOM 6182 C C . TYR B 1 378 ? 19.781 13.414 0.124 1 96 378 TYR B C 1
ATOM 6184 O O . TYR B 1 378 ? 20.484 12.734 0.867 1 96 378 TYR B O 1
ATOM 6192 N N . ASP B 1 379 ? 19.172 12.891 -0.977 1 96.44 379 ASP B N 1
ATOM 6193 C CA . ASP B 1 379 ? 19.594 11.656 -1.636 1 96.44 379 ASP B CA 1
ATOM 6194 C C . ASP B 1 379 ? 19.297 10.445 -0.763 1 96.44 379 ASP B C 1
ATOM 6196 O O . ASP B 1 379 ? 20.125 9.547 -0.629 1 96.44 379 ASP B O 1
ATOM 6200 N N . VAL B 1 380 ? 18.297 10.523 -0.018 1 96.94 380 VAL B N 1
ATOM 6201 C CA . VAL B 1 380 ? 17.781 9.383 0.737 1 96.94 380 VAL B CA 1
ATOM 6202 C C . VAL B 1 380 ? 16.609 8.742 -0.017 1 96.94 380 VAL B C 1
ATOM 6204 O O . VAL B 1 380 ? 15.641 9.422 -0.353 1 96.94 380 VAL B O 1
ATOM 6207 N N . TRP B 1 381 ? 16.703 7.473 -0.326 1 94.94 381 TRP B N 1
ATOM 6208 C CA . TRP B 1 381 ? 15.648 6.75 -1.035 1 94.94 381 TRP B CA 1
ATOM 6209 C C . TRP B 1 381 ? 14.492 6.43 -0.102 1 94.94 381 TRP B C 1
ATOM 6211 O O . TRP B 1 381 ? 14.688 5.867 0.978 1 94.94 381 TRP B O 1
ATOM 6221 N N . MET B 1 382 ? 13.258 6.891 -0.506 1 97.56 382 MET B N 1
ATOM 6222 C CA . MET B 1 382 ? 12.07 6.785 0.341 1 97.56 382 MET B CA 1
ATOM 6223 C C . MET B 1 382 ? 11.016 5.902 -0.312 1 97.56 382 MET B C 1
ATOM 6225 O O . MET B 1 382 ? 9.898 6.352 -0.57 1 97.56 382 MET B O 1
ATOM 6229 N N . PRO B 1 383 ? 11.289 4.633 -0.5 1 97.38 383 PRO B N 1
ATOM 6230 C CA . PRO B 1 383 ? 10.406 3.805 -1.32 1 97.38 383 PRO B CA 1
ATOM 6231 C C . PRO B 1 383 ? 9.062 3.527 -0.644 1 97.38 383 PRO B C 1
ATOM 6233 O O . PRO B 1 383 ? 8.031 3.443 -1.317 1 97.38 383 PRO B O 1
ATOM 6236 N N . THR B 1 384 ? 9.031 3.26 0.651 1 98.12 384 THR B N 1
ATOM 6237 C CA . THR B 1 384 ? 7.777 2.973 1.338 1 98.12 384 THR B CA 1
ATOM 6238 C C . THR B 1 384 ? 6.84 4.176 1.276 1 98.12 384 THR B C 1
ATOM 6240 O O . THR B 1 384 ? 5.648 4.023 0.998 1 98.12 384 THR B O 1
ATOM 6243 N N . ASN B 1 385 ? 7.391 5.355 1.528 1 98.56 385 ASN B N 1
ATOM 6244 C CA . ASN B 1 385 ? 6.59 6.57 1.411 1 98.56 385 ASN B CA 1
ATOM 6245 C C . ASN B 1 385 ? 6.07 6.766 -0.011 1 98.56 385 ASN B C 1
ATOM 6247 O O . ASN B 1 385 ? 4.918 7.156 -0.208 1 98.56 385 ASN B O 1
ATOM 6251 N N . LEU B 1 386 ? 6.938 6.539 -0.999 1 98.31 386 LEU B N 1
ATOM 6252 C CA . LEU B 1 386 ? 6.535 6.668 -2.396 1 98.31 386 LEU B CA 1
ATOM 6253 C C . LEU B 1 386 ? 5.391 5.715 -2.723 1 98.31 386 LEU B C 1
ATOM 6255 O O . LEU B 1 386 ? 4.445 6.09 -3.418 1 98.31 386 LEU B O 1
ATOM 6259 N N . SER B 1 387 ? 5.508 4.473 -2.262 1 98.25 387 SER B N 1
ATOM 6260 C CA . SER B 1 387 ? 4.449 3.492 -2.48 1 98.25 387 SER B CA 1
ATOM 6261 C C . SER B 1 387 ? 3.131 3.953 -1.863 1 98.25 387 SER B C 1
ATOM 6263 O O . SER B 1 387 ? 2.074 3.842 -2.488 1 98.25 387 SER B O 1
ATOM 6265 N N . LEU B 1 388 ? 3.184 4.484 -0.648 1 98.69 388 LEU B N 1
ATOM 6266 C CA . LEU B 1 388 ? 1.981 4.934 0.044 1 98.69 388 LEU B CA 1
ATOM 6267 C C . LEU B 1 388 ? 1.354 6.125 -0.675 1 98.69 388 LEU B C 1
ATOM 6269 O O . LEU B 1 388 ? 0.127 6.23 -0.75 1 98.69 388 LEU B O 1
ATOM 6273 N N . ILE B 1 389 ? 2.223 7.059 -1.169 1 98.56 389 ILE B N 1
ATOM 6274 C CA . ILE B 1 389 ? 1.729 8.203 -1.928 1 98.56 389 ILE B CA 1
ATOM 6275 C C . ILE B 1 389 ? 0.895 7.715 -3.111 1 98.56 389 ILE B C 1
ATOM 6277 O O . ILE B 1 389 ? -0.249 8.141 -3.287 1 98.56 389 ILE B O 1
ATOM 6281 N N . ASN B 1 390 ? 1.419 6.793 -3.832 1 98.25 390 ASN B N 1
ATOM 6282 C CA . ASN B 1 390 ? 0.739 6.305 -5.027 1 98.25 390 ASN B CA 1
ATOM 6283 C C . ASN B 1 390 ? -0.495 5.48 -4.6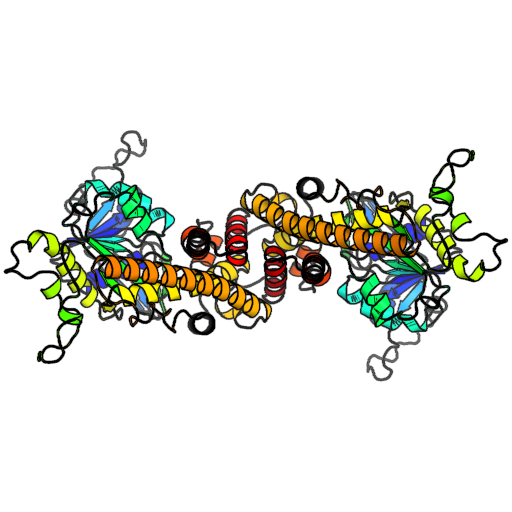72 1 98.25 390 ASN B C 1
ATOM 6285 O O . ASN B 1 390 ? -1.51 5.543 -5.367 1 98.25 390 ASN B O 1
ATOM 6289 N N . LEU B 1 391 ? -0.433 4.703 -3.639 1 98.38 391 LEU B N 1
ATOM 6290 C CA . LEU B 1 391 ? -1.562 3.875 -3.234 1 98.38 391 LEU B CA 1
ATOM 6291 C C . LEU B 1 391 ? -2.734 4.738 -2.775 1 98.38 391 LEU B C 1
ATOM 6293 O O . LEU B 1 391 ? -3.887 4.453 -3.109 1 98.38 391 LEU B O 1
ATOM 6297 N N . VAL B 1 392 ? -2.453 5.746 -1.978 1 98.06 392 VAL B N 1
ATOM 6298 C CA . VAL B 1 392 ? -3.52 6.621 -1.508 1 98.06 392 VAL B CA 1
ATOM 6299 C C . VAL B 1 392 ? -4.125 7.379 -2.688 1 98.06 392 VAL B C 1
ATOM 6301 O O . VAL B 1 392 ? -5.34 7.578 -2.748 1 98.06 392 VAL B O 1
ATOM 6304 N N . LYS B 1 393 ? -3.25 7.867 -3.586 1 97.19 393 LYS B N 1
ATOM 6305 C CA . LYS B 1 393 ? -3.756 8.531 -4.785 1 97.19 393 LYS B CA 1
ATOM 6306 C C . LYS B 1 393 ? -4.637 7.586 -5.602 1 97.19 393 LYS B C 1
ATOM 6308 O O . LYS B 1 393 ? -5.664 8 -6.141 1 97.19 393 LYS B O 1
ATOM 6313 N N . LEU B 1 394 ? -4.23 6.324 -5.688 1 95.88 394 LEU B N 1
ATOM 6314 C CA . LEU B 1 394 ? -5.031 5.32 -6.375 1 95.88 394 LEU B CA 1
ATOM 6315 C C . LEU B 1 394 ? -6.367 5.109 -5.668 1 95.88 394 LEU B C 1
ATOM 6317 O O . LEU B 1 394 ? -7.414 5.031 -6.316 1 95.88 394 LEU B O 1
ATOM 6321 N N . ARG B 1 395 ? -6.348 5.023 -4.379 1 94.56 395 ARG B N 1
ATOM 6322 C CA . ARG B 1 395 ? -7.551 4.871 -3.57 1 94.56 395 ARG B CA 1
ATOM 6323 C C . ARG B 1 395 ? -8.539 6.004 -3.834 1 94.56 395 ARG B C 1
ATOM 6325 O O . ARG B 1 395 ? -9.742 5.777 -3.908 1 94.56 395 ARG B O 1
ATOM 6332 N N . SER B 1 396 ? -8.008 7.172 -3.953 1 92.25 396 SER B N 1
ATOM 6333 C CA . SER B 1 396 ? -8.844 8.352 -4.172 1 92.25 396 SER B CA 1
ATOM 6334 C C . SER B 1 396 ? -9.453 8.344 -5.57 1 92.25 396 SER B C 1
ATOM 6336 O O . SER B 1 396 ? -10.477 8.984 -5.805 1 92.25 396 SER B O 1
ATOM 6338 N N . HIS B 1 397 ? -8.805 7.605 -6.465 1 89.38 397 HIS B N 1
ATOM 6339 C CA . HIS B 1 397 ? -9.266 7.547 -7.848 1 89.38 397 HIS B CA 1
ATOM 6340 C C . HIS B 1 397 ? -10.352 6.496 -8.023 1 89.38 397 HIS B C 1
ATOM 6342 O O . HIS B 1 397 ? -11.18 6.602 -8.938 1 89.38 397 HIS B O 1
ATOM 6348 N N . ILE B 1 398 ? -10.336 5.465 -7.242 1 88.44 398 ILE B N 1
ATOM 6349 C CA . ILE B 1 398 ? -11.258 4.34 -7.352 1 88.44 398 ILE B CA 1
ATOM 6350 C C . ILE B 1 398 ? -12.461 4.57 -6.449 1 88.44 398 ILE B C 1
ATOM 6352 O O . ILE B 1 398 ? -12.32 4.754 -5.238 1 88.44 398 ILE B O 1
ATOM 6356 N N . PRO B 1 399 ? -13.625 4.52 -6.965 1 80.75 399 PRO B N 1
ATOM 6357 C CA . PRO B 1 399 ? -14.812 4.707 -6.133 1 80.75 399 PRO B CA 1
ATOM 6358 C C . PRO B 1 399 ? -14.938 3.652 -5.035 1 80.75 399 PRO B C 1
ATOM 6360 O O . PRO B 1 399 ? -14.594 2.486 -5.254 1 80.75 399 PRO B O 1
ATOM 6363 N N . LEU B 1 400 ? -15.352 3.992 -3.846 1 76.19 400 LEU B N 1
ATOM 6364 C CA . LEU B 1 400 ? -15.445 3.1 -2.695 1 76.19 400 LEU B CA 1
ATOM 6365 C C . LEU B 1 400 ? -16.609 2.125 -2.855 1 76.19 400 LEU B C 1
ATOM 6367 O O . LEU B 1 400 ? -16.531 0.978 -2.412 1 76.19 400 LEU B O 1
ATOM 6371 N N . ASP B 1 401 ? -17.688 2.537 -3.301 1 66.62 401 ASP B N 1
ATOM 6372 C CA . ASP B 1 401 ? -18.875 1.707 -3.387 1 66.62 401 ASP B CA 1
ATOM 6373 C C . ASP B 1 401 ? -18.891 0.892 -4.676 1 66.62 401 ASP B C 1
ATOM 6375 O O . ASP B 1 401 ? -19.641 1.201 -5.605 1 66.62 401 ASP B O 1
ATOM 6379 N N . GLN B 1 402 ? -17.953 0.081 -4.695 1 67 402 GLN B N 1
ATOM 6380 C CA . GLN B 1 402 ? -18.016 -0.736 -5.902 1 67 402 GLN B CA 1
ATOM 6381 C C . GLN B 1 402 ? -18.922 -1.95 -5.707 1 67 402 GLN B C 1
ATOM 6383 O O . GLN B 1 402 ? -18.922 -2.559 -4.637 1 67 402 GLN B O 1
ATOM 6388 N N . GLN B 1 403 ? -19.984 -1.935 -6.281 1 65.25 403 GLN B N 1
ATOM 6389 C CA . GLN B 1 403 ? -20.844 -3.117 -6.258 1 65.25 403 GLN B CA 1
ATOM 6390 C C . GLN B 1 403 ? -20.172 -4.297 -6.953 1 65.25 403 GLN B C 1
ATOM 6392 O O . GLN B 1 403 ? -20.188 -4.398 -8.18 1 65.25 403 GLN B O 1
ATOM 6397 N N . LEU B 1 404 ? -19.266 -4.883 -6.184 1 69.81 404 LEU B N 1
ATOM 6398 C CA . LEU B 1 404 ? -18.594 -6.035 -6.773 1 69.81 404 LEU B CA 1
ATOM 6399 C C . LEU B 1 404 ? -19.391 -7.316 -6.523 1 69.81 404 LEU B C 1
ATOM 6401 O O . LEU B 1 404 ? -20.047 -7.453 -5.484 1 69.81 404 LEU B O 1
#

Radius of gyration: 34.58 Å; Cα contacts (8 Å, |Δi|>4): 1418; chains: 2; bounding box: 69×103×78 Å

Solvent-accessible surface area (backbone atoms only — not comparable to full-atom values): 42991 Å² total; per-residue (Å²): 103,57,41,34,40,34,29,75,50,33,65,25,39,51,50,52,38,51,50,53,72,65,43,61,83,84,41,43,39,33,42,38,29,78,36,49,68,56,31,49,50,39,55,73,65,64,35,50,35,35,41,29,46,95,88,43,73,48,76,39,65,79,54,30,37,24,44,72,54,74,73,67,83,77,51,79,57,66,74,68,72,78,61,76,64,60,90,40,59,62,73,89,55,76,46,39,30,37,38,39,37,32,55,53,85,47,41,60,57,52,49,56,71,44,43,89,36,48,43,45,38,13,21,38,36,40,46,38,75,47,54,58,60,68,60,49,37,39,66,73,67,39,61,51,74,86,58,26,51,43,44,31,48,35,48,72,58,57,37,60,43,62,82,52,91,50,29,25,34,52,76,37,92,48,36,30,42,31,18,58,56,85,46,97,90,50,60,55,55,52,46,55,72,49,68,78,89,45,91,63,76,64,44,82,45,62,63,44,55,37,40,93,84,40,92,59,25,74,51,30,41,33,47,37,52,50,52,52,54,49,60,57,35,54,94,45,48,40,44,87,40,56,47,73,55,37,52,52,52,51,51,52,52,32,52,34,46,47,45,52,24,54,53,23,40,58,57,56,46,38,39,36,68,51,70,78,32,71,35,38,51,51,51,41,50,52,47,29,44,41,50,24,54,29,50,46,45,50,35,46,52,54,31,49,50,50,45,50,54,34,47,74,69,66,44,84,54,88,74,57,74,68,56,66,68,57,73,70,55,34,41,70,43,39,47,50,49,34,53,50,49,28,59,75,38,25,88,37,70,39,72,39,28,51,21,50,76,68,72,43,85,62,58,48,63,30,30,30,35,34,53,36,52,49,10,55,74,63,73,33,83,39,51,54,39,50,47,49,42,30,48,51,52,36,47,68,69,47,71,80,84,53,89,122,104,58,41,34,40,34,29,74,50,32,65,25,40,51,49,52,38,50,49,53,71,64,43,61,83,84,41,44,39,33,42,39,27,79,36,52,70,57,31,48,50,40,55,73,67,62,35,51,36,35,42,27,46,95,88,44,72,49,75,39,65,79,53,30,37,23,43,70,58,73,74,66,84,77,52,80,57,69,74,70,73,80,62,75,63,60,91,38,56,62,74,91,54,77,46,37,29,38,38,38,37,32,55,54,85,48,43,61,57,53,49,55,72,44,43,87,37,48,43,44,39,13,19,39,35,39,48,37,76,47,54,59,62,68,61,49,37,41,66,73,66,39,60,51,74,87,58,27,49,43,44,32,48,34,46,72,58,56,36,61,42,62,83,51,89,50,28,24,36,52,76,36,94,48,36,29,41,30,17,58,58,86,46,98,87,50,62,56,55,51,46,55,73,49,68,79,88,43,92,62,75,66,44,80,45,62,64,43,54,38,40,92,86,40,93,61,24,75,51,31,42,34,46,37,52,51,52,53,53,49,60,58,36,54,94,46,49,39,43,87,39,56,48,72,57,36,52,51,52,52,50,51,52,32,52,34,46,48,45,52,26,55,54,23,40,58,56,57,45,40,39,37,67,51,72,78,33,72,34,39,49,52,51,41,51,52,46,30,43,41,51,25,54,28,51,45,46,50,36,46,52,54,32,50,50,48,45,50,54,35,48,75,69,66,46,86,55,86,73,57,74,64,56,66,68,56,72,69,55,34,40,69,43,40,47,51,49,34,52,50,50,28,59,76,40,26,88,37,70,39,70,40,28,51,23,51,76,69,72,42,85,62,58,48,64,31,31,31,35,35,54,35,52,51,9,57,75,63,72,33,84,39,51,54,39,49,48,50,42,29,49,52,52,36,46,67,69,46,71,80,84,53,88,121

Foldseek 3Di:
DEEEEEALFQVRLVVLQLLQVLDDLVYAYEYEYADVVLQVVCVVVQVKAWEAEPRDIDIGHNHAYEYQDDDPPPDPPPPPPVPCSPPRYDYLAAAAHYEYDHELVCRLVVCQSCVSRYWLNHEYEYAYQFDDSVVCCCVPPVVDLNTDHKYKYKYAPFDWHAPDSSYIYGDDADAMEMETDDHPVADQQVLLPDDPVDPDPSDGDLVSQHDPVRPCCSSRVSVSVVVVSQVSSVVNVYDYDYPVVVVLVSLLSLLLCLLQQLVCLLVVAFLQVLLPDPVSLVLSLLSLVLLLVLLQLVQQVVQVVVLVVVVVVVDPCVPVPRRDDPPCSHSVNSSVSNNVSSVSRVGDDDPNNVCLVVLHDGSLCRRLVVSCVSCVVRVRHRVSSVVSSVSSVVSSVDDPPDPD/DEEEEEALFQVRLVVLQLLQVLDDLVYAYEYEYADVVLQVVCVVVQVKAWEAEPRDIDIGHNHAYEYQDDPPPPDPPPPPPVPCPPPRYDYLAAAAHYEYDHELVCRLVVCQSCVSNYWLNHEYEYAYQFDDSVVCCCVPPVVDLNTDHKYKYKYAPFDWHAPDSSYIYGDDADAMEMETDDHPVADQQVLLPDDPVDPDPSDGDLVSQHDPVRPCCSSRVSVSVVVVSQVSSVVNVYDYDYPVVVVLVSLLSLLLCLLQQLVCLLVVHFLQVLLPDPVSLVLSLLSLVLLLVLLQLVQQVVQVVVLVVVVVVVDPCVPVDRRDDPPCSHSVNSSVSNNVSSVSRVGDDDPNNVCLVVLHDGSLCRRLVVSCVSCVVRVRHRVSSVVSSVSSVVSSVDDPPDPD

InterPro domains:
  IPR003710 Ketopantoate reductase ApbA/PanE [TIGR00745] (4-394)
  IPR008927 6-phosphogluconate dehydrogenase-like, C-terminal domain superfamily [SSF48179] (247-395)
  IPR013328 6-phosphogluconate dehydrogenase, domain 2 [G3DSA:1.10.1040.10] (248-398)
  IPR013332 Ketopantoate reductase, N-terminal domain [PF02558] (4-182)
  IPR013752 Ketopantoate reductase, C-terminal domain [PF08546] (252-394)
  IPR036291 NAD(P)-binding domain superfamily [SSF51735] (1-189)
  IPR050838 2-dehydropantoate 2-reductase-like [PTHR43765] (1-397)

Organism: Agaricus bisporus var. burnettii (strain JB137-S8 / ATCC MYA-4627 / FGSC 10392) (NCBI:txid597362)

Secondary structure (DSSP, 8-state):
-EEEEE--SHHHHHHHHHHHHHS-TTSEEEEEESSHHHHHHHHHTTS-EEEEETTEEEEE--EEEEESS---TT--S--------GGGB-TT---SEEEE-S-HHHHHHHHHHHGGG--TT-EEEE--SSS-HHHHHHHHTS--GGGPPEEEEEEE--EEEEEETTEEEEEE---EEEEEPPBTTB-TTGGGGS-TTSSS-S---GGGT--TT-TTHHHHHHHHHHHHHHHH-GGGTEEE--HHHHHHHHHHHHHHHHHHHHHHHHHT--GGGGTT-HHHHHHHHHHHHHHHHHHHHHHHHHHHHHHHHHHHTT---TTS------GGGSHHHHHHHHHHHHHHTTTPPPHHHHHHHTTPPPSGGGTHHHHHHHHHHTT---HHHHHHHHHHHHHHHS-S----/-EEEEE--SHHHHHHHHHHHHHS-TTSEEEEEESSHHHHHHHHHTTS-EEEEETTEEEEE--EEEEESS---TT--S--------GGGB--S---SEEEE-S-HHHHHHHHHHHGGG--TT-EEEE--SSS-HHHHHHHHTS--TTTPPEEEEEEE--EEEEEETTEEEEEE---EEEEEPPBTTB-TTGGGGS-TTSSS-S---GGGT--TT-TTHHHHHHHHHHHHHHHH-GGGTEEE--HHHHHHHHHHHHHHHHHHHHHHHHHT--GGGGTT-HHHHHHHHHHHHHHHHHHHHHHHHHHHHHHHHHHHTT---TTS------GGGSHHHHHHHHHHHHHHTTTPPPHHHHHHHTTPPPSGGGTHHHHHHHHHHTT---HHHHHHHHHHHHHHHS-S----